Protein 3P42 (pdb70)

Sequence (902 aa):
QGVTIYLPGEQQTLSVGPVENVAQLVTQPQLRDRLWWPGALLTDSAAKAKALKDYQHVAQLASWEAEADDDVAATIKSVRQQLLNLNITGRLPVKLDPDFVRVDENSNPPLVGDYTLYTVQRPVTITLLGAVSGAGQLPWLAGRSVTDYLQDHPRLAGADKNNVVITPEGETVVAPVALWNKRHVEPPPGSQLWLGFSAHVLPEKYADLNDQIVSVLTQRVPELEHHHHHHAQGVTIYLPGEQQTLSVGPVENVAQLVTQPQLRDRLWWPGALLTDSAAKAKALKDYQHVAQLASWEAEADDDVAATIKSVRRQQLLNLNITGRLPVKLDPDFVRVDENSNPPLVGDYTLYTVQRPVTITLLGAVSGAGQLPWLAGRSVTDYLQDHPRLAGADKNNVVITPEGETVVAPVALWNKRHVEPPPGSQLWLGFSAHVLPEKYADLNDQIVSVLTQRVQGVTIYLPGEQQTLSVGPVENVAQLVTQPQLRDRLWWPGALLTDSAAKAKALKDYQHVAQQLASWEAEADDDVAATIKSVRRQQLLNLNITGRLPVKLDPDFVRVDENSNPPLVGDYTLYTVQRPVTITLLGAVSGAGQLPWLAGRSVTDYLQDHPRLAGADKNNVVITPEGETVVAPVALWNKRHVEPPPGSQLWLGFSAHVLPEKYADLNDQIVSSVLTQRVPEQGVTIYLPGEQQTLSVGPVENVAQLVTQPQLRDRLWWPGALLTDSAAKAKALKDYQHVAQLASWEAEADDDVAATIKSVRQQLLNLNITGRLPVKLDPDFVRVDENSNPPLVGDYTLYTVQRPVTITLLGAVSGAGQLPWLAGRSVTDYLQDHPRLAGADKNNVVITPEEGETVVAPVALWNKRHVEPPPGSQLWLGFSAHVLPEKYADLNDQIVSVLTQRVPELEH

InterPro domains:
  IPR010425 Capsule biosynthesis GfcC-like, C-terminal [PF06251] (159-247)
  IPR046459 Capsule biosynthesis GfcC-like, N-terminal [PF20616] (22-146)

Secondary structure (DSSP, 8-state):
---EEEPTTSS-EEE----SBHHHHHT-TTTTTTS-GGG-EEE-HHHHHHHHHHHHH--HHHHHHHHS-HHHHHHHHHHHHHHTT------------TTS-EESGGGS-B--S--EEE-----SEEEEEESBTT-EEEE--TT--HHHHHTTSPBPTTB-SSB--B-TTS-B---B-SSTT---EEPPTT-EEEE-B-TTTS-GGGTTHHHHHHHHHHT--GGG---SS--/-B--EEEPTT-SPPEE----SBHHHHHT-TTTTTTS-GGG-EEE-HHHHHHHHHHHHH--HHHHHHHHS-HHHHHHHHHHHHHHTT--B----S----TTS-EESTTSS-B-BS--EEE-----SEEEEEESBTT-EEEE--TT--HHHHHTTSPBPTTB-SSB--B-TTS-B---B-STTT---EEPPTT-EEEE-B-TTTS-GGGTTHHHHHHHHHTTB-/---EEEPTTSS-EEE----SBHHHHHT-TTTTTT--GGG-EEE-HHHHHHHHHHHHH--HHHHHHHHS-HHHHHHHHHHHHHHTT-------S----TTS-EEESSSSPB--S--EEE--PPPSEEEEEESBTT-EEEE--TT--HHHHTTT-PBPTTB-SSB--B-TTS-B---B-STTT---EEPPTT-EEEE-B-TTTS-GGGTTHHHHHHHHHTT----/---EEEPTT-S--EE----SBHHHHHH-TTTTTTS-GGG-EEE-HHHHHHHHHHHHH--HHHHHHHHS-HHHHHHHHHHHHHTTT-------S----TT--EESTTSS-B--S--EEE--PPPSEEEEEESBTT-EEEE--TT--HHHHHTT-PBPTTB-SSB--B-TTS-B---B-S-SS--EEEPPTT-EEEE-B-TTTS-GGGTTHHHHHHHHHHTS-SS---

Structure (mmCIF, N/CA/C/O backbone):
data_3P42
#
_entry.id   3P42
#
_cell.length_a   68.831
_cell.length_b   99.980
_cell.length_c   69.020
_cell.angle_alpha   90.00
_cell.angle_beta   91.74
_cell.angle_gamma   90.00
#
_symmetry.space_group_name_H-M   'P 1 21 1'
#
loop_
_entity.id
_entity.type
_entity.pdbx_description
1 polymer 'Predicted protein'
2 non-polymer 'SULFATE ION'
3 water water
#
loop_
_atom_site.group_PDB
_atom_site.id
_atom_site.type_symbol
_atom_site.label_atom_id
_atom_site.label_alt_id
_atom_site.label_comp_id
_atom_site.label_asym_id
_atom_site.label_entity_id
_atom_site.label_seq_id
_atom_site.pdbx_PDB_ins_code
_atom_site.Cartn_x
_atom_site.Cartn_y
_atom_site.Cartn_z
_atom_site.occupancy
_atom_site.B_iso_or_equiv
_atom_site.auth_seq_id
_atom_site.auth_comp_id
_atom_site.auth_asym_id
_atom_site.auth_atom_id
_atom_site.pdbx_PDB_model_num
ATOM 1 N N . GLN A 1 3 ? -5.736 11.379 -16.765 1.00 40.10 23 GLN A N 1
ATOM 2 C CA . GLN A 1 3 ? -4.326 11.053 -16.579 1.00 48.84 23 GLN A CA 1
ATOM 3 C C . GLN A 1 3 ? -3.816 11.494 -15.205 1.00 38.59 23 GLN A C 1
ATOM 4 O O . GLN A 1 3 ? -4.528 12.151 -14.458 1.00 48.25 23 GLN A O 1
ATOM 17 N N . GLY A 1 4 ? -2.581 11.124 -14.880 1.00 31.46 24 GLY A N 1
ATOM 18 C CA . GLY A 1 4 ? -2.044 11.342 -13.549 1.00 37.34 24 GLY A CA 1
ATOM 19 C C . GLY A 1 4 ? -1.398 12.703 -13.356 1.00 37.94 24 GLY A C 1
ATOM 20 O O . GLY A 1 4 ? -0.729 13.211 -14.254 1.00 31.81 24 GLY A O 1
ATOM 41 N N . VAL A 1 6 ? 1.125 14.349 -10.450 1.00 27.71 26 VAL A N 1
ATOM 42 C CA . VAL A 1 6 ? 1.947 13.925 -9.320 1.00 22.23 26 VAL A CA 1
ATOM 43 C C . VAL A 1 6 ? 2.585 15.152 -8.672 1.00 26.32 26 VAL A C 1
ATOM 44 O O . VAL A 1 6 ? 3.259 15.923 -9.347 1.00 29.18 26 VAL A O 1
ATOM 57 N N . THR A 1 7 ? 2.348 15.338 -7.374 1.00 23.86 27 THR A N 1
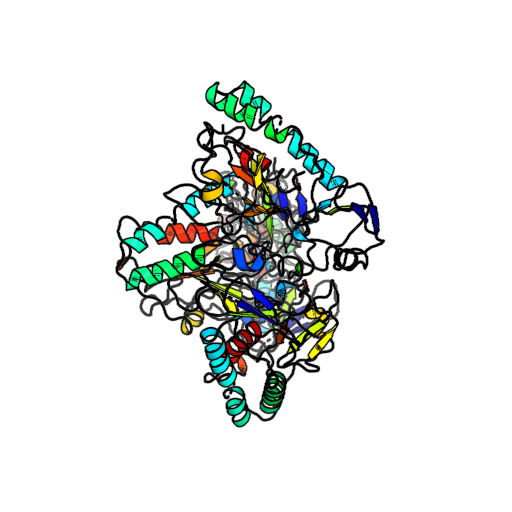ATOM 58 C CA . THR A 1 7 ? 3.103 16.304 -6.594 1.00 25.42 27 THR A CA 1
ATOM 59 C C . THR A 1 7 ? 4.318 15.604 -6.020 1.00 27.06 27 THR A C 1
ATOM 60 O O . THR A 1 7 ? 4.178 14.633 -5.291 1.00 27.97 27 THR A O 1
ATOM 71 N N . ILE A 1 8 ? 5.508 16.096 -6.350 1.00 29.23 28 ILE A N 1
ATOM 72 C CA . ILE A 1 8 ? 6.746 15.526 -5.836 1.00 24.13 28 ILE A CA 1
ATOM 73 C C . ILE A 1 8 ? 7.328 16.359 -4.708 1.00 24.13 28 ILE A C 1
ATOM 74 O O . ILE A 1 8 ? 7.612 17.535 -4.891 1.00 30.14 28 ILE A O 1
ATOM 90 N N . TYR A 1 9 ? 7.484 15.761 -3.534 1.00 25.22 29 TYR A N 1
ATOM 91 C CA . TYR A 1 9 ? 8.221 16.403 -2.456 1.00 25.51 29 TYR A CA 1
ATOM 92 C C . TYR A 1 9 ? 9.677 15.966 -2.565 1.00 24.54 29 TYR A C 1
ATOM 93 O O . TYR A 1 9 ? 9.974 14.777 -2.558 1.00 28.87 29 TYR A O 1
ATOM 111 N N . LEU A 1 10 ? 10.572 16.934 -2.702 1.00 25.29 30 LEU A N 1
ATOM 112 C CA . LEU A 1 10 ? 12.004 16.665 -2.727 1.00 22.67 30 LEU A CA 1
ATOM 113 C C . LEU A 1 10 ? 12.487 16.278 -1.334 1.00 29.71 30 LEU A C 1
ATOM 114 O O . LEU A 1 10 ? 11.757 16.433 -0.357 1.00 25.70 30 LEU A O 1
ATOM 130 N N . PRO A 1 11 ? 13.718 15.748 -1.237 1.00 36.19 31 PRO A N 1
ATOM 131 C CA . PRO A 1 11 ? 14.183 15.299 0.082 1.00 34.43 31 PRO A CA 1
ATOM 132 C C . PRO A 1 11 ? 14.165 16.440 1.100 1.00 36.52 31 PRO A C 1
ATOM 133 O O . PRO A 1 11 ? 14.614 17.556 0.801 1.00 30.07 31 PRO A O 1
ATOM 144 N N . GLY A 1 12 ? 13.632 16.156 2.285 1.00 37.76 32 GLY A N 1
ATOM 145 C CA . GLY A 1 12 ? 13.436 17.165 3.311 1.00 36.59 32 GLY A CA 1
ATOM 146 C C . GLY A 1 12 ? 11.992 17.640 3.376 1.00 33.58 32 GLY A C 1
ATOM 147 O O . GLY A 1 12 ? 11.567 18.215 4.381 1.00 32.09 32 GLY A O 1
ATOM 151 N N . GLU A 1 13 ? 11.248 17.410 2.290 1.00 33.38 33 GLU A N 1
ATOM 152 C CA . GLU A 1 13 ? 9.831 17.805 2.173 1.00 30.92 33 GLU A CA 1
ATOM 153 C C . GLU A 1 13 ? 9.562 19.319 2.245 1.00 33.43 33 GLU A C 1
ATOM 154 O O . GLU A 1 13 ? 8.480 19.744 2.651 1.00 42.52 33 GLU A O 1
ATOM 166 N N . GLN A 1 14 ? 10.521 20.134 1.838 1.00 25.78 34 GLN A N 1
ATOM 167 C CA . GLN A 1 14 ? 10.339 21.584 1.952 1.00 38.51 34 GLN A CA 1
ATOM 168 C C . GLN A 1 14 ? 10.293 22.301 0.600 1.00 33.26 34 GLN A C 1
ATOM 169 O O . GLN A 1 14 ? 10.078 23.520 0.539 1.00 35.39 34 GLN A O 1
ATOM 183 N N . GLN A 1 15 ? 10.466 21.534 -0.471 1.00 29.41 35 GLN A N 1
ATOM 184 C CA . GLN A 1 15 ? 10.241 22.019 -1.826 1.00 38.89 35 GLN A CA 1
ATOM 185 C C . GLN A 1 15 ? 9.526 20.932 -2.612 1.00 36.26 35 GLN A C 1
ATOM 186 O O . GLN A 1 15 ? 9.788 19.742 -2.412 1.00 27.57 35 GLN A O 1
ATOM 200 N N . THR A 1 16 ? 8.641 21.347 -3.513 1.00 36.75 36 THR A N 1
ATOM 201 C CA . THR A 1 16 ? 7.915 20.424 -4.379 1.00 34.81 36 THR A CA 1
ATOM 202 C C . THR A 1 16 ? 8.148 20.705 -5.870 1.00 40.48 36 THR A C 1
ATOM 203 O O . THR A 1 16 ? 8.469 21.829 -6.257 1.00 38.47 36 THR A O 1
ATOM 214 N N . LEU A 1 17 ? 8.015 19.659 -6.689 1.00 40.22 37 LEU A N 1
ATOM 215 C CA . LEU A 1 17 ? 7.897 19.784 -8.140 1.00 41.61 37 LEU A CA 1
ATOM 216 C C . LEU A 1 17 ? 6.522 19.285 -8.553 1.00 45.51 37 LEU A C 1
ATOM 217 O O . LEU A 1 17 ? 5.893 18.526 -7.822 1.00 36.19 37 LEU A O 1
ATOM 233 N N . SER A 1 18 ? 6.063 19.685 -9.733 1.00 41.85 38 SER A N 1
ATOM 234 C CA . SER A 1 18 ? 4.794 19.187 -10.258 1.00 43.29 38 SER A CA 1
ATOM 235 C C . SER A 1 18 ? 5.015 18.509 -11.614 1.00 46.72 38 SER A C 1
ATOM 236 O O . SER A 1 18 ? 5.608 19.095 -12.517 1.00 44.32 38 SER A O 1
ATOM 244 N N . VAL A 1 19 ? 4.563 17.263 -11.746 1.00 33.53 39 VAL A N 1
ATOM 245 C CA . VAL A 1 19 ? 4.690 16.536 -13.008 1.00 35.13 39 VAL A CA 1
ATOM 246 C C . VAL A 1 19 ? 3.326 16.041 -13.469 1.00 39.29 39 VAL A C 1
ATOM 247 O O . VAL A 1 19 ? 2.535 15.528 -12.673 1.00 36.66 39 VAL A O 1
ATOM 260 N N . GLY A 1 20 ? 3.046 16.208 -14.758 1.00 33.67 40 GLY A N 1
ATOM 261 C CA . GLY A 1 20 ? 1.788 15.758 -15.315 1.00 36.42 40 GLY A CA 1
ATOM 262 C C . GLY A 1 20 ? 1.163 16.755 -16.265 1.00 45.01 40 GLY A C 1
ATOM 263 O O . GLY A 1 20 ? 1.491 17.941 -16.235 1.00 47.21 40 GLY A O 1
ATOM 267 N N . PRO A 1 21 ? 0.211 16.286 -17.079 1.00 60.08 41 PRO A N 1
ATOM 268 C CA . PRO A 1 21 ? -0.334 14.922 -17.000 1.00 56.00 41 PRO A CA 1
ATOM 269 C C . PRO A 1 21 ? 0.628 13.835 -17.492 1.00 43.43 41 PRO A C 1
ATOM 270 O O . PRO A 1 21 ? 1.269 14.004 -18.533 1.00 38.45 41 PRO A O 1
ATOM 281 N N . VAL A 1 22 ? 0.725 12.733 -16.751 1.00 33.06 42 VAL A N 1
ATOM 282 C CA . VAL A 1 22 ? 1.489 11.577 -17.203 1.00 26.67 42 VAL A CA 1
ATOM 283 C C . VAL A 1 22 ? 0.569 10.381 -17.279 1.00 32.29 42 VAL A C 1
ATOM 284 O O . VAL A 1 22 ? -0.324 10.222 -16.454 1.00 33.77 42 VAL A O 1
ATOM 297 N N . GLU A 1 23 ? 0.798 9.526 -18.267 1.00 23.76 43 GLU A N 1
ATOM 298 C CA . GLU A 1 23 ? -0.099 8.410 -18.506 1.00 27.03 43 GLU A CA 1
ATOM 299 C C . GLU A 1 23 ? 0.219 7.200 -17.629 1.00 26.19 43 GLU A C 1
ATOM 300 O O . GLU A 1 23 ? -0.676 6.436 -17.280 1.00 27.09 43 GLU A O 1
ATOM 312 N N . ASN A 1 24 ? 1.491 7.025 -17.277 1.00 26.93 44 ASN A N 1
ATOM 313 C CA . ASN A 1 24 ? 1.919 5.818 -16.594 1.00 26.32 44 ASN A CA 1
ATOM 314 C C . ASN A 1 24 ? 3.260 5.996 -15.884 1.00 26.87 44 ASN A C 1
ATOM 315 O O . ASN A 1 24 ? 3.947 6.996 -16.079 1.00 27.64 44 ASN A O 1
ATOM 326 N N . VAL A 1 25 ? 3.617 5.023 -15.058 1.00 18.93 45 VAL A N 1
ATOM 327 C CA . VAL A 1 25 ? 4.802 5.113 -14.208 1.00 18.87 45 VAL A CA 1
ATOM 328 C C . VAL A 1 25 ? 6.098 5.311 -15.030 1.00 23.98 45 VAL A C 1
ATOM 329 O O . VAL A 1 25 ? 6.952 6.131 -14.686 1.00 23.54 45 VAL A O 1
ATOM 342 N N . ALA A 1 26 ? 6.239 4.575 -16.122 1.00 21.39 46 ALA A N 1
ATOM 343 C CA . ALA A 1 26 ? 7.446 4.690 -16.939 1.00 30.37 46 ALA A CA 1
ATOM 344 C C . ALA A 1 26 ? 7.631 6.136 -17.388 1.00 28.78 46 ALA A C 1
ATOM 345 O O . ALA A 1 26 ? 8.752 6.637 -17.442 1.00 24.85 46 ALA A O 1
ATOM 352 N N . GLN A 1 27 ? 6.532 6.818 -17.691 1.00 22.04 47 GLN A N 1
ATOM 353 C CA . GLN A 1 27 ? 6.622 8.213 -18.130 1.00 24.88 47 GLN A CA 1
ATOM 354 C C . GLN A 1 27 ? 7.030 9.105 -16.974 1.00 31.37 47 GLN A C 1
ATOM 355 O O . GLN A 1 27 ? 7.802 10.041 -17.136 1.00 31.74 47 GLN A O 1
ATOM 369 N N . LEU A 1 28 ? 6.516 8.805 -15.790 1.00 29.32 48 LEU A N 1
ATOM 370 C CA . LEU A 1 28 ? 6.844 9.601 -14.615 1.00 26.71 48 LEU A CA 1
ATOM 371 C C . LEU A 1 28 ? 8.345 9.554 -14.267 1.00 19.19 48 LEU A C 1
ATOM 372 O O . LEU A 1 28 ? 8.972 10.593 -14.105 1.00 30.36 48 LEU A O 1
ATOM 388 N N . VAL A 1 29 ? 8.906 8.359 -14.147 1.00 17.47 49 VAL A N 1
ATOM 389 C CA . VAL A 1 29 ? 10.261 8.207 -13.619 1.00 31.07 49 VAL A CA 1
ATOM 390 C C . VAL A 1 29 ? 11.321 8.631 -14.648 1.00 31.12 49 VAL A C 1
ATOM 391 O O . VAL A 1 29 ? 12.477 8.862 -14.312 1.00 31.27 49 VAL A O 1
ATOM 404 N N . THR A 1 30 ? 10.905 8.768 -15.899 1.00 24.29 50 THR A N 1
ATOM 405 C CA . THR A 1 30 ? 11.818 9.179 -16.957 1.00 25.53 50 THR A CA 1
ATOM 406 C C . THR A 1 30 ? 11.747 10.690 -17.254 1.00 28.40 50 THR A C 1
ATOM 407 O O . THR A 1 30 ? 12.521 11.198 -18.069 1.00 28.23 50 THR A O 1
ATOM 418 N N . GLN A 1 31 ? 10.835 11.417 -16.603 1.00 28.36 51 GLN A N 1
ATOM 419 C CA . GLN A 1 31 ? 10.824 12.878 -16.733 1.00 29.11 51 GLN A CA 1
ATOM 420 C C . GLN A 1 31 ? 12.227 13.432 -16.476 1.00 34.36 51 GLN A C 1
ATOM 421 O O . GLN A 1 31 ? 12.890 13.033 -15.517 1.00 32.95 51 GLN A O 1
ATOM 435 N N . PRO A 1 32 ? 12.696 14.342 -17.340 1.00 38.64 52 PRO A N 1
ATOM 436 C CA . PRO A 1 32 ? 14.065 14.867 -17.229 1.00 42.70 52 PRO A CA 1
ATOM 437 C C . PRO A 1 32 ? 14.392 15.496 -15.869 1.00 38.09 52 PRO A C 1
ATOM 438 O O . PRO A 1 32 ? 15.528 15.397 -15.409 1.00 44.12 52 PRO A O 1
ATOM 449 N N . GLN A 1 33 ? 13.422 16.126 -15.223 1.00 38.65 53 GLN A N 1
ATOM 450 C CA . GLN A 1 33 ? 13.680 16.710 -13.912 1.00 40.75 53 GLN A CA 1
ATOM 451 C C . GLN A 1 33 ? 13.771 15.664 -12.780 1.00 45.32 53 GLN A C 1
ATOM 452 O O . GLN A 1 33 ? 14.169 16.001 -11.667 1.00 41.57 53 GLN A O 1
ATOM 466 N N . LEU A 1 34 ? 13.430 14.403 -13.052 1.00 35.06 54 LEU A N 1
ATOM 467 C CA . LEU A 1 34 ? 13.460 13.369 -12.009 1.00 30.32 54 LEU A CA 1
ATOM 468 C C . LEU A 1 34 ? 14.432 12.222 -12.258 1.00 32.77 54 LEU A C 1
ATOM 469 O O . LEU A 1 34 ? 15.045 11.724 -11.316 1.00 31.18 54 LEU A O 1
ATOM 485 N N . ARG A 1 35 ? 14.545 11.785 -13.511 1.00 29.39 55 ARG A N 1
ATOM 486 C CA . ARG A 1 35 ? 15.123 10.472 -13.827 1.00 29.03 55 ARG A CA 1
ATOM 487 C C . ARG A 1 35 ? 16.492 10.241 -13.195 1.00 29.80 55 ARG A C 1
ATOM 488 O O . ARG A 1 35 ? 16.727 9.221 -12.551 1.00 26.18 55 ARG A O 1
ATOM 509 N N . ASP A 1 36 ? 17.393 11.193 -13.379 1.00 27.30 56 ASP A N 1
ATOM 510 C CA . ASP A 1 36 ? 18.776 10.999 -12.973 1.00 36.87 56 ASP A CA 1
ATOM 511 C C . ASP A 1 36 ? 19.036 11.719 -11.666 1.00 36.60 56 ASP A C 1
ATOM 512 O O . ASP A 1 36 ? 20.173 11.812 -11.220 1.00 43.84 56 ASP A O 1
ATOM 521 N N . ARG A 1 37 ? 17.968 12.207 -11.042 1.00 35.60 57 ARG A N 1
ATOM 522 C CA . ARG A 1 37 ? 18.090 13.006 -9.831 1.00 38.42 57 ARG A CA 1
ATOM 523 C C . ARG A 1 37 ? 17.697 12.261 -8.545 1.00 37.85 57 ARG A C 1
ATOM 524 O O . ARG A 1 37 ? 18.352 12.402 -7.513 1.00 39.17 57 ARG A O 1
ATOM 545 N N . LEU A 1 38 ? 16.624 11.481 -8.600 1.00 27.54 58 LEU A N 1
ATOM 546 C CA . LEU A 1 38 ? 16.067 10.875 -7.390 1.00 21.61 58 LEU A CA 1
ATOM 547 C C . LEU A 1 38 ? 16.762 9.574 -7.036 1.00 24.80 58 LEU A C 1
ATOM 548 O O . LEU A 1 38 ? 17.204 8.851 -7.920 1.00 25.92 58 LEU A O 1
ATOM 564 N N . TRP A 1 39 ? 16.877 9.279 -5.743 1.00 17.94 59 TRP A N 1
ATOM 565 C CA . TRP A 1 39 ? 17.225 7.927 -5.322 1.00 18.00 59 TRP A CA 1
ATOM 566 C C . TRP A 1 39 ? 15.942 7.086 -5.357 1.00 21.68 59 TRP A C 1
ATOM 567 O O . TRP A 1 39 ? 15.176 7.031 -4.385 1.00 21.56 59 TRP A O 1
ATOM 588 N N . TRP A 1 40 ? 15.708 6.448 -6.500 1.00 21.06 60 TRP A N 1
ATOM 589 C CA . TRP A 1 40 ? 14.450 5.745 -6.779 1.00 27.42 60 TRP A CA 1
ATOM 590 C C . TRP A 1 40 ? 14.034 4.654 -5.792 1.00 29.91 60 TRP A C 1
ATOM 591 O O . TRP A 1 40 ? 12.843 4.538 -5.480 1.00 26.10 60 TRP A O 1
ATOM 612 N N . PRO A 1 41 ? 14.989 3.863 -5.271 1.00 24.56 61 PRO A N 1
ATOM 613 C CA . PRO A 1 41 ? 14.522 2.838 -4.324 1.00 27.55 61 PRO A CA 1
ATOM 614 C C . PRO A 1 41 ? 13.798 3.387 -3.097 1.00 26.63 61 PRO A C 1
ATOM 615 O O . PRO A 1 41 ? 12.929 2.715 -2.562 1.00 25.67 61 PRO A O 1
ATOM 626 N N . GLY A 1 42 ? 14.148 4.581 -2.647 1.00 21.18 62 GLY A N 1
ATOM 627 C CA . GLY A 1 42 ? 13.520 5.127 -1.465 1.00 26.10 62 GLY A CA 1
ATOM 628 C C . GLY A 1 42 ? 12.315 6.000 -1.787 1.00 31.64 62 GLY A C 1
ATOM 629 O O . GLY A 1 42 ? 11.664 6.493 -0.872 1.00 31.44 62 GLY A O 1
ATOM 633 N N . ALA A 1 43 ? 12.031 6.212 -3.078 1.00 17.99 63 ALA A N 1
ATOM 634 C CA . ALA A 1 43 ? 10.906 7.053 -3.494 1.00 18.22 63 ALA A CA 1
ATOM 635 C C . ALA A 1 43 ? 9.578 6.350 -3.181 1.00 20.94 63 ALA A C 1
ATOM 636 O O . ALA A 1 43 ? 9.444 5.119 -3.327 1.00 20.69 63 ALA A O 1
ATOM 643 N N . LEU A 1 44 ? 8.594 7.124 -2.754 1.00 18.80 64 LEU A N 1
ATOM 644 C CA . LEU A 1 44 ? 7.355 6.531 -2.263 1.00 18.33 64 LEU A CA 1
ATOM 645 C C . LEU A 1 44 ? 6.197 7.210 -2.951 1.00 18.13 64 LEU A C 1
ATOM 646 O O . LEU A 1 44 ? 5.947 8.399 -2.740 1.00 20.43 64 LEU A O 1
ATOM 662 N N . LEU A 1 45 ? 5.513 6.453 -3.793 1.00 14.28 65 LEU A N 1
ATOM 663 C CA . LEU A 1 45 ? 4.373 6.971 -4.524 1.00 17.22 65 LEU A CA 1
ATOM 664 C C . LEU A 1 45 ? 3.120 6.534 -3.786 1.00 14.92 65 LEU A C 1
ATOM 665 O O . LEU A 1 45 ? 3.005 5.381 -3.419 1.00 18.23 65 LEU A O 1
ATOM 681 N N . THR A 1 46 ? 2.180 7.446 -3.587 1.00 16.72 66 THR A N 1
ATOM 682 C CA . THR A 1 46 ? 0.954 7.100 -2.895 1.00 18.04 66 THR A CA 1
ATOM 683 C C . THR A 1 46 ? -0.209 7.957 -3.406 1.00 22.24 66 THR A C 1
ATOM 684 O O . THR A 1 46 ? -0.020 8.860 -4.206 1.00 20.65 66 THR A O 1
ATOM 695 N N . ASP A 1 47 ? -1.425 7.634 -2.980 1.00 19.16 67 ASP A N 1
ATOM 696 C CA . ASP A 1 47 ? -2.571 8.496 -3.269 1.00 24.19 67 ASP A CA 1
ATOM 697 C C . ASP A 1 47 ? -3.592 8.373 -2.157 1.00 24.33 67 ASP A C 1
ATOM 698 O O . ASP A 1 47 ? -3.383 7.631 -1.206 1.00 16.16 67 ASP A O 1
ATOM 707 N N . SER A 1 48 ? -4.681 9.127 -2.262 1.00 22.94 68 SER A N 1
ATOM 708 C CA . SER A 1 48 ? -5.658 9.187 -1.180 1.00 24.14 68 SER A CA 1
ATOM 709 C C . SER A 1 48 ? -6.169 7.811 -0.796 1.00 17.52 68 SER A C 1
ATOM 710 O O . SER A 1 48 ? -6.252 7.489 0.390 1.00 19.82 68 SER A O 1
ATOM 718 N N . ALA A 1 49 ? -6.507 6.994 -1.790 1.00 20.59 69 ALA A N 1
ATOM 719 C CA . ALA A 1 49 ? -7.042 5.653 -1.535 1.00 35.96 69 ALA A CA 1
ATOM 720 C C . ALA A 1 49 ? -6.036 4.714 -0.856 1.00 25.30 69 ALA A C 1
ATOM 721 O O . ALA A 1 49 ? -6.382 3.982 0.075 1.00 20.29 69 ALA A O 1
ATOM 728 N N . ALA A 1 50 ? -4.792 4.732 -1.313 1.00 23.12 70 ALA A N 1
ATOM 729 C CA . ALA A 1 50 ? -3.763 3.892 -0.711 1.00 20.26 70 ALA A CA 1
ATOM 730 C C . ALA A 1 50 ? -3.512 4.331 0.729 1.00 14.93 70 ALA A C 1
ATOM 731 O O . ALA A 1 50 ? -3.317 3.497 1.617 1.00 17.74 70 ALA A O 1
ATOM 738 N N . LYS A 1 51 ? -3.546 5.636 0.977 1.00 14.47 71 LYS A N 1
ATOM 739 C CA . LYS A 1 51 ? -3.364 6.125 2.334 1.00 15.56 71 LYS A CA 1
ATOM 740 C C . LYS A 1 51 ? -4.521 5.684 3.236 1.00 17.88 71 LYS A C 1
ATOM 741 O O . LYS A 1 51 ? -4.306 5.258 4.365 1.00 14.37 71 LYS A O 1
ATOM 760 N N . ALA A 1 52 ? -5.742 5.786 2.746 1.00 21.73 72 ALA A N 1
ATOM 761 C CA . ALA A 1 52 ? -6.893 5.457 3.586 1.00 28.34 72 ALA A CA 1
ATOM 762 C C . ALA A 1 52 ? -6.834 3.990 3.982 1.00 24.78 72 ALA A C 1
ATOM 763 O O . ALA A 1 52 ? -7.109 3.632 5.129 1.00 18.96 72 ALA A O 1
ATOM 770 N N . LYS A 1 53 ? -6.485 3.139 3.024 1.00 18.49 73 LYS A N 1
ATOM 771 C CA . LYS A 1 53 ? -6.422 1.716 3.306 1.00 21.42 73 LYS A CA 1
ATOM 772 C C . LYS A 1 53 ? -5.309 1.432 4.305 1.00 17.21 73 LYS A C 1
ATOM 773 O O . LYS A 1 53 ? -5.487 0.629 5.214 1.00 16.64 73 LYS A O 1
ATOM 792 N N . ALA A 1 54 ? -4.154 2.072 4.128 1.00 20.64 74 ALA A N 1
ATOM 793 C CA . ALA A 1 54 ? -3.021 1.834 5.022 1.00 16.28 74 ALA A CA 1
ATOM 794 C C . ALA A 1 54 ? -3.346 2.285 6.438 1.00 13.68 74 ALA A C 1
ATOM 795 O O . ALA A 1 54 ? -2.947 1.641 7.398 1.00 15.55 74 ALA A O 1
ATOM 802 N N . LEU A 1 55 ? -4.052 3.404 6.577 1.00 16.06 75 LEU A N 1
ATOM 803 C CA . LEU A 1 55 ? -4.459 3.873 7.903 1.00 16.41 75 LEU A CA 1
ATOM 804 C C . LEU A 1 55 ? -5.379 2.840 8.569 1.00 20.20 75 LEU A C 1
ATOM 805 O O . LEU A 1 55 ? -5.193 2.486 9.742 1.00 14.67 75 LEU A O 1
ATOM 821 N N . LYS A 1 56 ? -6.381 2.359 7.841 1.00 21.52 76 LYS A N 1
ATOM 822 C CA . LYS A 1 56 ? -7.275 1.345 8.403 1.00 25.67 76 LYS A CA 1
ATOM 823 C C . LYS A 1 56 ? -6.478 0.129 8.852 1.00 15.85 76 LYS A C 1
ATOM 824 O O . LYS A 1 56 ? -6.674 -0.360 9.963 1.00 14.05 76 LYS A O 1
ATOM 843 N N . ASP A 1 57 ? -5.577 -0.350 7.994 1.00 17.24 77 ASP A N 1
ATOM 844 C CA . ASP A 1 57 ? -4.750 -1.533 8.312 1.00 13.85 77 ASP A CA 1
ATOM 845 C C . ASP A 1 57 ? -3.882 -1.286 9.547 1.00 15.63 77 ASP A C 1
ATOM 846 O O . ASP A 1 57 ? -3.750 -2.141 10.422 1.00 14.64 77 ASP A O 1
ATOM 855 N N . TYR A 1 58 ? -3.276 -0.103 9.617 1.00 19.05 78 TYR A N 1
ATOM 856 C CA . TYR A 1 58 ? -2.424 0.243 10.749 1.00 15.76 78 TYR A CA 1
ATOM 857 C C . TYR A 1 58 ? -3.214 0.297 12.070 1.00 13.70 78 TYR A C 1
ATOM 858 O O . TYR A 1 58 ? -2.786 -0.245 13.090 1.00 15.24 78 TYR A O 1
ATOM 876 N N . GLN A 1 59 ? -4.357 0.955 12.064 1.00 13.50 79 GLN A N 1
ATOM 877 C CA . GLN A 1 59 ? -5.158 1.045 13.291 1.00 14.37 79 GLN A CA 1
ATOM 878 C C . GLN A 1 59 ? -5.593 -0.334 13.736 1.00 15.71 79 GLN A C 1
ATOM 879 O O . GLN A 1 59 ? -5.672 -0.604 14.931 1.00 14.04 79 GLN A O 1
ATOM 893 N N . HIS A 1 60 ? -5.822 -1.222 12.777 1.00 18.48 80 HIS A N 1
ATOM 894 C CA . HIS A 1 60 ? -6.172 -2.607 13.101 1.00 18.03 80 HIS A CA 1
ATOM 895 C C . HIS A 1 60 ? -5.021 -3.320 13.809 1.00 15.63 80 HIS A C 1
ATOM 896 O O . HIS A 1 60 ? -5.223 -4.023 14.797 1.00 16.69 80 HIS A O 1
ATOM 911 N N . VAL A 1 61 ? -3.807 -3.147 13.293 1.00 14.80 81 VAL A N 1
ATOM 912 C CA . VAL A 1 61 ? -2.611 -3.701 13.931 1.00 21.65 81 VAL A CA 1
ATOM 913 C C . VAL A 1 61 ? -2.466 -3.185 15.363 1.00 21.19 81 VAL A C 1
ATOM 914 O O . VAL A 1 61 ? -2.209 -3.950 16.275 1.00 15.52 81 VAL A O 1
ATOM 944 N N . ALA A 1 63 ? -4.707 -1.980 17.351 1.00 15.83 83 ALA A N 1
ATOM 945 C CA . ALA A 1 63 ? -5.789 -2.433 18.213 1.00 17.69 83 ALA A CA 1
ATOM 946 C C . ALA A 1 63 ? -5.552 -3.893 18.600 1.00 22.59 83 ALA A C 1
ATOM 947 O O . ALA A 1 63 ? -5.820 -4.293 19.744 1.00 21.26 83 ALA A O 1
ATOM 954 N N . GLN A 1 64 ? -5.094 -4.702 17.645 1.00 17.19 84 GLN A N 1
ATOM 955 C CA . GLN A 1 64 ? -4.778 -6.102 17.959 1.00 18.55 84 GLN A CA 1
ATOM 956 C C . GLN A 1 64 ? -3.666 -6.158 18.997 1.00 16.78 84 GLN A C 1
ATOM 957 O O . GLN A 1 64 ? -3.756 -6.935 19.945 1.00 20.38 84 GLN A O 1
ATOM 971 N N . LEU A 1 65 ? -2.605 -5.362 18.814 1.00 20.61 85 LEU A N 1
ATOM 972 C CA . LEU A 1 65 ? -1.499 -5.358 19.777 1.00 16.36 85 LEU A CA 1
ATOM 973 C C . LEU A 1 65 ? -2.013 -4.998 21.174 1.00 21.24 85 LEU A C 1
ATOM 974 O O . LEU A 1 65 ? -1.644 -5.624 22.145 1.00 20.57 85 LEU A O 1
ATOM 990 N N . ALA A 1 66 ? -2.855 -3.973 21.273 1.00 16.98 86 ALA A N 1
ATOM 991 C CA . ALA A 1 66 ? -3.421 -3.607 22.568 1.00 19.88 86 ALA A CA 1
ATOM 992 C C . ALA A 1 66 ? -4.269 -4.738 23.164 1.00 26.22 86 ALA A C 1
ATOM 993 O O . ALA A 1 66 ? -4.152 -5.040 24.350 1.00 23.24 86 ALA A O 1
ATOM 1000 N N . SER A 1 67 ? -5.135 -5.359 22.363 1.00 21.72 87 SER A N 1
ATOM 1001 C CA . SER A 1 67 ? -6.026 -6.398 22.910 1.00 29.57 87 SER A CA 1
ATOM 1002 C C . SER A 1 67 ? -5.208 -7.594 23.403 1.00 26.47 87 SER A C 1
ATOM 1003 O O . SER A 1 67 ? -5.459 -8.148 24.478 1.00 19.93 87 SER A O 1
ATOM 1011 N N . TRP A 1 68 ? -4.209 -7.973 22.609 1.00 20.07 88 TRP A N 1
ATOM 1012 C CA . TRP A 1 68 ? -3.376 -9.119 22.924 1.00 17.47 88 TRP A CA 1
ATOM 1013 C C . TRP A 1 68 ? -2.566 -8.837 24.170 1.00 22.94 88 TRP A C 1
ATOM 1014 O O . TRP A 1 68 ? -2.384 -9.708 25.027 1.00 26.82 88 TRP A O 1
ATOM 1035 N N . GLU A 1 69 ? -2.082 -7.607 24.276 1.00 18.32 89 GLU A N 1
ATOM 1036 C CA . GLU A 1 69 ? -1.294 -7.209 25.424 1.00 17.43 89 GLU A CA 1
ATOM 1037 C C . GLU A 1 69 ? -2.078 -7.434 26.714 1.00 36.02 89 GLU A C 1
ATOM 1038 O O . GLU A 1 69 ? -1.528 -7.885 27.726 1.00 25.90 89 GLU A O 1
ATOM 1050 N N . ALA A 1 70 ? -3.368 -7.114 26.679 1.00 25.40 90 ALA A N 1
ATOM 1051 C CA . ALA A 1 70 ? -4.198 -7.245 27.883 1.00 33.63 90 ALA A CA 1
ATOM 1052 C C . ALA A 1 70 ? -4.382 -8.719 28.267 1.00 29.26 90 ALA A C 1
ATOM 1053 O O . ALA A 1 70 ? -4.595 -9.051 29.434 1.00 29.49 90 ALA A O 1
ATOM 1060 N N . GLU A 1 71 ? -4.278 -9.606 27.285 1.00 24.81 91 GLU A N 1
ATOM 1061 C CA . GLU A 1 71 ? -4.578 -11.022 27.498 1.00 32.71 91 GLU A CA 1
ATOM 1062 C C . GLU A 1 71 ? -3.352 -11.917 27.686 1.00 32.43 91 GLU A C 1
ATOM 1063 O O . GLU A 1 71 ? -3.488 -13.074 28.081 1.00 27.83 91 GLU A O 1
ATOM 1075 N N . ALA A 1 72 ? -2.164 -11.392 27.403 1.00 26.60 92 ALA A N 1
ATOM 1076 C CA . ALA A 1 72 ? -0.945 -12.199 27.362 1.00 23.23 92 ALA A CA 1
ATOM 1077 C C . ALA A 1 72 ? -0.318 -12.408 28.752 1.00 25.80 92 ALA A C 1
ATOM 1078 O O . ALA A 1 72 ? -0.669 -11.715 29.707 1.00 30.03 92 ALA A O 1
ATOM 1085 N N . ASP A 1 73 ? 0.586 -13.382 28.871 1.00 27.74 93 ASP A N 1
ATOM 1086 C CA . ASP A 1 73 ? 1.402 -13.525 30.085 1.00 24.48 93 ASP A CA 1
ATOM 1087 C C . ASP A 1 73 ? 2.138 -12.209 30.302 1.00 27.05 93 ASP A C 1
ATOM 1088 O O . ASP A 1 73 ? 2.342 -11.460 29.356 1.00 25.38 93 ASP A O 1
ATOM 1097 N N . ASP A 1 74 ? 2.554 -11.933 31.531 1.00 26.38 94 ASP A N 1
ATOM 1098 C CA . ASP A 1 74 ? 3.216 -10.663 31.832 1.00 25.12 94 ASP A CA 1
ATOM 1099 C C . ASP A 1 74 ? 4.530 -10.473 31.078 1.00 24.08 94 ASP A C 1
ATOM 1100 O O . ASP A 1 74 ? 4.858 -9.353 30.690 1.00 18.67 94 ASP A O 1
ATOM 1109 N N . ASP A 1 75 ? 5.305 -11.530 30.888 1.00 25.07 95 ASP A N 1
ATOM 1110 C CA . ASP A 1 75 ? 6.567 -11.332 30.167 1.00 26.75 95 ASP A CA 1
ATOM 1111 C C . ASP A 1 75 ? 6.263 -10.985 28.702 1.00 28.58 95 ASP A C 1
ATOM 1112 O O . ASP A 1 75 ? 6.819 -10.024 28.152 1.00 23.07 95 ASP A O 1
ATOM 1121 N N . VAL A 1 76 ? 5.341 -11.723 28.093 1.00 22.03 96 VAL A N 1
ATOM 1122 C CA . VAL A 1 76 ? 4.972 -11.460 26.708 1.00 19.72 96 VAL A CA 1
ATOM 1123 C C . VAL A 1 76 ? 4.327 -10.071 26.598 1.00 26.89 96 VAL A C 1
ATOM 1124 O O . VAL A 1 76 ? 4.589 -9.324 25.645 1.00 20.45 96 VAL A O 1
ATOM 1137 N N . ALA A 1 77 ? 3.507 -9.706 27.580 1.00 20.56 97 ALA A N 1
ATOM 1138 C CA . ALA A 1 77 ? 2.847 -8.404 27.544 1.00 19.24 97 ALA A CA 1
ATOM 1139 C C . ALA A 1 77 ? 3.875 -7.268 27.502 1.00 23.52 97 ALA A C 1
ATOM 1140 O O . ALA A 1 77 ? 3.667 -6.270 26.827 1.00 18.69 97 ALA A O 1
ATOM 1147 N N . ALA A 1 78 ? 4.980 -7.406 28.232 1.00 20.33 98 ALA A N 1
ATOM 1148 C CA . ALA A 1 78 ? 6.019 -6.367 28.217 1.00 16.66 98 ALA A CA 1
ATOM 1149 C C . ALA A 1 78 ? 6.704 -6.238 26.833 1.00 22.66 98 ALA A C 1
ATOM 1150 O O . ALA A 1 78 ? 7.045 -5.141 26.385 1.00 17.95 98 ALA A O 1
ATOM 1157 N N . THR A 1 79 ? 6.924 -7.359 26.167 1.00 15.76 99 THR A N 1
ATOM 1158 C CA . THR A 1 79 ? 7.420 -7.316 24.785 1.00 18.33 99 THR A CA 1
ATOM 1159 C C . THR A 1 79 ? 6.424 -6.626 23.856 1.00 19.47 99 THR A C 1
ATOM 1160 O O . THR A 1 79 ? 6.801 -5.786 23.042 1.00 18.26 99 THR A O 1
ATOM 1171 N N . ILE A 1 80 ? 5.145 -6.984 23.973 1.00 18.08 100 ILE A N 1
ATOM 1172 C CA . ILE A 1 80 ? 4.115 -6.359 23.147 1.00 15.43 100 ILE A CA 1
ATOM 1173 C C . ILE A 1 80 ? 4.069 -4.852 23.378 1.00 13.84 100 ILE A C 1
ATOM 1174 O O . ILE A 1 80 ? 3.920 -4.067 22.433 1.00 17.39 100 ILE A O 1
ATOM 1190 N N . LYS A 1 81 ? 4.183 -4.441 24.636 1.00 17.50 101 LYS A N 1
ATOM 1191 C CA . LYS A 1 81 ? 4.181 -3.017 24.961 1.00 18.87 101 LYS A CA 1
ATOM 1192 C C . LYS A 1 81 ? 5.327 -2.288 24.259 1.00 21.57 101 LYS A C 1
ATOM 1193 O O . LYS A 1 81 ? 5.173 -1.167 23.759 1.00 19.30 101 LYS A O 1
ATOM 1212 N N . SER A 1 82 ? 6.488 -2.916 24.226 1.00 19.89 102 SER A N 1
ATOM 1213 C CA . SER A 1 82 ? 7.630 -2.317 23.543 1.00 17.76 102 SER A CA 1
ATOM 1214 C C . SER A 1 82 ? 7.371 -2.204 22.036 1.00 16.24 102 SER A C 1
ATOM 1215 O O . SER A 1 82 ? 7.674 -1.187 21.430 1.00 18.23 102 SER A O 1
ATOM 1223 N N . VAL A 1 83 ? 6.835 -3.255 21.436 1.00 15.29 103 VAL A N 1
ATOM 1224 C CA . VAL A 1 83 ? 6.562 -3.241 19.997 1.00 22.26 103 VAL A CA 1
ATOM 1225 C C . VAL A 1 83 ? 5.529 -2.159 19.695 1.00 22.96 103 VAL A C 1
ATOM 1226 O O . VAL A 1 83 ? 5.686 -1.366 18.766 1.00 17.99 103 VAL A O 1
ATOM 1239 N N . ARG A 1 84 ? 4.499 -2.094 20.527 1.00 18.93 104 ARG A N 1
ATOM 1240 C CA . ARG A 1 84 ? 3.460 -1.109 20.369 1.00 20.67 104 ARG A CA 1
ATOM 1241 C C . ARG A 1 84 ? 4.106 0.277 20.405 1.00 18.40 104 ARG A C 1
ATOM 1242 O O . ARG A 1 84 ? 3.825 1.101 19.558 1.00 19.11 104 ARG A O 1
ATOM 1263 N N . GLN A 1 85 ? 5.007 0.525 21.353 1.00 14.47 105 GLN A N 1
ATOM 1264 C CA . GLN A 1 85 ? 5.629 1.846 21.463 1.00 22.96 105 GLN A CA 1
ATOM 1265 C C . GLN A 1 85 ? 6.503 2.164 20.249 1.00 25.61 105 GLN A C 1
ATOM 1266 O O . GLN A 1 85 ? 6.610 3.325 19.826 1.00 20.80 105 GLN A O 1
ATOM 1280 N N . GLN A 1 86 ? 7.138 1.144 19.682 1.00 18.16 106 GLN A N 1
ATOM 1281 C CA . GLN A 1 86 ? 7.964 1.380 18.492 1.00 19.66 106 GLN A CA 1
ATOM 1282 C C . GLN A 1 86 ? 7.081 1.794 17.313 1.00 27.90 106 GLN A C 1
ATOM 1283 O O . GLN A 1 86 ? 7.524 2.524 16.439 1.00 21.95 106 GLN A O 1
ATOM 1297 N N . LEU A 1 87 ? 5.834 1.323 17.296 1.00 21.14 107 LEU A N 1
ATOM 1298 C CA . LEU A 1 87 ? 4.944 1.561 16.156 1.00 19.36 107 LEU A CA 1
ATOM 1299 C C . LEU A 1 87 ? 4.010 2.769 16.355 1.00 17.09 107 LEU A C 1
ATOM 1300 O O . LEU A 1 87 ? 3.364 3.213 15.413 1.00 18.61 107 LEU A O 1
ATOM 1316 N N . LEU A 1 88 ? 3.973 3.308 17.565 1.00 17.93 108 LEU A N 1
ATOM 1317 C CA . LEU A 1 88 ? 3.001 4.346 17.939 1.00 26.76 108 LEU A CA 1
ATOM 1318 C C . LEU A 1 88 ? 3.046 5.614 17.084 1.00 31.20 108 LEU A C 1
ATOM 1319 O O . LEU A 1 88 ? 2.025 6.285 16.902 1.00 30.36 108 LEU A O 1
ATOM 1335 N N . ASN A 1 89 ? 4.212 5.953 16.562 1.00 27.26 109 ASN A N 1
ATOM 1336 C CA . ASN A 1 89 ? 4.353 7.245 15.890 1.00 39.55 109 ASN A CA 1
ATOM 1337 C C . ASN A 1 89 ? 4.673 7.180 14.402 1.00 40.09 109 ASN A C 1
ATOM 1338 O O . ASN A 1 89 ? 5.120 8.170 13.819 1.00 32.47 109 ASN A O 1
ATOM 1349 N N . LEU A 1 90 ? 4.428 6.023 13.794 1.00 32.42 110 LEU A N 1
ATOM 1350 C CA . LEU A 1 90 ? 4.473 5.901 12.345 1.00 31.23 110 LEU A CA 1
ATOM 1351 C C . LEU A 1 90 ? 3.585 6.978 11.737 1.00 36.32 110 LEU A C 1
ATOM 1352 O O . LEU A 1 90 ? 2.495 7.247 12.235 1.00 36.50 110 LEU A O 1
ATOM 1368 N N . ASN A 1 91 ? 4.049 7.605 10.664 1.00 32.57 111 ASN A N 1
ATOM 1369 C CA . ASN A 1 91 ? 3.209 8.554 9.948 1.00 34.39 111 ASN A CA 1
ATOM 1370 C C . ASN A 1 91 ? 2.742 7.835 8.700 1.00 33.48 111 ASN A C 1
ATOM 1371 O O . ASN A 1 91 ? 3.531 7.576 7.804 1.00 28.01 111 ASN A O 1
ATOM 1382 N N . ILE A 1 92 ? 1.465 7.478 8.660 1.00 25.10 112 ILE A N 1
ATOM 1383 C CA . ILE A 1 92 ? 0.980 6.545 7.648 1.00 20.40 112 ILE A CA 1
ATOM 1384 C C . ILE A 1 92 ? 0.695 7.311 6.371 1.00 23.81 112 ILE A C 1
ATOM 1385 O O . ILE A 1 92 ? -0.097 8.259 6.374 1.00 20.34 112 ILE A O 1
ATOM 1401 N N . THR A 1 93 ? 1.360 6.916 5.287 1.00 16.55 113 THR A N 1
ATOM 1402 C CA . THR A 1 93 ? 1.178 7.559 3.989 1.00 17.76 113 THR A CA 1
ATOM 1403 C C . THR A 1 93 ? 0.486 6.631 3.013 1.00 17.67 113 THR A C 1
ATOM 1404 O O . THR A 1 93 ? -0.059 7.084 2.032 1.00 19.28 113 THR A O 1
ATOM 1415 N N . GLY A 1 94 ? 0.522 5.328 3.287 1.00 17.46 114 GLY A N 1
ATOM 1416 C CA . GLY A 1 94 ? 0.189 4.339 2.280 1.00 19.09 114 GLY A CA 1
ATOM 1417 C C . GLY A 1 94 ? 1.300 4.324 1.238 1.00 21.07 114 GLY A C 1
ATOM 1418 O O . GLY A 1 94 ? 2.145 5.219 1.215 1.00 19.49 114 GLY A O 1
ATOM 1422 N N . ARG A 1 95 ? 1.280 3.329 0.364 1.00 18.12 115 ARG A N 1
ATOM 1423 C CA . ARG A 1 95 ? 2.263 3.233 -0.704 1.00 18.38 115 ARG A CA 1
ATOM 1424 C C . ARG A 1 95 ? 1.704 2.346 -1.792 1.00 19.17 115 ARG A C 1
ATOM 1425 O O . ARG A 1 95 ? 1.178 1.290 -1.508 1.00 19.79 115 ARG A O 1
ATOM 1446 N N . LEU A 1 96 ? 1.801 2.785 -3.039 1.00 16.43 116 LEU A N 1
ATOM 1447 C CA . LEU A 1 96 ? 1.393 1.949 -4.156 1.00 15.93 116 LEU A CA 1
ATOM 1448 C C . LEU A 1 96 ? 2.534 0.969 -4.454 1.00 23.57 116 LEU A C 1
ATOM 1449 O O . LEU A 1 96 ? 3.700 1.314 -4.328 1.00 22.06 116 LEU A O 1
ATOM 1465 N N . PRO A 1 97 ? 2.194 -0.260 -4.844 1.00 23.09 117 PRO A N 1
ATOM 1466 C CA . PRO A 1 97 ? 3.210 -1.300 -5.010 1.00 27.58 117 PRO A CA 1
ATOM 1467 C C . PRO A 1 97 ? 4.042 -1.181 -6.307 1.00 29.05 117 PRO A C 1
ATOM 1468 O O . PRO A 1 97 ? 4.678 -2.155 -6.707 1.00 25.59 117 PRO A O 1
ATOM 1479 N N . VAL A 1 98 ? 4.059 -0.013 -6.939 1.00 25.65 118 VAL A N 1
ATOM 1480 C CA . VAL A 1 98 ? 4.760 0.139 -8.217 1.00 22.07 118 VAL A CA 1
ATOM 1481 C C . VAL A 1 98 ? 6.276 0.160 -8.018 1.00 25.78 118 VAL A C 1
ATOM 1482 O O . VAL A 1 98 ? 6.772 0.666 -7.017 1.00 25.05 118 VAL A O 1
ATOM 1495 N N . LYS A 1 99 ? 7.007 -0.386 -8.985 1.00 25.43 119 LYS A N 1
ATOM 1496 C CA . LYS A 1 99 ? 8.460 -0.333 -8.978 1.00 24.62 119 LYS A CA 1
ATOM 1497 C C . LYS A 1 99 ? 8.901 0.901 -9.760 1.00 21.90 119 LYS A C 1
ATOM 1498 O O . LYS A 1 99 ? 8.580 1.058 -10.942 1.00 21.23 119 LYS A O 1
ATOM 1517 N N . LEU A 1 100 ? 9.629 1.797 -9.112 1.00 20.58 120 LEU A N 1
ATOM 1518 C CA . LEU A 1 100 ? 9.916 3.091 -9.746 1.00 24.34 120 LEU A CA 1
ATOM 1519 C C . LEU A 1 100 ? 11.237 3.135 -10.547 1.00 31.71 120 LEU A C 1
ATOM 1520 O O . LEU A 1 100 ? 11.390 3.949 -11.450 1.00 37.89 120 LEU A O 1
ATOM 1536 N N . ASP A 1 101 ? 12.175 2.258 -10.230 1.00 26.15 121 ASP A N 1
ATOM 1537 C CA . ASP A 1 101 ? 13.517 2.349 -10.810 1.00 27.48 121 ASP A CA 1
ATOM 1538 C C . ASP A 1 101 ? 13.495 2.399 -12.346 1.00 23.05 121 ASP A C 1
ATOM 1539 O O . ASP A 1 101 ? 12.932 1.521 -12.978 1.00 27.17 121 ASP A O 1
ATOM 1548 N N . PRO A 1 102 ? 14.124 3.424 -12.950 1.00 29.65 122 PRO A N 1
ATOM 1549 C CA . PRO A 1 102 ? 14.186 3.489 -14.423 1.00 28.55 122 PRO A CA 1
ATOM 1550 C C . PRO A 1 102 ? 14.974 2.343 -15.072 1.00 28.76 122 PRO A C 1
ATOM 1551 O O . PRO A 1 102 ? 14.843 2.132 -16.270 1.00 33.29 122 PRO A O 1
ATOM 1562 N N . ASP A 1 103 ? 15.795 1.638 -14.300 1.00 22.98 123 ASP A N 1
ATOM 1563 C CA . ASP A 1 103 ? 16.683 0.613 -14.841 1.00 24.49 123 ASP A CA 1
ATOM 1564 C C . ASP A 1 103 ? 16.121 -0.807 -14.729 1.00 30.94 123 ASP A C 1
ATOM 1565 O O . ASP A 1 103 ? 16.792 -1.764 -15.085 1.00 29.11 123 ASP A O 1
ATOM 1574 N N . PHE A 1 104 ? 14.883 -0.930 -14.242 1.00 30.77 124 PHE A N 1
ATOM 1575 C CA . PHE A 1 104 ? 14.213 -2.220 -14.066 1.00 31.72 124 PHE A CA 1
ATOM 1576 C C . PHE A 1 104 ? 13.703 -2.732 -15.418 1.00 28.11 124 PHE A C 1
ATOM 1577 O O . PHE A 1 104 ? 13.242 -1.939 -16.224 1.00 24.13 124 PHE A O 1
ATOM 1594 N N . VAL A 1 105 ? 13.802 -4.034 -15.685 1.00 22.51 125 VAL A N 1
ATOM 1595 C CA . VAL A 1 105 ? 13.243 -4.599 -16.909 1.00 23.55 125 VAL A CA 1
ATOM 1596 C C . VAL A 1 105 ? 11.770 -4.948 -16.649 1.00 31.24 125 VAL A C 1
ATOM 1597 O O . VAL A 1 105 ? 11.492 -5.840 -15.851 1.00 28.34 125 VAL A O 1
ATOM 1610 N N . ARG A 1 106 ? 10.832 -4.264 -17.303 1.00 22.22 126 ARG A N 1
ATOM 1611 C CA . ARG A 1 106 ? 9.407 -4.495 -17.009 1.00 29.41 126 ARG A CA 1
ATOM 1612 C C . ARG A 1 106 ? 8.854 -5.603 -17.895 1.00 33.97 126 ARG A C 1
ATOM 1613 O O . ARG A 1 106 ? 8.890 -5.509 -19.112 1.00 30.46 126 ARG A O 1
ATOM 1634 N N . VAL A 1 107 ? 8.357 -6.660 -17.275 1.00 23.56 127 VAL A N 1
ATOM 1635 C CA . VAL A 1 107 ? 7.808 -7.786 -18.018 1.00 20.00 127 VAL A CA 1
ATOM 1636 C C . VAL A 1 107 ? 6.300 -7.848 -17.748 1.00 23.08 127 VAL A C 1
ATOM 1637 O O . VAL A 1 107 ? 5.877 -7.780 -16.599 1.00 24.96 127 VAL A O 1
ATOM 1650 N N . ASP A 1 108 ? 5.516 -7.993 -18.810 1.00 24.37 128 ASP A N 1
ATOM 1651 C CA . ASP A 1 108 ? 4.048 -7.913 -18.766 1.00 30.03 128 ASP A CA 1
ATOM 1652 C C . ASP A 1 108 ? 3.574 -6.465 -18.788 1.00 32.25 128 ASP A C 1
ATOM 1653 O O . ASP A 1 108 ? 4.124 -5.601 -18.109 1.00 25.27 128 ASP A O 1
ATOM 1662 N N . GLU A 1 109 ? 2.529 -6.228 -19.568 1.00 28.24 129 GLU A N 1
ATOM 1663 C CA . GLU A 1 109 ? 1.941 -4.904 -19.750 1.00 36.77 129 GLU A CA 1
ATOM 1664 C C . GLU A 1 109 ? 1.573 -4.252 -18.416 1.00 35.01 129 GLU A C 1
ATOM 1665 O O . GLU A 1 109 ? 1.660 -3.027 -18.262 1.00 26.92 129 GLU A O 1
ATOM 1677 N N . ASN A 1 110 ? 1.170 -5.078 -17.451 1.00 25.31 130 ASN A N 1
ATOM 1678 C CA . ASN A 1 110 ? 0.660 -4.565 -16.185 1.00 30.06 130 ASN A CA 1
ATOM 1679 C C . ASN A 1 110 ? 1.775 -4.098 -15.264 1.00 29.34 130 ASN A C 1
ATOM 1680 O O . ASN A 1 110 ? 1.515 -3.485 -14.233 1.00 29.20 130 ASN A O 1
ATOM 1691 N N . SER A 1 111 ? 3.018 -4.377 -15.651 1.00 24.16 131 SER A N 1
ATOM 1692 C CA . SER A 1 111 ? 4.181 -3.931 -14.887 1.00 24.45 131 SER A CA 1
ATOM 1693 C C . SER A 1 111 ? 4.547 -2.470 -15.142 1.00 29.81 131 SER A C 1
ATOM 1694 O O . SER A 1 111 ? 5.523 -1.997 -14.583 1.00 27.23 131 SER A O 1
ATOM 1702 N N . ASN A 1 112 ? 3.777 -1.780 -15.989 1.00 25.31 132 ASN A N 1
ATOM 1703 C CA . ASN A 1 112 ? 3.898 -0.328 -16.173 1.00 19.71 132 ASN A CA 1
ATOM 1704 C C . ASN A 1 112 ? 2.546 0.285 -15.882 1.00 23.49 132 ASN A C 1
ATOM 1705 O O . ASN A 1 112 ? 1.760 0.550 -16.791 1.00 24.24 132 ASN A O 1
ATOM 1716 N N . PRO A 1 113 ? 2.250 0.477 -14.598 1.00 25.50 133 PRO A N 1
ATOM 1717 C CA . PRO A 1 113 ? 0.874 0.803 -14.211 1.00 27.81 133 PRO A CA 1
ATOM 1718 C C . PRO A 1 113 ? 0.413 2.136 -14.770 1.00 28.76 133 PRO A C 1
ATOM 1719 O O . PRO A 1 113 ? 1.179 3.090 -14.749 1.00 24.45 133 PRO A O 1
ATOM 1730 N N . PRO A 1 114 ? -0.836 2.211 -15.245 1.00 35.75 134 PRO A N 1
ATOM 1731 C CA . PRO A 1 114 ? -1.424 3.507 -15.599 1.00 29.00 134 PRO A CA 1
ATOM 1732 C C . PRO A 1 114 ? -1.557 4.425 -14.386 1.00 23.18 134 PRO A C 1
ATOM 1733 O O . PRO A 1 114 ? -1.770 3.947 -13.269 1.00 25.11 134 PRO A O 1
ATOM 1744 N N . LEU A 1 115 ? -1.394 5.725 -14.600 1.00 20.93 135 LEU A N 1
ATOM 1745 C CA . LEU A 1 115 ? -1.596 6.705 -13.545 1.00 27.34 135 LEU A CA 1
ATOM 1746 C C . LEU A 1 115 ? -2.850 7.504 -13.858 1.00 32.32 135 LEU A C 1
ATOM 1747 O O . LEU A 1 115 ? -2.937 8.135 -14.908 1.00 29.19 135 LEU A O 1
ATOM 1763 N N . VAL A 1 116 ? -3.823 7.459 -12.955 1.00 31.88 136 VAL A N 1
ATOM 1764 C CA . VAL A 1 116 ? -5.065 8.210 -13.120 1.00 34.05 136 VAL A CA 1
ATOM 1765 C C . VAL A 1 116 ? -5.349 9.001 -11.852 1.00 32.72 136 VAL A C 1
ATOM 1766 O O . VAL A 1 116 ? -5.378 8.435 -10.764 1.00 26.23 136 VAL A O 1
ATOM 1779 N N . GLY A 1 117 ? -5.551 10.307 -11.981 1.00 28.46 137 GLY A N 1
ATOM 1780 C CA . GLY A 1 117 ? -5.847 11.125 -10.819 1.00 29.14 137 GLY A CA 1
ATOM 1781 C C . GLY A 1 117 ? -4.605 11.699 -10.168 1.00 37.19 137 GLY A C 1
ATOM 1782 O O . GLY A 1 117 ? -3.538 11.788 -10.786 1.00 26.87 137 GLY A O 1
ATOM 1786 N N . ASP A 1 118 ? -4.750 12.093 -8.908 1.00 24.13 138 ASP A N 1
ATOM 1787 C CA . ASP A 1 118 ? -3.690 12.788 -8.189 1.00 23.87 138 ASP A CA 1
ATOM 1788 C C . ASP A 1 118 ? -2.856 11.815 -7.355 1.00 24.91 138 ASP A C 1
ATOM 1789 O O . ASP A 1 118 ? -3.388 10.846 -6.800 1.00 22.12 138 ASP A O 1
ATOM 1798 N N . TYR A 1 119 ? -1.555 12.092 -7.265 1.00 33.99 139 TYR A N 1
ATOM 1799 C CA . TYR A 1 119 ? -0.606 11.262 -6.516 1.00 22.73 139 TYR A CA 1
ATOM 1800 C C . TYR A 1 119 ? 0.386 12.133 -5.799 1.00 26.39 139 TYR A C 1
ATOM 1801 O O . TYR A 1 119 ? 0.622 13.274 -6.194 1.00 27.88 139 TYR A O 1
ATOM 1819 N N . THR A 1 120 ? 1.008 11.578 -4.771 1.00 23.03 140 THR A N 1
ATOM 1820 C CA . THR A 1 120 ? 2.096 12.249 -4.106 1.00 23.46 140 THR A CA 1
ATOM 1821 C C . THR A 1 120 ? 3.321 11.349 -4.161 1.00 18.72 140 THR A C 1
ATOM 1822 O O . THR A 1 120 ? 3.217 10.137 -3.929 1.00 17.17 140 THR A O 1
ATOM 1833 N N . LEU A 1 121 ? 4.466 11.935 -4.497 1.00 21.18 141 LEU A N 1
ATOM 1834 C CA . LEU A 1 121 ? 5.735 11.222 -4.459 1.00 18.77 141 LEU A CA 1
ATOM 1835 C C . LEU A 1 121 ? 6.630 11.840 -3.389 1.00 19.12 141 LEU A C 1
ATOM 1836 O O . LEU A 1 121 ? 7.030 12.990 -3.512 1.00 23.06 141 LEU A O 1
ATOM 1852 N N . TYR A 1 122 ? 6.940 11.072 -2.350 1.00 18.87 142 TYR A N 1
ATOM 1853 C CA . TYR A 1 122 ? 7.932 11.467 -1.350 1.00 19.34 142 TYR A CA 1
ATOM 1854 C C . TYR A 1 122 ? 9.276 10.859 -1.705 1.00 27.36 142 TYR A C 1
ATOM 1855 O O . TYR A 1 122 ? 9.327 9.741 -2.205 1.00 25.70 142 TYR A O 1
ATOM 1873 N N . THR A 1 123 ? 10.359 11.578 -1.425 1.00 24.01 143 THR A N 1
ATOM 1874 C CA . THR A 1 123 ? 11.685 11.107 -1.781 1.00 26.64 143 THR A CA 1
ATOM 1875 C C . THR A 1 123 ? 12.665 11.295 -0.625 1.00 30.50 143 THR A C 1
ATOM 1876 O O . THR A 1 123 ? 12.493 12.170 0.225 1.00 25.21 143 THR A O 1
ATOM 1887 N N . VAL A 1 124 ? 13.690 10.454 -0.596 1.00 29.31 144 VAL A N 1
ATOM 1888 C CA . VAL A 1 124 ? 14.765 10.574 0.377 1.00 25.98 144 VAL A CA 1
ATOM 1889 C C . VAL A 1 124 ? 16.097 10.332 -0.338 1.00 22.56 144 VAL A C 1
ATOM 1890 O O . VAL A 1 124 ? 16.122 9.781 -1.429 1.00 21.36 144 VAL A O 1
ATOM 1903 N N . GLN A 1 125 ? 17.197 10.751 0.272 1.00 20.93 145 GLN A N 1
ATOM 1904 C CA . GLN A 1 125 ? 18.511 10.374 -0.221 1.00 20.94 145 GLN A CA 1
ATOM 1905 C C . GLN A 1 125 ? 18.883 9.024 0.397 1.00 19.34 145 GLN A C 1
ATOM 1906 O O . GLN A 1 125 ? 18.370 8.671 1.446 1.00 23.07 145 GLN A O 1
ATOM 1920 N N . ARG A 1 126 ? 19.765 8.268 -0.250 1.00 20.48 146 ARG A N 1
ATOM 1921 C CA . ARG A 1 126 ? 20.161 6.955 0.264 1.00 22.37 146 ARG A CA 1
ATOM 1922 C C . ARG A 1 126 ? 20.762 7.095 1.667 1.00 22.33 146 ARG A C 1
ATOM 1923 O O . ARG A 1 126 ? 21.704 7.861 1.861 1.00 17.78 146 ARG A O 1
ATOM 1944 N N . PRO A 1 127 ? 20.214 6.366 2.654 1.00 20.64 147 PRO A N 1
ATOM 1945 C CA . PRO A 1 127 ? 20.635 6.528 4.055 1.00 26.91 147 PRO A CA 1
ATOM 1946 C C . PRO A 1 127 ? 21.967 5.872 4.357 1.00 20.10 147 PRO A C 1
ATOM 1947 O O . PRO A 1 127 ? 22.519 5.212 3.483 1.00 21.30 147 PRO A O 1
ATOM 1958 N N . VAL A 1 128 ? 22.480 6.066 5.570 1.00 21.97 148 VAL A N 1
ATOM 1959 C CA . VAL A 1 128 ? 23.710 5.416 6.011 1.00 22.03 148 VAL A CA 1
ATOM 1960 C C . VAL A 1 128 ? 23.405 4.562 7.245 1.00 22.34 148 VAL A C 1
ATOM 1961 O O . VAL A 1 128 ? 24.300 4.171 8.005 1.00 23.01 148 VAL A O 1
ATOM 1974 N N . THR A 1 129 ? 22.130 4.274 7.435 1.00 18.98 149 THR A N 1
ATOM 1975 C CA . THR A 1 129 ? 21.682 3.495 8.575 1.00 20.14 149 THR A CA 1
ATOM 1976 C C . THR A 1 129 ? 20.682 2.441 8.125 1.00 20.74 149 THR A C 1
ATOM 1977 O O . THR A 1 129 ? 20.228 2.444 6.975 1.00 17.64 149 THR A O 1
ATOM 1988 N N . ILE A 1 130 ? 20.367 1.518 9.024 1.00 16.11 150 ILE A N 1
ATOM 1989 C CA . ILE A 1 130 ? 19.210 0.656 8.850 1.00 17.78 150 ILE A CA 1
ATOM 1990 C C . ILE A 1 130 ? 18.345 0.833 10.102 1.00 20.95 150 ILE A C 1
ATOM 1991 O O . ILE A 1 130 ? 18.756 1.466 11.067 1.00 21.17 150 ILE A O 1
ATOM 2007 N N . THR A 1 131 ? 17.139 0.299 10.077 1.00 14.70 151 THR A N 1
ATOM 2008 C CA . THR A 1 131 ? 16.251 0.428 11.219 1.00 13.55 151 THR A CA 1
ATOM 2009 C C . THR A 1 131 ? 15.922 -0.962 11.718 1.00 22.71 151 THR A C 1
ATOM 2010 O O . THR A 1 131 ? 15.447 -1.784 10.958 1.00 27.16 151 THR A O 1
ATOM 2021 N N . LEU A 1 132 ? 16.156 -1.216 12.997 1.00 16.90 152 LEU A N 1
ATOM 2022 C CA . LEU A 1 132 ? 15.827 -2.504 13.601 1.00 12.59 152 LEU A CA 1
ATOM 2023 C C . LEU A 1 132 ? 14.540 -2.329 14.444 1.00 21.34 152 LEU A C 1
ATOM 2024 O O . LEU A 1 132 ? 14.467 -1.420 15.271 1.00 20.21 152 LEU A O 1
ATOM 2040 N N . LEU A 1 133 ? 13.536 -3.168 14.211 1.00 20.31 153 LEU A N 1
ATOM 2041 C CA . LEU A 1 133 ? 12.241 -3.076 14.917 1.00 26.31 153 LEU A CA 1
ATOM 2042 C C . LEU A 1 133 ? 11.757 -4.425 15.391 1.00 23.80 153 LEU A C 1
ATOM 2043 O O . LEU A 1 133 ? 12.074 -5.439 14.787 1.00 18.94 153 LEU A O 1
ATOM 2059 N N . GLY A 1 134 ? 10.892 -4.434 16.407 1.00 17.18 154 GLY A N 1
ATOM 2060 C CA . GLY A 1 134 ? 10.227 -5.659 16.792 1.00 18.24 154 GLY A CA 1
ATOM 2061 C C . GLY A 1 134 ? 10.573 -6.146 18.184 1.00 14.02 154 GLY A C 1
ATOM 2062 O O . GLY A 1 134 ? 10.826 -5.354 19.095 1.00 16.93 154 GLY A O 1
ATOM 2066 N N . ALA A 1 135 ? 10.580 -7.461 18.338 1.00 16.23 155 ALA A N 1
ATOM 2067 C CA . ALA A 1 135 ? 10.710 -8.085 19.653 1.00 18.02 155 ALA A CA 1
ATOM 2068 C C . ALA A 1 135 ? 12.202 -8.235 19.934 1.00 18.69 155 ALA A C 1
ATOM 2069 O O . ALA A 1 135 ? 12.732 -9.340 20.071 1.00 18.08 155 ALA A O 1
ATOM 2076 N N . VAL A 1 136 ? 12.871 -7.099 19.991 1.00 11.88 156 VAL A N 1
ATOM 2077 C CA . VAL A 1 136 ? 14.330 -7.069 20.104 1.00 16.44 156 VAL A CA 1
ATOM 2078 C C . VAL A 1 136 ? 14.745 -5.864 20.954 1.00 24.88 156 VAL A C 1
ATOM 2079 O O . VAL A 1 136 ? 14.151 -4.789 20.866 1.00 21.05 156 VAL A O 1
ATOM 2092 N N . SER A 1 137 ? 15.738 -6.055 21.814 1.00 22.23 157 SER A N 1
ATOM 2093 C CA . SER A 1 137 ? 16.263 -4.961 22.630 1.00 23.16 157 SER A CA 1
ATOM 2094 C C . SER A 1 137 ? 17.108 -3.991 21.796 1.00 21.16 157 SER A C 1
ATOM 2095 O O . SER A 1 137 ? 17.709 -4.378 20.800 1.00 18.49 157 SER A O 1
ATOM 2103 N N . GLY A 1 138 ? 17.131 -2.730 22.210 1.00 22.55 158 GLY A N 1
ATOM 2104 C CA . GLY A 1 138 ? 17.887 -1.696 21.529 1.00 23.79 158 GLY A CA 1
ATOM 2105 C C . GLY A 1 138 ? 17.365 -1.408 20.136 1.00 25.07 158 GLY A C 1
ATOM 2106 O O . GLY A 1 138 ? 18.132 -1.146 19.214 1.00 20.42 158 GLY A O 1
ATOM 2110 N N . ALA A 1 139 ? 16.051 -1.457 19.962 1.00 22.39 159 ALA A N 1
ATOM 2111 C CA . ALA A 1 139 ? 15.468 -1.148 18.659 1.00 25.93 159 ALA A CA 1
ATOM 2112 C C . ALA A 1 139 ? 15.778 0.295 18.260 1.00 27.96 159 ALA A C 1
ATOM 2113 O O . ALA A 1 139 ? 15.932 1.167 19.120 1.00 25.39 159 ALA A O 1
ATOM 2120 N N . GLY A 1 140 ? 15.848 0.551 16.955 1.00 22.79 160 GLY A N 1
ATOM 2121 C CA . GLY A 1 140 ? 16.011 1.906 16.463 1.00 29.84 160 GLY A CA 1
ATOM 2122 C C . GLY A 1 140 ? 16.983 1.932 15.308 1.00 28.67 160 GLY A C 1
ATOM 2123 O O . GLY A 1 140 ? 17.239 0.898 14.691 1.00 16.08 160 GLY A O 1
ATOM 2127 N N . GLN A 1 141 ? 17.550 3.103 15.023 1.00 26.28 161 GLN A N 1
ATOM 2128 C CA . GLN A 1 141 ? 18.544 3.211 13.953 1.00 31.60 161 GLN A CA 1
ATOM 2129 C C . GLN A 1 141 ? 19.912 2.652 14.343 1.00 28.64 161 GLN A C 1
ATOM 2130 O O . GLN A 1 141 ? 20.426 2.935 15.417 1.00 29.97 161 GLN A O 1
ATOM 2144 N N . LEU A 1 142 ? 20.489 1.860 13.441 1.00 19.27 162 LEU A N 1
ATOM 2145 C CA . LEU A 1 142 ? 21.847 1.348 13.565 1.00 20.34 162 LEU A CA 1
ATOM 2146 C C . LEU A 1 142 ? 22.677 1.829 12.368 1.00 20.33 162 LEU A C 1
ATOM 2147 O O . LEU A 1 142 ? 22.165 1.933 11.252 1.00 22.02 162 LEU A O 1
ATOM 2163 N N . PRO A 1 143 ? 23.969 2.095 12.587 1.00 25.47 163 PRO A N 1
ATOM 2164 C CA . PRO A 1 143 ? 24.845 2.413 11.454 1.00 25.01 163 PRO A CA 1
ATOM 2165 C C . PRO A 1 143 ? 24.910 1.258 10.466 1.00 28.00 163 PRO A C 1
ATOM 2166 O O . PRO A 1 143 ? 25.075 0.107 10.875 1.00 28.55 163 PRO A O 1
ATOM 2177 N N . TRP A 1 144 ? 24.763 1.544 9.180 1.00 22.58 164 TRP A N 1
ATOM 2178 C CA . TRP A 1 144 ? 24.949 0.516 8.178 1.00 24.20 164 TRP A CA 1
ATOM 2179 C C . TRP A 1 144 ? 26.437 0.277 7.960 1.00 26.78 164 TRP A C 1
ATOM 2180 O O . TRP A 1 144 ? 27.200 1.232 7.864 1.00 25.94 164 TRP A O 1
ATOM 2201 N N . LEU A 1 145 ? 26.848 -0.987 7.884 1.00 20.94 165 LEU A N 1
ATOM 2202 C CA . LEU A 1 145 ? 28.265 -1.323 7.698 1.00 30.46 165 LEU A CA 1
ATOM 2203 C C . LEU A 1 145 ? 28.451 -2.303 6.537 1.00 33.65 165 LEU A C 1
ATOM 2204 O O . LEU A 1 145 ? 27.809 -3.354 6.481 1.00 25.14 165 LEU A O 1
ATOM 2220 N N . ALA A 1 146 ? 29.321 -1.948 5.599 1.00 30.63 166 ALA A N 1
ATOM 2221 C CA . ALA A 1 146 ? 29.554 -2.775 4.422 1.00 33.11 166 ALA A CA 1
ATOM 2222 C C . ALA A 1 146 ? 29.932 -4.195 4.826 1.00 22.83 166 ALA A C 1
ATOM 2223 O O . ALA A 1 146 ? 30.831 -4.402 5.634 1.00 27.08 166 ALA A O 1
ATOM 2230 N N . GLY A 1 147 ? 29.233 -5.171 4.259 1.00 29.19 167 GLY A N 1
ATOM 2231 C CA . GLY A 1 147 ? 29.564 -6.571 4.457 1.00 32.00 167 GLY A CA 1
ATOM 2232 C C . GLY A 1 147 ? 28.849 -7.250 5.614 1.00 32.26 167 GLY A C 1
ATOM 2233 O O . GLY A 1 147 ? 28.926 -8.463 5.746 1.00 26.31 167 GLY A O 1
ATOM 2237 N N . ARG A 1 148 ? 28.150 -6.476 6.444 1.00 22.09 168 ARG A N 1
ATOM 2238 C CA . ARG A 1 148 ? 27.549 -7.004 7.666 1.00 21.98 168 ARG A CA 1
ATOM 2239 C C . ARG A 1 148 ? 26.238 -7.712 7.366 1.00 25.93 168 ARG A C 1
ATOM 2240 O O . ARG A 1 148 ? 25.370 -7.185 6.651 1.00 20.93 168 ARG A O 1
ATOM 2261 N N . SER A 1 149 ? 26.113 -8.917 7.905 1.00 23.69 169 SER A N 1
ATOM 2262 C CA . SER A 1 149 ? 24.927 -9.720 7.725 1.00 19.09 169 SER A CA 1
ATOM 2263 C C . SER A 1 149 ? 23.898 -9.366 8.799 1.00 22.62 169 SER A C 1
ATOM 2264 O O . SER A 1 149 ? 24.219 -8.714 9.797 1.00 17.66 169 SER A O 1
ATOM 2272 N N . VAL A 1 150 ? 22.672 -9.855 8.615 1.00 16.86 170 VAL A N 1
ATOM 2273 C CA . VAL A 1 150 ? 21.609 -9.672 9.611 1.00 21.03 170 VAL A CA 1
ATOM 2274 C C . VAL A 1 150 ? 22.025 -10.255 10.959 1.00 19.19 170 VAL A C 1
ATOM 2275 O O . VAL A 1 150 ? 21.852 -9.614 11.990 1.00 18.19 170 VAL A O 1
ATOM 2288 N N . THR A 1 151 ? 22.599 -11.458 10.962 1.00 18.41 171 THR A N 1
ATOM 2289 C CA . THR A 1 151 ? 23.048 -12.065 12.205 1.00 25.95 171 THR A CA 1
ATOM 2290 C C . THR A 1 151 ? 24.180 -11.242 12.852 1.00 25.76 171 THR A C 1
ATOM 2291 O O . THR A 1 151 ? 24.236 -11.124 14.081 1.00 22.17 171 THR A O 1
ATOM 2302 N N . ASP A 1 152 ? 25.040 -10.624 12.045 1.00 19.61 172 ASP A N 1
ATOM 2303 C CA . ASP A 1 152 ? 26.066 -9.724 12.604 1.00 21.65 172 ASP A CA 1
ATOM 2304 C C . ASP A 1 152 ? 25.424 -8.580 13.386 1.00 25.34 172 ASP A C 1
ATOM 2305 O O . ASP A 1 152 ? 25.805 -8.277 14.528 1.00 20.13 172 ASP A O 1
ATOM 2314 N N . TYR A 1 153 ? 24.463 -7.918 12.756 1.00 18.99 173 TYR A N 1
ATOM 2315 C CA . TYR A 1 153 ? 23.783 -6.804 13.405 1.00 22.39 173 TYR A CA 1
ATOM 2316 C C . TYR A 1 153 ? 23.143 -7.265 14.716 1.00 22.86 173 TYR A C 1
ATOM 2317 O O . TYR A 1 153 ? 23.201 -6.562 15.720 1.00 26.73 173 TYR A O 1
ATOM 2335 N N . LEU A 1 154 ? 22.556 -8.456 14.725 1.00 23.76 174 LEU A N 1
ATOM 2336 C CA . LEU A 1 154 ? 21.807 -8.897 15.897 1.00 23.47 174 LEU A CA 1
ATOM 2337 C C . LEU A 1 154 ? 22.677 -9.313 17.079 1.00 34.50 174 LEU A C 1
ATOM 2338 O O . LEU A 1 154 ? 22.164 -9.549 18.173 1.00 21.29 174 LEU A O 1
ATOM 2354 N N . GLN A 1 155 ? 23.981 -9.441 16.869 1.00 29.72 175 GLN A N 1
ATOM 2355 C CA . GLN A 1 155 ? 24.842 -9.879 17.958 1.00 27.16 175 GLN A CA 1
ATOM 2356 C C . GLN A 1 155 ? 24.739 -8.939 19.160 1.00 22.69 175 GLN A C 1
ATOM 2357 O O . GLN A 1 155 ? 24.848 -9.370 20.312 1.00 30.63 175 GLN A O 1
ATOM 2371 N N . ASP A 1 156 ? 24.507 -7.662 18.887 1.00 18.42 176 ASP A N 1
ATOM 2372 C CA . ASP A 1 156 ? 24.400 -6.651 19.933 1.00 25.54 176 ASP A CA 1
ATOM 2373 C C . ASP A 1 156 ? 22.961 -6.318 20.380 1.00 26.16 176 ASP A C 1
ATOM 2374 O O . ASP A 1 156 ? 22.750 -5.337 21.112 1.00 22.66 176 ASP A O 1
ATOM 2383 N N . HIS A 1 157 ? 21.988 -7.123 19.959 1.00 25.18 177 HIS A N 1
ATOM 2384 C CA . HIS A 1 157 ? 20.585 -6.832 20.239 1.00 20.20 177 HIS A CA 1
ATOM 2385 C C . HIS A 1 157 ? 19.867 -8.077 20.717 1.00 19.57 177 HIS A C 1
ATOM 2386 O O . HIS A 1 157 ? 19.331 -8.844 19.928 1.00 22.50 177 HIS A O 1
ATOM 2401 N N . PRO A 1 158 ? 19.891 -8.295 22.038 1.00 17.16 178 PRO A N 1
ATOM 2402 C CA . PRO A 1 158 ? 19.233 -9.462 22.618 1.00 26.14 178 PRO A CA 1
ATOM 2403 C C . PRO A 1 158 ? 17.766 -9.502 22.215 1.00 17.04 178 PRO A C 1
ATOM 2404 O O . PRO A 1 158 ? 17.117 -8.444 22.076 1.00 16.71 178 PRO A O 1
ATOM 2415 N N . ARG A 1 159 ? 17.250 -10.706 22.028 1.00 15.28 179 ARG A N 1
ATOM 2416 C CA . ARG A 1 159 ? 15.861 -10.875 21.619 1.00 18.36 179 ARG A CA 1
ATOM 2417 C C . ARG A 1 159 ? 15.000 -10.798 22.876 1.00 19.94 179 ARG A C 1
ATOM 2418 O O . ARG A 1 159 ? 15.467 -11.144 23.973 1.00 17.09 179 ARG A O 1
ATOM 2439 N N . LEU A 1 160 ? 13.743 -10.386 22.709 1.00 17.03 180 LEU A N 1
ATOM 2440 C CA . LEU A 1 160 ? 12.825 -10.245 23.833 1.00 19.73 180 LEU A CA 1
ATOM 2441 C C . LEU A 1 160 ? 11.920 -11.453 23.963 1.00 19.65 180 LEU A C 1
ATOM 2442 O O . LEU A 1 160 ? 11.758 -12.218 23.017 1.00 19.06 180 LEU A O 1
ATOM 2458 N N . ALA A 1 161 ? 11.303 -11.617 25.134 1.00 18.49 181 ALA A N 1
ATOM 2459 C CA . ALA A 1 161 ? 10.414 -12.752 25.348 1.00 18.71 181 ALA A CA 1
ATOM 2460 C C . ALA A 1 161 ? 9.363 -12.793 24.246 1.00 18.72 181 ALA A C 1
ATOM 2461 O O . ALA A 1 161 ? 8.771 -11.761 23.893 1.00 18.16 181 ALA A O 1
ATOM 2468 N N . GLY A 1 162 ? 9.134 -13.989 23.710 1.00 20.80 182 GLY A N 1
ATOM 2469 C CA . GLY A 1 162 ? 8.135 -14.203 22.686 1.00 17.98 182 GLY A CA 1
ATOM 2470 C C . GLY A 1 162 ? 8.603 -13.910 21.264 1.00 21.49 182 GLY A C 1
ATOM 2471 O O . GLY A 1 162 ? 7.799 -13.943 20.333 1.00 19.17 182 GLY A O 1
ATOM 2475 N N . ALA A 1 163 ? 9.883 -13.584 21.090 1.00 20.16 183 ALA A N 1
ATOM 2476 C CA . ALA A 1 163 ? 10.416 -13.324 19.754 1.00 21.68 183 ALA A CA 1
ATOM 2477 C C . ALA A 1 163 ? 10.435 -14.591 18.893 1.00 17.57 183 ALA A C 1
ATOM 2478 O O . ALA A 1 163 ? 10.678 -15.687 19.396 1.00 19.64 183 ALA A O 1
ATOM 2485 N N . ASP A 1 164 ? 10.193 -14.414 17.595 1.00 16.08 184 ASP A N 1
ATOM 2486 C CA . ASP A 1 164 ? 10.420 -15.438 16.571 1.00 17.46 184 ASP A CA 1
ATOM 2487 C C . ASP A 1 164 ? 11.855 -15.914 16.766 1.00 26.71 184 ASP A C 1
ATOM 2488 O O . ASP A 1 164 ? 12.768 -15.091 16.818 1.00 19.74 184 ASP A O 1
ATOM 2497 N N . LYS A 1 165 ? 12.057 -17.225 16.887 1.00 21.72 185 LYS A N 1
ATOM 2498 C CA . LYS A 1 165 ? 13.394 -17.764 17.133 1.00 22.69 185 LYS A CA 1
ATOM 2499 C C . LYS A 1 165 ? 14.155 -18.059 15.836 1.00 25.51 185 LYS A C 1
ATOM 2500 O O . LYS A 1 165 ? 15.360 -18.319 15.865 1.00 25.63 185 LYS A O 1
ATOM 2519 N N . ASN A 1 166 ? 13.456 -18.003 14.705 1.00 18.57 186 ASN A N 1
ATOM 2520 C CA . ASN A 1 166 ? 14.005 -18.499 13.431 1.00 19.18 186 ASN A CA 1
ATOM 2521 C C . ASN A 1 166 ? 14.357 -17.454 12.375 1.00 22.94 186 ASN A C 1
ATOM 2522 O O . ASN A 1 166 ? 15.322 -17.624 11.650 1.00 16.78 186 ASN A O 1
ATOM 2533 N N . ASN A 1 167 ? 13.579 -16.384 12.279 1.00 14.68 187 ASN A N 1
ATOM 2534 C CA . ASN A 1 167 ? 13.693 -15.487 11.142 1.00 16.69 187 ASN A CA 1
ATOM 2535 C C . ASN A 1 167 ? 13.520 -14.032 11.494 1.00 16.09 187 ASN A C 1
ATOM 2536 O O . ASN A 1 167 ? 12.740 -13.682 12.397 1.00 17.91 187 ASN A O 1
ATOM 2547 N N . VAL A 1 168 ? 14.244 -13.205 10.739 1.00 17.56 188 VAL A N 1
ATOM 2548 C CA . VAL A 1 168 ? 14.022 -11.766 10.645 1.00 14.38 188 VAL A CA 1
ATOM 2549 C C . VAL A 1 168 ? 13.451 -11.452 9.260 1.00 20.24 188 VAL A C 1
ATOM 2550 O O . VAL A 1 168 ? 13.812 -12.103 8.278 1.00 20.53 188 VAL A O 1
ATOM 2580 N N . VAL A 1 170 ? 13.668 -8.826 6.360 1.00 16.82 190 VAL A N 1
ATOM 2581 C CA . VAL A 1 170 ? 14.308 -7.644 5.806 1.00 15.97 190 VAL A CA 1
ATOM 2582 C C . VAL A 1 170 ? 13.331 -6.962 4.858 1.00 17.36 190 VAL A C 1
ATOM 2583 O O . VAL A 1 170 ? 12.839 -7.583 3.919 1.00 20.33 190 VAL A O 1
ATOM 2596 N N . ILE A 1 171 ? 13.063 -5.685 5.098 1.00 16.01 191 ILE A N 1
ATOM 2597 C CA . ILE A 1 171 ? 12.217 -4.898 4.206 1.00 18.59 191 ILE A CA 1
ATOM 2598 C C . ILE A 1 171 ? 13.081 -3.820 3.560 1.00 15.61 191 ILE A C 1
ATOM 2599 O O . ILE A 1 171 ? 13.523 -2.886 4.220 1.00 16.18 191 ILE A O 1
ATOM 2615 N N . THR A 1 172 ? 13.361 -3.967 2.275 1.00 19.71 192 THR A N 1
ATOM 2616 C CA . THR A 1 172 ? 14.222 -2.995 1.600 1.00 16.71 192 THR A CA 1
ATOM 2617 C C . THR A 1 172 ? 13.529 -1.624 1.474 1.00 21.13 192 THR A C 1
ATOM 2618 O O . THR A 1 172 ? 12.313 -1.496 1.684 1.00 22.12 192 THR A O 1
ATOM 2629 N N . PRO A 1 173 ? 14.293 -0.589 1.114 1.00 17.64 193 PRO A N 1
ATOM 2630 C CA . PRO A 1 173 ? 13.665 0.725 0.927 1.00 17.54 193 PRO A CA 1
ATOM 2631 C C . PRO A 1 173 ? 12.508 0.713 -0.100 1.00 17.76 193 PRO A C 1
ATOM 2632 O O . PRO A 1 173 ? 11.586 1.499 0.069 1.00 23.26 193 PRO A O 1
ATOM 2643 N N . GLU A 1 174 ? 12.567 -0.135 -1.128 1.00 16.00 194 GLU A N 1
ATOM 2644 C CA . GLU A 1 174 ? 11.479 -0.252 -2.127 1.00 20.84 194 GLU A CA 1
ATOM 2645 C C . GLU A 1 174 ? 10.209 -0.904 -1.602 1.00 26.24 194 GLU A C 1
ATOM 2646 O O . GLU A 1 174 ? 9.175 -0.864 -2.260 1.00 24.76 194 GLU A O 1
ATOM 2658 N N . GLY A 1 175 ? 10.291 -1.539 -0.445 1.00 21.35 195 GLY A N 1
ATOM 2659 C CA . GLY A 1 175 ? 9.146 -2.244 0.088 1.00 19.75 195 GLY A CA 1
ATOM 2660 C C . GLY A 1 175 ? 9.149 -3.732 -0.198 1.00 25.13 195 GLY A C 1
ATOM 2661 O O . GLY A 1 175 ? 8.169 -4.397 0.099 1.00 24.04 195 GLY A O 1
ATOM 2665 N N . GLU A 1 176 ? 10.239 -4.256 -0.768 1.00 17.00 196 GLU A N 1
ATOM 2666 C CA . GLU A 1 176 ? 10.354 -5.688 -1.003 1.00 20.36 196 GLU A CA 1
ATOM 2667 C C . GLU A 1 176 ? 10.810 -6.399 0.268 1.00 20.34 196 GLU A C 1
ATOM 2668 O O . GLU A 1 176 ? 11.487 -5.816 1.090 1.00 22.08 196 GLU A O 1
ATOM 2680 N N . THR A 1 177 ? 10.418 -7.651 0.448 1.00 17.21 197 THR A N 1
ATOM 2681 C CA . THR A 1 177 ? 10.774 -8.327 1.683 1.00 15.60 197 THR A CA 1
ATOM 2682 C C . THR A 1 177 ? 11.624 -9.561 1.405 1.00 20.67 197 THR A C 1
ATOM 2683 O O . THR A 1 177 ? 11.383 -10.307 0.453 1.00 22.18 197 THR A O 1
ATOM 2694 N N . VAL A 1 178 ? 12.638 -9.753 2.236 1.00 19.27 198 VAL A N 1
ATOM 2695 C CA . VAL A 1 178 ? 13.456 -10.943 2.183 1.00 17.60 198 VAL A CA 1
ATOM 2696 C C . VAL A 1 178 ? 13.458 -11.610 3.547 1.00 21.79 198 VAL A C 1
ATOM 2697 O O . VAL A 1 178 ? 13.653 -10.956 4.565 1.00 15.21 198 VAL A O 1
ATOM 2710 N N . VAL A 1 179 ? 13.209 -12.911 3.572 1.00 16.83 199 VAL A N 1
ATOM 2711 C CA . VAL A 1 179 ? 13.297 -13.649 4.813 1.00 16.83 199 VAL A CA 1
ATOM 2712 C C . VAL A 1 179 ? 14.785 -13.837 5.132 1.00 20.94 199 VAL A C 1
ATOM 2713 O O . VAL A 1 179 ? 15.568 -14.236 4.269 1.00 20.51 199 VAL A O 1
ATOM 2726 N N . ALA A 1 180 ? 15.174 -13.519 6.366 1.00 15.19 200 ALA A N 1
ATOM 2727 C CA . ALA A 1 180 ? 16.568 -13.622 6.796 1.00 15.17 200 ALA A CA 1
ATOM 2728 C C . ALA A 1 180 ? 16.653 -14.560 7.999 1.00 17.24 200 ALA A C 1
ATOM 2729 O O . ALA A 1 180 ? 16.297 -14.191 9.110 1.00 17.03 200 ALA A O 1
ATOM 2736 N N . PRO A 1 181 ? 17.105 -15.796 7.776 1.00 19.21 201 PRO A N 1
ATOM 2737 C CA . PRO A 1 181 ? 17.201 -16.740 8.888 1.00 19.45 201 PRO A CA 1
ATOM 2738 C C . PRO A 1 181 ? 18.170 -16.242 9.935 1.00 20.12 201 PRO A C 1
ATOM 2739 O O . PRO A 1 181 ? 19.154 -15.578 9.598 1.00 21.87 201 PRO A O 1
ATOM 2750 N N . VAL A 1 182 ? 17.892 -16.544 11.200 1.00 17.92 202 VAL A N 1
ATOM 2751 C CA . VAL A 1 182 ? 18.766 -16.114 12.265 1.00 22.17 202 VAL A CA 1
ATOM 2752 C C . VAL A 1 182 ? 19.011 -17.222 13.274 1.00 29.87 202 VAL A C 1
ATOM 2753 O O . VAL A 1 182 ? 19.525 -16.966 14.351 1.00 27.83 202 VAL A O 1
ATOM 2766 N N . ALA A 1 183 ? 18.651 -18.453 12.942 1.00 22.68 203 ALA A N 1
ATOM 2767 C CA . ALA A 1 183 ? 19.018 -19.575 13.811 1.00 18.63 203 ALA A CA 1
ATOM 2768 C C . ALA A 1 183 ? 20.142 -20.393 13.185 1.00 24.41 203 ALA A C 1
ATOM 2769 O O . ALA A 1 183 ? 20.454 -20.263 12.003 1.00 22.72 203 ALA A O 1
ATOM 2776 N N . LEU A 1 184 ? 20.752 -21.242 13.990 1.00 31.17 204 LEU A N 1
ATOM 2777 C CA . LEU A 1 184 ? 21.794 -22.116 13.494 1.00 29.16 204 LEU A CA 1
ATOM 2778 C C . LEU A 1 184 ? 21.237 -23.079 12.437 1.00 22.40 204 LEU A C 1
ATOM 2779 O O . LEU A 1 184 ? 21.838 -23.284 11.382 1.00 23.08 204 LEU A O 1
ATOM 2795 N N . TRP A 1 185 ? 20.078 -23.659 12.712 1.00 23.23 205 TRP A N 1
ATOM 2796 C CA . TRP A 1 185 ? 19.611 -24.781 11.909 1.00 25.33 205 TRP A CA 1
ATOM 2797 C C . TRP A 1 185 ? 19.197 -24.326 10.500 1.00 19.62 205 TRP A C 1
ATOM 2798 O O . TRP A 1 185 ? 19.218 -25.115 9.569 1.00 22.87 205 TRP A O 1
ATOM 2819 N N . ASN A 1 186 ? 18.817 -23.060 10.339 1.00 20.31 206 ASN A N 1
ATOM 2820 C CA . ASN A 1 186 ? 18.332 -22.595 9.029 1.00 24.95 206 ASN A CA 1
ATOM 2821 C C . ASN A 1 186 ? 19.241 -21.514 8.433 1.00 25.42 206 ASN A C 1
ATOM 2822 O O . ASN A 1 186 ? 18.840 -20.774 7.529 1.00 17.77 206 ASN A O 1
ATOM 2833 N N . LYS A 1 187 ? 20.467 -21.447 8.949 1.00 17.72 207 LYS A N 1
ATOM 2834 C CA . LYS A 1 187 ? 21.412 -20.382 8.629 1.00 18.98 207 LYS A CA 1
ATOM 2835 C C . LYS A 1 187 ? 21.453 -20.049 7.146 1.00 17.38 207 LYS A C 1
ATOM 2836 O O . LYS A 1 187 ? 21.555 -20.937 6.303 1.00 20.25 207 LYS A O 1
ATOM 2855 N N . ARG A 1 188 ? 21.336 -18.758 6.837 1.00 20.05 208 ARG A N 1
ATOM 2856 C CA . ARG A 1 188 ? 21.504 -18.266 5.476 1.00 23.78 208 ARG A CA 1
ATOM 2857 C C . ARG A 1 188 ? 22.011 -16.829 5.548 1.00 22.55 208 ARG A C 1
ATOM 2858 O O . ARG A 1 188 ? 21.378 -15.958 6.115 1.00 19.82 208 ARG A O 1
ATOM 2879 N N . HIS A 1 189 ? 23.158 -16.596 4.944 1.00 20.58 209 HIS A N 1
ATOM 2880 C CA . HIS A 1 189 ? 23.802 -15.288 4.956 1.00 23.52 209 HIS A CA 1
ATOM 2881 C C . HIS A 1 189 ? 23.045 -14.236 4.124 1.00 22.35 209 HIS A C 1
ATOM 2882 O O . HIS A 1 189 ? 22.846 -14.414 2.927 1.00 23.67 209 HIS A O 1
ATOM 2897 N N . VAL A 1 190 ? 22.632 -13.141 4.768 1.00 18.75 210 VAL A N 1
ATOM 2898 C CA . VAL A 1 190 ? 21.874 -12.076 4.105 1.00 20.63 210 VAL A CA 1
ATOM 2899 C C . VAL A 1 190 ? 22.393 -10.717 4.584 1.00 19.00 210 VAL A C 1
ATOM 2900 O O . VAL A 1 190 ? 22.488 -10.473 5.790 1.00 21.12 210 VAL A O 1
ATOM 2913 N N . GLU A 1 191 ? 22.751 -9.843 3.644 1.00 18.87 211 GLU A N 1
ATOM 2914 C CA . GLU A 1 191 ? 23.300 -8.535 3.999 1.00 18.75 211 GLU A CA 1
ATOM 2915 C C . GLU A 1 191 ? 22.314 -7.486 3.562 1.00 23.63 211 GLU A C 1
ATOM 2916 O O . GLU A 1 191 ? 22.094 -7.326 2.371 1.00 26.16 211 GLU A O 1
ATOM 2928 N N . PRO A 1 192 ? 21.697 -6.788 4.529 1.00 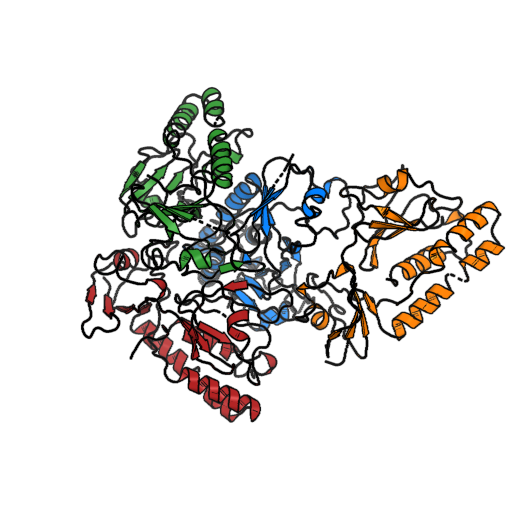22.25 212 PRO A N 1
ATOM 2929 C CA . PRO A 1 192 ? 20.638 -5.821 4.202 1.00 22.39 212 PRO A CA 1
ATOM 2930 C C . PRO A 1 192 ? 21.207 -4.533 3.638 1.00 23.70 212 PRO A C 1
ATOM 2931 O O . PRO A 1 192 ? 22.218 -4.052 4.140 1.00 23.60 212 PRO A O 1
ATOM 2942 N N . PRO A 1 193 ? 20.586 -3.994 2.583 1.00 22.62 213 PRO A N 1
ATOM 2943 C CA . PRO A 1 193 ? 21.133 -2.761 2.009 1.00 27.45 213 PRO A CA 1
ATOM 2944 C C . PRO A 1 193 ? 20.782 -1.525 2.832 1.00 22.38 213 PRO A C 1
ATOM 2945 O O . PRO A 1 193 ? 19.901 -1.585 3.697 1.00 18.98 213 PRO A O 1
ATOM 2956 N N . PRO A 1 194 ? 21.480 -0.411 2.574 1.00 25.94 214 PRO A N 1
ATOM 2957 C CA . PRO A 1 194 ? 21.261 0.843 3.303 1.00 22.14 214 PRO A CA 1
ATOM 2958 C C . PRO A 1 194 ? 19.787 1.242 3.302 1.00 21.47 214 PRO A C 1
ATOM 2959 O O . PRO A 1 194 ? 19.166 1.294 2.245 1.00 19.21 214 PRO A O 1
ATOM 2970 N N . GLY A 1 195 ? 19.229 1.490 4.481 1.00 22.49 215 GLY A N 1
ATOM 2971 C CA . GLY A 1 195 ? 17.891 2.029 4.585 1.00 19.49 215 GLY A CA 1
ATOM 2972 C C . GLY A 1 195 ? 16.824 0.983 4.808 1.00 23.77 215 GLY A C 1
ATOM 2973 O O . GLY A 1 195 ? 15.649 1.324 4.962 1.00 19.80 215 GLY A O 1
ATOM 2977 N N . SER A 1 196 ? 17.233 -0.283 4.825 1.00 16.15 216 SER A N 1
ATOM 2978 C CA . SER A 1 196 ? 16.320 -1.388 5.091 1.00 17.67 216 SER A CA 1
ATOM 2979 C C . SER A 1 196 ? 15.772 -1.293 6.514 1.00 21.46 216 SER A C 1
ATOM 2980 O O . SER A 1 196 ? 16.381 -0.679 7.392 1.00 18.60 216 SER A O 1
ATOM 2988 N N . GLN A 1 197 ? 14.627 -1.926 6.719 1.00 18.90 217 GLN A N 1
ATOM 2989 C CA . GLN A 1 197 ? 14.114 -2.217 8.044 1.00 17.48 217 GLN A CA 1
ATOM 2990 C C . GLN A 1 197 ? 14.365 -3.701 8.343 1.00 21.66 217 GLN A C 1
ATOM 2991 O O . GLN A 1 197 ? 14.201 -4.550 7.469 1.00 20.10 217 GLN A O 1
ATOM 3005 N N . LEU A 1 198 ? 14.765 -4.015 9.571 1.00 13.99 218 LEU A N 1
ATOM 3006 C CA . LEU A 1 198 ? 14.860 -5.411 10.022 1.00 15.59 218 LEU A CA 1
ATOM 3007 C C . LEU A 1 198 ? 13.765 -5.599 11.053 1.00 22.38 218 LEU A C 1
ATOM 3008 O O . LEU A 1 198 ? 13.836 -5.014 12.130 1.00 21.81 218 LEU A O 1
ATOM 3024 N N . TRP A 1 199 ? 12.761 -6.402 10.716 1.00 14.78 219 TRP A N 1
ATOM 3025 C CA . TRP A 1 199 ? 11.650 -6.682 11.609 1.00 17.53 219 TRP A CA 1
ATOM 3026 C C . TRP A 1 199 ? 11.820 -8.063 12.242 1.00 18.62 219 TRP A C 1
ATOM 3027 O O . TRP A 1 199 ? 11.997 -9.064 11.539 1.00 22.11 219 TRP A O 1
ATOM 3048 N N . LEU A 1 200 ? 11.832 -8.104 13.571 1.00 12.47 220 LEU A N 1
ATOM 3049 C CA . LEU A 1 200 ? 11.868 -9.370 14.293 1.00 14.86 220 LEU A CA 1
ATOM 3050 C C . LEU A 1 200 ? 10.504 -9.540 14.945 1.00 14.75 220 LEU A C 1
ATOM 3051 O O . LEU A 1 200 ? 10.209 -8.853 15.913 1.00 16.40 220 LEU A O 1
ATOM 3067 N N . GLY A 1 201 ? 9.686 -10.449 14.417 1.00 15.21 221 GLY A N 1
ATOM 3068 C CA . GLY A 1 201 ? 8.302 -10.596 14.845 1.00 20.92 221 GLY A CA 1
ATOM 3069 C C . GLY A 1 201 ? 8.099 -11.537 16.014 1.00 21.24 221 GLY A C 1
ATOM 3070 O O . GLY A 1 201 ? 9.052 -11.897 16.713 1.00 18.07 221 GLY A O 1
ATOM 3074 N N . PHE A 1 202 ? 6.845 -11.935 16.234 1.00 16.64 222 PHE A N 1
ATOM 3075 C CA . PHE A 1 202 ? 6.489 -12.803 17.351 1.00 16.70 222 PHE A CA 1
ATOM 3076 C C . PHE A 1 202 ? 6.555 -14.283 16.938 1.00 24.49 222 PHE A C 1
ATOM 3077 O O . PHE A 1 202 ? 6.223 -14.623 15.811 1.00 22.13 222 PHE A O 1
ATOM 3094 N N . SER A 1 203 ? 6.950 -15.159 17.853 1.00 22.85 223 SER A N 1
ATOM 3095 C CA . SER A 1 203 ? 6.984 -16.587 17.570 1.00 16.91 223 SER A CA 1
ATOM 3096 C C . SER A 1 203 ? 5.572 -17.114 17.268 1.00 26.85 223 SER A C 1
ATOM 3097 O O . SER A 1 203 ? 4.578 -16.630 17.822 1.00 21.94 223 SER A O 1
ATOM 3105 N N . ALA A 1 204 ? 5.471 -18.098 16.378 1.00 23.37 224 ALA A N 1
ATOM 3106 C CA . ALA A 1 204 ? 4.184 -18.758 16.155 1.00 33.91 224 ALA A CA 1
ATOM 3107 C C . ALA A 1 204 ? 3.666 -19.361 17.465 1.00 30.96 224 ALA A C 1
ATOM 3108 O O . ALA A 1 204 ? 2.460 -19.438 17.698 1.00 36.14 224 ALA A O 1
ATOM 3115 N N . HIS A 1 205 ? 4.582 -19.781 18.326 1.00 21.80 225 HIS A N 1
ATOM 3116 C CA . HIS A 1 205 ? 4.185 -20.466 19.544 1.00 29.49 225 HIS A CA 1
ATOM 3117 C C . HIS A 1 205 ? 3.426 -19.531 20.475 1.00 32.25 225 HIS A C 1
ATOM 3118 O O . HIS A 1 205 ? 2.471 -19.952 21.122 1.00 36.77 225 HIS A O 1
ATOM 3133 N N . VAL A 1 206 ? 3.840 -18.265 20.534 1.00 21.02 226 VAL A N 1
ATOM 3134 C CA . VAL A 1 206 ? 3.270 -17.320 21.494 1.00 23.97 226 VAL A CA 1
ATOM 3135 C C . VAL A 1 206 ? 2.016 -16.614 20.960 1.00 27.54 226 VAL A C 1
ATOM 3136 O O . VAL A 1 206 ? 1.217 -16.107 21.732 1.00 28.92 226 VAL A O 1
ATOM 3149 N N . LEU A 1 207 ? 1.850 -16.566 19.645 1.00 25.08 227 LEU A N 1
ATOM 3150 C CA . LEU A 1 207 ? 0.721 -15.844 19.051 1.00 25.89 227 LEU A CA 1
ATOM 3151 C C . LEU A 1 207 ? -0.566 -16.656 19.132 1.00 29.13 227 LEU A C 1
ATOM 3152 O O . LEU A 1 207 ? -0.659 -17.734 18.551 1.00 28.40 227 LEU A O 1
ATOM 3168 N N . PRO A 1 208 ? -1.579 -16.142 19.834 1.00 32.05 228 PRO A N 1
ATOM 3169 C CA . PRO A 1 208 ? -2.844 -16.884 19.820 1.00 27.30 228 PRO A CA 1
ATOM 3170 C C . PRO A 1 208 ? -3.482 -16.890 18.439 1.00 28.72 228 PRO A C 1
ATOM 3171 O O . PRO A 1 208 ? -3.235 -16.003 17.614 1.00 25.07 228 PRO A O 1
ATOM 3182 N N . GLU A 1 209 ? -4.317 -17.889 18.190 1.00 26.19 229 GLU A N 1
ATOM 3183 C CA . GLU A 1 209 ? -4.916 -18.053 16.875 1.00 34.66 229 GLU A CA 1
ATOM 3184 C C . GLU A 1 209 ? -5.668 -16.807 16.411 1.00 25.61 229 GLU A C 1
ATOM 3185 O O . GLU A 1 209 ? -5.653 -16.492 15.232 1.00 26.72 229 GLU A O 1
ATOM 3197 N N . LYS A 1 210 ? -6.327 -16.095 17.320 1.00 22.00 230 LYS A N 1
ATOM 3198 C CA . LYS A 1 210 ? -7.084 -14.917 16.909 1.00 32.07 230 LYS A CA 1
ATOM 3199 C C . LYS A 1 210 ? -6.171 -13.780 16.413 1.00 28.39 230 LYS A C 1
ATOM 3200 O O . LYS A 1 210 ? -6.635 -12.859 15.755 1.00 32.65 230 LYS A O 1
ATOM 3219 N N . TYR A 1 211 ? -4.883 -13.839 16.732 1.00 22.36 231 TYR A N 1
ATOM 3220 C CA . TYR A 1 211 ? -3.945 -12.823 16.250 1.00 27.11 231 TYR A CA 1
ATOM 3221 C C . TYR A 1 211 ? -2.936 -13.445 15.279 1.00 34.30 231 TYR A C 1
ATOM 3222 O O . TYR A 1 211 ? -1.835 -12.925 15.105 1.00 24.14 231 TYR A O 1
ATOM 3240 N N . ALA A 1 212 ? -3.315 -14.548 14.635 1.00 31.15 232 ALA A N 1
ATOM 3241 C CA . ALA A 1 212 ? -2.354 -15.337 13.864 1.00 36.56 232 ALA A CA 1
ATOM 3242 C C . ALA A 1 212 ? -1.688 -14.538 12.735 1.00 31.87 232 ALA A C 1
ATOM 3243 O O . ALA A 1 212 ? -0.513 -14.755 12.430 1.00 30.84 232 ALA A O 1
ATOM 3250 N N . ASP A 1 213 ? -2.441 -13.635 12.121 1.00 26.86 233 ASP A N 1
ATOM 3251 C CA . ASP A 1 213 ? -1.967 -12.876 10.962 1.00 25.26 233 ASP A CA 1
ATOM 3252 C C . ASP A 1 213 ? -1.105 -11.675 11.337 1.00 21.00 233 ASP A C 1
ATOM 3253 O O . ASP A 1 213 ? -0.691 -10.920 10.466 1.00 22.38 233 ASP A O 1
ATOM 3262 N N . LEU A 1 214 ? -0.835 -11.500 12.626 1.00 20.29 234 LEU A N 1
ATOM 3263 C CA . LEU A 1 214 ? -0.377 -10.213 13.119 1.00 16.76 234 LEU A CA 1
ATOM 3264 C C . LEU A 1 214 ? 1.031 -9.887 12.582 1.00 21.20 234 LEU A C 1
ATOM 3265 O O . LEU A 1 214 ? 1.314 -8.738 12.237 1.00 15.64 234 LEU A O 1
ATOM 3281 N N . ASN A 1 215 ? 1.912 -10.884 12.502 1.00 15.93 235 ASN A N 1
ATOM 3282 C CA . ASN A 1 215 ? 3.228 -10.624 11.936 1.00 25.65 235 ASN A CA 1
ATOM 3283 C C . ASN A 1 215 ? 3.128 -10.107 10.508 1.00 21.99 235 ASN A C 1
ATOM 3284 O O . ASN A 1 215 ? 3.812 -9.155 10.146 1.00 18.34 235 ASN A O 1
ATOM 3295 N N . ASP A 1 216 ? 2.310 -10.776 9.699 1.00 15.87 236 ASP A N 1
ATOM 3296 C CA . ASP A 1 216 ? 2.153 -10.395 8.309 1.00 21.40 236 ASP A CA 1
ATOM 3297 C C . ASP A 1 216 ? 1.519 -9.020 8.176 1.00 19.91 236 ASP A C 1
ATOM 3298 O O . ASP A 1 216 ? 1.809 -8.288 7.233 1.00 16.57 236 ASP A O 1
ATOM 3307 N N . GLN A 1 217 ? 0.615 -8.695 9.099 1.00 12.46 237 GLN A N 1
ATOM 3308 C CA . GLN A 1 217 ? -0.088 -7.414 9.070 1.00 15.49 237 GLN A CA 1
ATOM 3309 C C . GLN A 1 217 ? 0.883 -6.294 9.393 1.00 14.06 237 GLN A C 1
ATOM 3310 O O . GLN A 1 217 ? 0.839 -5.219 8.789 1.00 16.25 237 GLN A O 1
ATOM 3324 N N . ILE A 1 218 ? 1.794 -6.557 10.327 1.00 18.27 238 ILE A N 1
ATOM 3325 C CA . ILE A 1 218 ? 2.796 -5.551 10.691 1.00 13.98 238 ILE A CA 1
ATOM 3326 C C . ILE A 1 218 ? 3.767 -5.363 9.522 1.00 14.09 238 ILE A C 1
ATOM 3327 O O . ILE A 1 218 ? 4.080 -4.251 9.131 1.00 16.01 238 ILE A O 1
ATOM 3343 N N . VAL A 1 219 ? 4.208 -6.457 8.928 1.00 15.17 239 VAL A N 1
ATOM 3344 C CA . VAL A 1 219 ? 5.120 -6.352 7.785 1.00 14.19 239 VAL A CA 1
ATOM 3345 C C . VAL A 1 219 ? 4.499 -5.525 6.673 1.00 19.32 239 VAL A C 1
ATOM 3346 O O . VAL A 1 219 ? 5.151 -4.660 6.084 1.00 18.53 239 VAL A O 1
ATOM 3359 N N . SER A 1 220 ? 3.226 -5.792 6.387 1.00 14.50 240 SER A N 1
ATOM 3360 C CA . SER A 1 220 ? 2.510 -5.051 5.359 1.00 19.83 240 SER A CA 1
ATOM 3361 C C . SER A 1 220 ? 2.490 -3.544 5.696 1.00 25.02 240 SER A C 1
ATOM 3362 O O . SER A 1 220 ? 2.663 -2.698 4.821 1.00 17.63 240 SER A O 1
ATOM 3370 N N . VAL A 1 221 ? 2.319 -3.200 6.967 1.00 15.89 241 VAL A N 1
ATOM 3371 C CA . VAL A 1 221 ? 2.412 -1.791 7.374 1.00 18.19 241 VAL A CA 1
ATOM 3372 C C . VAL A 1 221 ? 3.812 -1.220 7.071 1.00 18.48 241 VAL A C 1
ATOM 3373 O O . VAL A 1 221 ? 3.959 -0.129 6.508 1.00 21.41 241 VAL A O 1
ATOM 3386 N N . LEU A 1 222 ? 4.843 -1.964 7.439 1.00 18.89 242 LEU A N 1
ATOM 3387 C CA . LEU A 1 222 ? 6.219 -1.491 7.281 1.00 17.61 242 LEU A CA 1
ATOM 3388 C C . LEU A 1 222 ? 6.667 -1.375 5.827 1.00 21.98 242 LEU A C 1
ATOM 3389 O O . LEU A 1 222 ? 7.491 -0.512 5.525 1.00 22.33 242 LEU A O 1
ATOM 3405 N N . THR A 1 223 ? 6.151 -2.235 4.940 1.00 15.74 243 THR A N 1
ATOM 3406 C CA . THR A 1 223 ? 6.542 -2.174 3.520 1.00 15.55 243 THR A CA 1
ATOM 3407 C C . THR A 1 223 ? 6.006 -0.911 2.882 1.00 22.19 243 THR A C 1
ATOM 3408 O O . THR A 1 223 ? 6.447 -0.537 1.798 1.00 23.05 243 THR A O 1
ATOM 3419 N N . GLN A 1 224 ? 5.053 -0.250 3.540 1.00 18.52 244 GLN A N 1
ATOM 3420 C CA . GLN A 1 224 ? 4.487 0.971 2.978 1.00 18.93 244 GLN A CA 1
ATOM 3421 C C . GLN A 1 224 ? 5.052 2.232 3.591 1.00 27.74 244 GLN A C 1
ATOM 3422 O O . GLN A 1 224 ? 4.482 3.311 3.446 1.00 22.61 244 GLN A O 1
ATOM 3436 N N . ARG A 1 225 ? 6.167 2.121 4.287 1.00 25.95 245 ARG A N 1
ATOM 3437 C CA . ARG A 1 225 ? 6.735 3.324 4.851 1.00 37.74 245 ARG A CA 1
ATOM 3438 C C . ARG A 1 225 ? 8.221 3.419 4.596 1.00 34.54 245 ARG A C 1
ATOM 3439 O O . ARG A 1 225 ? 8.902 2.416 4.374 1.00 27.56 245 ARG A O 1
ATOM 3460 N N . VAL A 1 226 ? 8.703 4.652 4.597 1.00 29.35 246 VAL A N 1
ATOM 3461 C CA . VAL A 1 226 ? 10.113 4.920 4.446 1.00 25.94 246 VAL A CA 1
ATOM 3462 C C . VAL A 1 226 ? 10.550 5.634 5.717 1.00 27.59 246 VAL A C 1
ATOM 3463 O O . VAL A 1 226 ? 10.193 6.785 5.931 1.00 34.34 246 VAL A O 1
ATOM 3476 N N . PRO A 1 227 ? 11.303 4.938 6.582 1.00 28.50 247 PRO A N 1
ATOM 3477 C CA . PRO A 1 227 ? 11.619 5.466 7.915 1.00 29.46 247 PRO A CA 1
ATOM 3478 C C . PRO A 1 227 ? 12.163 6.908 7.944 1.00 35.72 247 PRO A C 1
ATOM 3479 O O . PRO A 1 227 ? 11.819 7.675 8.847 1.00 33.19 247 PRO A O 1
ATOM 3490 N N . GLU A 1 228 ? 12.994 7.281 6.976 1.00 37.03 248 GLU A N 1
ATOM 3491 C CA . GLU A 1 228 ? 13.636 8.593 7.032 1.00 46.08 248 GLU A CA 1
ATOM 3492 C C . GLU A 1 228 ? 12.633 9.744 6.983 1.00 53.86 248 GLU A C 1
ATOM 3493 O O . GLU A 1 228 ? 12.868 10.797 7.582 1.00 56.56 248 GLU A O 1
ATOM 3505 N N . LEU A 1 229 ? 11.520 9.549 6.279 1.00 54.50 249 LEU A N 1
ATOM 3506 C CA . LEU A 1 229 ? 10.527 10.613 6.118 1.00 55.51 249 LEU A CA 1
ATOM 3507 C C . LEU A 1 229 ? 10.150 11.278 7.433 1.00 64.95 249 LEU A C 1
ATOM 3508 O O . LEU A 1 229 ? 9.810 12.460 7.449 1.00 73.82 249 LEU A O 1
ATOM 3524 N N . GLU A 1 230 ? 10.184 10.530 8.530 1.00 55.03 250 GLU A N 1
ATOM 3525 C CA . GLU A 1 230 ? 9.768 11.091 9.809 1.00 66.45 250 GLU A CA 1
ATOM 3526 C C . GLU A 1 230 ? 10.660 12.292 10.174 1.00 76.21 250 GLU A C 1
ATOM 3527 O O . GLU A 1 230 ? 11.726 12.147 10.776 1.00 66.57 250 GLU A O 1
ATOM 3539 N N . HIS A 1 231 ? 10.183 13.472 9.764 1.00 93.12 251 HIS A N 1
ATOM 3540 C CA . HIS A 1 231 ? 10.923 14.739 9.790 1.00 90.67 251 HIS A CA 1
ATOM 3541 C C . HIS A 1 231 ? 10.299 15.724 10.769 1.00 86.07 251 HIS A C 1
ATOM 3542 O O . HIS A 1 231 ? 10.801 16.833 10.943 1.00 91.03 251 HIS A O 1
ATOM 3557 N N . HIS A 1 232 ? 9.196 15.322 11.390 1.00 79.06 252 HIS A N 1
ATOM 3558 C CA . HIS A 1 232 ? 8.225 16.270 11.947 1.00 78.08 252 HIS A CA 1
ATOM 3559 C C . HIS A 1 232 ? 8.770 17.160 13.071 1.00 70.79 252 HIS A C 1
ATOM 3560 O O . HIS A 1 232 ? 9.684 16.782 13.805 1.00 76.20 252 HIS A O 1
ATOM 3575 N N . HIS A 1 233 ? 8.190 18.350 13.196 1.00 54.55 253 HIS A N 1
ATOM 3576 C CA . HIS A 1 233 ? 8.658 19.340 14.158 1.00 57.11 253 HIS A CA 1
ATOM 3577 C C . HIS A 1 233 ? 7.916 19.255 15.490 1.00 63.80 253 HIS A C 1
ATOM 3578 O O . HIS A 1 233 ? 8.535 19.115 16.549 1.00 61.81 253 HIS A O 1
ATOM 3593 N N . HIS A 1 234 ? 6.590 19.343 15.439 1.00 52.65 254 HIS A N 1
ATOM 3594 C CA . HIS A 1 234 ? 5.802 19.461 16.662 1.00 47.74 254 HIS A CA 1
ATOM 3595 C C . HIS A 1 234 ? 5.006 18.190 16.991 1.00 48.97 254 HIS A C 1
ATOM 3596 O O . HIS A 1 234 ? 4.053 18.230 17.756 1.00 36.98 254 HIS A O 1
ATOM 3611 N N . HIS A 1 235 ? 5.404 17.059 16.422 1.00 43.59 255 HIS A N 1
ATOM 3612 C CA . HIS A 1 235 ? 4.877 15.776 16.871 1.00 52.60 255 HIS A CA 1
ATOM 3613 C C . HIS A 1 235 ? 5.925 14.678 16.692 1.00 54.16 255 HIS A C 1
ATOM 3614 O O . HIS A 1 235 ? 6.858 14.820 15.896 1.00 47.34 255 HIS A O 1
ATOM 3629 N N . HIS A 1 236 ? 5.779 13.599 17.455 1.00 60.58 256 HIS A N 1
ATOM 3630 C CA . HIS A 1 236 ? 6.773 12.528 17.482 1.00 67.11 256 HIS A CA 1
ATOM 3631 C C . HIS A 1 236 ? 6.586 11.548 16.324 1.00 82.85 256 HIS A C 1
ATOM 3632 O O . HIS A 1 236 ? 5.652 11.673 15.530 1.00 89.75 256 HIS A O 1
ATOM 3638 N N . ALA B 1 2 ? 42.591 -4.638 3.555 1.00 67.87 22 ALA B N 1
ATOM 3639 C CA . ALA B 1 2 ? 42.391 -4.059 2.233 1.00 76.54 22 ALA B CA 1
ATOM 3640 C C . ALA B 1 2 ? 43.599 -4.326 1.342 1.00 85.42 22 ALA B C 1
ATOM 3641 O O . ALA B 1 2 ? 44.740 -4.077 1.736 1.00 95.82 22 ALA B O 1
ATOM 3647 N N . GLN B 1 3 ? 43.343 -4.834 0.140 1.00 78.86 23 GLN B N 1
ATOM 3648 C CA . GLN B 1 3 ? 44.419 -5.185 -0.779 1.00 77.91 23 GLN B CA 1
ATOM 3649 C C . GLN B 1 3 ? 44.029 -5.044 -2.255 1.00 69.95 23 GLN B C 1
ATOM 3650 O O . GLN B 1 3 ? 44.734 -5.540 -3.133 1.00 65.22 23 GLN B O 1
ATOM 3664 N N . GLY B 1 4 ? 42.911 -4.373 -2.524 1.00 61.95 24 GLY B N 1
ATOM 3665 C CA . GLY B 1 4 ? 42.501 -4.077 -3.886 1.00 39.55 24 GLY B CA 1
ATOM 3666 C C . GLY B 1 4 ? 42.617 -2.586 -4.154 1.00 40.25 24 GLY B C 1
ATOM 3667 O O . GLY B 1 4 ? 42.113 -1.775 -3.375 1.00 38.92 24 GLY B O 1
ATOM 3688 N N . VAL B 1 6 ? 41.823 0.391 -7.014 1.00 26.47 26 VAL B N 1
ATOM 3689 C CA . VAL B 1 6 ? 40.905 0.515 -8.141 1.00 24.56 26 VAL B CA 1
ATOM 3690 C C . VAL B 1 6 ? 41.083 1.832 -8.841 1.00 28.63 26 VAL B C 1
ATOM 3691 O O . VAL B 1 6 ? 40.925 2.895 -8.234 1.00 31.78 26 VAL B O 1
ATOM 3704 N N . THR B 1 7 ? 41.396 1.752 -10.129 1.00 27.52 27 THR B N 1
ATOM 3705 C CA . THR B 1 7 ? 41.473 2.928 -10.982 1.00 44.57 27 THR B CA 1
ATOM 3706 C C . THR B 1 7 ? 40.106 3.184 -11.615 1.00 38.29 27 THR B C 1
ATOM 3707 O O . THR B 1 7 ? 39.549 2.305 -12.261 1.00 30.50 27 THR B O 1
ATOM 3718 N N . ILE B 1 8 ? 39.589 4.396 -11.457 1.00 29.71 28 ILE B N 1
ATOM 3719 C CA . ILE B 1 8 ? 38.237 4.716 -11.903 1.00 38.47 28 ILE B CA 1
ATOM 3720 C C . ILE B 1 8 ? 38.241 5.735 -13.038 1.00 36.24 28 ILE B C 1
ATOM 3721 O O . ILE B 1 8 ? 38.760 6.844 -12.887 1.00 32.21 28 ILE B O 1
ATOM 3737 N N . TYR B 1 9 ? 37.659 5.350 -14.170 1.00 28.90 29 TYR B N 1
ATOM 3738 C CA . TYR B 1 9 ? 37.523 6.250 -15.310 1.00 39.00 29 TYR B CA 1
ATOM 3739 C C . TYR B 1 9 ? 36.138 6.873 -15.296 1.00 42.97 29 TYR B C 1
ATOM 3740 O O . TYR B 1 9 ? 35.134 6.162 -15.357 1.00 36.68 29 TYR B O 1
ATOM 3758 N N . LEU B 1 10 ? 36.087 8.195 -15.179 1.00 43.48 30 LEU B N 1
ATOM 3759 C CA . LEU B 1 10 ? 34.833 8.926 -15.289 1.00 55.33 30 LEU B CA 1
ATOM 3760 C C . LEU B 1 10 ? 34.674 9.414 -16.721 1.00 67.94 30 LEU B C 1
ATOM 3761 O O . LEU B 1 10 ? 35.662 9.581 -17.437 1.00 76.61 30 LEU B O 1
ATOM 3777 N N . PRO B 1 11 ? 33.426 9.644 -17.147 1.00 64.64 31 PRO B N 1
ATOM 3778 C CA . PRO B 1 11 ? 33.154 10.131 -18.502 1.00 66.51 31 PRO B CA 1
ATOM 3779 C C . PRO B 1 11 ? 33.408 11.631 -18.630 1.00 75.25 31 PRO B C 1
ATOM 3780 O O . PRO B 1 11 ? 33.112 12.385 -17.703 1.00 72.50 31 PRO B O 1
ATOM 3791 N N . GLY B 1 12 ? 33.964 12.049 -19.763 1.00 85.52 32 GLY B N 1
ATOM 3792 C CA . GLY B 1 12 ? 34.190 13.458 -20.034 1.00 100.75 32 GLY B CA 1
ATOM 3793 C C . GLY B 1 12 ? 35.300 14.078 -19.203 1.00 111.90 32 GLY B C 1
ATOM 3794 O O . GLY B 1 12 ? 35.428 15.301 -19.146 1.00 114.45 32 GLY B O 1
ATOM 3798 N N . GLU B 1 13 ? 36.103 13.238 -18.560 1.00 117.57 33 GLU B N 1
ATOM 3799 C CA . GLU B 1 13 ? 37.228 13.712 -17.762 1.00 121.20 33 GLU B CA 1
ATOM 3800 C C . GLU B 1 13 ? 38.504 12.989 -18.161 1.00 132.45 33 GLU B C 1
ATOM 3801 O O . GLU B 1 13 ? 38.491 11.785 -18.416 1.00 127.61 33 GLU B O 1
ATOM 3813 N N . GLN B 1 14 ? 39.608 13.725 -18.206 1.00 148.75 34 GLN B N 1
ATOM 3814 C CA . GLN B 1 14 ? 40.891 13.145 -18.575 1.00 159.66 34 GLN B CA 1
ATOM 3815 C C . GLN B 1 14 ? 41.491 12.370 -17.408 1.00 155.77 34 GLN B C 1
ATOM 3816 O O . GLN B 1 14 ? 42.107 11.322 -17.599 1.00 154.45 34 GLN B O 1
ATOM 3830 N N . GLN B 1 15 ? 41.297 12.886 -16.198 1.00 146.28 35 GLN B N 1
ATOM 3831 C CA . GLN B 1 15 ? 41.936 12.318 -15.016 1.00 140.92 35 GLN B CA 1
ATOM 3832 C C . GLN B 1 15 ? 41.075 11.275 -14.311 1.00 114.04 35 GLN B C 1
ATOM 3833 O O . GLN B 1 15 ? 39.896 11.496 -14.035 1.00 113.05 35 GLN B O 1
ATOM 3847 N N . THR B 1 16 ? 41.698 10.139 -14.020 1.00 87.26 36 THR B N 1
ATOM 3848 C CA . THR B 1 16 ? 41.055 9.045 -13.314 1.00 62.99 36 THR B CA 1
ATOM 3849 C C . THR B 1 16 ? 41.192 9.230 -11.808 1.00 53.08 36 THR B C 1
ATOM 3850 O O . THR B 1 16 ? 42.029 10.007 -11.346 1.00 49.60 36 THR B O 1
ATOM 3861 N N . LEU B 1 17 ? 40.369 8.513 -11.050 1.00 53.31 37 LEU B N 1
ATOM 3862 C CA . LEU B 1 17 ? 40.460 8.490 -9.586 1.00 60.48 37 LEU B CA 1
ATOM 3863 C C . LEU B 1 17 ? 41.157 7.218 -9.099 1.00 57.13 37 LEU B C 1
ATOM 3864 O O . LEU B 1 17 ? 41.117 6.182 -9.765 1.00 46.19 37 LEU B O 1
ATOM 3880 N N . SER B 1 18 ? 41.787 7.293 -7.932 1.00 57.47 38 SER B N 1
ATOM 3881 C CA . SER B 1 18 ? 42.408 6.117 -7.335 1.00 60.52 38 SER B CA 1
ATOM 3882 C C . SER B 1 18 ? 41.763 5.814 -5.988 1.00 57.40 38 SER B C 1
ATOM 3883 O O . SER B 1 18 ? 42.022 6.485 -4.995 1.00 67.22 38 SER B O 1
ATOM 3891 N N . VAL B 1 19 ? 40.911 4.799 -5.972 1.00 43.93 39 VAL B N 1
ATOM 3892 C CA . VAL B 1 19 ? 40.210 4.391 -4.766 1.00 46.22 39 VAL B CA 1
ATOM 3893 C C . VAL B 1 19 ? 40.824 3.124 -4.178 1.00 45.10 39 VAL B C 1
ATOM 3894 O O . VAL B 1 19 ? 41.055 2.151 -4.885 1.00 45.35 39 VAL B O 1
ATOM 3907 N N . GLY B 1 20 ? 41.073 3.134 -2.877 1.00 49.41 40 GLY B N 1
ATOM 3908 C CA . GLY B 1 20 ? 41.611 1.964 -2.218 1.00 49.22 40 GLY B CA 1
ATOM 3909 C C . GLY B 1 20 ? 42.626 2.314 -1.154 1.00 55.59 40 GLY B C 1
ATOM 3910 O O . GLY B 1 20 ? 42.979 3.482 -0.987 1.00 34.59 40 GLY B O 1
ATOM 3914 N N . PRO B 1 21 ? 43.111 1.291 -0.437 1.00 59.94 41 PRO B N 1
ATOM 3915 C CA . PRO B 1 21 ? 42.736 -0.099 -0.727 1.00 46.34 41 PRO B CA 1
ATOM 3916 C C . PRO B 1 21 ? 41.354 -0.492 -0.193 1.00 39.47 41 PRO B C 1
ATOM 3917 O O . PRO B 1 21 ? 40.938 -0.003 0.858 1.00 37.83 41 PRO B O 1
ATOM 3928 N N . VAL B 1 22 ? 40.652 -1.355 -0.927 1.00 36.58 42 VAL B N 1
ATOM 3929 C CA . VAL B 1 22 ? 39.428 -1.976 -0.426 1.00 44.37 42 VAL B CA 1
ATOM 3930 C C . VAL B 1 22 ? 39.578 -3.505 -0.388 1.00 41.69 42 VAL B C 1
ATOM 3931 O O . VAL B 1 22 ? 40.305 -4.091 -1.192 1.00 43.04 42 VAL B O 1
ATOM 3944 N N . GLU B 1 23 ? 38.899 -4.139 0.565 1.00 35.01 43 GLU B N 1
ATOM 3945 C CA . GLU B 1 23 ? 39.030 -5.575 0.793 1.00 42.69 43 GLU B CA 1
ATOM 3946 C C . GLU B 1 23 ? 38.047 -6.384 -0.044 1.00 34.21 43 GLU B C 1
ATOM 3947 O O . GLU B 1 23 ? 38.302 -7.546 -0.355 1.00 33.55 43 GLU B O 1
ATOM 3959 N N . ASN B 1 24 ? 36.922 -5.776 -0.406 1.00 33.07 44 ASN B N 1
ATOM 3960 C CA . ASN B 1 24 ? 35.865 -6.517 -1.069 1.00 28.27 44 ASN B CA 1
ATOM 3961 C C . ASN B 1 24 ? 34.908 -5.608 -1.850 1.00 27.38 44 ASN B C 1
ATOM 3962 O O . ASN B 1 24 ? 35.009 -4.379 -1.805 1.00 28.60 44 ASN B O 1
ATOM 3973 N N . VAL B 1 25 ? 33.982 -6.220 -2.575 1.00 24.77 45 VAL B N 1
ATOM 3974 C CA . VAL B 1 25 ? 33.094 -5.464 -3.441 1.00 25.26 45 VAL B CA 1
ATOM 3975 C C . VAL B 1 25 ? 32.247 -4.479 -2.637 1.00 31.78 45 VAL B C 1
ATOM 3976 O O . VAL B 1 25 ? 32.082 -3.332 -3.037 1.00 30.82 45 VAL B O 1
ATOM 3989 N N . ALA B 1 26 ? 31.720 -4.924 -1.499 1.00 28.16 46 ALA B N 1
ATOM 3990 C CA . ALA B 1 26 ? 30.823 -4.094 -0.704 1.00 29.99 46 ALA B CA 1
ATOM 3991 C C . ALA B 1 26 ? 31.522 -2.805 -0.285 1.00 34.39 46 ALA B C 1
ATOM 3992 O O . ALA B 1 26 ? 30.911 -1.740 -0.258 1.00 29.95 46 ALA B O 1
ATOM 3999 N N . GLN B 1 27 ? 32.808 -2.898 0.031 1.00 28.97 47 GLN B N 1
ATOM 4000 C CA . GLN B 1 27 ? 33.572 -1.723 0.421 1.00 28.50 47 GLN B CA 1
ATOM 4001 C C . GLN B 1 27 ? 33.824 -0.766 -0.733 1.00 33.62 47 GLN B C 1
ATOM 4002 O O . GLN B 1 27 ? 33.813 0.458 -0.546 1.00 31.69 47 GLN B O 1
ATOM 4016 N N . LEU B 1 28 ? 34.079 -1.315 -1.918 1.00 24.45 48 LEU B N 1
ATOM 4017 C CA . LEU B 1 28 ? 34.277 -0.476 -3.097 1.00 24.37 48 LEU B CA 1
ATOM 4018 C C . LEU B 1 28 ? 33.013 0.331 -3.384 1.00 31.08 48 LEU B C 1
ATOM 4019 O O . LEU B 1 28 ? 33.067 1.536 -3.586 1.00 26.51 48 LEU B O 1
ATOM 4035 N N . VAL B 1 29 ? 31.876 -0.350 -3.400 1.00 22.52 49 VAL B N 1
ATOM 4036 C CA . VAL B 1 29 ? 30.620 0.246 -3.843 1.00 23.87 49 VAL B CA 1
ATOM 4037 C C . VAL B 1 29 ? 30.154 1.340 -2.886 1.00 22.74 49 VAL B C 1
ATOM 4038 O O . VAL B 1 29 ? 29.418 2.242 -3.270 1.00 33.04 49 VAL B O 1
ATOM 4051 N N . THR B 1 30 ? 30.577 1.244 -1.638 1.00 26.45 50 THR B N 1
ATOM 4052 C CA . THR B 1 30 ? 30.141 2.194 -0.620 1.00 34.40 50 THR B CA 1
ATOM 4053 C C . THR B 1 30 ? 31.212 3.263 -0.327 1.00 34.69 50 THR B C 1
ATOM 4054 O O . THR B 1 30 ? 31.053 4.078 0.584 1.00 36.14 50 THR B O 1
ATOM 4065 N N . GLN B 1 31 ? 32.306 3.261 -1.085 1.00 31.81 51 GLN B N 1
ATOM 4066 C CA . GLN B 1 31 ? 33.324 4.309 -0.919 1.00 36.43 51 GLN B CA 1
ATOM 4067 C C . GLN B 1 31 ? 32.664 5.688 -1.038 1.00 23.72 51 GLN B C 1
ATOM 4068 O O . GLN B 1 31 ? 31.837 5.908 -1.923 1.00 24.94 51 GLN B O 1
ATOM 4082 N N . PRO B 1 32 ? 33.036 6.625 -0.157 1.00 32.34 52 PRO B N 1
ATOM 4083 C CA . PRO B 1 32 ? 32.404 7.949 -0.086 1.00 44.63 52 PRO B CA 1
ATOM 4084 C C . PRO B 1 32 ? 32.367 8.703 -1.413 1.00 37.22 52 PRO B C 1
ATOM 4085 O O . PRO B 1 32 ? 31.414 9.437 -1.673 1.00 27.90 52 PRO B O 1
ATOM 4096 N N . GLN B 1 33 ? 33.393 8.554 -2.238 1.00 28.54 53 GLN B N 1
ATOM 4097 C CA . GLN B 1 33 ? 33.441 9.324 -3.480 1.00 47.81 53 GLN B CA 1
ATOM 4098 C C . GLN B 1 33 ? 32.647 8.675 -4.610 1.00 40.26 53 GLN B C 1
ATOM 4099 O O . GLN B 1 33 ? 32.436 9.286 -5.662 1.00 33.11 53 GLN B O 1
ATOM 4113 N N . LEU B 1 34 ? 32.203 7.443 -4.392 1.00 28.53 54 LEU B N 1
ATOM 4114 C CA . LEU B 1 34 ? 31.551 6.683 -5.446 1.00 25.30 54 LEU B CA 1
ATOM 4115 C C . LEU B 1 34 ? 30.078 6.358 -5.170 1.00 25.34 54 LEU B C 1
ATOM 4116 O O . LEU B 1 34 ? 29.261 6.381 -6.093 1.00 20.57 54 LEU B O 1
ATOM 4132 N N . ARG B 1 35 ? 29.752 6.026 -3.920 1.00 23.01 55 ARG B N 1
ATOM 4133 C CA . ARG B 1 35 ? 28.466 5.386 -3.623 1.00 28.62 55 ARG B CA 1
ATOM 4134 C C . ARG B 1 35 ? 27.286 6.128 -4.247 1.00 24.33 55 ARG B C 1
ATOM 4135 O O . ARG B 1 35 ? 26.483 5.545 -4.960 1.00 26.61 55 ARG B O 1
ATOM 4156 N N . ASP B 1 36 ? 27.177 7.413 -3.942 1.00 19.69 56 ASP B N 1
ATOM 4157 C CA . ASP B 1 36 ? 26.034 8.217 -4.352 1.00 25.05 56 ASP B CA 1
ATOM 4158 C C . ASP B 1 36 ? 26.303 8.979 -5.639 1.00 35.42 56 ASP B C 1
ATOM 4159 O O . ASP B 1 36 ? 25.472 9.772 -6.071 1.00 33.55 56 ASP B O 1
ATOM 4168 N N . ARG B 1 37 ? 27.463 8.750 -6.243 1.00 30.45 57 ARG B N 1
ATOM 4169 C CA . ARG B 1 37 ? 27.859 9.496 -7.443 1.00 28.93 57 ARG B CA 1
ATOM 4170 C C . ARG B 1 37 ? 27.601 8.743 -8.762 1.00 30.19 57 ARG B C 1
ATOM 4171 O O . ARG B 1 37 ? 27.116 9.318 -9.737 1.00 34.14 57 ARG B O 1
ATOM 4192 N N . LEU B 1 38 ? 27.930 7.461 -8.800 1.00 19.89 58 LEU B N 1
ATOM 4193 C CA . LEU B 1 38 ? 27.912 6.726 -10.066 1.00 21.31 58 LEU B CA 1
ATOM 4194 C C . LEU B 1 38 ? 26.512 6.269 -10.446 1.00 27.86 58 LEU B C 1
ATOM 4195 O O . LEU B 1 38 ? 25.684 6.052 -9.581 1.00 23.83 58 LEU B O 1
ATOM 4211 N N . TRP B 1 39 ? 26.260 6.144 -11.747 1.00 21.53 59 TRP B N 1
ATOM 4212 C CA . TRP B 1 39 ? 25.181 5.293 -12.239 1.00 25.89 59 TRP B CA 1
ATOM 4213 C C . TRP B 1 39 ? 25.674 3.848 -12.227 1.00 26.16 59 TRP B C 1
ATOM 4214 O O . TRP B 1 39 ? 26.295 3.396 -13.183 1.00 21.59 59 TRP B O 1
ATOM 4235 N N . TRP B 1 40 ? 25.387 3.120 -11.146 1.00 23.08 60 TRP B N 1
ATOM 4236 C CA . TRP B 1 40 ? 26.028 1.823 -10.923 1.00 28.21 60 TRP B CA 1
ATOM 4237 C C . TRP B 1 40 ? 25.695 0.751 -11.974 1.00 25.56 60 TRP B C 1
ATOM 4238 O O . TRP B 1 40 ? 26.547 -0.061 -12.306 1.00 25.33 60 TRP B O 1
ATOM 4259 N N . PRO B 1 41 ? 24.461 0.736 -12.492 1.00 26.35 61 PRO B N 1
ATOM 4260 C CA . PRO B 1 41 ? 24.183 -0.267 -13.538 1.00 30.70 61 PRO B CA 1
ATOM 4261 C C . PRO B 1 41 ? 25.148 -0.218 -14.727 1.00 32.02 61 PRO B C 1
ATOM 4262 O O . PRO B 1 41 ? 25.392 -1.238 -15.381 1.00 39.59 61 PRO B O 1
ATOM 4273 N N . GLY B 1 42 ? 25.684 0.954 -15.015 1.00 21.86 62 GLY B N 1
ATOM 4274 C CA . GLY B 1 42 ? 26.612 1.094 -16.122 1.00 27.26 62 GLY B CA 1
ATOM 4275 C C . GLY B 1 42 ? 28.060 0.952 -15.692 1.00 36.33 62 GLY B C 1
ATOM 4276 O O . GLY B 1 42 ? 28.964 0.975 -16.521 1.00 36.31 62 GLY B O 1
ATOM 4280 N N . ALA B 1 43 ? 28.295 0.811 -14.393 1.00 28.25 63 ALA B N 1
ATOM 4281 C CA . ALA B 1 43 ? 29.666 0.674 -13.912 1.00 24.47 63 ALA B CA 1
ATOM 4282 C C . ALA B 1 43 ? 30.201 -0.708 -14.283 1.00 21.84 63 ALA B C 1
ATOM 4283 O O . ALA B 1 43 ? 29.510 -1.707 -14.100 1.00 29.73 63 ALA B O 1
ATOM 4290 N N . LEU B 1 44 ? 31.420 -0.763 -14.816 1.00 28.63 64 LEU B N 1
ATOM 4291 C CA . LEU B 1 44 ? 32.033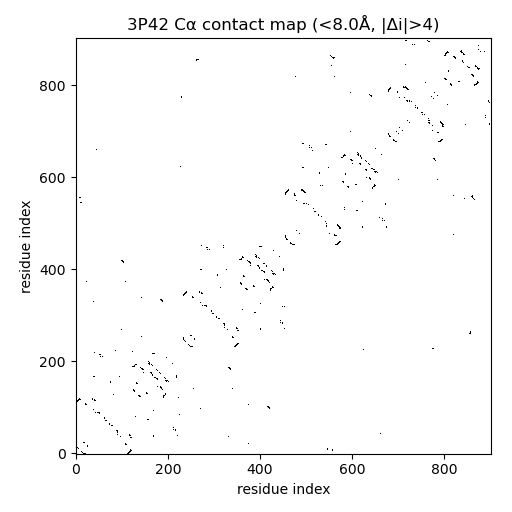 -2.045 -15.173 1.00 36.85 64 LEU B CA 1
ATOM 4292 C C . LEU B 1 44 ? 33.391 -2.244 -14.484 1.00 30.57 64 LEU B C 1
ATOM 4293 O O . LEU B 1 44 ? 34.285 -1.419 -14.622 1.00 30.95 64 LEU B O 1
ATOM 4309 N N . LEU B 1 45 ? 33.531 -3.354 -13.763 1.00 24.87 65 LEU B N 1
ATOM 4310 C CA . LEU B 1 45 ? 34.751 -3.650 -13.020 1.00 27.81 65 LEU B CA 1
ATOM 4311 C C . LEU B 1 45 ? 35.499 -4.803 -13.685 1.00 23.97 65 LEU B C 1
ATOM 4312 O O . LEU B 1 45 ? 34.929 -5.859 -13.952 1.00 25.03 65 LEU B O 1
ATOM 4328 N N . THR B 1 46 ? 36.785 -4.612 -13.941 1.00 31.69 66 THR B N 1
ATOM 4329 C CA . THR B 1 46 ? 37.568 -5.654 -14.593 1.00 24.68 66 THR B CA 1
ATOM 4330 C C . THR B 1 46 ? 39.033 -5.620 -14.121 1.00 26.75 66 THR B C 1
ATOM 4331 O O . THR B 1 46 ? 39.420 -4.758 -13.349 1.00 21.86 66 THR B O 1
ATOM 4342 N N . ASP B 1 47 ? 39.827 -6.590 -14.556 1.00 23.11 67 ASP B N 1
ATOM 4343 C CA . ASP B 1 47 ? 41.259 -6.585 -14.270 1.00 29.75 67 ASP B CA 1
ATOM 4344 C C . ASP B 1 47 ? 41.986 -7.268 -15.420 1.00 28.59 67 ASP B C 1
ATOM 4345 O O . ASP B 1 47 ? 41.367 -7.670 -16.401 1.00 27.97 67 ASP B O 1
ATOM 4354 N N . SER B 1 48 ? 43.300 -7.379 -15.321 1.00 27.05 68 SER B N 1
ATOM 4355 C CA . SER B 1 48 ? 44.080 -7.886 -16.436 1.00 28.37 68 SER B CA 1
ATOM 4356 C C . SER B 1 48 ? 43.603 -9.256 -16.906 1.00 24.97 68 SER B C 1
ATOM 4357 O O . SER B 1 48 ? 43.459 -9.489 -18.098 1.00 27.45 68 SER B O 1
ATOM 4365 N N . ALA B 1 49 ? 43.382 -10.173 -15.973 1.00 25.00 69 ALA B N 1
ATOM 4366 C CA . ALA B 1 49 ? 43.013 -11.532 -16.355 1.00 35.85 69 ALA B CA 1
ATOM 4367 C C . ALA B 1 49 ? 41.615 -11.579 -17.002 1.00 27.39 69 ALA B C 1
ATOM 4368 O O . ALA B 1 49 ? 41.381 -12.313 -17.964 1.00 26.17 69 ALA B O 1
ATOM 4375 N N . ALA B 1 50 ? 40.678 -10.809 -16.468 1.00 25.02 70 ALA B N 1
ATOM 4376 C CA . ALA B 1 50 ? 39.322 -10.841 -17.004 1.00 27.90 70 ALA B CA 1
ATOM 4377 C C . ALA B 1 50 ? 39.315 -10.274 -18.428 1.00 24.81 70 ALA B C 1
ATOM 4378 O O . ALA B 1 50 ? 38.582 -10.752 -19.303 1.00 25.77 70 ALA B O 1
ATOM 4385 N N . LYS B 1 51 ? 40.135 -9.258 -18.673 1.00 22.66 71 LYS B N 1
ATOM 4386 C CA . LYS B 1 51 ? 40.247 -8.701 -20.022 1.00 22.04 71 LYS B CA 1
ATOM 4387 C C . LYS B 1 51 ? 40.892 -9.698 -20.992 1.00 33.10 71 LYS B C 1
ATOM 4388 O O . LYS B 1 51 ? 40.421 -9.866 -22.124 1.00 26.30 71 LYS B O 1
ATOM 4407 N N . ALA B 1 52 ? 41.971 -10.352 -20.556 1.00 26.55 72 ALA B N 1
ATOM 4408 C CA . ALA B 1 52 ? 42.656 -11.326 -21.403 1.00 29.76 72 ALA B CA 1
ATOM 4409 C C . ALA B 1 52 ? 41.702 -12.453 -21.792 1.00 27.79 72 ALA B C 1
ATOM 4410 O O . ALA B 1 52 ? 41.683 -12.894 -22.937 1.00 26.06 72 ALA B O 1
ATOM 4417 N N . LYS B 1 53 ? 40.900 -12.911 -20.840 1.00 24.89 73 LYS B N 1
ATOM 4418 C CA . LYS B 1 53 ? 39.948 -13.988 -21.123 1.00 29.71 73 LYS B CA 1
ATOM 4419 C C . LYS B 1 53 ? 38.873 -13.533 -22.111 1.00 23.88 73 LYS B C 1
ATOM 4420 O O . LYS B 1 53 ? 38.510 -14.265 -23.034 1.00 26.31 73 LYS B O 1
ATOM 4439 N N . ALA B 1 54 ? 38.359 -12.324 -21.910 1.00 24.29 74 ALA B N 1
ATOM 4440 C CA . ALA B 1 54 ? 37.290 -11.805 -22.763 1.00 23.17 74 ALA B CA 1
ATOM 4441 C C . ALA B 1 54 ? 37.835 -11.588 -24.165 1.00 27.63 74 ALA B C 1
ATOM 4442 O O . ALA B 1 54 ? 37.134 -11.796 -25.145 1.00 26.69 74 ALA B O 1
ATOM 4449 N N . LEU B 1 55 ? 39.106 -11.218 -24.262 1.00 26.72 75 LEU B N 1
ATOM 4450 C CA . LEU B 1 55 ? 39.700 -10.997 -25.575 1.00 30.00 75 LEU B CA 1
ATOM 4451 C C . LEU B 1 55 ? 39.795 -12.306 -26.351 1.00 29.68 75 LEU B C 1
ATOM 4452 O O . LEU B 1 55 ? 39.528 -12.333 -27.548 1.00 25.18 75 LEU B O 1
ATOM 4468 N N . LYS B 1 56 ? 40.159 -13.395 -25.680 1.00 30.80 76 LYS B N 1
ATOM 4469 C CA . LYS B 1 56 ? 40.237 -14.679 -26.371 1.00 38.94 76 LYS B CA 1
ATOM 4470 C C . LYS B 1 56 ? 38.840 -15.192 -26.751 1.00 32.39 76 LYS B C 1
ATOM 4471 O O . LYS B 1 56 ? 38.647 -15.757 -27.825 1.00 31.91 76 LYS B O 1
ATOM 4490 N N . ASP B 1 57 ? 37.857 -14.977 -25.891 1.00 27.29 77 ASP B N 1
ATOM 4491 C CA . ASP B 1 57 ? 36.499 -15.374 -26.227 1.00 25.25 77 ASP B CA 1
ATOM 4492 C C . ASP B 1 57 ? 36.041 -14.621 -27.478 1.00 30.41 77 ASP B C 1
ATOM 4493 O O . ASP B 1 57 ? 35.423 -15.193 -28.361 1.00 30.08 77 ASP B O 1
ATOM 4502 N N . TYR B 1 58 ? 36.362 -13.332 -27.534 1.00 26.81 78 TYR B N 1
ATOM 4503 C CA . TYR B 1 58 ? 35.948 -12.470 -28.625 1.00 25.86 78 TYR B CA 1
ATOM 4504 C C . TYR B 1 58 ? 36.630 -12.895 -29.916 1.00 24.46 78 TYR B C 1
ATOM 4505 O O . TYR B 1 58 ? 36.017 -12.977 -30.969 1.00 27.71 78 TYR B O 1
ATOM 4523 N N . GLN B 1 59 ? 37.917 -13.166 -29.825 1.00 23.97 79 GLN B N 1
ATOM 4524 C CA . GLN B 1 59 ? 38.666 -13.633 -30.983 1.00 25.95 79 GLN B CA 1
ATOM 4525 C C . GLN B 1 59 ? 38.108 -14.966 -31.476 1.00 26.79 79 GLN B C 1
ATOM 4526 O O . GLN B 1 59 ? 37.987 -15.188 -32.680 1.00 29.15 79 GLN B O 1
ATOM 4540 N N . HIS B 1 60 ? 37.744 -15.847 -30.550 1.00 29.80 80 HIS B N 1
ATOM 4541 C CA . HIS B 1 60 ? 37.142 -17.130 -30.921 1.00 32.66 80 HIS B CA 1
ATOM 4542 C C . HIS B 1 60 ? 35.789 -16.918 -31.649 1.00 26.41 80 HIS B C 1
ATOM 4543 O O . HIS B 1 60 ? 35.484 -17.607 -32.627 1.00 32.08 80 HIS B O 1
ATOM 4558 N N . VAL B 1 61 ? 34.984 -15.965 -31.181 1.00 32.09 81 VAL B N 1
ATOM 4559 C CA . VAL B 1 61 ? 33.711 -15.663 -31.852 1.00 23.60 81 VAL B CA 1
ATOM 4560 C C . VAL B 1 61 ? 33.953 -15.135 -33.268 1.00 27.05 81 VAL B C 1
ATOM 4561 O O . VAL B 1 61 ? 33.320 -15.586 -34.212 1.00 28.24 81 VAL B O 1
ATOM 4591 N N . ALA B 1 63 ? 36.485 -15.626 -35.194 1.00 32.65 83 ALA B N 1
ATOM 4592 C CA . ALA B 1 63 ? 37.046 -16.690 -36.026 1.00 37.75 83 ALA B CA 1
ATOM 4593 C C . ALA B 1 63 ? 35.935 -17.625 -36.493 1.00 33.07 83 ALA B C 1
ATOM 4594 O O . ALA B 1 63 ? 35.888 -18.031 -37.658 1.00 32.41 83 ALA B O 1
ATOM 4601 N N . GLN B 1 64 ? 35.047 -17.964 -35.569 1.00 31.36 84 GLN B N 1
ATOM 4602 C CA . GLN B 1 64 ? 33.897 -18.807 -35.866 1.00 34.36 84 GLN B CA 1
ATOM 4603 C C . GLN B 1 64 ? 33.038 -18.185 -36.961 1.00 35.50 84 GLN B C 1
ATOM 4604 O O . GLN B 1 64 ? 32.674 -18.846 -37.929 1.00 34.01 84 GLN B O 1
ATOM 4618 N N . LEU B 1 65 ? 32.705 -16.910 -36.792 1.00 34.29 85 LEU B N 1
ATOM 4619 C CA . LEU B 1 65 ? 31.850 -16.226 -37.745 1.00 26.08 85 LEU B CA 1
ATOM 4620 C C . LEU B 1 65 ? 32.487 -16.265 -39.127 1.00 36.61 85 LEU B C 1
ATOM 4621 O O . LEU B 1 65 ? 31.819 -16.542 -40.121 1.00 30.49 85 LEU B O 1
ATOM 4637 N N . ALA B 1 66 ? 33.780 -15.978 -39.181 1.00 33.83 86 ALA B N 1
ATOM 4638 C CA . ALA B 1 66 ? 34.502 -15.938 -40.448 1.00 36.18 86 ALA B CA 1
ATOM 4639 C C . ALA B 1 66 ? 34.541 -17.311 -41.110 1.00 34.56 86 ALA B C 1
ATOM 4640 O O . ALA B 1 66 ? 34.466 -17.414 -42.336 1.00 35.78 86 ALA B O 1
ATOM 4647 N N . SER B 1 67 ? 34.668 -18.362 -40.306 1.00 37.66 87 SER B N 1
ATOM 4648 C CA . SER B 1 67 ? 34.743 -19.722 -40.836 1.00 44.52 87 SER B CA 1
ATOM 4649 C C . SER B 1 67 ? 33.386 -20.142 -41.350 1.00 39.30 87 SER B C 1
ATOM 4650 O O . SER B 1 67 ? 33.264 -20.711 -42.428 1.00 33.27 87 SER B O 1
ATOM 4658 N N . TRP B 1 68 ? 32.356 -19.839 -40.574 1.00 36.36 88 TRP B N 1
ATOM 4659 C CA . TRP B 1 68 ? 31.002 -20.185 -40.951 1.00 33.29 88 TRP B CA 1
ATOM 4660 C C . TRP B 1 68 ? 30.596 -19.422 -42.213 1.00 38.62 88 TRP B C 1
ATOM 4661 O O . TRP B 1 68 ? 29.912 -19.976 -43.069 1.00 40.74 88 TRP B O 1
ATOM 4682 N N . GLU B 1 69 ? 31.030 -18.166 -42.340 1.00 36.54 89 GLU B N 1
ATOM 4683 C CA . GLU B 1 69 ? 30.707 -17.357 -43.519 1.00 32.29 89 GLU B CA 1
ATOM 4684 C C . GLU B 1 69 ? 31.258 -17.973 -44.807 1.00 45.33 89 GLU B C 1
ATOM 4685 O O . GLU B 1 69 ? 30.592 -17.974 -45.844 1.00 36.27 89 GLU B O 1
ATOM 4697 N N . ALA B 1 70 ? 32.490 -18.464 -44.748 1.00 42.63 90 ALA B N 1
ATOM 4698 C CA . ALA B 1 70 ? 33.109 -19.091 -45.913 1.00 46.11 90 ALA B CA 1
ATOM 4699 C C . ALA B 1 70 ? 32.340 -20.344 -46.324 1.00 48.56 90 ALA B C 1
ATOM 4700 O O . ALA B 1 70 ? 32.240 -20.660 -47.510 1.00 54.10 90 ALA B O 1
ATOM 4707 N N . GLU B 1 71 ? 31.783 -21.045 -45.338 1.00 33.59 91 GLU B N 1
ATOM 4708 C CA . GLU B 1 71 ? 31.095 -22.317 -45.577 1.00 51.90 91 GLU B CA 1
ATOM 4709 C C . GLU B 1 71 ? 29.596 -22.207 -45.907 1.00 53.69 91 GLU B C 1
ATOM 4710 O O . GLU B 1 71 ? 29.029 -23.112 -46.516 1.00 48.76 91 GLU B O 1
ATOM 4722 N N . ALA B 1 72 ? 28.953 -21.111 -45.514 1.00 36.34 92 ALA B N 1
ATOM 4723 C CA . ALA B 1 72 ? 27.499 -21.027 -45.607 1.00 38.83 92 ALA B CA 1
ATOM 4724 C C . ALA B 1 72 ? 27.002 -20.811 -47.041 1.00 42.51 92 ALA B C 1
ATOM 4725 O O . ALA B 1 72 ? 27.732 -20.314 -47.904 1.00 41.88 92 ALA B O 1
ATOM 4732 N N . ASP B 1 73 ? 25.752 -21.195 -47.278 1.00 46.13 93 ASP B N 1
ATOM 4733 C CA . ASP B 1 73 ? 25.013 -20.758 -48.463 1.00 57.93 93 ASP B CA 1
ATOM 4734 C C . ASP B 1 73 ? 25.062 -19.239 -48.601 1.00 50.60 93 ASP B C 1
ATOM 4735 O O . ASP B 1 73 ? 25.214 -18.521 -47.609 1.00 44.75 93 ASP B O 1
ATOM 4744 N N . ASP B 1 74 ? 24.895 -18.760 -49.829 1.00 39.59 94 ASP B N 1
ATOM 4745 C CA . ASP B 1 74 ? 25.035 -17.342 -50.150 1.00 37.07 94 ASP B CA 1
AT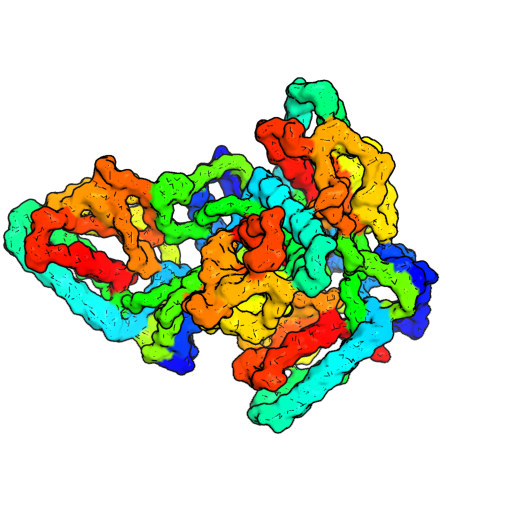OM 4746 C C . ASP B 1 74 ? 24.172 -16.424 -49.283 1.00 38.49 94 ASP B C 1
ATOM 4747 O O . ASP B 1 74 ? 24.626 -15.363 -48.848 1.00 32.14 94 ASP B O 1
ATOM 4756 N N . ASP B 1 75 ? 22.922 -16.801 -49.058 1.00 35.85 95 ASP B N 1
ATOM 4757 C CA . ASP B 1 75 ? 22.028 -15.903 -48.329 1.00 34.41 95 ASP B CA 1
ATOM 4758 C C . ASP B 1 75 ? 22.416 -15.865 -46.861 1.00 28.60 95 ASP B C 1
ATOM 4759 O O . ASP B 1 75 ? 22.549 -14.789 -46.272 1.00 27.68 95 ASP B O 1
ATOM 4768 N N . VAL B 1 76 ? 22.624 -17.029 -46.264 1.00 28.10 96 VAL B N 1
ATOM 4769 C CA . VAL B 1 76 ? 23.007 -17.053 -44.869 1.00 36.66 96 VAL B CA 1
ATOM 4770 C C . VAL B 1 76 ? 24.349 -16.346 -44.685 1.00 35.16 96 VAL B C 1
ATOM 4771 O O . VAL B 1 76 ? 24.547 -15.667 -43.688 1.00 26.74 96 VAL B O 1
ATOM 4784 N N . ALA B 1 77 ? 25.252 -16.504 -45.653 1.00 28.03 97 ALA B N 1
ATOM 4785 C CA . ALA B 1 77 ? 26.582 -15.895 -45.603 1.00 33.25 97 ALA B CA 1
ATOM 4786 C C . ALA B 1 77 ? 26.502 -14.370 -45.536 1.00 33.41 97 ALA B C 1
ATOM 4787 O O . ALA B 1 77 ? 27.300 -13.726 -44.851 1.00 27.97 97 ALA B O 1
ATOM 4794 N N . ALA B 1 78 ? 25.536 -13.789 -46.246 1.00 27.71 98 ALA B N 1
ATOM 4795 C CA . ALA B 1 78 ? 25.358 -12.343 -46.220 1.00 31.68 98 ALA B CA 1
ATOM 4796 C C . ALA B 1 78 ? 24.908 -11.865 -44.830 1.00 31.44 98 ALA B C 1
ATOM 4797 O O . ALA B 1 78 ? 25.291 -10.777 -44.391 1.00 24.30 98 ALA B O 1
ATOM 4804 N N . THR B 1 79 ? 24.110 -12.670 -44.133 1.00 17.87 99 THR B N 1
ATOM 4805 C CA . THR B 1 79 ? 23.693 -12.291 -42.779 1.00 19.30 99 THR B CA 1
ATOM 4806 C C . THR B 1 79 ? 24.892 -12.401 -41.857 1.00 21.14 99 THR B C 1
ATOM 4807 O O . THR B 1 79 ? 25.129 -11.538 -40.999 1.00 23.43 99 THR B O 1
ATOM 4818 N N . ILE B 1 80 ? 25.653 -13.468 -42.024 1.00 17.90 100 ILE B N 1
ATOM 4819 C CA . ILE B 1 80 ? 26.822 -13.654 -41.166 1.00 21.55 100 ILE B CA 1
ATOM 4820 C C . ILE B 1 80 ? 27.779 -12.470 -41.324 1.00 24.19 100 ILE B C 1
ATOM 4821 O O . ILE B 1 80 ? 28.338 -11.956 -40.336 1.00 23.08 100 ILE B O 1
ATOM 4837 N N . LYS B 1 81 ? 27.962 -12.034 -42.563 1.00 21.58 101 LYS B N 1
ATOM 4838 C CA . LYS B 1 81 ? 28.868 -10.928 -42.867 1.00 33.21 101 LYS B CA 1
ATOM 4839 C C . LYS B 1 81 ? 28.413 -9.664 -42.149 1.00 30.39 101 LYS B C 1
ATOM 4840 O O . LYS B 1 81 ? 29.220 -8.934 -41.572 1.00 25.91 101 LYS B O 1
ATOM 4859 N N . SER B 1 82 ? 27.109 -9.411 -42.161 1.00 21.04 102 SER B N 1
ATOM 4860 C CA . SER B 1 82 ? 26.597 -8.235 -41.492 1.00 24.51 102 SER B CA 1
ATOM 4861 C C . SER B 1 82 ? 26.878 -8.334 -39.987 1.00 22.81 102 SER B C 1
ATOM 4862 O O . SER B 1 82 ? 27.288 -7.359 -39.352 1.00 20.49 102 SER B O 1
ATOM 4870 N N . VAL B 1 83 ? 26.695 -9.519 -39.417 1.00 20.28 103 VAL B N 1
ATOM 4871 C CA . VAL B 1 83 ? 26.847 -9.667 -37.973 1.00 21.76 103 VAL B CA 1
ATOM 4872 C C . VAL B 1 83 ? 28.311 -9.474 -37.609 1.00 23.65 103 VAL B C 1
ATOM 4873 O O . VAL B 1 83 ? 28.627 -8.841 -36.608 1.00 21.58 103 VAL B O 1
ATOM 4886 N N . ARG B 1 84 ? 29.216 -9.968 -38.444 1.00 22.52 104 ARG B N 1
ATOM 4887 C CA A ARG B 1 84 ? 30.643 -9.812 -38.174 0.25 24.91 104 ARG B CA 1
ATOM 4888 C CA B ARG B 1 84 ? 30.646 -9.811 -38.169 0.75 25.32 104 ARG B CA 1
ATOM 4889 C C . ARG B 1 84 ? 31.040 -8.335 -38.210 1.00 24.99 104 ARG B C 1
ATOM 4890 O O . ARG B 1 84 ? 31.866 -7.878 -37.413 1.00 24.29 104 ARG B O 1
ATOM 4931 N N . GLN B 1 85 ? 30.452 -7.583 -39.136 1.00 21.32 105 GLN B N 1
ATOM 4932 C CA . GLN B 1 85 ? 30.758 -6.163 -39.241 1.00 25.96 105 GLN B CA 1
ATOM 4933 C C . GLN B 1 85 ? 30.243 -5.401 -38.021 1.00 27.89 105 GLN B C 1
ATOM 4934 O O . GLN B 1 85 ? 30.856 -4.428 -37.584 1.00 23.69 105 GLN B O 1
ATOM 4948 N N . GLN B 1 86 ? 29.108 -5.837 -37.474 1.00 26.12 106 GLN B N 1
ATOM 4949 C CA . GLN B 1 86 ? 28.567 -5.214 -36.271 1.00 22.84 106 GLN B CA 1
ATOM 4950 C C . GLN B 1 86 ? 29.473 -5.429 -35.086 1.00 17.83 106 GLN B C 1
ATOM 4951 O O . GLN B 1 86 ? 29.513 -4.600 -34.187 1.00 24.90 106 GLN B O 1
ATOM 4965 N N . LEU B 1 87 ? 30.162 -6.564 -35.053 1.00 20.66 107 LEU B N 1
ATOM 4966 C CA . LEU B 1 87 ? 30.948 -6.930 -33.881 1.00 21.11 107 LEU B CA 1
ATOM 4967 C C . LEU B 1 87 ? 32.409 -6.515 -34.052 1.00 27.07 107 LEU B C 1
ATOM 4968 O O . LEU B 1 87 ? 33.208 -6.583 -33.112 1.00 28.23 107 LEU B O 1
ATOM 4984 N N . LEU B 1 88 ? 32.740 -6.041 -35.243 1.00 23.59 108 LEU B N 1
ATOM 4985 C CA . LEU B 1 88 ? 34.131 -5.883 -35.641 1.00 26.61 108 LEU B CA 1
ATOM 4986 C C . LEU B 1 88 ? 34.909 -4.912 -34.753 1.00 39.41 108 LEU B C 1
ATOM 4987 O O . LEU B 1 88 ? 36.121 -5.058 -34.563 1.00 40.59 108 LEU B O 1
ATOM 5003 N N . ASN B 1 89 ? 34.218 -3.927 -34.197 1.00 31.44 109 ASN B N 1
ATOM 5004 C CA . ASN B 1 89 ? 34.897 -2.849 -33.490 1.00 42.66 109 ASN B CA 1
ATOM 5005 C C . ASN B 1 89 ? 34.542 -2.718 -32.008 1.00 39.99 109 ASN B C 1
ATOM 5006 O O . ASN B 1 89 ? 34.699 -1.643 -31.424 1.00 35.60 109 ASN B O 1
ATOM 5017 N N . LEU B 1 90 ? 34.067 -3.802 -31.396 1.00 37.48 110 LEU B N 1
ATOM 5018 C CA . LEU B 1 90 ? 33.787 -3.776 -29.966 1.00 32.93 110 LEU B CA 1
ATOM 5019 C C . LEU B 1 90 ? 35.056 -3.413 -29.197 1.00 40.44 110 LEU B C 1
ATOM 5020 O O . LEU B 1 90 ? 36.171 -3.772 -29.597 1.00 33.60 110 LEU B O 1
ATOM 5036 N N . ASN B 1 91 ? 34.871 -2.712 -28.085 1.00 35.92 111 ASN B N 1
ATOM 5037 C CA . ASN B 1 91 ? 35.947 -2.419 -27.151 1.00 38.20 111 ASN B CA 1
ATOM 5038 C C . ASN B 1 91 ? 35.870 -3.415 -25.984 1.00 37.89 111 ASN B C 1
ATOM 5039 O O . ASN B 1 91 ? 35.122 -3.215 -25.030 1.00 35.90 111 ASN B O 1
ATOM 5050 N N . ILE B 1 92 ? 36.637 -4.495 -26.086 1.00 39.62 112 ILE B N 1
ATOM 5051 C CA . ILE B 1 92 ? 36.610 -5.575 -25.105 1.00 30.15 112 ILE B CA 1
ATOM 5052 C C . ILE B 1 92 ? 37.425 -5.188 -23.868 1.00 28.73 112 ILE B C 1
ATOM 5053 O O . ILE B 1 92 ? 38.616 -4.916 -23.963 1.00 29.88 112 ILE B O 1
ATOM 5069 N N . THR B 1 93 ? 36.793 -5.192 -22.704 1.00 25.30 113 THR B N 1
ATOM 5070 C CA . THR B 1 93 ? 37.468 -4.801 -21.473 1.00 26.72 113 THR B CA 1
ATOM 5071 C C . THR B 1 93 ? 37.455 -5.953 -20.489 1.00 33.30 113 THR B C 1
ATOM 5072 O O . THR B 1 93 ? 38.214 -5.977 -19.519 1.00 27.28 113 THR B O 1
ATOM 5083 N N . GLY B 1 94 ? 36.595 -6.923 -20.765 1.00 24.96 114 GLY B N 1
ATOM 5084 C CA . GLY B 1 94 ? 36.255 -7.944 -19.794 1.00 22.51 114 GLY B CA 1
ATOM 5085 C C . GLY B 1 94 ? 35.343 -7.324 -18.748 1.00 32.33 114 GLY B C 1
ATOM 5086 O O . GLY B 1 94 ? 35.168 -6.095 -18.704 1.00 23.02 114 GLY B O 1
ATOM 5090 N N . ARG B 1 95 ? 34.758 -8.173 -17.910 1.00 26.90 115 ARG B N 1
ATOM 5091 C CA . ARG B 1 95 ? 33.975 -7.721 -16.771 1.00 26.98 115 ARG B CA 1
ATOM 5092 C C . ARG B 1 95 ? 33.928 -8.844 -15.752 1.00 31.31 115 ARG B C 1
ATOM 5093 O O . ARG B 1 95 ? 33.615 -9.982 -16.088 1.00 34.89 115 ARG B O 1
ATOM 5114 N N . LEU B 1 96 ? 34.233 -8.534 -14.503 1.00 29.40 116 LEU B N 1
ATOM 5115 C CA . LEU B 1 96 ? 34.144 -9.535 -13.451 1.00 24.52 116 LEU B CA 1
ATOM 5116 C C . LEU B 1 96 ? 32.677 -9.707 -13.067 1.00 25.66 116 LEU B C 1
ATOM 5117 O O . LEU B 1 96 ? 31.930 -8.729 -13.030 1.00 33.52 116 LEU B O 1
ATOM 5133 N N . PRO B 1 97 ? 32.259 -10.950 -12.796 1.00 35.30 117 PRO B N 1
ATOM 5134 C CA . PRO B 1 97 ? 30.858 -11.247 -12.472 1.00 41.67 117 PRO B CA 1
ATOM 5135 C C . PRO B 1 97 ? 30.525 -10.916 -11.022 1.00 44.01 117 PRO B C 1
ATOM 5136 O O . PRO B 1 97 ? 30.168 -11.799 -10.247 1.00 52.06 117 PRO B O 1
ATOM 5147 N N . VAL B 1 98 ? 30.674 -9.651 -10.654 1.00 39.43 118 VAL B N 1
ATOM 5148 C CA . VAL B 1 98 ? 30.266 -9.194 -9.339 1.00 38.66 118 VAL B CA 1
ATOM 5149 C C . VAL B 1 98 ? 29.127 -8.180 -9.510 1.00 32.86 118 VAL B C 1
ATOM 5150 O O . VAL B 1 98 ? 29.036 -7.499 -10.526 1.00 33.87 118 VAL B O 1
ATOM 5163 N N . LYS B 1 99 ? 28.250 -8.102 -8.522 1.00 34.01 119 LYS B N 1
ATOM 5164 C CA . LYS B 1 99 ? 27.131 -7.175 -8.578 1.00 39.27 119 LYS B CA 1
ATOM 5165 C C . LYS B 1 99 ? 27.581 -5.846 -7.981 1.00 29.24 119 LYS B C 1
ATOM 5166 O O . LYS B 1 99 ? 27.938 -5.785 -6.810 1.00 33.39 119 LYS B O 1
ATOM 5185 N N . LEU B 1 100 ? 27.601 -4.793 -8.795 1.00 26.01 120 LEU B N 1
ATOM 5186 C CA . LEU B 1 100 ? 27.963 -3.454 -8.321 1.00 24.77 120 LEU B CA 1
ATOM 5187 C C . LEU B 1 100 ? 26.708 -2.611 -8.140 1.00 38.64 120 LEU B C 1
ATOM 5188 O O . LEU B 1 100 ? 26.234 -1.938 -9.056 1.00 31.09 120 LEU B O 1
ATOM 5204 N N . ASP B 1 101 ? 26.163 -2.643 -6.944 1.00 27.43 121 ASP B N 1
ATOM 5205 C CA . ASP B 1 101 ? 24.910 -1.970 -6.712 1.00 23.13 121 ASP B CA 1
ATOM 5206 C C . ASP B 1 101 ? 24.783 -1.876 -5.216 1.00 22.85 121 ASP B C 1
ATOM 5207 O O . ASP B 1 101 ? 24.598 -2.892 -4.553 1.00 24.16 121 ASP B O 1
ATOM 5216 N N . PRO B 1 102 ? 24.906 -0.660 -4.682 1.00 17.36 122 PRO B N 1
ATOM 5217 C CA . PRO B 1 102 ? 24.863 -0.514 -3.228 1.00 20.32 122 PRO B CA 1
ATOM 5218 C C . PRO B 1 102 ? 23.499 -0.881 -2.667 1.00 19.28 122 PRO B C 1
ATOM 5219 O O . PRO B 1 102 ? 23.412 -1.081 -1.472 1.00 20.59 122 PRO B O 1
ATOM 5230 N N . ASP B 1 103 ? 22.467 -0.983 -3.501 1.00 21.80 123 ASP B N 1
ATOM 5231 C CA . ASP B 1 103 ? 21.090 -1.188 -3.002 1.00 21.32 123 ASP B CA 1
ATOM 5232 C C . ASP B 1 103 ? 20.636 -2.642 -3.079 1.00 26.90 123 ASP B C 1
ATOM 5233 O O . ASP B 1 103 ? 19.490 -2.977 -2.748 1.00 18.68 123 ASP B O 1
ATOM 5242 N N . PHE B 1 104 ? 21.548 -3.504 -3.499 1.00 20.31 124 PHE B N 1
ATOM 5243 C CA . PHE B 1 104 ? 21.248 -4.927 -3.696 1.00 21.72 124 PHE B CA 1
ATOM 5244 C C . PHE B 1 104 ? 21.291 -5.675 -2.381 1.00 21.44 124 PHE B C 1
ATOM 5245 O O . PHE B 1 104 ? 22.141 -5.387 -1.557 1.00 22.58 124 PHE B O 1
ATOM 5262 N N . VAL B 1 105 ? 20.381 -6.633 -2.173 1.00 20.74 125 VAL B N 1
ATOM 5263 C CA . VAL B 1 105 ? 20.434 -7.513 -1.005 1.00 24.34 125 VAL B CA 1
ATOM 5264 C C . VAL B 1 105 ? 21.422 -8.655 -1.290 1.00 26.84 125 VAL B C 1
ATOM 5265 O O . VAL B 1 105 ? 21.155 -9.498 -2.149 1.00 25.36 125 VAL B O 1
ATOM 5278 N N . ARG B 1 106 ? 22.560 -8.685 -0.604 1.00 19.61 126 ARG B N 1
ATOM 5279 C CA . ARG B 1 106 ? 23.588 -9.691 -0.934 1.00 26.83 126 ARG B CA 1
ATOM 5280 C C . ARG B 1 106 ? 23.279 -10.967 -0.159 1.00 23.17 126 ARG B C 1
ATOM 5281 O O . ARG B 1 106 ? 23.021 -10.904 1.033 1.00 24.53 126 ARG B O 1
ATOM 5302 N N . VAL B 1 107 ? 23.284 -12.125 -0.827 1.00 19.11 127 VAL B N 1
ATOM 5303 C CA . VAL B 1 107 ? 22.914 -13.364 -0.141 1.00 20.25 127 VAL B CA 1
ATOM 5304 C C . VAL B 1 107 ? 23.879 -14.512 -0.399 1.00 24.17 127 VAL B C 1
ATOM 5305 O O . VAL B 1 107 ? 24.564 -14.539 -1.420 1.00 25.67 127 VAL B O 1
ATOM 5318 N N . ASP B 1 108 ? 23.939 -15.442 0.549 1.00 25.03 128 ASP B N 1
ATOM 5319 C CA . ASP B 1 108 ? 24.608 -16.722 0.340 1.00 32.52 128 ASP B CA 1
ATOM 5320 C C . ASP B 1 108 ? 26.134 -16.612 0.339 1.00 42.40 128 ASP B C 1
ATOM 5321 O O . ASP B 1 108 ? 26.688 -15.586 0.707 1.00 34.39 128 ASP B O 1
ATOM 5330 N N . GLU B 1 109 ? 26.797 -17.684 -0.072 1.00 35.70 129 GLU B N 1
ATOM 5331 C CA . GLU B 1 109 ? 28.218 -17.887 0.196 1.00 37.16 129 GLU B CA 1
ATOM 5332 C C . GLU B 1 109 ? 29.124 -16.900 -0.559 1.00 36.81 129 GLU B C 1
ATOM 5333 O O . GLU B 1 109 ? 30.142 -16.446 -0.031 1.00 46.13 129 GLU B O 1
ATOM 5345 N N . ASN B 1 110 ? 28.764 -16.557 -1.787 1.00 34.46 130 ASN B N 1
ATOM 5346 C CA . ASN B 1 110 ? 29.600 -15.628 -2.552 1.00 48.50 130 ASN B CA 1
ATOM 5347 C C . ASN B 1 110 ? 29.053 -14.196 -2.574 1.00 34.77 130 ASN B C 1
ATOM 5348 O O . ASN B 1 110 ? 29.163 -13.492 -3.574 1.00 44.92 130 ASN B O 1
ATOM 5359 N N . SER B 1 111 ? 28.495 -13.756 -1.455 1.00 33.54 131 SER B N 1
ATOM 5360 C CA . SER B 1 111 ? 27.743 -12.499 -1.433 1.00 42.21 131 SER B CA 1
ATOM 5361 C C . SER B 1 111 ? 28.618 -11.251 -1.592 1.00 43.09 131 SER B C 1
ATOM 5362 O O . SER B 1 111 ? 28.168 -10.256 -2.159 1.00 38.85 131 SER B O 1
ATOM 5370 N N . ASN B 1 112 ? 29.850 -11.308 -1.081 1.00 30.17 132 ASN B N 1
ATOM 5371 C CA . ASN B 1 112 ? 30.740 -10.143 -1.032 1.00 32.54 132 ASN B CA 1
ATOM 5372 C C . ASN B 1 112 ? 32.174 -10.506 -1.430 1.00 30.68 132 ASN B C 1
ATOM 5373 O O . ASN B 1 112 ? 33.059 -10.579 -0.581 1.00 27.96 132 ASN B O 1
ATOM 5384 N N . PRO B 1 113 ? 32.403 -10.739 -2.731 1.00 32.02 133 PRO B N 1
ATOM 5385 C CA . PRO B 1 113 ? 33.696 -11.209 -3.243 1.00 32.33 133 PRO B CA 1
ATOM 5386 C C . PRO B 1 113 ? 34.885 -10.361 -2.781 1.00 30.36 133 PRO B C 1
ATOM 5387 O O . PRO B 1 113 ? 34.800 -9.138 -2.771 1.00 33.04 133 PRO B O 1
ATOM 5398 N N . PRO B 1 114 ? 35.998 -11.006 -2.427 1.00 40.29 134 PRO B N 1
ATOM 5399 C CA . PRO B 1 114 ? 37.179 -10.220 -2.065 1.00 35.83 134 PRO B CA 1
ATOM 5400 C C . PRO B 1 114 ? 37.817 -9.576 -3.292 1.00 36.41 134 PRO B C 1
ATOM 5401 O O . PRO B 1 114 ? 37.656 -10.076 -4.412 1.00 33.17 134 PRO B O 1
ATOM 5412 N N . LEU B 1 115 ? 38.526 -8.472 -3.072 1.00 33.82 135 LEU B N 1
ATOM 5413 C CA . LEU B 1 115 ? 39.240 -7.772 -4.136 1.00 32.67 135 LEU B CA 1
ATOM 5414 C C . LEU B 1 115 ? 40.722 -7.786 -3.827 1.00 42.05 135 LEU B C 1
ATOM 5415 O O . LEU B 1 115 ? 41.145 -7.288 -2.786 1.00 39.06 135 LEU B O 1
ATOM 5431 N N . VAL B 1 116 ? 41.501 -8.368 -4.732 1.00 39.52 136 VAL B N 1
ATOM 5432 C CA . VAL B 1 116 ? 42.945 -8.471 -4.564 1.00 43.48 136 VAL B CA 1
ATOM 5433 C C . VAL B 1 116 ? 43.640 -8.002 -5.834 1.00 41.48 136 VAL B C 1
ATOM 5434 O O . VAL B 1 116 ? 43.313 -8.448 -6.936 1.00 46.07 136 VAL B O 1
ATOM 5447 N N . GLY B 1 117 ? 44.594 -7.094 -5.683 1.00 43.91 137 GLY B N 1
ATOM 5448 C CA . GLY B 1 117 ? 45.346 -6.599 -6.819 1.00 39.68 137 GLY B CA 1
ATOM 5449 C C . GLY B 1 117 ? 44.723 -5.347 -7.407 1.00 43.22 137 GLY B C 1
ATOM 5450 O O . GLY B 1 117 ? 43.913 -4.670 -6.769 1.00 40.88 137 GLY B O 1
ATOM 5454 N N . ASP B 1 118 ? 45.102 -5.049 -8.643 1.00 31.79 138 ASP B N 1
ATOM 5455 C CA . ASP B 1 118 ? 44.663 -3.844 -9.319 1.00 33.99 138 ASP B CA 1
ATOM 5456 C C . ASP B 1 118 ? 43.425 -4.147 -10.122 1.00 25.77 138 ASP B C 1
ATOM 5457 O O . ASP B 1 118 ? 43.301 -5.228 -10.693 1.00 31.75 138 ASP B O 1
ATOM 5466 N N . TYR B 1 119 ? 42.537 -3.170 -10.195 1.00 32.54 139 TYR B N 1
ATOM 5467 C CA . TYR B 1 119 ? 41.313 -3.290 -10.975 1.00 29.93 139 TYR B CA 1
ATOM 5468 C C . TYR B 1 119 ? 41.071 -1.974 -11.694 1.00 30.48 139 TYR B C 1
ATOM 5469 O O . TYR B 1 119 ? 41.647 -0.949 -11.325 1.00 27.03 139 TYR B O 1
ATOM 5487 N N . THR B 1 120 ? 40.225 -2.006 -12.722 1.00 28.95 140 THR B N 1
ATOM 5488 C CA . THR B 1 120 ? 39.788 -0.796 -13.400 1.00 28.53 140 THR B CA 1
ATOM 5489 C C . THR B 1 120 ? 38.256 -0.752 -13.393 1.00 24.03 140 THR B C 1
ATOM 5490 O O . THR B 1 120 ? 37.602 -1.769 -13.611 1.00 23.58 140 THR B O 1
ATOM 5501 N N . LEU B 1 121 ? 37.690 0.420 -13.144 1.00 25.34 141 LEU B N 1
ATOM 5502 C CA . LEU B 1 121 ? 36.235 0.564 -13.118 1.00 27.29 141 LEU B CA 1
ATOM 5503 C C . LEU B 1 121 ? 35.862 1.624 -14.134 1.00 32.54 141 LEU B C 1
ATOM 5504 O O . LEU B 1 121 ? 36.178 2.804 -13.956 1.00 28.36 141 LEU B O 1
ATOM 5520 N N . TYR B 1 122 ? 35.217 1.204 -15.217 1.00 23.64 142 TYR B N 1
ATOM 5521 C CA . TYR B 1 122 ? 34.779 2.147 -16.228 1.00 25.01 142 TYR B CA 1
ATOM 5522 C C . TYR B 1 122 ? 33.372 2.580 -15.860 1.00 28.98 142 TYR B C 1
ATOM 5523 O O . TYR B 1 122 ? 32.554 1.753 -15.467 1.00 29.02 142 TYR B O 1
ATOM 5541 N N . THR B 1 123 ? 33.096 3.871 -15.969 1.00 24.20 143 THR B N 1
ATOM 5542 C CA . THR B 1 123 ? 31.768 4.381 -15.632 1.00 29.69 143 THR B CA 1
ATOM 5543 C C . THR B 1 123 ? 31.186 5.241 -16.766 1.00 38.86 143 THR B C 1
ATOM 5544 O O . THR B 1 123 ? 31.924 5.834 -17.562 1.00 28.47 143 THR B O 1
ATOM 5555 N N . VAL B 1 124 ? 29.857 5.271 -16.846 1.00 23.32 144 VAL B N 1
ATOM 5556 C CA . VAL B 1 124 ? 29.136 6.078 -17.825 1.00 30.75 144 VAL B CA 1
ATOM 5557 C C . VAL B 1 124 ? 27.840 6.570 -17.193 1.00 33.30 144 VAL B C 1
ATOM 5558 O O . VAL B 1 124 ? 27.389 6.005 -16.199 1.00 28.03 144 VAL B O 1
ATOM 5571 N N . GLN B 1 125 ? 27.237 7.611 -17.763 1.00 26.97 145 GLN B N 1
ATOM 5572 C CA . GLN B 1 125 ? 25.931 8.076 -17.299 1.00 41.20 145 GLN B CA 1
ATOM 5573 C C . GLN B 1 125 ? 24.828 7.237 -17.951 1.00 25.13 145 GLN B C 1
ATOM 5574 O O . GLN B 1 125 ? 25.036 6.668 -19.019 1.00 24.56 145 GLN B O 1
ATOM 5588 N N . ARG B 1 126 ? 23.662 7.146 -17.318 1.00 22.41 146 ARG B N 1
ATOM 5589 C CA . ARG B 1 126 ? 22.526 6.428 -17.937 1.00 18.03 146 ARG B CA 1
ATOM 5590 C C . ARG B 1 126 ? 22.256 7.021 -19.323 1.00 23.97 146 ARG B C 1
ATOM 5591 O O . ARG B 1 126 ? 22.093 8.231 -19.464 1.00 22.27 146 ARG B O 1
ATOM 5612 N N . PRO B 1 127 ? 22.263 6.187 -20.368 1.00 22.46 147 PRO B N 1
ATOM 5613 C CA . PRO B 1 127 ? 22.049 6.802 -21.686 1.00 25.95 147 PRO B CA 1
ATOM 5614 C C . PRO B 1 127 ? 20.563 6.962 -22.054 1.00 26.91 147 PRO B C 1
ATOM 5615 O O . PRO B 1 127 ? 19.700 6.650 -21.237 1.00 22.49 147 PRO B O 1
ATOM 5626 N N . VAL B 1 128 ? 20.282 7.460 -23.257 1.00 24.23 148 VAL B N 1
ATOM 5627 C CA . VAL B 1 128 ? 18.906 7.635 -23.716 1.00 29.07 148 VAL B CA 1
ATOM 5628 C C . VAL B 1 128 ? 18.676 6.792 -24.963 1.00 23.35 148 VAL B C 1
ATOM 5629 O O . VAL B 1 128 ? 17.817 7.094 -25.776 1.00 21.87 148 VAL B O 1
ATOM 5642 N N . THR B 1 129 ? 19.476 5.746 -25.123 1.00 20.89 149 THR B N 1
ATOM 5643 C CA . THR B 1 129 ? 19.365 4.874 -26.279 1.00 23.61 149 THR B CA 1
ATOM 5644 C C . THR B 1 129 ? 19.420 3.431 -25.817 1.00 26.22 149 THR B C 1
ATOM 5645 O O . THR B 1 129 ? 19.744 3.154 -24.657 1.00 25.29 149 THR B O 1
ATOM 5656 N N . ILE B 1 130 ? 19.072 2.513 -26.711 1.00 21.02 150 ILE B N 1
ATOM 5657 C CA . ILE B 1 130 ? 19.439 1.109 -26.550 1.00 20.11 150 ILE B CA 1
ATOM 5658 C C . ILE B 1 130 ? 20.194 0.739 -27.819 1.00 21.50 150 ILE B C 1
ATOM 5659 O O . ILE B 1 130 ? 20.270 1.545 -28.730 1.00 22.07 150 ILE B O 1
ATOM 5675 N N . THR B 1 131 ? 20.746 -0.466 -27.885 1.00 17.21 151 THR B N 1
ATOM 5676 C CA . THR B 1 131 ? 21.479 -0.884 -29.073 1.00 18.01 151 THR B CA 1
ATOM 5677 C C . THR B 1 131 ? 20.900 -2.204 -29.540 1.00 19.05 151 THR B C 1
ATOM 5678 O O . THR B 1 131 ? 20.748 -3.121 -28.759 1.00 22.71 151 THR B O 1
ATOM 5689 N N . LEU B 1 132 ? 20.591 -2.289 -30.824 1.00 15.48 152 LEU B N 1
ATOM 5690 C CA . LEU B 1 132 ? 20.042 -3.490 -31.412 1.00 12.46 152 LEU B CA 1
ATOM 5691 C C . LEU B 1 132 ? 21.150 -4.161 -32.256 1.00 24.03 152 LEU B C 1
ATOM 5692 O O . LEU B 1 132 ? 21.793 -3.512 -33.071 1.00 25.05 152 LEU B O 1
ATOM 5708 N N . LEU B 1 133 ? 21.371 -5.451 -32.065 1.00 18.92 153 LEU B N 1
ATOM 5709 C CA . LEU B 1 133 ? 22.451 -6.146 -32.781 1.00 22.58 153 LEU B CA 1
ATOM 5710 C C . LEU B 1 133 ? 21.993 -7.508 -33.238 1.00 23.24 153 LEU B C 1
ATOM 5711 O O . LEU B 1 133 ? 21.116 -8.106 -32.624 1.00 22.69 153 LEU B O 1
ATOM 5727 N N . GLY B 1 134 ? 22.603 -8.019 -34.301 1.00 20.26 154 GLY B N 1
ATOM 5728 C CA . GLY B 1 134 ? 22.389 -9.402 -34.675 1.00 22.46 154 GLY B CA 1
ATOM 5729 C C . GLY B 1 134 ? 21.826 -9.569 -36.066 1.00 22.68 154 GLY B C 1
ATOM 5730 O O . GLY B 1 134 ? 22.105 -8.769 -36.947 1.00 18.08 154 GLY B O 1
ATOM 5734 N N . ALA B 1 135 ? 21.028 -10.619 -36.255 1.00 16.54 155 ALA B N 1
ATOM 5735 C CA . ALA B 1 135 ? 20.512 -10.982 -37.574 1.00 25.86 155 ALA B CA 1
ATOM 5736 C C . ALA B 1 135 ? 19.295 -10.124 -37.888 1.00 22.26 155 ALA B C 1
ATOM 5737 O O . ALA B 1 135 ? 18.196 -10.625 -38.100 1.00 21.50 155 ALA B O 1
ATOM 5744 N N . VAL B 1 136 ? 19.499 -8.819 -37.894 1.00 17.11 156 VAL B N 1
ATOM 5745 C CA . VAL B 1 136 ? 18.392 -7.896 -38.032 1.00 23.30 156 VAL B CA 1
ATOM 5746 C C . VAL B 1 136 ? 18.872 -6.680 -38.829 1.00 28.24 156 VAL B C 1
ATOM 5747 O O . VAL B 1 136 ? 20.028 -6.275 -38.747 1.00 21.42 156 VAL B O 1
ATOM 5760 N N . SER B 1 137 ? 17.979 -6.147 -39.644 1.00 21.37 157 SER B N 1
ATOM 5761 C CA . SER B 1 137 ? 18.252 -5.003 -40.481 1.00 20.87 157 SER B CA 1
ATOM 5762 C C . SER B 1 137 ? 18.225 -3.717 -39.653 1.00 29.30 157 SER B C 1
ATOM 5763 O O . SER B 1 137 ? 17.441 -3.603 -38.709 1.00 25.31 157 SER B O 1
ATOM 5771 N N . GLY B 1 138 ? 19.067 -2.747 -40.011 1.00 23.60 158 GLY B N 1
ATOM 5772 C CA . GLY B 1 138 ? 19.096 -1.473 -39.314 1.00 25.36 158 GLY B CA 1
ATOM 5773 C C . GLY B 1 138 ? 19.660 -1.602 -37.908 1.00 26.85 158 GLY B C 1
ATOM 5774 O O . GLY B 1 138 ? 19.190 -0.945 -36.986 1.00 25.14 158 GLY B O 1
ATOM 5778 N N . ALA B 1 139 ? 20.668 -2.455 -37.747 1.00 21.92 159 ALA B N 1
ATOM 5779 C CA . ALA B 1 139 ? 21.319 -2.666 -36.454 1.00 26.33 159 ALA B CA 1
ATOM 5780 C C . ALA B 1 139 ? 22.011 -1.393 -36.002 1.00 26.76 159 ALA B C 1
ATOM 5781 O O . ALA B 1 139 ? 22.439 -0.596 -36.838 1.00 26.29 159 ALA B O 1
ATOM 5788 N N . GLY B 1 140 ? 22.108 -1.181 -34.686 1.00 19.87 160 GLY B N 1
ATOM 5789 C CA . GLY B 1 140 ? 22.784 -0.004 -34.156 1.00 22.89 160 GLY B CA 1
ATOM 5790 C C . GLY B 1 140 ? 22.002 0.623 -33.009 1.00 24.38 160 GLY B C 1
ATOM 5791 O O . GLY B 1 140 ? 21.112 -0.017 -32.441 1.00 20.52 160 GLY B O 1
ATOM 5795 N N . GLN B 1 141 ? 22.312 1.875 -32.672 1.00 20.02 161 GLN B N 1
ATOM 5796 C CA . GLN B 1 141 ? 21.638 2.548 -31.549 1.00 22.24 161 GLN B CA 1
ATOM 5797 C C . GLN B 1 141 ? 20.268 3.064 -31.952 1.00 27.37 161 GLN B C 1
ATOM 5798 O O . GLN B 1 141 ? 20.107 3.599 -33.043 1.00 27.85 161 GLN B O 1
ATOM 5812 N N . LEU B 1 142 ? 19.296 2.898 -31.057 1.00 22.07 162 LEU B N 1
ATOM 5813 C CA . LEU B 1 142 ? 17.928 3.367 -31.253 1.00 18.71 162 LEU B CA 1
ATOM 5814 C C . LEU B 1 142 ? 17.522 4.303 -30.093 1.00 19.48 162 LEU B C 1
ATOM 5815 O O . LEU B 1 142 ? 17.963 4.110 -28.962 1.00 25.50 162 LEU B O 1
ATOM 5831 N N . PRO B 1 143 ? 16.664 5.297 -30.362 1.00 21.70 163 PRO B N 1
ATOM 5832 C CA . PRO B 1 143 ? 16.177 6.110 -29.237 1.00 24.75 163 PRO B CA 1
ATOM 5833 C C . PRO B 1 143 ? 15.414 5.235 -28.250 1.00 25.68 163 PRO B C 1
ATOM 5834 O O . PRO B 1 143 ? 14.589 4.429 -28.686 1.00 23.93 163 PRO B O 1
ATOM 5845 N N . TRP B 1 144 ? 15.679 5.384 -26.955 1.00 22.61 164 TRP B N 1
ATOM 5846 C CA . TRP B 1 144 ? 14.919 4.657 -25.943 1.00 26.04 164 TRP B CA 1
ATOM 5847 C C . TRP B 1 144 ? 13.634 5.427 -25.718 1.00 29.29 164 TRP B C 1
ATOM 5848 O O . TRP B 1 144 ? 13.664 6.648 -25.645 1.00 29.73 164 TRP B O 1
ATOM 5869 N N . LEU B 1 145 ? 12.509 4.729 -25.625 1.00 23.47 165 LEU B N 1
ATOM 5870 C CA . LEU B 1 145 ? 11.221 5.387 -25.392 1.00 22.13 165 LEU B CA 1
ATOM 5871 C C . LEU B 1 145 ? 10.493 4.724 -24.229 1.00 26.37 165 LEU B C 1
ATOM 5872 O O . LEU B 1 145 ? 10.361 3.504 -24.183 1.00 20.94 165 LEU B O 1
ATOM 5888 N N . ALA B 1 146 ? 10.017 5.530 -23.287 1.00 30.14 166 ALA B N 1
ATOM 5889 C CA . ALA B 1 146 ? 9.344 4.994 -22.111 1.00 30.15 166 ALA B CA 1
ATOM 5890 C C . ALA B 1 146 ? 8.112 4.183 -22.519 1.00 25.39 166 ALA B C 1
ATOM 5891 O O . ALA B 1 146 ? 7.305 4.636 -23.318 1.00 30.29 166 ALA B O 1
ATOM 5898 N N . GLY B 1 147 ? 7.973 2.978 -21.973 1.00 24.44 167 GLY B N 1
ATOM 5899 C CA . GLY B 1 147 ? 6.793 2.157 -22.224 1.00 23.24 167 GLY B CA 1
ATOM 5900 C C . GLY B 1 147 ? 6.928 1.225 -23.423 1.00 29.09 167 GLY B C 1
ATOM 5901 O O . GLY B 1 147 ? 6.167 0.284 -23.566 1.00 27.50 167 GLY B O 1
ATOM 5905 N N . ARG B 1 148 ? 7.928 1.470 -24.265 1.00 23.35 168 ARG B N 1
ATOM 5906 C CA . ARG B 1 148 ? 8.071 0.743 -25.520 1.00 22.99 168 ARG B CA 1
ATOM 5907 C C . ARG B 1 148 ? 8.670 -0.640 -25.289 1.00 22.43 168 ARG B C 1
ATOM 5908 O O . ARG B 1 148 ? 9.657 -0.788 -24.557 1.00 21.82 168 ARG B O 1
ATOM 5929 N N . SER B 1 149 ? 8.064 -1.656 -25.896 1.00 19.09 169 SER B N 1
ATOM 5930 C CA . SER B 1 149 ? 8.505 -3.031 -25.695 1.00 23.91 169 SER B CA 1
ATOM 5931 C C . SER B 1 149 ? 9.468 -3.430 -26.795 1.00 28.05 169 SER B C 1
ATOM 5932 O O . SER B 1 149 ? 9.592 -2.734 -27.799 1.00 21.63 169 SER B O 1
ATOM 5940 N N . VAL B 1 150 ? 10.118 -4.571 -26.592 1.00 22.82 170 VAL B N 1
ATOM 5941 C CA . VAL B 1 150 ? 11.033 -5.141 -27.557 1.00 21.80 170 VAL B CA 1
ATOM 5942 C C . VAL B 1 150 ? 10.327 -5.313 -28.882 1.00 23.10 170 VAL B C 1
ATOM 5943 O O . VAL B 1 150 ? 10.888 -5.000 -29.917 1.00 20.28 170 VAL B O 1
ATOM 5956 N N . THR B 1 151 ? 9.087 -5.805 -28.853 1.00 18.22 171 THR B N 1
ATOM 5957 C CA . THR B 1 151 ? 8.379 -6.057 -30.108 1.00 22.68 171 THR B CA 1
ATOM 5958 C C . THR B 1 151 ? 7.983 -4.745 -30.799 1.00 25.32 171 THR B C 1
ATOM 5959 O O . THR B 1 151 ? 7.959 -4.692 -32.031 1.00 27.61 171 THR B O 1
ATOM 5970 N N . ASP B 1 152 ? 7.720 -3.684 -30.026 1.00 18.59 172 ASP B N 1
ATOM 5971 C CA . ASP B 1 152 ? 7.542 -2.346 -30.600 1.00 23.30 172 ASP B CA 1
ATOM 5972 C C . ASP B 1 152 ? 8.793 -1.916 -31.375 1.00 30.51 172 ASP B C 1
ATOM 5973 O O . ASP B 1 152 ? 8.685 -1.477 -32.513 1.00 21.50 172 ASP B O 1
ATOM 5982 N N . TYR B 1 153 ? 9.967 -2.011 -30.748 1.00 22.27 173 TYR B N 1
ATOM 5983 C CA . TYR B 1 153 ? 11.212 -1.601 -31.407 1.00 21.65 173 TYR B CA 1
ATOM 5984 C C . TYR B 1 153 ? 11.435 -2.386 -32.701 1.00 25.95 173 TYR B C 1
ATOM 5985 O O . TYR B 1 153 ? 11.961 -1.837 -33.669 1.00 30.30 173 TYR B O 1
ATOM 6003 N N . LEU B 1 154 ? 11.049 -3.666 -32.715 1.00 17.82 174 LEU B N 1
ATOM 6004 C CA . LEU B 1 154 ? 11.339 -4.522 -33.863 1.00 24.18 174 LEU B CA 1
ATOM 6005 C C . LEU B 1 154 ? 10.474 -4.204 -35.080 1.00 37.84 174 LEU B C 1
ATOM 6006 O O . LEU B 1 154 ? 10.805 -4.623 -36.191 1.00 21.08 174 LEU B O 1
ATOM 6022 N N . GLN B 1 155 ? 9.359 -3.500 -34.885 1.00 23.80 175 GLN B N 1
ATOM 6023 C CA . GLN B 1 155 ? 8.418 -3.319 -35.985 1.00 25.29 175 GLN B CA 1
ATOM 6024 C C . GLN B 1 155 ? 9.073 -2.677 -37.221 1.00 25.62 175 GLN B C 1
ATOM 6025 O O . GLN B 1 155 ? 8.676 -2.944 -38.365 1.00 23.93 175 GLN B O 1
ATOM 6039 N N . ASP B 1 156 ? 10.083 -1.854 -36.986 1.00 23.40 176 ASP B N 1
ATOM 6040 C CA . ASP B 1 156 ? 10.755 -1.141 -38.062 1.00 25.26 176 ASP B CA 1
ATOM 6041 C C . ASP B 1 156 ? 12.117 -1.747 -38.395 1.00 24.53 176 ASP B C 1
ATOM 6042 O O . ASP B 1 156 ? 12.935 -1.113 -39.076 1.00 19.96 176 ASP B O 1
ATOM 6051 N N . HIS B 1 157 ? 12.350 -2.966 -37.923 1.00 19.71 177 HIS B N 1
ATOM 6052 C CA . HIS B 1 157 ? 13.636 -3.646 -38.104 1.00 20.33 177 HIS B CA 1
ATOM 6053 C C . HIS B 1 157 ? 13.451 -5.071 -38.603 1.00 18.47 177 HIS B C 1
ATOM 6054 O O . HIS B 1 157 ? 13.424 -6.030 -37.823 1.00 21.08 177 HIS B O 1
ATOM 6069 N N . PRO B 1 158 ? 13.291 -5.208 -39.922 1.00 15.98 178 PRO B N 1
ATOM 6070 C CA . PRO B 1 158 ? 13.043 -6.552 -40.441 1.00 19.71 178 PRO B CA 1
ATOM 6071 C C . PRO B 1 158 ? 14.220 -7.475 -40.133 1.00 18.85 178 PRO B C 1
ATOM 6072 O O . PRO B 1 158 ? 15.347 -7.018 -40.019 1.00 18.19 178 PRO B O 1
ATOM 6083 N N . ARG B 1 159 ? 13.946 -8.762 -39.979 1.00 16.20 179 ARG B N 1
ATOM 6084 C CA . ARG B 1 159 ? 14.963 -9.704 -39.602 1.00 18.71 179 ARG B CA 1
ATOM 6085 C C . ARG B 1 159 ? 15.619 -10.252 -40.856 1.00 18.27 179 ARG B C 1
ATOM 6086 O O . ARG B 1 159 ? 15.046 -10.217 -41.943 1.00 20.59 179 ARG B O 1
ATOM 6107 N N . LEU B 1 160 ? 16.812 -10.790 -40.682 1.00 14.52 180 LEU B N 1
ATOM 6108 C CA . LEU B 1 160 ? 17.584 -11.307 -41.810 1.00 18.98 180 LEU B CA 1
ATOM 6109 C C . LEU B 1 160 ? 17.472 -12.837 -41.952 1.00 23.70 180 LEU B C 1
ATOM 6110 O O . LEU B 1 160 ? 17.096 -13.528 -40.998 1.00 24.88 180 LEU B O 1
ATOM 6126 N N . ALA B 1 161 ? 17.804 -13.369 -43.135 1.00 24.22 181 ALA B N 1
ATOM 6127 C CA . ALA B 1 161 ? 17.888 -14.828 -43.324 1.00 20.30 181 ALA B CA 1
ATOM 6128 C C . ALA B 1 161 ? 18.752 -15.448 -42.231 1.00 24.84 181 ALA B C 1
ATOM 6129 O O . ALA B 1 161 ? 19.822 -14.924 -41.914 1.00 22.81 181 ALA B O 1
ATOM 6136 N N . GLY B 1 162 ? 18.288 -16.554 -41.650 1.00 22.78 182 GLY B N 1
ATOM 6137 C CA . GLY B 1 162 ? 19.035 -17.270 -40.625 1.00 24.52 182 GLY B CA 1
ATOM 6138 C C . GLY B 1 162 ? 18.718 -16.798 -39.210 1.00 24.70 182 GLY B C 1
ATOM 6139 O O . GLY B 1 162 ? 19.202 -17.369 -38.235 1.00 24.13 182 GLY B O 1
ATOM 6143 N N . ALA B 1 163 ? 17.899 -15.761 -39.095 1.00 19.79 183 ALA B N 1
ATOM 6144 C CA . ALA B 1 163 ? 17.547 -15.194 -37.790 1.00 27.41 183 ALA B CA 1
ATOM 6145 C C . ALA B 1 163 ? 16.726 -16.137 -36.904 1.00 22.78 183 ALA B C 1
ATOM 6146 O O . ALA B 1 163 ? 15.880 -16.892 -37.376 1.00 20.14 183 ALA B O 1
ATOM 6153 N N . ASP B 1 164 ? 16.984 -16.065 -35.603 1.00 22.42 184 ASP B N 1
ATOM 6154 C CA . ASP B 1 164 ? 16.130 -16.667 -34.590 1.00 22.88 184 ASP B CA 1
ATOM 6155 C C . ASP B 1 164 ? 14.716 -16.124 -34.780 1.00 21.76 184 ASP B C 1
ATOM 6156 O O . ASP B 1 164 ? 14.527 -14.921 -34.915 1.00 20.81 184 ASP B O 1
ATOM 6165 N N . LYS B 1 165 ? 13.723 -16.997 -34.793 1.00 17.17 185 LYS B N 1
ATOM 6166 C CA . LYS B 1 165 ? 12.371 -16.566 -35.087 1.00 24.36 185 LYS B CA 1
ATOM 6167 C C . LYS B 1 165 ? 11.532 -16.313 -33.838 1.00 25.66 185 LYS B C 1
ATOM 6168 O O . LYS B 1 165 ? 10.449 -15.774 -33.933 1.00 26.42 185 LYS B O 1
ATOM 6187 N N . ASN B 1 166 ? 12.027 -16.705 -32.672 1.00 23.28 186 ASN B N 1
ATOM 6188 C CA . ASN B 1 166 ? 11.181 -16.779 -31.486 1.00 21.80 186 ASN B CA 1
ATOM 6189 C C . ASN B 1 166 ? 11.543 -15.836 -30.352 1.00 24.47 186 ASN B C 1
ATOM 6190 O O . ASN B 1 166 ? 10.675 -15.442 -29.559 1.00 21.16 186 ASN B O 1
ATOM 6201 N N . ASN B 1 167 ? 12.824 -15.488 -30.253 1.00 17.51 187 ASN B N 1
ATOM 6202 C CA . ASN B 1 167 ? 13.310 -14.762 -29.085 1.00 20.39 187 ASN B CA 1
ATOM 6203 C C . ASN B 1 167 ? 14.343 -13.665 -29.357 1.00 26.92 187 ASN B C 1
ATOM 6204 O O . ASN B 1 167 ? 15.097 -13.724 -30.329 1.00 21.38 187 ASN B O 1
ATOM 6215 N N . VAL B 1 168 ? 14.381 -12.680 -28.467 1.00 17.37 188 VAL B N 1
ATOM 6216 C CA . VAL B 1 168 ? 15.465 -11.710 -28.437 1.00 20.47 188 VAL B CA 1
ATOM 6217 C C . VAL B 1 168 ? 16.091 -11.758 -27.067 1.00 21.01 188 VAL B C 1
ATOM 6218 O O . VAL B 1 168 ? 15.386 -11.918 -26.076 1.00 22.15 188 VAL B O 1
ATOM 6248 N N . VAL B 1 170 ? 17.608 -9.743 -24.198 1.00 18.94 190 VAL B N 1
ATOM 6249 C CA . VAL B 1 170 ? 17.783 -8.405 -23.640 1.00 15.36 190 VAL B CA 1
ATOM 6250 C C . VAL B 1 170 ? 18.978 -8.448 -22.688 1.00 25.84 190 VAL B C 1
ATOM 6251 O O . VAL B 1 170 ? 19.007 -9.246 -21.760 1.00 24.27 190 VAL B O 1
ATOM 6264 N N . ILE B 1 171 ? 19.976 -7.620 -22.945 1.00 19.16 191 ILE B N 1
ATOM 6265 C CA . ILE B 1 171 ? 21.154 -7.574 -22.099 1.00 20.10 191 ILE B CA 1
ATOM 6266 C C . ILE B 1 171 ? 21.175 -6.222 -21.418 1.00 23.37 191 ILE B C 1
ATOM 6267 O O . ILE B 1 171 ? 21.384 -5.190 -22.053 1.00 23.99 191 ILE B O 1
ATOM 6283 N N . THR B 1 172 ? 20.937 -6.216 -20.117 1.00 18.31 192 THR B N 1
ATOM 6284 C CA . THR B 1 172 ? 20.871 -4.964 -19.393 1.00 18.95 192 THR B CA 1
ATOM 6285 C C . THR B 1 172 ? 22.268 -4.369 -19.231 1.00 26.81 192 THR B C 1
ATOM 6286 O O . THR B 1 172 ? 23.277 -5.058 -19.425 1.00 19.74 192 THR B O 1
ATOM 6297 N N . PRO B 1 173 ? 22.337 -3.074 -18.898 1.00 21.74 193 PRO B N 1
ATOM 6298 C CA . PRO B 1 173 ? 23.654 -2.452 -18.712 1.00 30.23 193 PRO B CA 1
ATOM 6299 C C . PRO B 1 173 ? 24.560 -3.204 -17.715 1.00 33.73 193 PRO B C 1
ATOM 6300 O O . PRO B 1 173 ? 25.768 -3.171 -17.902 1.00 25.22 193 PRO B O 1
ATOM 6311 N N . GLU B 1 174 ? 24.001 -3.882 -16.714 1.00 23.10 194 GLU B N 1
ATOM 6312 C CA . GLU B 1 174 ? 24.818 -4.606 -15.734 1.00 25.81 194 GLU B CA 1
ATOM 6313 C C . GLU B 1 174 ? 25.324 -5.949 -16.270 1.00 36.47 194 GLU B C 1
ATOM 6314 O O . GLU B 1 174 ? 26.122 -6.624 -15.627 1.00 29.62 194 GLU B O 1
ATOM 6326 N N . GLY B 1 175 ? 24.806 -6.372 -17.415 1.00 33.12 195 GLY B N 1
ATOM 6327 C CA . GLY B 1 175 ? 25.207 -7.634 -17.999 1.00 31.54 195 GLY B CA 1
ATOM 6328 C C . GLY B 1 175 ? 24.248 -8.771 -17.700 1.00 30.16 195 GLY B C 1
ATOM 6329 O O . GLY B 1 175 ? 24.556 -9.921 -17.997 1.00 32.38 195 GLY B O 1
ATOM 6333 N N . GLU B 1 176 ? 23.098 -8.461 -17.106 1.00 22.13 196 GLU B N 1
ATOM 6334 C CA . GLU B 1 176 ? 22.086 -9.480 -16.840 1.00 27.11 196 GLU B CA 1
ATOM 6335 C C . GLU B 1 176 ? 21.321 -9.736 -18.127 1.00 27.82 196 GLU B C 1
ATOM 6336 O O . GLU B 1 176 ? 21.230 -8.853 -18.972 1.00 28.02 196 GLU B O 1
ATOM 6348 N N . THR B 1 177 ? 20.774 -10.936 -18.280 1.00 24.62 197 THR B N 1
ATOM 6349 C CA . THR B 1 177 ? 20.182 -11.327 -19.560 1.00 30.90 197 THR B CA 1
ATOM 6350 C C . THR B 1 177 ? 18.771 -11.860 -19.374 1.00 32.04 197 THR B C 1
ATOM 6351 O O . THR B 1 177 ? 18.526 -12.742 -18.555 1.00 37.87 197 THR B O 1
ATOM 6362 N N . VAL B 1 178 ? 17.841 -11.317 -20.142 1.00 26.12 198 VAL B N 1
ATOM 6363 C CA . VAL B 1 178 ? 16.448 -11.714 -20.048 1.00 23.06 198 VAL B CA 1
ATOM 6364 C C . VAL B 1 178 ? 16.025 -12.205 -21.420 1.00 25.91 198 VAL B C 1
ATOM 6365 O O . VAL B 1 178 ? 16.270 -11.527 -22.393 1.00 22.63 198 VAL B O 1
ATOM 6378 N N . VAL B 1 179 ? 15.419 -13.383 -21.505 1.00 18.57 199 VAL B N 1
ATOM 6379 C CA . VAL B 1 179 ? 14.918 -13.878 -22.790 1.00 20.35 199 VAL B CA 1
ATOM 6380 C C . VAL B 1 179 ? 13.565 -13.243 -23.127 1.00 33.51 199 VAL B C 1
ATOM 6381 O O . VAL B 1 179 ? 12.570 -13.468 -22.428 1.00 27.54 199 VAL B O 1
ATOM 6394 N N . ALA B 1 180 ? 13.521 -12.474 -24.208 1.00 21.37 200 ALA B N 1
ATOM 6395 C CA . ALA B 1 180 ? 12.294 -11.778 -24.609 1.00 22.81 200 ALA B CA 1
ATOM 6396 C C . ALA B 1 180 ? 11.633 -12.477 -25.799 1.00 29.37 200 ALA B C 1
ATOM 6397 O O . ALA B 1 180 ? 12.171 -12.455 -26.902 1.00 23.68 200 ALA B O 1
ATOM 6404 N N . PRO B 1 181 ? 10.465 -13.100 -25.581 1.00 30.44 201 PRO B N 1
ATOM 6405 C CA . PRO B 1 181 ? 9.779 -13.785 -26.690 1.00 24.56 201 PRO B CA 1
ATOM 6406 C C . PRO B 1 181 ? 9.165 -12.776 -27.659 1.00 19.74 201 PRO B C 1
ATOM 6407 O O . PRO B 1 181 ? 8.540 -11.811 -27.201 1.00 23.80 201 PRO B O 1
ATOM 6418 N N . VAL B 1 182 ? 9.360 -12.968 -28.966 1.00 19.29 202 VAL B N 1
ATOM 6419 C CA . VAL B 1 182 ? 9.020 -11.917 -29.935 1.00 20.90 202 VAL B CA 1
ATOM 6420 C C . VAL B 1 182 ? 8.223 -12.386 -31.164 1.00 24.50 202 VAL B C 1
ATOM 6421 O O . VAL B 1 182 ? 7.938 -11.590 -32.057 1.00 20.82 202 VAL B O 1
ATOM 6434 N N . ALA B 1 183 ? 7.843 -13.655 -31.214 1.00 19.51 203 ALA B N 1
ATOM 6435 C CA . ALA B 1 183 ? 7.067 -14.139 -32.344 1.00 22.81 203 ALA B CA 1
ATOM 6436 C C . ALA B 1 183 ? 5.579 -13.929 -32.068 1.00 25.58 203 ALA B C 1
ATOM 6437 O O . ALA B 1 183 ? 5.167 -13.741 -30.931 1.00 21.33 203 ALA B O 1
ATOM 6444 N N . LEU B 1 184 ? 4.769 -13.941 -33.116 1.00 23.96 204 LEU B N 1
ATOM 6445 C CA . LEU B 1 184 ? 3.345 -13.721 -32.937 1.00 27.88 204 LEU B CA 1
ATOM 6446 C C . LEU B 1 184 ? 2.782 -14.739 -31.938 1.00 30.41 204 LEU B C 1
ATOM 6447 O O . LEU B 1 184 ? 1.915 -14.409 -31.129 1.00 34.12 204 LEU B O 1
ATOM 6463 N N . TRP B 1 185 ? 3.291 -15.967 -31.953 1.00 21.43 205 TRP B N 1
ATOM 6464 C CA . TRP B 1 185 ? 2.634 -17.012 -31.177 1.00 23.41 205 TRP B CA 1
ATOM 6465 C C . TRP B 1 185 ? 2.979 -16.944 -29.690 1.00 31.79 205 TRP B C 1
ATOM 6466 O O . TRP B 1 185 ? 2.168 -17.351 -28.859 1.00 27.79 205 TRP B O 1
ATOM 6487 N N . ASN B 1 186 ? 4.158 -16.411 -29.357 1.00 26.58 206 ASN B N 1
ATOM 6488 C CA . ASN B 1 186 ? 4.653 -16.411 -27.973 1.00 23.84 206 ASN B CA 1
ATOM 6489 C C . ASN B 1 186 ? 4.911 -15.018 -27.393 1.00 20.37 206 ASN B C 1
ATOM 6490 O O . ASN B 1 186 ? 5.335 -14.895 -26.245 1.00 23.28 206 ASN B O 1
ATOM 6501 N N . LYS B 1 187 ? 4.666 -13.964 -28.167 1.00 23.13 207 LYS B N 1
ATOM 6502 C CA . LYS B 1 187 ? 5.111 -12.638 -27.753 1.00 28.67 207 LYS B CA 1
ATOM 6503 C C . LYS B 1 187 ? 4.585 -12.304 -26.347 1.00 36.03 207 LYS B C 1
ATOM 6504 O O . LYS B 1 187 ? 3.458 -12.613 -25.995 1.00 25.31 207 LYS B O 1
ATOM 6523 N N . ARG B 1 188 ? 5.428 -11.674 -25.552 1.00 24.42 208 ARG B N 1
ATOM 6524 C CA . ARG B 1 188 ? 5.044 -11.218 -24.227 1.00 25.61 208 ARG B CA 1
ATOM 6525 C C . ARG B 1 188 ? 5.735 -9.881 -24.053 1.00 25.12 208 ARG B C 1
ATOM 6526 O O . ARG B 1 188 ? 6.881 -9.697 -24.473 1.00 28.75 208 ARG B O 1
ATOM 6547 N N . HIS B 1 189 ? 5.022 -8.944 -23.456 1.00 20.41 209 HIS B N 1
ATOM 6548 C CA . HIS B 1 189 ? 5.484 -7.574 -23.343 1.00 23.80 209 HIS B CA 1
ATOM 6549 C C . HIS B 1 189 ? 6.729 -7.507 -22.455 1.00 26.33 209 HIS B C 1
ATOM 6550 O O . HIS B 1 189 ? 6.697 -7.933 -21.302 1.00 24.52 209 HIS B O 1
ATOM 6565 N N . VAL B 1 190 ? 7.830 -6.999 -23.011 1.00 19.63 210 VAL B N 1
ATOM 6566 C CA . VAL B 1 190 ? 9.069 -6.796 -22.261 1.00 18.23 210 VAL B CA 1
ATOM 6567 C C . VAL B 1 190 ? 9.626 -5.417 -22.605 1.00 21.94 210 VAL B C 1
ATOM 6568 O O . VAL B 1 190 ? 9.862 -5.119 -23.773 1.00 19.87 210 VAL B O 1
ATOM 6581 N N . GLU B 1 191 ? 9.862 -4.590 -21.594 1.00 14.90 211 GLU B N 1
ATOM 6582 C CA . GLU B 1 191 ? 10.369 -3.244 -21.814 1.00 23.60 211 GLU B CA 1
ATOM 6583 C C . GLU B 1 191 ? 11.828 -3.223 -21.399 1.00 24.91 211 GLU B C 1
ATOM 6584 O O . GLU B 1 191 ? 12.130 -3.364 -20.216 1.00 29.09 211 GLU B O 1
ATOM 6596 N N . PRO B 1 192 ? 12.737 -3.061 -22.367 1.00 20.70 212 PRO B N 1
ATOM 6597 C CA . PRO B 1 192 ? 14.156 -2.983 -22.009 1.00 23.38 212 PRO B CA 1
ATOM 6598 C C . PRO B 1 192 ? 14.519 -1.613 -21.445 1.00 24.36 212 PRO B C 1
ATOM 6599 O O . PRO B 1 192 ? 14.088 -0.584 -21.973 1.00 24.01 212 PRO B O 1
ATOM 6610 N N . PRO B 1 193 ? 15.314 -1.597 -20.376 1.00 25.64 213 PRO B N 1
ATOM 6611 C CA . PRO B 1 193 ? 15.730 -0.336 -19.758 1.00 24.05 213 PRO B CA 1
ATOM 6612 C C . PRO B 1 193 ? 16.789 0.399 -20.602 1.00 25.16 213 PRO B C 1
ATOM 6613 O O . PRO B 1 193 ? 17.399 -0.209 -21.478 1.00 23.69 213 PRO B O 1
ATOM 6624 N N . PRO B 1 194 ? 16.988 1.701 -20.345 1.00 22.34 214 PRO B N 1
ATOM 6625 C CA . PRO B 1 194 ? 17.952 2.523 -21.081 1.00 25.06 214 PRO B CA 1
ATOM 6626 C C . PRO B 1 194 ? 19.346 1.922 -21.030 1.00 23.15 214 PRO B C 1
ATOM 6627 O O . PRO B 1 194 ? 19.763 1.487 -19.979 1.00 18.48 214 PRO B O 1
ATOM 6638 N N . GLY B 1 195 ? 20.048 1.886 -22.150 1.00 20.90 215 GLY B N 1
ATOM 6639 C CA . GLY B 1 195 ? 21.385 1.332 -22.165 1.00 25.62 215 GLY B CA 1
ATOM 6640 C C . GLY B 1 195 ? 21.411 -0.158 -22.479 1.00 27.24 215 GLY B C 1
ATOM 6641 O O . GLY B 1 195 ? 22.487 -0.722 -22.635 1.00 21.45 215 GLY B O 1
ATOM 6645 N N . SER B 1 196 ? 20.246 -0.795 -22.607 1.00 16.80 216 SER B N 1
ATOM 6646 C CA . SER B 1 196 ? 20.218 -2.232 -22.914 1.00 19.20 216 SER B CA 1
ATOM 6647 C C . SER B 1 196 ? 20.727 -2.512 -24.321 1.00 21.40 216 SER B C 1
ATOM 6648 O O . SER B 1 196 ? 20.641 -1.660 -25.189 1.00 19.86 216 SER B O 1
ATOM 6656 N N . GLN B 1 197 ? 21.268 -3.710 -24.532 1.00 18.38 217 GLN B N 1
ATOM 6657 C CA . GLN B 1 197 ? 21.516 -4.216 -25.871 1.00 19.86 217 GLN B CA 1
ATOM 6658 C C . GLN B 1 197 ? 20.451 -5.271 -26.152 1.00 25.30 217 GLN B C 1
ATOM 6659 O O . GLN B 1 197 ? 20.094 -6.047 -25.278 1.00 23.33 217 GLN B O 1
ATOM 6673 N N . LEU B 1 198 ? 19.948 -5.294 -27.374 1.00 15.62 218 LEU B N 1
ATOM 6674 C CA . LEU B 1 198 ? 19.042 -6.348 -27.807 1.00 17.03 218 LEU B CA 1
ATOM 6675 C C . LEU B 1 198 ? 19.820 -7.194 -28.810 1.00 21.56 218 LEU B C 1
ATOM 6676 O O . LEU B 1 198 ? 20.271 -6.684 -29.840 1.00 24.53 218 LEU B O 1
ATOM 6692 N N . TRP B 1 199 ? 19.999 -8.473 -28.500 1.00 22.51 219 TRP B N 1
ATOM 6693 C CA . TRP B 1 199 ? 20.694 -9.378 -29.395 1.00 22.11 219 TRP B CA 1
ATOM 6694 C C . TRP B 1 199 ? 19.687 -10.302 -30.046 1.00 20.73 219 TRP B C 1
ATOM 6695 O O . TRP B 1 199 ? 18.978 -11.052 -29.373 1.00 22.06 219 TRP B O 1
ATOM 6716 N N . LEU B 1 200 ? 19.646 -10.268 -31.363 1.00 17.68 220 LEU B N 1
ATOM 6717 C CA . LEU B 1 200 ? 18.774 -11.153 -32.110 1.00 18.34 220 LEU B CA 1
ATOM 6718 C C . LEU B 1 200 ? 19.683 -12.104 -32.859 1.00 22.03 220 LEU B C 1
ATOM 6719 O O . LEU B 1 200 ? 20.335 -11.719 -33.822 1.00 20.55 220 LEU B O 1
ATOM 6735 N N . GLY B 1 201 ? 19.763 -13.344 -32.381 1.00 19.75 221 GLY B N 1
ATOM 6736 C CA . GLY B 1 201 ? 20.792 -14.261 -32.842 1.00 21.94 221 GLY B CA 1
ATOM 6737 C C . GLY B 1 201 ? 20.366 -15.113 -34.023 1.00 25.16 221 GLY B C 1
ATOM 6738 O O . GLY B 1 201 ? 19.392 -14.796 -34.709 1.00 24.89 221 GLY B O 1
ATOM 6742 N N . PHE B 1 202 ? 21.110 -16.191 -34.253 1.00 24.18 222 PHE B N 1
ATOM 6743 C CA . PHE B 1 202 ? 20.839 -17.116 -35.345 1.00 26.80 222 PHE B CA 1
ATOM 6744 C C . PHE B 1 202 ? 19.879 -18.212 -34.881 1.00 24.90 222 PHE B C 1
ATOM 6745 O O . PHE B 1 202 ? 19.876 -18.585 -33.709 1.00 25.10 222 PHE B O 1
ATOM 6762 N N . SER B 1 203 ? 19.092 -18.753 -35.799 1.00 21.45 223 SER B N 1
ATOM 6763 C CA . SER B 1 203 ? 18.190 -19.843 -35.466 1.00 32.86 223 SER B CA 1
ATOM 6764 C C . SER B 1 203 ? 18.972 -21.127 -35.180 1.00 35.68 223 SER B C 1
ATOM 6765 O O . SER B 1 203 ? 20.036 -21.366 -35.755 1.00 26.15 223 SER B O 1
ATOM 6773 N N . ALA B 1 204 ? 18.448 -21.946 -34.275 1.00 27.14 224 ALA B N 1
ATOM 6774 C CA . ALA B 1 204 ? 19.044 -23.253 -34.025 1.00 43.86 224 ALA B CA 1
ATOM 6775 C C . ALA B 1 204 ? 19.111 -24.016 -35.339 1.00 46.53 224 ALA B C 1
ATOM 6776 O O . ALA B 1 204 ? 20.091 -24.702 -35.626 1.00 52.43 224 ALA B O 1
ATOM 6783 N N . HIS B 1 205 ? 18.071 -23.868 -36.153 1.00 32.91 225 HIS B N 1
ATOM 6784 C CA . HIS B 1 205 ? 17.983 -24.593 -37.413 1.00 34.31 225 HIS B CA 1
ATOM 6785 C C . HIS B 1 205 ? 19.117 -24.257 -38.385 1.00 40.29 225 HIS B C 1
ATOM 6786 O O . HIS B 1 205 ? 19.618 -25.137 -39.083 1.00 37.06 225 HIS B O 1
ATOM 6801 N N . VAL B 1 206 ? 19.513 -22.992 -38.459 1.00 31.69 226 VAL B N 1
ATOM 6802 C CA . VAL B 1 206 ? 20.551 -22.603 -39.418 1.00 32.90 226 VAL B CA 1
ATOM 6803 C C . VAL B 1 206 ? 21.964 -22.897 -38.902 1.00 31.51 226 VAL B C 1
ATOM 6804 O O . VAL B 1 206 ? 22.895 -23.066 -39.688 1.00 31.55 226 VAL B O 1
ATOM 6817 N N . LEU B 1 207 ? 22.119 -22.955 -37.586 1.00 28.33 227 LEU B N 1
ATOM 6818 C CA . LEU B 1 207 ? 23.440 -23.142 -36.976 1.00 28.44 227 LEU B CA 1
ATOM 6819 C C . LEU B 1 207 ? 23.955 -24.558 -37.156 1.00 40.56 227 LEU B C 1
ATOM 6820 O O . LEU B 1 207 ? 23.330 -25.507 -36.691 1.00 41.75 227 LEU B O 1
ATOM 6836 N N . PRO B 1 208 ? 25.106 -24.708 -37.825 1.00 43.88 228 PRO B N 1
ATOM 6837 C CA . PRO B 1 208 ? 25.730 -26.034 -37.864 1.00 51.32 228 PRO B CA 1
ATOM 6838 C C . PRO B 1 208 ? 26.039 -26.560 -36.457 1.00 44.89 228 PRO B C 1
ATOM 6839 O O . PRO B 1 208 ? 26.273 -25.775 -35.532 1.00 32.09 228 PRO B O 1
ATOM 6850 N N . GLU B 1 209 ? 26.022 -27.880 -36.301 1.00 43.61 229 GLU B N 1
ATOM 6851 C CA . GLU B 1 209 ? 26.297 -28.521 -35.017 1.00 51.76 229 GLU B CA 1
ATOM 6852 C C . GLU B 1 209 ? 27.584 -27.959 -34.411 1.00 42.42 229 GLU B C 1
ATOM 6853 O O . GLU B 1 209 ? 27.668 -27.688 -33.209 1.00 37.73 229 GLU B O 1
ATOM 6865 N N . LYS B 1 210 ? 28.580 -27.793 -35.273 1.00 42.93 230 LYS B N 1
ATOM 6866 C CA . LYS B 1 210 ? 29.885 -27.270 -34.902 1.00 45.17 230 LYS B CA 1
ATOM 6867 C C . LYS B 1 210 ? 29.793 -25.925 -34.174 1.00 48.78 230 LYS B C 1
ATOM 6868 O O . LYS B 1 210 ? 30.562 -25.652 -33.246 1.00 43.94 230 LYS B O 1
ATOM 6887 N N . TYR B 1 211 ? 28.856 -25.082 -34.602 1.00 39.51 231 TYR B N 1
ATOM 6888 C CA . TYR B 1 211 ? 28.697 -23.756 -34.022 1.00 36.20 231 TYR B CA 1
ATOM 6889 C C . TYR B 1 211 ? 27.447 -23.664 -33.149 1.00 42.62 231 TYR B C 1
ATOM 6890 O O . TYR B 1 211 ? 26.832 -22.606 -33.054 1.00 37.04 231 TYR B O 1
ATOM 6908 N N . ALA B 1 212 ? 27.075 -24.759 -32.500 1.00 49.27 232 ALA B N 1
ATOM 6909 C CA . ALA B 1 212 ? 25.801 -24.812 -31.785 1.00 48.65 232 ALA B CA 1
ATOM 6910 C C . ALA B 1 212 ? 25.734 -23.777 -30.659 1.00 36.99 232 ALA B C 1
ATOM 6911 O O . ALA B 1 212 ? 24.660 -23.314 -30.300 1.00 36.29 232 ALA B O 1
ATOM 6918 N N . ASP B 1 213 ? 26.892 -23.415 -30.122 1.00 32.67 233 ASP B N 1
ATOM 6919 C CA . ASP B 1 213 ? 26.975 -22.523 -28.968 1.00 42.13 233 ASP B CA 1
ATOM 6920 C C . ASP B 1 213 ? 27.313 -21.072 -29.336 1.00 33.24 233 ASP B C 1
ATOM 6921 O O . ASP B 1 213 ? 27.610 -20.270 -28.461 1.00 30.11 233 ASP B O 1
ATOM 6930 N N . LEU B 1 214 ? 27.275 -20.739 -30.621 1.00 39.90 234 LEU B N 1
ATOM 6931 C CA . LEU B 1 214 ? 27.758 -19.442 -31.084 1.00 35.24 234 LEU B CA 1
ATOM 6932 C C . LEU B 1 214 ? 26.902 -18.272 -30.557 1.00 28.12 234 LEU B C 1
ATOM 6933 O O . LEU B 1 214 ? 27.429 -17.211 -30.236 1.00 28.90 234 LEU B O 1
ATOM 6949 N N . ASN B 1 215 ? 25.587 -18.467 -30.472 1.00 32.28 235 ASN B N 1
ATOM 6950 C CA . ASN B 1 215 ? 24.712 -17.479 -29.848 1.00 27.84 235 ASN B CA 1
ATOM 6951 C C . ASN B 1 215 ? 25.091 -17.204 -28.396 1.00 27.02 235 ASN B C 1
ATOM 6952 O O . ASN B 1 215 ? 25.228 -16.059 -27.997 1.00 22.78 235 ASN B O 1
ATOM 6963 N N . ASP B 1 216 ? 25.212 -18.263 -27.606 1.00 28.45 236 ASP B N 1
ATOM 6964 C CA . ASP B 1 216 ? 25.606 -18.141 -26.212 1.00 31.27 236 ASP B CA 1
ATOM 6965 C C . ASP B 1 216 ? 26.964 -17.452 -26.092 1.00 30.68 236 ASP B C 1
ATOM 6966 O O . ASP B 1 216 ? 27.136 -16.586 -25.244 1.00 25.58 236 ASP B O 1
ATOM 6975 N N . GLN B 1 217 ? 27.916 -17.825 -26.950 1.00 25.76 237 GLN B N 1
ATOM 6976 C CA . GLN B 1 217 ? 29.251 -17.221 -26.913 1.00 27.30 237 GLN B CA 1
ATOM 6977 C C . GLN B 1 217 ? 29.212 -15.734 -27.245 1.00 27.28 237 GLN B C 1
ATOM 6978 O O . GLN B 1 217 ? 29.962 -14.932 -26.671 1.00 22.67 237 GLN B O 1
ATOM 6992 N N . ILE B 1 218 ? 28.334 -15.352 -28.167 1.00 23.39 238 ILE B N 1
ATOM 6993 C CA . ILE B 1 218 ? 28.245 -13.943 -28.540 1.00 21.74 238 ILE B CA 1
ATOM 6994 C C . ILE B 1 218 ? 27.623 -13.150 -27.394 1.00 23.57 238 ILE B C 1
ATOM 6995 O O . ILE B 1 218 ? 28.072 -12.050 -27.066 1.00 23.23 238 ILE B O 1
ATOM 7011 N N . VAL B 1 219 ? 26.580 -13.698 -26.778 1.00 21.41 239 VAL B N 1
ATOM 7012 C CA . VAL B 1 219 ? 25.927 -12.982 -25.687 1.00 17.70 239 VAL B CA 1
ATOM 7013 C C . VAL B 1 219 ? 26.961 -12.770 -24.578 1.00 21.02 239 VAL B C 1
ATOM 7014 O O . VAL B 1 219 ? 27.032 -11.712 -23.982 1.00 25.90 239 VAL B O 1
ATOM 7027 N N . SER B 1 220 ? 27.769 -13.785 -24.316 1.00 24.59 240 SER B N 1
ATOM 7028 C CA . SER B 1 220 ? 28.778 -13.665 -23.271 1.00 33.77 240 SER B CA 1
ATOM 7029 C C . SER B 1 220 ? 29.714 -12.482 -23.567 1.00 33.92 240 SER B C 1
ATOM 7030 O O . SER B 1 220 ? 30.019 -11.689 -22.684 1.00 32.21 240 SER B O 1
ATOM 7038 N N . VAL B 1 221 ? 30.158 -12.362 -24.814 1.00 26.99 241 VAL B N 1
ATOM 7039 C CA . VAL B 1 221 ? 31.007 -11.243 -25.222 1.00 27.57 241 VAL B CA 1
ATOM 7040 C C . VAL B 1 221 ? 30.310 -9.886 -25.022 1.00 27.57 241 VAL B C 1
ATOM 7041 O O . VAL B 1 221 ? 30.919 -8.921 -24.570 1.00 27.61 241 VAL B O 1
ATOM 7054 N N . LEU B 1 222 ? 29.027 -9.812 -25.348 1.00 24.65 242 LEU B N 1
ATOM 7055 C CA . LEU B 1 222 ? 28.306 -8.547 -25.279 1.00 24.90 242 LEU B CA 1
ATOM 7056 C C . LEU B 1 222 ? 28.161 -8.079 -23.833 1.00 30.82 242 LEU B C 1
ATOM 7057 O O . LEU B 1 222 ? 28.102 -6.888 -23.581 1.00 28.14 242 LEU B O 1
ATOM 7073 N N . THR B 1 223 ? 28.138 -9.013 -22.883 1.00 32.93 243 THR B N 1
ATOM 7074 C CA . THR B 1 223 ? 28.091 -8.634 -21.473 1.00 41.37 243 THR B CA 1
ATOM 7075 C C . THR B 1 223 ? 29.441 -8.136 -20.944 1.00 47.86 243 THR B C 1
ATOM 7076 O O . THR B 1 223 ? 29.507 -7.654 -19.825 1.00 61.97 243 THR B O 1
ATOM 7087 N N . GLN B 1 224 ? 30.510 -8.235 -21.733 1.00 36.01 244 GLN B N 1
ATOM 7088 C CA . GLN B 1 224 ? 31.847 -7.876 -21.231 1.00 35.41 244 GLN B CA 1
ATOM 7089 C C . GLN B 1 224 ? 32.518 -6.744 -22.008 1.00 50.78 244 GLN B C 1
ATOM 7090 O O . GLN B 1 224 ? 33.751 -6.752 -22.244 1.00 42.25 244 GLN B O 1
ATOM 7104 N N . ARG B 1 225 ? 31.709 -5.773 -22.416 1.00 57.47 245 ARG B N 1
ATOM 7105 C CA . ARG B 1 225 ? 32.231 -4.638 -23.163 1.00 61.78 245 ARG B CA 1
ATOM 7106 C C . ARG B 1 225 ? 31.536 -3.349 -22.750 1.00 61.35 245 ARG B C 1
ATOM 7107 O O . ARG B 1 225 ? 30.401 -3.367 -22.252 1.00 51.30 245 ARG B O 1
ATOM 7128 N N . VAL B 1 226 ? 32.247 -2.241 -22.949 1.00 55.36 246 VAL B N 1
ATOM 7129 C CA . VAL B 1 226 ? 31.788 -0.916 -22.550 1.00 60.76 246 VAL B CA 1
ATOM 7130 C C . VAL B 1 226 ? 31.184 -0.154 -23.732 1.00 49.48 246 VAL B C 1
ATOM 7131 O O . VAL B 1 226 ? 31.784 -0.082 -24.811 1.00 50.16 246 VAL B O 1
ATOM 7144 N N . GLN C 1 3 ? 16.975 36.680 -5.217 1.00 70.16 23 GLN C N 1
ATOM 7145 C CA . GLN C 1 3 ? 16.019 37.608 -5.809 1.00 70.60 23 GLN C CA 1
ATOM 7146 C C . GLN C 1 3 ? 14.728 37.700 -5.006 1.00 51.02 23 GLN C C 1
ATOM 7147 O O . GLN C 1 3 ? 13.778 38.345 -5.447 1.00 52.84 23 GLN C O 1
ATOM 7160 N N . GLY C 1 4 ? 14.683 37.049 -3.847 1.00 39.65 24 GLY C N 1
ATOM 7161 C CA . GLY C 1 4 ? 13.483 37.063 -3.020 1.00 36.25 24 GLY C CA 1
ATOM 7162 C C . GLY C 1 4 ? 13.157 38.433 -2.438 1.00 34.16 24 GLY C C 1
ATOM 7163 O O . GLY C 1 4 ? 14.007 39.087 -1.842 1.00 36.76 24 GLY C O 1
ATOM 7184 N N . VAL C 1 6 ? 10.124 39.976 0.088 1.00 27.85 26 VAL C N 1
ATOM 7185 C CA . VAL C 1 6 ? 9.049 39.459 0.937 1.00 31.69 26 VAL C CA 1
ATOM 7186 C C . VAL C 1 6 ? 8.322 40.605 1.615 1.00 28.06 26 VAL C C 1
ATOM 7187 O O . VAL C 1 6 ? 8.942 41.454 2.260 1.00 22.78 26 VAL C O 1
ATOM 7200 N N . THR C 1 7 ? 7.007 40.648 1.442 1.00 21.87 27 THR C N 1
ATOM 7201 C CA . THR C 1 7 ? 6.183 41.568 2.204 1.00 24.22 27 THR C CA 1
ATOM 7202 C C . THR C 1 7 ? 5.659 40.833 3.432 1.00 20.53 27 THR C C 1
ATOM 7203 O O . THR C 1 7 ? 5.014 39.802 3.308 1.00 18.99 27 THR C O 1
ATOM 7214 N N . ILE C 1 8 ? 5.928 41.371 4.610 1.00 19.86 28 ILE C N 1
ATOM 7215 C CA . ILE C 1 8 ? 5.504 40.729 5.845 1.00 16.67 28 ILE C CA 1
ATOM 7216 C C . ILE C 1 8 ? 4.337 41.504 6.461 1.00 21.13 28 ILE C C 1
ATOM 7217 O O . ILE C 1 8 ? 4.425 42.714 6.641 1.00 21.77 28 ILE C O 1
ATOM 7233 N N . TYR C 1 9 ? 3.252 40.807 6.769 1.00 23.53 29 TYR C N 1
ATOM 7234 C CA . TYR C 1 9 ? 2.119 41.395 7.498 1.00 23.74 29 TYR C CA 1
ATOM 7235 C C . TYR C 1 9 ? 2.244 41.028 8.966 1.00 22.85 29 TYR C C 1
ATOM 7236 O O . TYR C 1 9 ? 2.403 39.850 9.293 1.00 21.05 29 TYR C O 1
ATOM 7254 N N . LEU C 1 10 ? 2.216 42.029 9.840 1.00 18.34 30 LEU C N 1
ATOM 7255 C CA . LEU C 1 10 ? 2.181 41.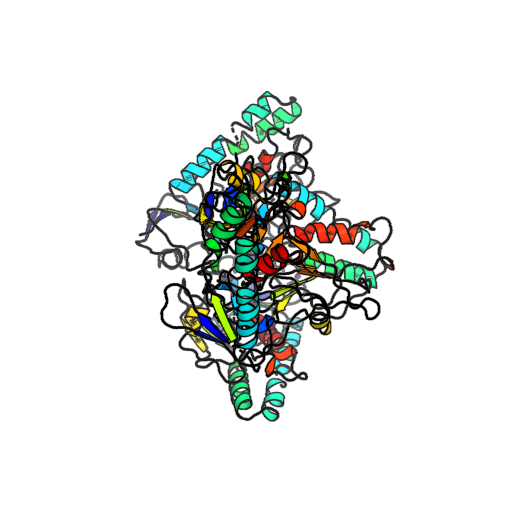784 11.277 1.00 19.67 30 LEU C CA 1
ATOM 7256 C C . LEU C 1 10 ? 0.810 41.227 11.642 1.00 22.16 30 LEU C C 1
ATOM 7257 O O . LEU C 1 10 ? -0.103 41.240 10.819 1.00 21.97 30 LEU C O 1
ATOM 7273 N N . PRO C 1 11 ? 0.665 40.717 12.873 1.00 22.05 31 PRO C N 1
ATOM 7274 C CA . PRO C 1 11 ? -0.632 40.161 13.293 1.00 29.11 31 PRO C CA 1
ATOM 7275 C C . PRO C 1 11 ? -1.712 41.221 13.162 1.00 18.42 31 PRO C C 1
ATOM 7276 O O . PRO C 1 11 ? -1.472 42.362 13.566 1.00 24.82 31 PRO C O 1
ATOM 7287 N N . GLY C 1 12 ? -2.846 40.876 12.568 1.00 27.56 32 GLY C N 1
ATOM 7288 C CA . GLY C 1 12 ? -3.922 41.830 12.366 1.00 31.72 32 GLY C CA 1
ATOM 7289 C C . GLY C 1 12 ? -3.929 42.362 10.942 1.00 32.04 32 GLY C C 1
ATOM 7290 O O . GLY C 1 12 ? -4.935 42.886 10.467 1.00 30.87 32 GLY C O 1
ATOM 7294 N N . GLU C 1 13 ? -2.795 42.213 10.266 1.00 25.34 33 GLU C N 1
ATOM 7295 C CA . GLU C 1 13 ? -2.666 42.540 8.850 1.00 19.89 33 GLU C CA 1
ATOM 7296 C C . GLU C 1 13 ? -2.890 44.025 8.539 1.00 25.21 33 GLU C C 1
ATOM 7297 O O . GLU C 1 13 ? -3.180 44.387 7.400 1.00 25.85 33 GLU C O 1
ATOM 7309 N N . GLN C 1 14 ? -2.686 44.878 9.536 1.00 22.26 34 GLN C N 1
ATOM 7310 C CA . GLN C 1 14 ? -2.779 46.318 9.329 1.00 24.09 34 GLN C CA 1
ATOM 7311 C C . GLN C 1 14 ? -1.433 47.028 9.216 1.00 34.93 34 GLN C C 1
ATOM 7312 O O . GLN C 1 14 ? -1.394 48.236 9.026 1.00 28.36 34 GLN C O 1
ATOM 7326 N N . GLN C 1 15 ? -0.337 46.294 9.353 1.00 23.89 35 GLN C N 1
ATOM 7327 C CA . GLN C 1 15 ? 0.988 46.880 9.197 1.00 27.07 35 GLN C CA 1
ATOM 7328 C C . GLN C 1 15 ? 1.837 45.917 8.403 1.00 26.18 35 GLN C C 1
ATOM 7329 O O . GLN C 1 15 ? 1.644 44.697 8.493 1.00 23.03 35 GLN C O 1
ATOM 7343 N N . THR C 1 16 ? 2.784 46.453 7.644 1.00 26.21 36 THR C N 1
ATOM 7344 C CA . THR C 1 16 ? 3.667 45.597 6.863 1.00 32.67 36 THR C CA 1
ATOM 7345 C C . THR C 1 16 ? 5.109 46.041 6.960 1.00 35.98 36 THR C C 1
ATOM 7346 O O . THR C 1 16 ? 5.398 47.181 7.298 1.00 33.65 36 THR C O 1
ATOM 7357 N N . LEU C 1 17 ? 6.010 45.117 6.656 1.00 37.65 37 LEU C N 1
ATOM 7358 C CA . LEU C 1 17 ? 7.428 45.416 6.550 1.00 41.39 37 LEU C CA 1
ATOM 7359 C C . LEU C 1 17 ? 7.884 44.879 5.210 1.00 46.03 37 LEU C C 1
ATOM 7360 O O . LEU C 1 17 ? 7.284 43.942 4.682 1.00 29.94 37 LEU C O 1
ATOM 7376 N N . SER C 1 18 ? 8.939 45.466 4.657 1.00 33.91 38 SER C N 1
ATOM 7377 C CA . SER C 1 18 ? 9.559 44.923 3.459 1.00 48.56 38 SER C CA 1
ATOM 7378 C C . SER C 1 18 ? 10.938 44.374 3.784 1.00 54.31 38 SER C C 1
ATOM 7379 O O . SER C 1 18 ? 11.767 45.061 4.375 1.00 57.49 38 SER C O 1
ATOM 7387 N N . VAL C 1 19 ? 11.170 43.127 3.399 1.00 48.31 39 VAL C N 1
ATOM 7388 C CA . VAL C 1 19 ? 12.471 42.495 3.572 1.00 50.93 39 VAL C CA 1
ATOM 7389 C C . VAL C 1 19 ? 13.024 42.129 2.199 1.00 46.04 39 VAL C C 1
ATOM 7390 O O . VAL C 1 19 ? 12.262 41.905 1.256 1.00 35.00 39 VAL C O 1
ATOM 7403 N N . GLY C 1 20 ? 14.347 42.095 2.084 1.00 40.85 40 GLY C N 1
ATOM 7404 C CA . GLY C 1 20 ? 14.987 41.671 0.854 1.00 47.73 40 GLY C CA 1
ATOM 7405 C C . GLY C 1 20 ? 15.731 42.773 0.118 1.00 49.71 40 GLY C C 1
ATOM 7406 O O . GLY C 1 20 ? 15.690 43.944 0.509 1.00 42.56 40 GLY C O 1
ATOM 7410 N N . PRO C 1 21 ? 16.410 42.401 -0.974 1.00 47.95 41 PRO C N 1
ATOM 7411 C CA . PRO C 1 21 ? 16.453 41.033 -1.497 1.00 45.20 41 PRO C CA 1
ATOM 7412 C C . PRO C 1 21 ? 17.055 40.027 -0.520 1.00 38.92 41 PRO C C 1
ATOM 7413 O O . PRO C 1 21 ? 18.034 40.327 0.158 1.00 43.92 41 PRO C O 1
ATOM 7424 N N . VAL C 1 22 ? 16.459 38.844 -0.460 1.00 40.83 42 VAL C N 1
ATOM 7425 C CA . VAL C 1 22 ? 17.002 37.727 0.297 1.00 42.61 42 VAL C CA 1
ATOM 7426 C C . VAL C 1 22 ? 17.157 36.561 -0.662 1.00 43.71 42 VAL C C 1
ATOM 7427 O O . VAL C 1 22 ? 16.315 36.350 -1.529 1.00 45.22 42 VAL C O 1
ATOM 7440 N N . GLU C 1 23 ? 18.244 35.815 -0.513 1.00 43.01 43 GLU C N 1
ATOM 7441 C CA . GLU C 1 23 ? 18.584 34.774 -1.468 1.00 52.30 43 GLU C CA 1
ATOM 7442 C C . GLU C 1 23 ? 17.859 33.493 -1.132 1.00 38.04 43 GLU C C 1
ATOM 7443 O O . GLU C 1 23 ? 17.552 32.690 -2.010 1.00 41.36 43 GLU C O 1
ATOM 7455 N N . ASN C 1 24 ? 17.583 33.300 0.149 1.00 31.58 44 ASN C N 1
ATOM 7456 C CA . ASN C 1 24 ? 17.002 32.051 0.594 1.00 22.17 44 ASN C CA 1
ATOM 7457 C C . ASN C 1 24 ? 16.276 32.202 1.930 1.00 23.11 44 ASN C C 1
ATOM 7458 O O . ASN C 1 24 ? 16.215 33.286 2.517 1.00 32.73 44 ASN C O 1
ATOM 7469 N N . VAL C 1 25 ? 15.733 31.105 2.413 1.00 19.21 45 VAL C N 1
ATOM 7470 C CA . VAL C 1 25 ? 14.922 31.162 3.616 1.00 33.51 45 VAL C CA 1
ATOM 7471 C C . VAL C 1 25 ? 15.775 31.577 4.818 1.00 45.00 45 VAL C C 1
ATOM 7472 O O . VAL C 1 25 ? 15.281 32.208 5.753 1.00 35.37 45 VAL C O 1
ATOM 7485 N N . ALA C 1 26 ? 17.063 31.246 4.781 1.00 37.47 46 ALA C N 1
ATOM 7486 C CA . ALA C 1 26 ? 17.946 31.556 5.899 1.00 36.87 46 ALA C CA 1
ATOM 7487 C C . ALA C 1 26 ? 18.064 33.063 6.066 1.00 33.93 46 ALA C C 1
ATOM 7488 O O . ALA C 1 26 ? 17.937 33.580 7.173 1.00 42.34 46 ALA C O 1
ATOM 7495 N N . GLN C 1 27 ? 18.292 33.774 4.967 1.00 21.53 47 GLN C N 1
ATOM 7496 C CA . GLN C 1 27 ? 18.435 35.224 5.046 1.00 33.76 47 GLN C CA 1
ATOM 7497 C C . GLN C 1 27 ? 17.126 35.888 5.482 1.00 40.12 47 GLN C C 1
ATOM 7498 O O . GLN C 1 27 ? 17.152 36.958 6.089 1.00 40.88 47 GLN C O 1
ATOM 7512 N N . LEU C 1 28 ? 15.991 35.253 5.180 1.00 34.81 48 LEU C N 1
ATOM 7513 C CA . LEU C 1 28 ? 14.686 35.795 5.572 1.00 25.85 48 LEU C CA 1
ATOM 7514 C C . LEU C 1 28 ? 14.449 35.645 7.078 1.00 29.07 48 LEU C C 1
ATOM 7515 O O . LEU C 1 28 ? 14.096 36.601 7.762 1.00 32.49 48 LEU C O 1
ATOM 7531 N N . VAL C 1 29 ? 14.652 34.434 7.581 1.00 23.84 49 VAL C N 1
ATOM 7532 C CA . VAL C 1 29 ? 14.342 34.100 8.957 1.00 29.17 49 VAL C CA 1
ATOM 7533 C C . VAL C 1 29 ? 15.299 34.769 9.934 1.00 26.41 49 VAL C C 1
ATOM 7534 O O . VAL C 1 29 ? 14.966 34.899 11.101 1.00 29.24 49 VAL C O 1
ATOM 7547 N N . THR C 1 30 ? 16.452 35.242 9.462 1.00 29.62 50 THR C N 1
ATOM 7548 C CA . THR C 1 30 ? 17.408 35.899 10.356 1.00 34.43 50 THR C CA 1
ATOM 7549 C C . THR C 1 30 ? 17.381 37.419 10.241 1.00 43.64 50 THR C C 1
ATOM 7550 O O . THR C 1 30 ? 18.167 38.121 10.889 1.00 33.10 50 THR C O 1
ATOM 7561 N N . GLN C 1 31 ? 16.467 37.932 9.426 1.00 33.94 51 GLN C N 1
ATOM 7562 C CA . GLN C 1 31 ? 16.267 39.368 9.355 1.00 39.46 51 GLN C CA 1
ATOM 7563 C C . GLN C 1 31 ? 16.094 39.918 10.771 1.00 38.29 51 GLN C C 1
ATOM 7564 O O . GLN C 1 31 ? 15.472 39.278 11.613 1.00 38.61 51 GLN C O 1
ATOM 7578 N N . PRO C 1 32 ? 16.673 41.094 11.044 1.00 43.82 52 PRO C N 1
ATOM 7579 C CA . PRO C 1 32 ? 16.592 41.705 12.374 1.00 47.48 52 PRO C CA 1
ATOM 7580 C C . PRO C 1 32 ? 15.153 41.973 12.807 1.00 43.39 52 PRO C C 1
ATOM 7581 O O . PRO C 1 32 ? 14.839 41.886 13.995 1.00 33.09 52 PRO C O 1
ATOM 7592 N N . GLN C 1 33 ? 14.285 42.283 11.850 1.00 38.11 53 GLN C N 1
ATOM 7593 C CA . GLN C 1 33 ? 12.902 42.631 12.163 1.00 54.97 53 GLN C CA 1
ATOM 7594 C C . GLN C 1 33 ? 12.042 41.409 12.494 1.00 46.07 53 GLN C C 1
ATOM 7595 O O . GLN C 1 33 ? 10.966 41.548 13.084 1.00 40.55 53 GLN C O 1
ATOM 7609 N N . LEU C 1 34 ? 12.511 40.222 12.118 1.00 35.74 54 LEU C N 1
ATOM 7610 C CA . LEU C 1 34 ? 11.771 38.984 12.376 1.00 36.29 54 LEU C CA 1
ATOM 7611 C C . LEU C 1 34 ? 12.433 38.120 13.446 1.00 41.46 54 LEU C C 1
ATOM 7612 O O . LEU C 1 34 ? 11.769 37.355 14.152 1.00 45.36 54 LEU C O 1
ATOM 7628 N N . ARG C 1 35 ? 13.747 38.269 13.552 1.00 48.23 55 ARG C N 1
ATOM 7629 C CA . ARG C 1 35 ? 14.613 37.364 14.301 1.00 69.76 55 ARG C CA 1
ATOM 7630 C C . ARG C 1 35 ? 13.941 36.732 15.521 1.00 67.68 55 ARG C C 1
ATOM 7631 O O . ARG C 1 35 ? 13.630 35.539 15.515 1.00 74.99 55 ARG C O 1
ATOM 7652 N N . ASP C 1 36 ? 13.715 37.524 16.563 1.00 60.85 56 ASP C N 1
ATOM 7653 C CA . ASP C 1 36 ? 13.135 36.995 17.795 1.00 65.68 56 ASP C CA 1
ATOM 7654 C C . ASP C 1 36 ? 11.735 37.527 18.052 1.00 64.80 56 ASP C C 1
ATOM 7655 O O . ASP C 1 36 ? 11.203 37.368 19.149 1.00 62.15 56 ASP C O 1
ATOM 7664 N N . ARG C 1 37 ? 11.141 38.161 17.047 1.00 58.64 57 ARG C N 1
ATOM 7665 C CA . ARG C 1 37 ? 9.829 38.760 17.216 1.00 60.62 57 ARG C CA 1
ATOM 7666 C C . ARG C 1 37 ? 8.682 37.813 16.857 1.00 52.84 57 ARG C C 1
ATOM 7667 O O . ARG C 1 37 ? 7.571 37.978 17.366 1.00 35.44 57 ARG C O 1
ATOM 7688 N N . LEU C 1 38 ? 8.934 36.835 15.987 1.00 39.37 58 LEU C N 1
ATOM 7689 C CA . LEU C 1 38 ? 7.835 36.036 15.439 1.00 37.89 58 LEU C CA 1
ATOM 7690 C C . LEU C 1 38 ? 7.572 34.747 16.206 1.00 26.86 58 LEU C C 1
ATOM 7691 O O . LEU C 1 38 ? 8.485 34.103 16.735 1.00 27.43 58 LEU C O 1
ATOM 7707 N N . TRP C 1 39 ? 6.302 34.389 16.286 1.00 22.43 59 TRP C N 1
ATOM 7708 C CA . TRP C 1 39 ? 5.916 33.052 16.696 1.00 27.21 59 TRP C CA 1
ATOM 7709 C C . TRP C 1 39 ? 5.922 32.194 15.428 1.00 25.68 59 TRP C C 1
ATOM 7710 O O . TRP C 1 39 ? 4.944 32.161 14.693 1.00 20.94 59 TRP C O 1
ATOM 7731 N N . TRP C 1 40 ? 7.041 31.521 15.177 1.00 19.27 60 TRP C N 1
ATOM 7732 C CA . TRP C 1 40 ? 7.286 30.868 13.887 1.00 25.92 60 TRP C CA 1
ATOM 7733 C C . TRP C 1 40 ? 6.272 29.795 13.481 1.00 23.31 60 TRP C C 1
ATOM 7734 O O . TRP C 1 40 ? 5.962 29.664 12.304 1.00 21.38 60 TRP C O 1
ATOM 7755 N N . PRO C 1 41 ? 5.714 29.051 14.446 1.00 24.83 61 PRO C N 1
ATOM 7756 C CA . PRO C 1 41 ? 4.799 28.001 13.979 1.00 24.58 61 PRO C CA 1
ATOM 7757 C C . PRO C 1 41 ? 3.560 28.547 13.269 1.00 30.31 61 PRO C C 1
ATOM 7758 O O . PRO C 1 41 ? 3.007 27.870 12.405 1.00 32.22 61 PRO C O 1
ATOM 7769 N N . GLY C 1 42 ? 3.145 29.762 13.608 1.00 19.13 62 GLY C N 1
ATOM 7770 C CA . GLY C 1 42 ? 1.996 30.355 12.956 1.00 20.72 62 GLY C CA 1
ATOM 7771 C C . GLY C 1 42 ? 2.311 31.126 11.678 1.00 26.73 62 GLY C C 1
ATOM 7772 O O . GLY C 1 42 ? 1.393 31.508 10.955 1.00 32.21 62 GLY C O 1
ATOM 7776 N N . ALA C 1 43 ? 3.594 31.349 11.387 1.00 21.88 63 ALA C N 1
ATOM 7777 C CA . ALA C 1 43 ? 3.985 32.139 10.219 1.00 24.07 63 ALA C CA 1
ATOM 7778 C C . ALA C 1 43 ? 3.602 31.381 8.949 1.00 23.37 63 ALA C C 1
ATOM 7779 O O . ALA C 1 43 ? 3.774 30.170 8.869 1.00 24.87 63 ALA C O 1
ATOM 7786 N N . LEU C 1 44 ? 3.075 32.094 7.961 1.00 23.21 64 LEU C N 1
ATOM 7787 C CA . LEU C 1 44 ? 2.620 31.451 6.734 1.00 17.94 64 LEU C CA 1
ATOM 7788 C C . LEU C 1 44 ? 3.273 32.156 5.543 1.00 19.84 64 LEU C C 1
ATOM 7789 O O . LEU C 1 44 ? 3.033 33.337 5.307 1.00 14.90 64 LEU C O 1
ATOM 7805 N N . LEU C 1 45 ? 4.092 31.425 4.801 1.00 19.36 65 LEU C N 1
ATOM 7806 C CA . LEU C 1 45 ? 4.753 31.975 3.619 1.00 18.84 65 LEU C CA 1
ATOM 7807 C C . LEU C 1 45 ? 4.021 31.541 2.371 1.00 16.59 65 LEU C C 1
ATOM 7808 O O . LEU C 1 45 ? 3.767 30.353 2.176 1.00 19.98 65 LEU C O 1
ATOM 7824 N N . THR C 1 46 ? 3.673 32.494 1.516 1.00 18.98 66 THR C N 1
ATOM 7825 C CA . THR C 1 46 ? 3.040 32.149 0.261 1.00 18.92 66 THR C CA 1
ATOM 7826 C C . THR C 1 46 ? 3.497 33.037 -0.906 1.00 21.82 66 THR C C 1
ATOM 7827 O O . THR C 1 46 ? 4.304 33.951 -0.729 1.00 18.70 66 THR C O 1
ATOM 7838 N N . ASP C 1 47 ? 3.018 32.733 -2.109 1.00 19.82 67 ASP C N 1
ATOM 7839 C CA . ASP C 1 47 ? 3.260 33.600 -3.264 1.00 21.12 67 ASP C CA 1
ATOM 7840 C C . ASP C 1 47 ? 2.107 33.440 -4.261 1.00 27.90 67 ASP C C 1
ATOM 7841 O O . ASP C 1 47 ? 1.165 32.706 -3.987 1.00 19.69 67 ASP C O 1
ATOM 7850 N N . SER C 1 48 ? 2.159 34.142 -5.391 1.00 22.33 68 SER C N 1
ATOM 7851 C CA . SER C 1 48 ? 1.026 34.158 -6.323 1.00 23.25 68 SER C CA 1
ATOM 7852 C C . SER C 1 48 ? 0.691 32.768 -6.840 1.00 15.05 68 SER C C 1
ATOM 7853 O O . SER C 1 48 ? -0.475 32.422 -6.958 1.00 21.66 68 SER C O 1
ATOM 7861 N N . ALA C 1 49 ? 1.709 31.974 -7.155 1.00 21.49 69 ALA C N 1
ATOM 7862 C CA . ALA C 1 49 ? 1.483 30.653 -7.733 1.00 27.94 69 ALA C CA 1
ATOM 7863 C C . ALA C 1 49 ? 0.832 29.710 -6.711 1.00 24.02 69 ALA C C 1
ATOM 7864 O O . ALA C 1 49 ? -0.082 28.953 -7.038 1.00 20.64 69 ALA C O 1
ATOM 7871 N N . ALA C 1 50 ? 1.314 29.759 -5.476 1.00 21.86 70 ALA C N 1
ATOM 7872 C CA . ALA C 1 50 ? 0.768 28.896 -4.431 1.00 21.60 70 ALA C CA 1
ATOM 7873 C C . ALA C 1 50 ? -0.676 29.285 -4.126 1.00 18.38 70 ALA C C 1
ATOM 7874 O O . ALA C 1 50 ? -1.533 28.422 -3.870 1.00 17.09 70 ALA C O 1
ATOM 7881 N N . LYS C 1 51 ? -0.953 30.581 -4.138 1.00 17.67 71 LYS C N 1
ATOM 7882 C CA . LYS C 1 51 ? -2.318 31.037 -3.883 1.00 19.00 71 LYS C CA 1
ATOM 7883 C C . LYS C 1 51 ? -3.242 30.600 -5.022 1.00 21.60 71 LYS C C 1
ATOM 7884 O O . LYS C 1 51 ? -4.372 30.179 -4.787 1.00 16.28 71 LYS C O 1
ATOM 7903 N N . ALA C 1 52 ? -2.763 30.709 -6.258 1.00 18.41 72 ALA C N 1
ATOM 7904 C CA . ALA C 1 52 ? -3.600 30.382 -7.412 1.00 26.97 72 ALA C CA 1
ATOM 7905 C C . ALA C 1 52 ? -3.974 28.906 -7.373 1.00 27.02 72 ALA C C 1
ATOM 7906 O O . ALA C 1 52 ? -5.113 28.521 -7.667 1.00 21.15 72 ALA C O 1
ATOM 7913 N N . LYS C 1 53 ? -3.001 28.084 -7.021 1.00 19.24 73 LYS C N 1
ATOM 7914 C CA . LYS C 1 53 ? -3.231 26.647 -6.903 1.00 18.92 73 LYS C CA 1
ATOM 7915 C C . LYS C 1 53 ? -4.228 26.346 -5.783 1.00 20.21 73 LYS C C 1
ATOM 7916 O O . LYS C 1 53 ? -5.169 25.558 -5.964 1.00 19.21 73 LYS C O 1
ATOM 7935 N N . ALA C 1 54 ? -3.992 26.931 -4.613 1.00 16.17 74 ALA C N 1
ATOM 7936 C CA . ALA C 1 54 ? -4.885 26.702 -3.473 1.00 18.46 74 ALA C CA 1
ATOM 7937 C C . ALA C 1 54 ? -6.331 27.144 -3.787 1.00 13.67 74 ALA C C 1
ATOM 7938 O O . ALA C 1 54 ? -7.281 26.529 -3.320 1.00 15.77 74 ALA C O 1
ATOM 7945 N N . LEU C 1 55 ? -6.498 28.238 -4.534 1.00 16.89 75 LEU C N 1
ATOM 7946 C CA . LEU C 1 55 ? -7.838 28.752 -4.845 1.00 18.73 75 LEU C CA 1
ATOM 7947 C C . LEU C 1 55 ? -8.555 27.774 -5.783 1.00 20.89 75 LEU C C 1
ATOM 7948 O O . LEU C 1 55 ? -9.740 27.496 -5.626 1.00 17.66 75 LEU C O 1
ATOM 7964 N N . LYS C 1 56 ? -7.839 27.271 -6.784 1.00 19.02 76 LYS C N 1
ATOM 7965 C CA . LYS C 1 56 ? -8.404 26.257 -7.661 1.00 20.58 76 LYS C CA 1
ATOM 7966 C C . LYS C 1 56 ? -8.765 24.988 -6.875 1.00 22.71 76 LYS C C 1
ATOM 7967 O O . LYS C 1 56 ? -9.820 24.416 -7.083 1.00 16.57 76 LYS C O 1
ATOM 7986 N N . ASP C 1 57 ? -7.874 24.539 -6.001 1.00 19.52 77 ASP C N 1
ATOM 7987 C CA . ASP C 1 57 ? -8.150 23.363 -5.163 1.00 22.80 77 ASP C CA 1
ATOM 7988 C C . ASP C 1 57 ? -9.389 23.603 -4.284 1.00 23.19 77 ASP C C 1
ATOM 7989 O O . ASP C 1 57 ? -10.239 22.718 -4.100 1.00 14.35 77 ASP C O 1
ATOM 7998 N N . TYR C 1 58 ? -9.470 24.802 -3.720 1.00 17.69 78 TYR C N 1
ATOM 7999 C CA . TYR C 1 58 ? -10.568 25.158 -2.819 1.00 17.4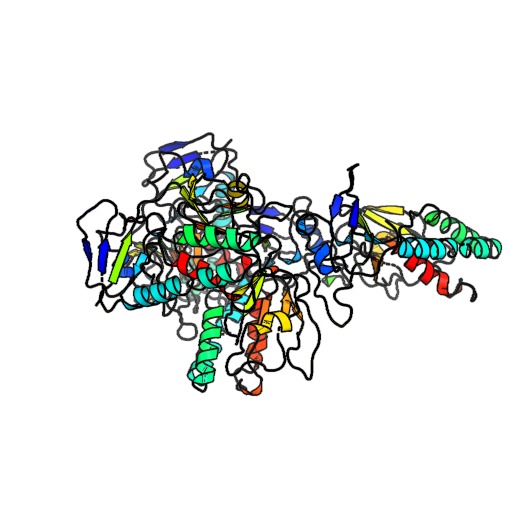3 78 TYR C CA 1
ATOM 8000 C C . TYR C 1 58 ? -11.902 25.195 -3.565 1.00 20.71 78 TYR C C 1
ATOM 8001 O O . TYR C 1 58 ? -12.902 24.681 -3.086 1.00 16.90 78 TYR C O 1
ATOM 8019 N N . GLN C 1 59 ? -11.926 25.817 -4.736 1.00 13.34 79 GLN C N 1
ATOM 8020 C CA . GLN C 1 59 ? -13.162 25.859 -5.511 1.00 12.85 79 GLN C CA 1
ATOM 8021 C C . GLN C 1 59 ? -13.606 24.472 -5.988 1.00 16.55 79 GLN C C 1
ATOM 8022 O O . GLN C 1 59 ? -14.800 24.193 -6.082 1.00 16.21 79 GLN C O 1
ATOM 8036 N N . HIS C 1 60 ? -12.652 23.599 -6.276 1.00 18.96 80 HIS C N 1
ATOM 8037 C CA . HIS C 1 60 ? -12.978 22.222 -6.628 1.00 19.36 80 HIS C CA 1
ATOM 8038 C C . HIS C 1 60 ? -13.648 21.507 -5.446 1.00 24.04 80 HIS C C 1
ATOM 8039 O O . HIS C 1 60 ? -14.608 20.764 -5.632 1.00 18.83 80 HIS C O 1
ATOM 8054 N N . VAL C 1 61 ? -13.142 21.730 -4.237 1.00 16.94 81 VAL C N 1
ATOM 8055 C CA . VAL C 1 61 ? -13.751 21.140 -3.049 1.00 19.05 81 VAL C CA 1
ATOM 8056 C C . VAL C 1 61 ? -15.181 21.673 -2.870 1.00 18.48 81 VAL C C 1
ATOM 8057 O O . VAL C 1 61 ? -16.131 20.907 -2.609 1.00 17.25 81 VAL C O 1
ATOM 8087 N N . ALA C 1 63 ? -17.153 22.836 -5.127 1.00 14.99 83 ALA C N 1
ATOM 8088 C CA . ALA C 1 63 ? -18.031 22.347 -6.188 1.00 13.01 83 ALA C CA 1
ATOM 8089 C C . ALA C 1 63 ? -18.457 20.888 -5.929 1.00 18.85 83 ALA C C 1
ATOM 8090 O O . ALA C 1 63 ? -19.604 20.515 -6.200 1.00 16.14 83 ALA C O 1
ATOM 8097 N N A GLN C 1 64 ? -17.524 20.080 -5.425 0.50 16.29 84 GLN C N 1
ATOM 8098 N N B GLN C 1 64 ? -17.547 20.072 -5.410 0.50 16.50 84 GLN C N 1
ATOM 8099 C CA A GLN C 1 64 ? -17.802 18.677 -5.099 0.50 18.39 84 GLN C CA 1
ATOM 8100 C CA B GLN C 1 64 ? -17.872 18.671 -5.135 0.50 17.43 84 GLN C CA 1
ATOM 8101 C C A GLN C 1 64 ? -18.852 18.607 -4.005 0.50 17.08 84 GLN C C 1
ATOM 8102 C C B GLN C 1 64 ? -18.844 18.560 -3.971 0.50 17.25 84 GLN C C 1
ATOM 8103 O O A GLN C 1 64 ? -19.833 17.872 -4.109 0.50 21.48 84 GLN C O 1
ATOM 8104 O O B GLN C 1 64 ? -19.766 17.745 -3.995 0.50 20.95 84 GLN C O 1
ATOM 8131 N N . LEU C 1 65 ? -18.640 19.381 -2.948 1.00 18.70 85 LEU C N 1
ATOM 8132 C CA . LEU C 1 65 ? -19.567 19.426 -1.831 1.00 18.31 85 LEU C CA 1
ATOM 8133 C C . LEU C 1 65 ? -20.969 19.839 -2.306 1.00 23.47 85 LEU C C 1
ATOM 8134 O O . LEU C 1 65 ? -21.962 19.310 -1.831 1.00 20.12 85 LEU C O 1
ATOM 8151 N N . ALA C 1 66 ? -21.051 20.783 -3.233 1.00 20.19 86 ALA C N 1
ATOM 8152 C CA . ALA C 1 66 ? -22.362 21.223 -3.721 1.00 18.53 86 ALA C CA 1
ATOM 8153 C C . ALA C 1 66 ? -23.013 20.177 -4.631 1.00 23.84 86 ALA C C 1
ATOM 8154 O O . ALA C 1 66 ? -24.220 19.969 -4.561 1.00 23.95 86 ALA C O 1
ATOM 8161 N N . SER C 1 67 ? -22.224 19.503 -5.467 1.00 23.38 87 SER C N 1
ATOM 8162 C CA . SER C 1 67 ? -22.766 18.426 -6.309 1.00 30.45 87 SER C CA 1
ATOM 8163 C C . SER C 1 67 ? -23.272 17.277 -5.435 1.00 33.13 87 SER C C 1
ATOM 8164 O O . SER C 1 67 ? -24.393 16.778 -5.600 1.00 28.09 87 SER C O 1
ATOM 8172 N N . TRP C 1 68 ? -22.428 16.843 -4.510 1.00 22.65 88 TRP C N 1
ATOM 8173 C CA . TRP C 1 68 ? -22.793 15.765 -3.600 1.00 27.44 88 TRP C CA 1
ATOM 8174 C C . TRP C 1 68 ? -24.059 16.135 -2.801 1.00 24.45 88 TRP C C 1
ATOM 8175 O O . TRP C 1 68 ? -24.971 15.307 -2.654 1.00 23.45 88 TRP C O 1
ATOM 8196 N N . GLU C 1 69 ? -24.136 17.368 -2.298 1.00 19.25 89 GLU C N 1
ATOM 8197 C CA . GLU C 1 69 ? -25.302 17.745 -1.493 1.00 23.99 89 GLU C CA 1
ATOM 8198 C C . GLU C 1 69 ? -26.587 17.585 -2.317 1.00 32.93 89 GLU C C 1
ATOM 8199 O O . GLU C 1 69 ? -27.611 17.111 -1.816 1.00 26.51 89 GLU C O 1
ATOM 8211 N N . ALA C 1 70 ? -26.525 17.971 -3.586 1.00 24.24 90 ALA C N 1
ATOM 8212 C CA . ALA C 1 70 ? -27.694 17.883 -4.468 1.00 33.65 90 ALA C CA 1
ATOM 8213 C C . ALA C 1 70 ? -28.118 16.427 -4.730 1.00 39.73 90 ALA C C 1
ATOM 8214 O O . ALA C 1 70 ? -29.303 16.138 -4.915 1.00 33.22 90 ALA C O 1
ATOM 8221 N N . GLU C 1 71 ? -27.142 15.521 -4.727 1.00 23.78 91 GLU C N 1
ATOM 8222 C CA . GLU C 1 71 ? -27.351 14.100 -5.017 1.00 27.97 91 GLU C CA 1
ATOM 8223 C C . GLU C 1 71 ? -27.732 13.260 -3.790 1.00 32.22 91 GLU C C 1
ATOM 8224 O O . GLU C 1 71 ? -28.307 12.186 -3.928 1.00 34.53 91 GLU C O 1
ATOM 8236 N N . ALA C 1 72 ? -27.379 13.725 -2.598 1.00 28.67 92 ALA C N 1
ATOM 8237 C CA . ALA C 1 72 ? -27.454 12.886 -1.401 1.00 33.93 92 ALA C CA 1
ATOM 8238 C C . ALA C 1 72 ? -28.875 12.761 -0.825 1.00 36.88 92 ALA C C 1
ATOM 8239 O O . ALA C 1 72 ? -29.725 13.618 -1.060 1.00 32.32 92 ALA C O 1
ATOM 8246 N N . ASP C 1 73 ? -29.110 11.680 -0.077 1.00 32.29 93 ASP C N 1
ATOM 8247 C CA . ASP C 1 73 ? -30.288 11.554 0.791 1.00 38.44 93 ASP C CA 1
ATOM 8248 C C . ASP C 1 73 ? -30.332 12.722 1.758 1.00 39.02 93 ASP C C 1
ATOM 8249 O O . ASP C 1 73 ? -29.288 13.203 2.180 1.00 32.61 93 ASP C O 1
ATOM 8258 N N . ASP C 1 74 ? -31.532 13.149 2.140 1.00 37.56 94 ASP C N 1
ATOM 8259 C CA . ASP C 1 74 ? -31.691 14.380 2.913 1.00 40.15 94 ASP C CA 1
ATOM 8260 C C . ASP C 1 74 ? -30.892 14.418 4.220 1.00 29.62 94 ASP C C 1
ATOM 8261 O O . ASP C 1 74 ? -30.446 15.490 4.626 1.00 28.53 94 ASP C O 1
ATOM 8270 N N . ASP C 1 75 ? -30.714 13.286 4.891 1.00 24.95 95 ASP C N 1
ATOM 8271 C CA . ASP C 1 75 ? -29.980 13.330 6.154 1.00 36.17 95 ASP C CA 1
ATOM 8272 C C . ASP C 1 75 ? -28.503 13.631 5.878 1.00 37.01 95 ASP C C 1
ATOM 8273 O O . ASP C 1 75 ? -27.907 14.513 6.507 1.00 27.80 95 ASP C O 1
ATOM 8282 N N . VAL C 1 76 ? -27.919 12.938 4.907 1.00 32.64 96 VAL C N 1
ATOM 8283 C CA . VAL C 1 76 ? -26.522 13.195 4.557 1.00 24.47 96 VAL C CA 1
ATOM 8284 C C . VAL C 1 76 ? -26.389 14.597 3.972 1.00 21.76 96 VAL C C 1
ATOM 8285 O O . VAL C 1 76 ? -25.483 15.337 4.322 1.00 25.08 96 VAL C O 1
ATOM 8298 N N . ALA C 1 77 ? -27.300 14.967 3.083 1.00 19.53 97 ALA C N 1
ATOM 8299 C CA . ALA C 1 77 ? -27.297 16.307 2.491 1.00 20.61 97 ALA C CA 1
ATOM 8300 C C . ALA C 1 77 ? -27.227 17.427 3.532 1.00 18.98 97 ALA C C 1
ATOM 8301 O O . ALA C 1 77 ? -26.564 18.426 3.324 1.00 20.51 97 ALA C O 1
ATOM 8308 N N . ALA C 1 78 ? -27.942 17.279 4.647 1.00 22.51 98 ALA C N 1
ATOM 8309 C CA . ALA C 1 78 ? -27.957 18.326 5.661 1.00 20.07 98 ALA C CA 1
ATOM 8310 C C . ALA C 1 78 ? -26.586 18.426 6.350 1.00 18.69 98 ALA C C 1
ATOM 8311 O O . ALA C 1 78 ? -26.144 19.506 6.736 1.00 21.78 98 ALA C O 1
ATOM 8318 N N . THR C 1 79 ? -25.923 17.296 6.527 1.00 20.90 99 THR C N 1
ATOM 8319 C CA . THR C 1 79 ? -24.563 17.332 7.062 1.00 16.26 99 THR C CA 1
ATOM 8320 C C . THR C 1 79 ? -23.621 18.011 6.056 1.00 19.04 99 THR C C 1
ATOM 8321 O O . THR C 1 79 ? -22.792 18.832 6.443 1.00 18.19 99 THR C O 1
ATOM 8332 N N . ILE C 1 80 ? -23.766 17.671 4.773 1.00 16.68 100 ILE C N 1
ATOM 8333 C CA . ILE C 1 80 ? -22.921 18.249 3.727 1.00 15.54 100 ILE C CA 1
ATOM 8334 C C . ILE C 1 80 ? -23.143 19.749 3.683 1.00 21.49 100 ILE C C 1
ATOM 8335 O O . ILE C 1 80 ? -22.202 20.518 3.561 1.00 19.33 100 ILE C O 1
ATOM 8351 N N . LYS C 1 81 ? -24.396 20.175 3.810 1.00 22.06 101 LYS C N 1
ATOM 8352 C CA . LYS C 1 81 ? -24.702 21.597 3.780 1.00 23.64 101 LYS C CA 1
ATOM 8353 C C . LYS C 1 81 ? -24.003 22.303 4.938 1.00 19.09 101 LYS C C 1
ATOM 8354 O O . LYS C 1 81 ? -23.454 23.380 4.775 1.00 18.28 101 LYS C O 1
ATOM 8373 N N . SER C 1 82 ? -24.047 21.701 6.122 1.00 15.22 102 SER C N 1
ATOM 8374 C CA . SER C 1 82 ? -23.382 22.294 7.279 1.00 18.82 102 SER C CA 1
ATOM 8375 C C . SER C 1 82 ? -21.873 22.440 7.034 1.00 18.57 102 SER C C 1
ATOM 8376 O O . SER C 1 82 ? -21.296 23.515 7.271 1.00 17.17 102 SER C O 1
ATOM 8384 N N . VAL C 1 83 ? -21.232 21.379 6.551 1.00 17.76 103 VAL C N 1
ATOM 8385 C CA . VAL C 1 83 ? -19.787 21.451 6.291 1.00 16.95 103 VAL C CA 1
ATOM 8386 C C . VAL C 1 83 ? -19.486 22.514 5.237 1.00 18.70 103 VAL C C 1
ATOM 8387 O O . VAL C 1 83 ? -18.588 23.327 5.411 1.00 19.03 103 VAL C O 1
ATOM 8400 N N . ARG C 1 84 ? -20.245 22.521 4.145 1.00 16.76 104 ARG C N 1
ATOM 8401 C CA A ARG C 1 84 ? -20.059 23.524 3.108 0.50 24.15 104 ARG C CA 1
ATOM 8402 C CA B ARG C 1 84 ? -20.048 23.523 3.111 0.50 24.12 104 ARG C CA 1
ATOM 8403 C C . ARG C 1 84 ? -20.163 24.939 3.698 1.00 25.81 104 ARG C C 1
ATOM 8404 O O . ARG C 1 84 ? -19.322 25.802 3.434 1.00 17.25 104 ARG C O 1
ATOM 8445 N N . GLN C 1 85 ? -21.189 25.185 4.509 1.00 19.27 105 GLN C N 1
ATOM 8446 C CA . GLN C 1 85 ? -21.349 26.511 5.129 1.00 17.67 105 GLN C CA 1
ATOM 8447 C C . GLN C 1 85 ? -20.162 26.902 6.015 1.00 22.81 105 GLN C C 1
ATOM 8448 O O . GLN C 1 85 ? -19.773 28.074 6.074 1.00 24.23 105 GLN C O 1
ATOM 8462 N N . GLN C 1 86 ? -19.582 25.924 6.695 1.00 19.57 106 GLN C N 1
ATOM 8463 C CA . GLN C 1 86 ? -18.434 26.192 7.563 1.00 18.88 106 GLN C CA 1
ATOM 8464 C C . GLN C 1 86 ? -17.241 26.654 6.739 1.00 19.87 106 GLN C C 1
ATOM 8465 O O . GLN C 1 86 ? -16.405 27.377 7.238 1.00 21.29 106 GLN C O 1
ATOM 8479 N N . LEU C 1 87 ? -17.166 26.220 5.484 1.00 16.19 107 LEU C N 1
ATOM 8480 C CA . LEU C 1 87 ? -16.013 26.533 4.636 1.00 20.43 107 LEU C CA 1
ATOM 8481 C C . LEU C 1 87 ? -16.241 27.672 3.638 1.00 19.77 107 LEU C C 1
ATOM 8482 O O . LEU C 1 87 ? -15.320 28.027 2.904 1.00 18.14 107 LEU C O 1
ATOM 8498 N N . LEU C 1 88 ? -17.447 28.231 3.593 1.00 19.56 108 LEU C N 1
ATOM 8499 C CA . LEU C 1 88 ? -17.785 29.229 2.574 1.00 24.48 108 LEU C CA 1
ATOM 8500 C C . LEU C 1 88 ? -16.907 30.485 2.661 1.00 22.13 108 LEU C C 1
ATOM 8501 O O . LEU C 1 88 ? -16.679 31.178 1.670 1.00 20.53 108 LEU C O 1
ATOM 8517 N N . ASN C 1 89 ? -16.451 30.817 3.849 1.00 15.54 109 ASN C N 1
ATOM 8518 C CA . ASN C 1 89 ? -15.787 32.103 3.999 1.00 26.32 109 ASN C CA 1
ATOM 8519 C C . ASN C 1 89 ? -14.282 32.060 4.242 1.00 23.39 109 ASN C C 1
ATOM 8520 O O . ASN C 1 89 ? -13.698 33.051 4.648 1.00 25.58 109 ASN C O 1
ATOM 8531 N N . LEU C 1 90 ? -13.654 30.929 3.947 1.00 23.34 110 LEU C N 1
ATOM 8532 C CA . LEU C 1 90 ? -12.217 30.792 4.130 1.00 29.80 110 LEU C CA 1
ATOM 8533 C C . LEU C 1 90 ? -11.505 31.848 3.308 1.00 23.12 110 LEU C C 1
ATOM 8534 O O . LEU C 1 90 ? -11.886 32.119 2.184 1.00 20.93 110 LEU C O 1
ATOM 8550 N N . ASN C 1 91 ? -10.449 32.419 3.853 1.00 24.79 111 ASN C N 1
ATOM 8551 C CA . ASN C 1 91 ? -9.598 33.280 3.050 1.00 28.34 111 ASN C CA 1
ATOM 8552 C C . ASN C 1 91 ? -8.430 32.441 2.538 1.00 22.06 111 ASN C C 1
ATOM 8553 O O . ASN C 1 91 ? -7.568 32.005 3.306 1.00 21.62 111 ASN C O 1
ATOM 8564 N N . ILE C 1 92 ? -8.438 32.166 1.239 1.00 22.37 112 ILE C N 1
ATOM 8565 C CA . ILE C 1 92 ? -7.445 31.261 0.678 1.00 19.61 112 ILE C CA 1
ATOM 8566 C C . ILE C 1 92 ? -6.179 32.046 0.313 1.00 19.27 112 ILE C C 1
ATOM 8567 O O . ILE C 1 92 ? -6.215 32.933 -0.539 1.00 19.24 112 ILE C O 1
ATOM 8583 N N . THR C 1 93 ? -5.081 31.739 0.998 1.00 17.31 113 THR C N 1
ATOM 8584 C CA . THR C 1 93 ? -3.804 32.394 0.747 1.00 24.19 113 THR C CA 1
ATOM 8585 C C . THR C 1 93 ? -2.838 31.498 0.000 1.00 23.23 113 THR C C 1
ATOM 8586 O O . THR C 1 93 ? -1.845 31.980 -0.563 1.00 21.57 113 THR C O 1
ATOM 8597 N N . GLY C 1 94 ? -3.115 30.194 0.013 1.00 15.44 114 GLY C N 1
ATOM 8598 C CA . GLY C 1 94 ? -2.100 29.201 -0.284 1.00 16.12 114 GLY C CA 1
ATOM 8599 C C . GLY C 1 94 ? -0.992 29.198 0.761 1.00 16.87 114 GLY C C 1
ATOM 8600 O O . GLY C 1 94 ? -0.911 30.091 1.619 1.00 17.85 114 GLY C O 1
ATOM 8604 N N . ARG C 1 95 ? -0.109 28.211 0.677 1.00 17.49 115 ARG C N 1
ATOM 8605 C CA . ARG C 1 95 ? 1.015 28.123 1.602 1.00 17.26 115 ARG C CA 1
ATOM 8606 C C . ARG C 1 95 ? 2.118 27.318 0.937 1.00 21.23 115 ARG C C 1
ATOM 8607 O O . ARG C 1 95 ? 1.864 26.247 0.403 1.00 20.28 115 ARG C O 1
ATOM 8628 N N . LEU C 1 96 ? 3.338 27.830 0.963 1.00 17.63 116 LEU C N 1
ATOM 8629 C CA . LEU C 1 96 ? 4.462 27.081 0.430 1.00 18.84 116 LEU C CA 1
ATOM 8630 C C . LEU C 1 96 ? 4.851 25.973 1.409 1.00 21.21 116 LEU C C 1
ATOM 8631 O O . LEU C 1 96 ? 4.541 26.040 2.587 1.00 18.87 116 LEU C O 1
ATOM 8647 N N . PRO C 1 97 ? 5.511 24.933 0.904 1.00 28.68 117 PRO C N 1
ATOM 8648 C CA . PRO C 1 97 ? 5.813 23.757 1.733 1.00 32.79 117 PRO C CA 1
ATOM 8649 C C . PRO C 1 97 ? 7.017 23.956 2.676 1.00 36.21 117 PRO C C 1
ATOM 8650 O O . PRO C 1 97 ? 7.228 23.156 3.588 1.00 27.38 117 PRO C O 1
ATOM 8661 N N . VAL C 1 98 ? 7.796 25.011 2.471 1.00 27.10 118 VAL C N 1
ATOM 8662 C CA . VAL C 1 98 ? 8.977 25.222 3.306 1.00 30.91 118 VAL C CA 1
ATOM 8663 C C . VAL C 1 98 ? 8.609 25.497 4.771 1.00 32.99 118 VAL C C 1
ATOM 8664 O O . VAL C 1 98 ? 7.621 26.156 5.060 1.00 33.51 118 VAL C O 1
ATOM 8677 N N . LYS C 1 99 ? 9.407 24.958 5.692 1.00 26.19 119 LYS C N 1
ATOM 8678 C CA . LYS C 1 99 ? 9.211 25.162 7.128 1.00 28.65 119 LYS C CA 1
ATOM 8679 C C . LYS C 1 99 ? 10.166 26.244 7.624 1.00 28.50 119 LYS C C 1
ATOM 8680 O O . LYS C 1 99 ? 11.368 26.077 7.548 1.00 26.47 119 LYS C O 1
ATOM 8699 N N . LEU C 1 100 ? 9.624 27.340 8.146 1.00 29.90 120 LEU C N 1
ATOM 8700 C CA . LEU C 1 100 ? 10.417 28.542 8.423 1.00 33.20 120 LEU C CA 1
ATOM 8701 C C . LEU C 1 100 ? 11.235 28.477 9.715 1.00 31.90 120 LEU C C 1
ATOM 8702 O O . LEU C 1 100 ? 12.381 28.932 9.769 1.00 31.55 120 LEU C O 1
ATOM 8718 N N . ASP C 1 101 ? 10.634 27.906 10.748 1.00 21.90 121 ASP C N 1
ATOM 8719 C CA . ASP C 1 101 ? 11.165 27.986 12.105 1.00 26.05 121 ASP C CA 1
ATOM 8720 C C . ASP C 1 101 ? 12.663 27.662 12.193 1.00 28.51 121 ASP C C 1
ATOM 8721 O O . ASP C 1 101 ? 13.076 26.542 11.902 1.00 24.32 121 ASP C O 1
ATOM 8730 N N . PRO C 1 102 ? 13.482 28.645 12.599 1.00 30.82 122 PRO C N 1
ATOM 8731 C CA . PRO C 1 102 ? 14.935 28.418 12.640 1.00 34.09 122 PRO C CA 1
ATOM 8732 C C . PRO C 1 102 ? 15.402 27.485 13.752 1.00 32.10 122 PRO C C 1
ATOM 8733 O O . PRO C 1 102 ? 16.588 27.190 13.798 1.00 33.01 122 PRO C O 1
ATOM 8744 N N . ASP C 1 103 ? 14.515 27.019 14.623 1.00 22.69 123 ASP C N 1
ATOM 8745 C CA . ASP C 1 103 ? 14.958 26.164 15.724 1.00 29.30 123 ASP C CA 1
ATOM 8746 C C . ASP C 1 103 ? 14.858 24.675 15.428 1.00 32.36 123 ASP C C 1
ATOM 8747 O O . ASP C 1 103 ? 14.969 23.847 16.329 1.00 33.69 123 ASP C O 1
ATOM 8756 N N . PHE C 1 104 ? 14.645 24.328 14.167 1.00 23.06 124 PHE C N 1
ATOM 8757 C CA . PHE C 1 104 ? 14.582 22.929 13.806 1.00 31.64 124 PHE C CA 1
ATOM 8758 C C . PHE C 1 104 ? 15.646 22.583 12.793 1.00 29.92 124 PHE C C 1
ATOM 8759 O O . PHE C 1 104 ? 15.981 23.394 11.924 1.00 28.44 124 PHE C O 1
ATOM 8776 N N . VAL C 1 105 ? 16.174 21.373 12.927 1.00 24.95 125 VAL C N 1
ATOM 8777 C CA . VAL C 1 105 ? 17.114 20.833 11.956 1.00 23.95 125 VAL C CA 1
ATOM 8778 C C . VAL C 1 105 ? 16.450 20.876 10.589 1.00 32.44 125 VAL C C 1
ATOM 8779 O O . VAL C 1 105 ? 15.253 20.604 10.442 1.00 35.72 125 VAL C O 1
ATOM 8792 N N . ARG C 1 106 ? 17.227 21.225 9.584 1.00 29.46 126 ARG C N 1
ATOM 8793 C CA . ARG C 1 106 ? 16.709 21.319 8.245 1.00 30.95 126 ARG C CA 1
ATOM 8794 C C . ARG C 1 106 ? 17.524 20.368 7.395 1.00 39.05 126 ARG C C 1
ATOM 8795 O O . ARG C 1 106 ? 18.734 20.258 7.557 1.00 43.34 126 ARG C O 1
ATOM 8816 N N . VAL C 1 107 ? 16.852 19.644 6.515 1.00 36.17 127 VAL C N 1
ATOM 8817 C CA . VAL C 1 107 ? 17.555 18.884 5.499 1.00 43.75 127 VAL C CA 1
ATOM 8818 C C . VAL C 1 107 ? 17.037 19.312 4.139 1.00 41.26 127 VAL C C 1
ATOM 8819 O O . VAL C 1 107 ? 15.828 19.454 3.939 1.00 38.93 127 VAL C O 1
ATOM 8832 N N . ASP C 1 108 ? 17.959 19.549 3.215 1.00 33.95 128 ASP C N 1
ATOM 8833 C CA . ASP C 1 108 ? 17.593 19.655 1.813 1.00 49.51 128 ASP C CA 1
ATOM 8834 C C . ASP C 1 108 ? 18.633 18.959 0.960 1.00 52.32 128 ASP C C 1
ATOM 8835 O O . ASP C 1 108 ? 19.678 18.543 1.462 1.00 50.15 128 ASP C O 1
ATOM 8844 N N . GLU C 1 109 ? 18.335 18.820 -0.326 1.00 56.73 129 GLU C N 1
ATOM 8845 C CA . GLU C 1 109 ? 19.182 18.049 -1.227 1.00 73.09 129 GLU C CA 1
ATOM 8846 C C . GLU C 1 109 ? 20.525 18.735 -1.484 1.00 73.45 129 GLU C C 1
ATOM 8847 O O . GLU C 1 109 ? 21.582 18.110 -1.369 1.00 84.86 129 GLU C O 1
ATOM 8859 N N . ASN C 1 110 ? 20.482 20.021 -1.822 1.00 62.68 130 ASN C N 1
ATOM 8860 C CA . ASN C 1 110 ? 21.688 20.752 -2.203 1.00 57.71 130 ASN C CA 1
ATOM 8861 C C . ASN C 1 110 ? 22.016 21.867 -1.222 1.00 47.00 130 ASN C C 1
ATOM 8862 O O . ASN C 1 110 ? 23.153 22.006 -0.789 1.00 42.11 130 ASN C O 1
ATOM 8873 N N . SER C 1 111 ? 21.017 22.672 -0.878 1.00 49.64 131 SER C N 1
ATOM 8874 C CA . SER C 1 111 ? 21.270 23.860 -0.075 1.00 58.36 131 SER C CA 1
ATOM 8875 C C . SER C 1 111 ? 20.012 24.389 0.591 1.00 50.41 131 SER C C 1
ATOM 8876 O O . SER C 1 111 ? 18.937 23.778 0.523 1.00 39.54 131 SER C O 1
ATOM 8884 N N . ASN C 1 112 ? 20.167 25.526 1.256 1.00 39.50 132 ASN C N 1
ATOM 8885 C CA . ASN C 1 112 ? 19.053 26.207 1.896 1.00 47.33 132 ASN C CA 1
ATOM 8886 C C . ASN C 1 112 ? 18.064 26.631 0.803 1.00 40.91 132 ASN C C 1
ATOM 8887 O O . ASN C 1 112 ? 18.496 27.165 -0.224 1.00 33.96 132 ASN C O 1
ATOM 8898 N N . PRO C 1 113 ? 16.750 26.359 0.996 1.00 29.27 133 PRO C N 1
ATOM 8899 C CA . PRO C 1 113 ? 15.760 26.650 -0.059 1.00 39.55 133 PRO C CA 1
ATOM 8900 C C . PRO C 1 113 ? 15.821 28.090 -0.541 1.00 41.62 133 PRO C C 1
ATOM 8901 O O . PRO C 1 113 ? 15.697 29.014 0.259 1.00 40.78 133 PRO C O 1
ATOM 8912 N N . PRO C 1 114 ? 16.008 28.285 -1.851 1.00 38.76 134 PRO C N 1
ATOM 8913 C CA . PRO C 1 114 ? 16.126 29.652 -2.347 1.00 31.82 134 PRO C CA 1
ATOM 8914 C C . PRO C 1 114 ? 14.762 30.358 -2.407 1.00 25.74 134 PRO C C 1
ATOM 8915 O O . PRO C 1 114 ? 13.714 29.720 -2.467 1.00 30.94 134 PRO C O 1
ATOM 8926 N N . LEU C 1 115 ? 14.808 31.677 -2.381 1.00 30.96 135 LEU C N 1
ATOM 8927 C CA . LEU C 1 115 ? 13.637 32.504 -2.562 1.00 31.20 135 LEU C CA 1
ATOM 8928 C C . LEU C 1 115 ? 13.823 33.297 -3.836 1.00 32.45 135 LEU C C 1
ATOM 8929 O O . LEU C 1 115 ? 14.763 34.072 -3.954 1.00 37.66 135 LEU C O 1
ATOM 8945 N N . VAL C 1 116 ? 12.945 33.081 -4.804 1.00 24.85 136 VAL C N 1
ATOM 8946 C CA . VAL C 1 116 ? 13.035 33.806 -6.065 1.00 23.82 136 VAL C CA 1
ATOM 8947 C C . VAL C 1 116 ? 11.712 34.515 -6.296 1.00 25.69 136 VAL C C 1
ATOM 8948 O O . VAL C 1 116 ? 10.649 33.903 -6.191 1.00 34.23 136 VAL C O 1
ATOM 8961 N N . GLY C 1 117 ? 11.773 35.804 -6.595 1.00 27.67 137 GLY C N 1
ATOM 8962 C CA . GLY C 1 117 ? 10.565 36.569 -6.857 1.00 29.74 137 GLY C CA 1
ATOM 8963 C C . GLY C 1 117 ? 9.906 37.056 -5.577 1.00 28.97 137 GLY C C 1
ATOM 8964 O O . GLY C 1 117 ? 10.541 37.159 -4.525 1.00 25.21 137 GLY C O 1
ATOM 8968 N N . ASP C 1 118 ? 8.622 37.370 -5.666 1.00 22.11 138 ASP C N 1
ATOM 8969 C CA . ASP C 1 118 ? 7.941 38.034 -4.560 1.00 22.41 138 ASP C CA 1
ATOM 8970 C C . ASP C 1 118 ? 7.175 37.045 -3.707 1.00 21.02 138 ASP C C 1
ATOM 8971 O O . ASP C 1 118 ? 6.598 36.076 -4.215 1.00 21.87 138 ASP C O 1
ATOM 8980 N N . TYR C 1 119 ? 7.145 37.317 -2.410 1.00 20.76 139 TYR C N 1
ATOM 8981 C CA . TYR C 1 119 ? 6.440 36.451 -1.468 1.00 17.49 139 TYR C CA 1
ATOM 8982 C C . TYR C 1 119 ? 5.678 37.307 -0.493 1.00 20.86 139 TYR C C 1
ATOM 8983 O O . TYR C 1 119 ? 5.970 38.486 -0.345 1.00 19.91 139 TYR C O 1
ATOM 9001 N N . THR C 1 120 ? 4.703 36.696 0.176 1.00 20.84 140 THR C N 1
ATOM 9002 C CA . THR C 1 120 ? 4.025 37.338 1.291 1.00 22.61 140 THR C CA 1
ATOM 9003 C C . THR C 1 120 ? 4.165 36.436 2.507 1.00 19.14 140 THR C C 1
ATOM 9004 O O . THR C 1 120 ? 3.983 35.226 2.399 1.00 18.81 140 THR C O 1
ATOM 9015 N N . LEU C 1 121 ? 4.526 37.020 3.642 1.00 17.76 141 LEU C N 1
ATOM 9016 C CA . LEU C 1 121 ? 4.591 36.288 4.916 1.00 14.84 141 LEU C CA 1
ATOM 9017 C C . LEU C 1 121 ? 3.540 36.850 5.876 1.00 18.53 141 LEU C C 1
ATOM 9018 O O . LEU C 1 121 ? 3.648 37.997 6.293 1.00 21.97 141 LEU C O 1
ATOM 9034 N N . TYR C 1 122 ? 2.526 36.051 6.201 1.00 18.09 142 TYR C N 1
ATOM 9035 C CA . TYR C 1 122 ? 1.549 36.416 7.238 1.00 21.63 142 TYR C CA 1
ATOM 9036 C C . TYR C 1 122 ? 1.982 35.882 8.588 1.00 24.15 142 TYR C C 1
ATOM 9037 O O . TYR C 1 122 ? 2.450 34.754 8.686 1.00 25.19 142 TYR C O 1
ATOM 9055 N N . THR C 1 123 ? 1.830 36.681 9.635 1.00 25.14 143 THR C N 1
ATOM 9056 C CA . THR C 1 123 ? 2.238 36.235 10.964 1.00 34.08 143 THR C CA 1
ATOM 9057 C C . THR C 1 123 ? 1.107 36.387 11.981 1.00 39.90 143 THR C C 1
ATOM 9058 O O . THR C 1 123 ? 0.237 37.241 11.824 1.00 28.69 143 THR C O 1
ATOM 9069 N N . VAL C 1 124 ? 1.112 35.538 13.008 1.00 28.04 144 VAL C N 1
ATOM 9070 C CA . VAL C 1 124 ? 0.164 35.672 14.111 1.00 25.11 144 VAL C CA 1
ATOM 9071 C C . VAL C 1 124 ? 0.859 35.368 15.423 1.00 20.17 144 VAL C C 1
ATOM 9072 O O . VAL C 1 124 ? 1.975 34.845 15.443 1.00 25.42 144 VAL C O 1
ATOM 9085 N N . GLN C 1 125 ? 0.209 35.736 16.521 1.00 25.11 145 GLN C N 1
ATOM 9086 C CA . GLN C 1 125 ? 0.691 35.363 17.836 1.00 23.70 145 GLN C CA 1
ATOM 9087 C C . GLN C 1 125 ? 0.112 33.995 18.150 1.00 24.16 145 GLN C C 1
ATOM 9088 O O . GLN C 1 125 ? -0.866 33.580 17.534 1.00 19.90 145 GLN C O 1
ATOM 9102 N N . ARG C 1 126 ? 0.733 33.285 19.083 1.00 26.11 146 ARG C N 1
ATOM 9103 C CA . ARG C 1 126 ? 0.235 31.981 19.493 1.00 24.89 146 ARG C CA 1
ATOM 9104 C C . ARG C 1 126 ? -1.212 32.143 19.956 1.00 19.97 146 ARG C C 1
ATOM 9105 O O . ARG C 1 126 ? -1.484 32.928 20.860 1.00 23.18 146 ARG C O 1
ATOM 9126 N N . PRO C 1 127 ? -2.149 31.434 19.318 1.00 22.18 147 PRO C N 1
ATOM 9127 C CA . PRO C 1 127 ? -3.563 31.539 19.706 1.00 23.31 147 PRO C CA 1
ATOM 9128 C C . PRO C 1 127 ? -3.861 30.981 21.104 1.00 20.56 147 PRO C C 1
ATOM 9129 O O . PRO C 1 127 ? -3.008 30.342 21.715 1.00 19.31 147 PRO C O 1
ATOM 9140 N N . VAL C 1 128 ? -5.090 31.174 21.572 1.00 19.44 148 VAL C N 1
ATOM 9141 C CA . VAL C 1 128 ? -5.526 30.589 22.844 1.00 22.81 148 VAL C CA 1
ATOM 9142 C C . VAL C 1 128 ? -6.820 29.803 22.604 1.00 16.47 148 VAL C C 1
ATOM 9143 O O . VAL C 1 128 ? -7.593 29.517 23.523 1.00 22.83 148 VAL C O 1
ATOM 9156 N N . THR C 1 129 ? -7.067 29.498 21.345 1.00 13.90 149 THR C N 1
ATOM 9157 C CA . THR C 1 129 ? -8.223 28.712 20.960 1.00 24.07 149 THR C CA 1
ATOM 9158 C C . THR C 1 129 ? -7.785 27.570 20.042 1.00 21.09 149 THR C C 1
ATOM 9159 O O . THR C 1 129 ? -6.654 27.546 19.542 1.00 19.50 149 THR C O 1
ATOM 9170 N N . ILE C 1 130 ? -8.689 26.638 19.799 1.00 18.12 150 ILE C N 1
ATOM 9171 C CA . ILE C 1 130 ? -8.542 25.736 18.661 1.00 22.56 150 ILE C CA 1
ATOM 9172 C C . ILE C 1 130 ? -9.808 25.850 17.805 1.00 24.23 150 ILE C C 1
ATOM 9173 O O . ILE C 1 130 ? -10.803 26.431 18.241 1.00 20.93 150 ILE C O 1
ATOM 9189 N N . THR C 1 131 ? -9.770 25.319 16.595 1.00 14.78 151 THR C N 1
ATOM 9190 C CA . THR C 1 131 ? -10.923 25.384 15.700 1.00 14.85 151 THR C CA 1
ATOM 9191 C C . THR C 1 131 ? -11.423 23.990 15.390 1.00 17.23 151 THR C C 1
ATOM 9192 O O . THR C 1 131 ? -10.683 23.166 14.880 1.00 21.27 151 THR C O 1
ATOM 9203 N N . LEU C 1 132 ? -12.691 23.738 15.698 1.00 18.63 152 LEU C N 1
ATOM 9204 C CA . LEU C 1 132 ? -13.332 22.462 15.400 1.00 15.21 152 LEU C CA 1
ATOM 9205 C C . LEU C 1 132 ? -14.217 22.632 14.158 1.00 19.66 152 LEU C C 1
ATOM 9206 O O . LEU C 1 132 ? -15.065 23.540 14.121 1.00 19.11 152 LEU C O 1
ATOM 9222 N N . LEU C 1 133 ? -14.022 21.766 13.166 1.00 18.20 153 LEU C N 1
ATOM 9223 C CA . LEU C 1 133 ? -14.664 21.874 11.847 1.00 22.75 153 LEU C CA 1
ATOM 9224 C C . LEU C 1 133 ? -15.108 20.511 11.356 1.00 17.51 153 LEU C 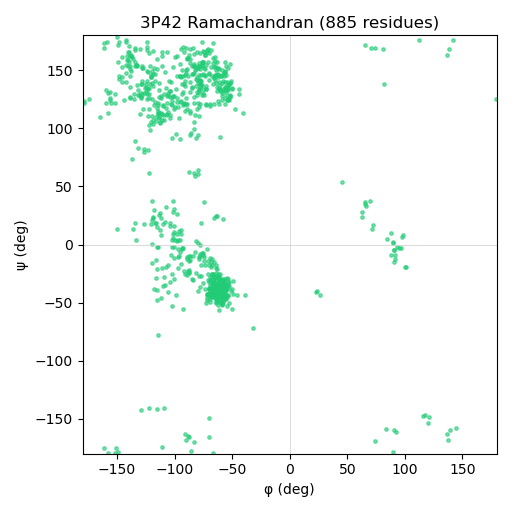C 1
ATOM 9225 O O . LEU C 1 133 ? -14.472 19.504 11.648 1.00 17.77 153 LEU C O 1
ATOM 9241 N N . GLY C 1 134 ? -16.164 20.470 10.553 1.00 19.65 154 GLY C N 1
ATOM 9242 C CA . GLY C 1 134 ? -16.490 19.252 9.826 1.00 16.06 154 GLY C CA 1
ATOM 9243 C C . GLY C 1 134 ? -17.846 18.701 10.242 1.00 15.23 154 GLY C C 1
ATOM 9244 O O . GLY C 1 134 ? -18.739 19.480 10.586 1.00 15.62 154 GLY C O 1
ATOM 9248 N N . ALA C 1 135 ? -17.984 17.374 10.227 1.00 14.12 155 ALA C N 1
ATOM 9249 C CA . ALA C 1 135 ? -19.294 16.731 10.416 1.00 21.68 155 ALA C CA 1
ATOM 9250 C C . ALA C 1 135 ? -19.617 16.614 11.891 1.00 16.53 155 ALA C C 1
ATOM 9251 O O . ALA C 1 135 ? -19.794 15.515 12.444 1.00 16.72 155 ALA C O 1
ATOM 9258 N N . VAL C 1 136 ? -19.704 17.764 12.531 1.00 13.26 156 VAL C N 1
ATOM 9259 C CA . VAL C 1 136 ? -19.812 17.798 13.983 1.00 14.25 156 VAL C CA 1
ATOM 9260 C C . VAL C 1 136 ? -20.644 18.995 14.396 1.00 19.68 156 VAL C C 1
ATOM 9261 O O . VAL C 1 136 ? -20.578 20.059 13.774 1.00 18.95 156 VAL C O 1
ATOM 9274 N N . SER C 1 137 ? -21.423 18.826 15.455 1.00 17.94 157 SER C N 1
ATOM 9275 C CA . SER C 1 137 ? -22.271 19.893 15.958 1.00 19.07 157 SER C CA 1
ATOM 9276 C C . SER C 1 137 ? -21.437 20.885 16.759 1.00 18.33 157 SER C C 1
ATOM 9277 O O . SER C 1 137 ? -20.392 20.520 17.301 1.00 20.94 157 SER C O 1
ATOM 9285 N N . GLY C 1 138 ? -21.895 22.133 16.830 1.00 19.12 158 GLY C N 1
ATOM 9286 C CA . GLY C 1 138 ? -21.178 23.165 17.567 1.00 20.44 158 GLY C CA 1
ATOM 9287 C C . GLY C 1 138 ? -19.830 23.527 16.961 1.00 21.76 158 GLY C C 1
ATOM 9288 O O . GLY C 1 138 ? -18.898 23.877 17.688 1.00 19.90 158 GLY C O 1
ATOM 9292 N N . ALA C 1 139 ? -19.706 23.472 15.637 1.00 14.83 159 ALA C N 1
ATOM 9293 C CA . ALA C 1 139 ? -18.411 23.764 15.015 1.00 19.58 159 ALA C CA 1
ATOM 9294 C C . ALA C 1 139 ? -18.021 25.221 15.258 1.00 23.16 159 ALA C C 1
ATOM 9295 O O . ALA C 1 139 ? -18.879 26.082 15.446 1.00 21.62 159 ALA C O 1
ATOM 9302 N N . GLY C 1 140 ? -16.721 25.501 15.261 1.00 21.10 160 GLY C N 1
ATOM 9303 C CA . GLY C 1 140 ? -16.249 26.854 15.469 1.00 23.26 160 GLY C CA 1
ATOM 9304 C C . GLY C 1 140 ? -15.047 26.875 16.398 1.00 23.19 160 GLY C C 1
ATOM 9305 O O . GLY C 1 140 ? -14.489 25.829 16.701 1.00 15.17 160 GLY C O 1
ATOM 9309 N N . GLN C 1 141 ? -14.662 28.064 16.860 1.00 25.46 161 GLN C N 1
ATOM 9310 C CA . GLN C 1 141 ? -13.505 28.191 17.747 1.00 21.62 161 GLN C CA 1
ATOM 9311 C C . GLN C 1 141 ? -13.893 27.789 19.154 1.00 28.67 161 GLN C C 1
ATOM 9312 O O . GLN C 1 141 ? -14.972 28.128 19.613 1.00 24.32 161 GLN C O 1
ATOM 9326 N N . LEU C 1 142 ? -13.013 27.041 19.815 1.00 15.89 162 LEU C N 1
ATOM 9327 C CA . LEU C 1 142 ? -13.195 26.637 21.194 1.00 20.87 162 LEU C CA 1
ATOM 9328 C C . LEU C 1 142 ? -11.972 27.109 21.981 1.00 18.81 162 LEU C C 1
ATOM 9329 O O . LEU C 1 142 ? -10.880 27.182 21.444 1.00 18.03 162 LEU C O 1
ATOM 9345 N N . PRO C 1 143 ? -12.161 27.416 23.256 1.00 21.00 163 PRO C N 1
ATOM 9346 C CA . PRO C 1 143 ? -11.020 27.751 24.111 1.00 28.85 163 PRO C CA 1
ATOM 9347 C C . PRO C 1 143 ? -10.035 26.583 24.196 1.00 21.40 163 PRO C C 1
ATOM 9348 O O . PRO C 1 143 ? -10.451 25.436 24.335 1.00 21.10 163 PRO C O 1
ATOM 9359 N N . TRP C 1 144 ? -8.745 26.870 24.113 1.00 21.10 164 TRP C N 1
ATOM 9360 C CA . TRP C 1 144 ? -7.735 25.844 24.322 1.00 24.71 164 TRP C CA 1
ATOM 9361 C C . TRP C 1 144 ? -7.468 25.732 25.829 1.00 21.78 164 TRP C C 1
ATOM 9362 O O . TRP C 1 144 ? -7.381 26.751 26.528 1.00 23.55 164 TRP C O 1
ATOM 9383 N N . LEU C 1 145 ? -7.411 24.504 26.333 1.00 18.99 165 LEU C N 1
ATOM 9384 C CA . LEU C 1 145 ? -7.125 24.255 27.754 1.00 22.16 165 LEU C CA 1
ATOM 9385 C C . LEU C 1 145 ? -5.951 23.289 27.889 1.00 24.06 165 LEU C C 1
ATOM 9386 O O . LEU C 1 145 ? -5.903 22.260 27.214 1.00 20.54 165 LEU C O 1
ATOM 9402 N N . ALA C 1 146 ? -5.014 23.608 28.776 1.00 23.42 166 ALA C N 1
ATOM 9403 C CA . ALA C 1 146 ? -3.834 22.766 28.980 1.00 21.06 166 ALA C CA 1
ATOM 9404 C C . ALA C 1 146 ? -4.199 21.331 29.385 1.00 18.88 166 ALA C C 1
ATOM 9405 O O . ALA C 1 146 ? -4.988 21.112 30.297 1.00 22.56 166 ALA C O 1
ATOM 9412 N N . GLY C 1 147 ? -3.619 20.351 28.707 1.00 20.79 167 GLY C N 1
ATOM 9413 C CA . GLY C 1 147 ? -3.831 18.958 29.055 1.00 24.66 167 GLY C CA 1
ATOM 9414 C C . GLY C 1 147 ? -5.036 18.308 28.389 1.00 29.94 167 GLY C C 1
ATOM 9415 O O . GLY C 1 147 ? -5.210 17.092 28.470 1.00 28.97 167 GLY C O 1
ATOM 9419 N N . ARG C 1 148 ? -5.865 19.097 27.716 1.00 20.67 168 ARG C N 1
ATOM 9420 C CA . ARG C 1 148 ? -7.127 18.566 27.188 1.00 23.96 168 ARG C CA 1
ATOM 9421 C C . ARG C 1 148 ? -6.871 17.773 25.903 1.00 26.69 168 ARG C C 1
ATOM 9422 O O . ARG C 1 148 ? -6.114 18.219 25.036 1.00 19.58 168 ARG C O 1
ATOM 9443 N N . SER C 1 149 ? -7.472 16.585 25.798 1.00 19.74 169 SER C N 1
ATOM 9444 C CA . SER C 1 149 ? -7.282 15.725 24.632 1.00 19.94 169 SER C CA 1
ATOM 9445 C C . SER C 1 149 ? -8.328 16.023 23.548 1.00 26.85 169 SER C C 1
ATOM 9446 O O . SER C 1 149 ? -9.312 16.722 23.809 1.00 19.90 169 SER C O 1
ATOM 9454 N N . VAL C 1 150 ? -8.132 15.473 22.344 1.00 16.72 170 VAL C N 1
ATOM 9455 C CA . VAL C 1 150 ? -9.133 15.606 21.277 1.00 18.49 170 VAL C CA 1
ATOM 9456 C C . VAL C 1 150 ? -10.482 15.061 21.748 1.00 23.84 170 VAL C C 1
ATOM 9457 O O . VAL C 1 150 ? -11.538 15.695 21.547 1.00 17.85 170 VAL C O 1
ATOM 9470 N N . THR C 1 151 ? -10.471 13.898 22.390 1.00 19.24 171 THR C N 1
ATOM 9471 C CA . THR C 1 151 ? -11.757 13.347 22.844 1.00 23.10 171 THR C CA 1
ATOM 9472 C C . THR C 1 151 ? -12.395 14.225 23.939 1.00 23.29 171 THR C C 1
ATOM 9473 O O . THR C 1 151 ? -13.617 14.321 24.007 1.00 19.11 171 THR C O 1
ATOM 9484 N N . ASP C 1 152 ? -11.584 14.859 24.790 1.00 21.64 172 ASP C N 1
ATOM 9485 C CA . ASP C 1 152 ? -12.106 15.862 25.738 1.00 25.01 172 ASP C CA 1
ATOM 9486 C C . ASP C 1 152 ? -12.816 17.022 25.023 1.00 29.65 172 ASP C C 1
ATOM 9487 O O . ASP C 1 152 ? -13.908 17.411 25.409 1.00 22.21 172 ASP C O 1
ATOM 9496 N N . TYR C 1 153 ? -12.194 17.589 23.995 1.00 27.38 173 TYR C N 1
ATOM 9497 C CA . TYR C 1 153 ? -12.795 18.721 23.284 1.00 24.15 173 TYR C CA 1
ATOM 9498 C C . TYR C 1 153 ? -14.116 18.346 22.618 1.00 30.66 173 TYR C C 1
ATOM 9499 O O . TYR C 1 153 ? -14.980 19.204 22.450 1.00 28.69 173 TYR C O 1
ATOM 9517 N N . LEU C 1 154 ? -14.262 17.074 22.244 1.00 18.19 174 LEU C N 1
ATOM 9518 C CA . LEU C 1 154 ? -15.455 16.600 21.541 1.00 16.88 174 LEU C CA 1
ATOM 9519 C C . LEU C 1 154 ? -16.639 16.275 22.462 1.00 30.35 174 LEU C C 1
ATOM 9520 O O . LEU C 1 154 ? -17.731 15.977 21.979 1.00 28.37 174 LEU C O 1
ATOM 9536 N N . GLN C 1 155 ? -16.443 16.317 23.774 1.00 32.12 175 GLN C N 1
ATOM 9537 C CA . GLN C 1 155 ? -17.448 15.752 24.683 1.00 47.90 175 GLN C CA 1
ATOM 9538 C C . GLN C 1 155 ? -18.858 16.323 24.512 1.00 46.54 175 GLN C C 1
ATOM 9539 O O . GLN C 1 155 ? -19.846 15.563 24.473 1.00 39.63 175 GLN C O 1
ATOM 9553 N N . ASP C 1 156 ? -18.960 17.645 24.415 1.00 36.98 176 ASP C N 1
ATOM 9554 C CA . ASP C 1 156 ? -20.266 18.291 24.216 1.00 34.24 176 ASP C CA 1
ATOM 9555 C C . ASP C 1 156 ? -20.472 18.706 22.757 1.00 24.13 176 ASP C C 1
ATOM 9556 O O . ASP C 1 156 ? -21.200 19.651 22.468 1.00 24.43 176 ASP C O 1
ATOM 9565 N N . HIS C 1 157 ? -19.834 17.979 21.845 1.00 19.86 177 HIS C N 1
ATOM 9566 C CA . HIS C 1 157 ? -19.993 18.210 20.406 1.00 19.45 177 HIS C CA 1
ATOM 9567 C C . HIS C 1 157 ? -20.382 16.901 19.724 1.00 21.92 177 HIS C C 1
ATOM 9568 O O . HIS C 1 157 ? -19.529 16.189 19.188 1.00 19.27 177 HIS C O 1
ATOM 9583 N N . PRO C 1 158 ? -21.679 16.567 19.760 1.00 18.41 178 PRO C N 1
ATOM 9584 C CA . PRO C 1 158 ? -22.056 15.310 19.122 1.00 18.61 178 PRO C CA 1
ATOM 9585 C C . PRO C 1 158 ? -21.821 15.378 17.616 1.00 18.83 178 PRO C C 1
ATOM 9586 O O . PRO C 1 158 ? -21.860 16.446 17.015 1.00 17.33 178 PRO C O 1
ATOM 9597 N N . ARG C 1 159 ? -21.575 14.219 17.024 1.00 17.23 179 ARG C N 1
ATOM 9598 C CA . ARG C 1 159 ? -21.221 14.124 15.620 1.00 18.43 179 ARG C CA 1
ATOM 9599 C C . ARG C 1 159 ? -22.477 14.226 14.770 1.00 20.97 179 ARG C C 1
ATOM 9600 O O . ARG C 1 159 ? -23.566 13.846 15.201 1.00 20.38 179 ARG C O 1
ATOM 9621 N N . LEU C 1 160 ? -22.329 14.692 13.538 1.00 20.36 180 LEU C N 1
ATOM 9622 C CA . LEU C 1 160 ? -23.466 14.710 12.615 1.00 19.72 180 LEU C CA 1
ATOM 9623 C C . LEU C 1 160 ? -23.572 13.398 11.827 1.00 23.55 180 LEU C C 1
ATOM 9624 O O . LEU C 1 160 ? -22.611 12.650 11.734 1.00 19.56 180 LEU C O 1
ATOM 9640 N N . ALA C 1 161 ? -24.752 13.131 11.270 1.00 19.65 181 ALA C N 1
ATOM 9641 C CA . ALA C 1 161 ? -24.983 11.967 10.430 1.00 20.46 181 ALA C CA 1
ATOM 9642 C C . ALA C 1 161 ? -23.983 11.960 9.281 1.00 21.96 181 ALA C C 1
ATOM 9643 O O . ALA C 1 161 ? -23.749 12.986 8.646 1.00 17.86 181 ALA C O 1
ATOM 9650 N N . GLY C 1 162 ? -23.362 10.810 9.044 1.00 21.63 182 GLY C N 1
ATOM 9651 C CA . GLY C 1 162 ? -22.425 10.683 7.945 1.00 21.00 182 GLY C CA 1
ATOM 9652 C C . GLY C 1 162 ? -20.986 10.909 8.354 1.00 18.33 182 GLY C C 1
ATOM 9653 O O . GLY C 1 162 ? -20.091 10.776 7.538 1.00 17.51 182 GLY C O 1
ATOM 9657 N N . ALA C 1 163 ? -20.767 11.256 9.618 1.00 17.55 183 ALA C N 1
ATOM 9658 C CA . ALA C 1 163 ? -19.424 11.577 10.112 1.00 22.12 183 ALA C CA 1
ATOM 9659 C C . ALA C 1 163 ? -18.506 10.355 10.187 1.00 20.93 183 ALA C C 1
ATOM 9660 O O . ALA C 1 163 ? -18.948 9.255 10.486 1.00 16.79 183 ALA C O 1
ATOM 9667 N N . ASP C 1 164 ? -17.215 10.574 9.951 1.00 18.90 184 ASP C N 1
ATOM 9668 C CA . ASP C 1 164 ? -16.174 9.575 10.205 1.00 14.49 184 ASP C CA 1
ATOM 9669 C C . ASP C 1 164 ? -16.345 9.118 11.653 1.00 18.44 184 ASP C C 1
ATOM 9670 O O . ASP C 1 164 ? -16.397 9.927 12.574 1.00 18.57 184 ASP C O 1
ATOM 9679 N N . LYS C 1 165 ? -16.496 7.820 11.861 1.00 19.67 185 LYS C N 1
ATOM 9680 C CA . LYS C 1 165 ? -16.723 7.314 13.206 1.00 19.86 185 LYS C CA 1
ATOM 9681 C C . LYS C 1 165 ? -15.409 7.054 13.950 1.00 26.38 185 LYS C C 1
ATOM 9682 O O . LYS C 1 165 ? -15.414 6.805 15.152 1.00 24.84 185 LYS C O 1
ATOM 9701 N N . ASN C 1 166 ? -14.290 7.110 13.238 1.00 19.65 186 ASN C N 1
ATOM 9702 C CA . ASN C 1 166 ? -13.036 6.614 13.803 1.00 19.10 186 ASN C CA 1
ATOM 9703 C C . ASN C 1 166 ? -11.976 7.656 14.205 1.00 17.72 186 ASN C C 1
ATOM 9704 O O . ASN C 1 166 ? -11.268 7.455 15.191 1.00 14.92 186 ASN C O 1
ATOM 9715 N N . ASN C 1 167 ? -11.870 8.748 13.455 1.00 15.40 187 ASN C N 1
ATOM 9716 C CA . ASN C 1 167 ? -10.736 9.659 13.582 1.00 18.83 187 ASN C CA 1
ATOM 9717 C C . ASN C 1 167 ? -11.088 11.114 13.351 1.00 18.52 187 ASN C C 1
ATOM 9718 O O . ASN C 1 167 ? -12.008 11.447 12.591 1.00 20.44 187 ASN C O 1
ATOM 9729 N N . VAL C 1 168 ? -10.293 11.961 13.993 1.00 16.56 188 VAL C N 1
ATOM 9730 C CA . VAL C 1 168 ? -10.259 13.384 13.752 1.00 14.32 188 VAL C CA 1
ATOM 9731 C C . VAL C 1 168 ? -8.876 13.690 13.191 1.00 18.39 188 VAL C C 1
ATOM 9732 O O . VAL C 1 168 ? -7.920 13.031 13.570 1.00 19.44 188 VAL C O 1
ATOM 9762 N N . VAL C 1 170 ? -5.932 16.306 13.252 1.00 17.66 190 VAL C N 1
ATOM 9763 C CA . VAL C 1 170 ? -5.410 17.497 13.902 1.00 14.51 190 VAL C CA 1
ATOM 9764 C C . VAL C 1 170 ? -4.495 18.169 12.891 1.00 19.54 190 VAL C C 1
ATOM 9765 O O . VAL C 1 170 ? -3.609 17.531 12.329 1.00 18.79 190 VAL C O 1
ATOM 9778 N N . ILE C 1 171 ? -4.739 19.446 12.630 1.00 18.74 191 ILE C N 1
ATOM 9779 C CA . ILE C 1 171 ? -3.893 20.208 11.738 1.00 18.12 191 ILE C CA 1
ATOM 9780 C C . ILE C 1 171 ? -3.225 21.287 12.578 1.00 18.37 191 ILE C C 1
ATOM 9781 O O . ILE C 1 171 ? -3.876 22.208 13.071 1.00 20.53 191 ILE C O 1
ATOM 9797 N N . THR C 1 172 ? -1.919 21.171 12.747 1.00 15.71 192 THR C N 1
ATOM 9798 C CA . THR C 1 172 ? -1.195 22.133 13.581 1.00 14.54 192 THR C CA 1
ATOM 9799 C C . THR C 1 172 ? -1.113 23.482 12.878 1.00 18.73 192 THR C C 1
ATOM 9800 O O . THR C 1 172 ? -1.354 23.579 11.669 1.00 19.66 192 THR C O 1
ATOM 9811 N N . PRO C 1 173 ? -0.748 24.533 13.626 1.00 16.90 193 PRO C N 1
ATOM 9812 C CA . PRO C 1 173 ? -0.613 25.844 12.982 1.00 19.09 193 PRO C CA 1
ATOM 9813 C C . PRO C 1 173 ? 0.432 25.837 11.860 1.00 23.07 193 PRO C C 1
ATOM 9814 O O . PRO C 1 173 ? 0.285 26.595 10.901 1.00 19.34 193 PRO C O 1
ATOM 9825 N N . GLU C 1 174 ? 1.453 24.991 11.970 1.00 18.88 194 GLU C N 1
ATOM 9826 C CA . GLU C 1 174 ? 2.492 24.897 10.934 1.00 22.28 194 GLU C CA 1
ATOM 9827 C C . GLU C 1 174 ? 1.972 24.143 9.700 1.00 27.49 194 GLU C C 1
ATOM 9828 O O . GLU C 1 174 ? 2.648 24.058 8.673 1.00 26.74 194 GLU C O 1
ATOM 9840 N N . GLY C 1 175 ? 0.773 23.578 9.813 1.00 20.67 195 GLY C N 1
ATOM 9841 C CA . GLY C 1 175 ? 0.180 22.811 8.726 1.00 23.59 195 GLY C CA 1
ATOM 9842 C C . GLY C 1 175 ? 0.532 21.324 8.701 1.00 24.15 195 GLY C C 1
ATOM 9843 O O . GLY C 1 175 ? 0.240 20.636 7.714 1.00 23.54 195 GLY C O 1
ATOM 9847 N N . GLU C 1 176 ? 1.169 20.820 9.759 1.00 19.18 196 GLU C N 1
ATOM 9848 C CA . GLU C 1 176 ? 1.379 19.371 9.902 1.00 21.72 196 GLU C CA 1
ATOM 9849 C C . GLU C 1 176 ? 0.062 18.682 10.304 1.00 21.49 196 GLU C C 1
ATOM 9850 O O . GLU C 1 176 ? -0.803 19.295 10.917 1.00 20.69 196 GLU C O 1
ATOM 9862 N N . THR C 1 177 ? -0.103 17.415 9.936 1.00 22.69 197 THR C N 1
ATOM 9863 C CA . THR C 1 177 ? -1.326 16.690 10.281 1.00 19.88 197 THR C CA 1
ATOM 9864 C C . THR C 1 177 ? -1.014 15.503 11.193 1.00 22.13 197 THR C C 1
ATOM 9865 O O . THR C 1 177 ? 0.015 14.837 11.037 1.00 21.51 197 THR C O 1
ATOM 9876 N N . VAL C 1 178 ? -1.880 15.271 12.179 1.00 16.52 198 VAL C N 1
ATOM 9877 C CA . VAL C 1 178 ? -1.736 14.129 13.069 1.00 17.03 198 VAL C CA 1
ATOM 9878 C C . VAL C 1 178 ? -3.104 13.463 13.148 1.00 20.45 198 VAL C C 1
ATOM 9879 O O . VAL C 1 178 ? -4.084 14.136 13.396 1.00 17.01 198 VAL C O 1
ATOM 9892 N N . VAL C 1 179 ? -3.170 12.155 12.923 1.00 16.15 199 VAL C N 1
ATOM 9893 C CA . VAL C 1 179 ? -4.428 11.430 13.055 1.00 22.26 199 VAL C CA 1
ATOM 9894 C C . VAL C 1 179 ? -4.739 11.231 14.536 1.00 20.09 199 VAL C C 1
ATOM 9895 O O . VAL C 1 179 ? -3.909 10.760 15.287 1.00 19.76 199 VAL C O 1
ATOM 9908 N N . ALA C 1 180 ? -5.939 11.593 14.959 1.00 15.77 200 ALA C N 1
ATOM 9909 C CA . ALA C 1 180 ? -6.307 11.470 16.358 1.00 13.00 200 ALA C CA 1
ATOM 9910 C C . ALA C 1 180 ? -7.514 10.548 16.462 1.00 20.29 200 ALA C C 1
ATOM 9911 O O . ALA C 1 180 ? -8.630 10.931 16.135 1.00 21.61 200 ALA C O 1
ATOM 9918 N N . PRO C 1 181 ? -7.293 9.320 16.922 1.00 20.06 201 PRO C N 1
ATOM 9919 C CA . PRO C 1 181 ? -8.425 8.395 17.033 1.00 26.58 201 PRO C CA 1
ATOM 9920 C C . PRO C 1 181 ? -9.475 8.910 18.011 1.00 25.55 201 PRO C C 1
ATOM 9921 O O . PRO C 1 181 ? -9.123 9.535 18.999 1.00 25.12 201 PRO C O 1
ATOM 9932 N N . VAL C 1 182 ? -10.751 8.676 17.729 1.00 19.06 202 VAL C N 1
ATOM 9933 C CA . VAL C 1 182 ? -11.801 9.117 18.640 1.00 20.11 202 VAL C CA 1
ATOM 9934 C C . VAL C 1 182 ? -12.861 8.044 18.911 1.00 22.70 202 VAL C C 1
ATOM 9935 O O . VAL C 1 182 ? -13.952 8.348 19.366 1.00 25.57 202 VAL C O 1
ATOM 9948 N N . ALA C 1 183 ? -12.547 6.785 18.643 1.00 22.97 203 ALA C N 1
ATOM 9949 C CA . ALA C 1 183 ? -13.470 5.714 19.011 1.00 23.53 203 ALA C CA 1
ATOM 9950 C C . ALA C 1 183 ? -12.898 4.860 20.135 1.00 23.25 203 ALA C C 1
ATOM 9951 O O . ALA C 1 183 ? -11.701 4.883 20.407 1.00 22.68 203 ALA C O 1
ATOM 9958 N N . LEU C 1 184 ? -13.754 4.098 20.802 1.00 17.88 204 LEU C N 1
ATOM 9959 C CA . LEU C 1 184 ? -13.261 3.233 21.856 1.00 19.99 204 LEU C CA 1
ATOM 9960 C C . LEU C 1 184 ? -12.224 2.238 21.329 1.00 25.26 204 LEU C C 1
ATOM 9961 O O . LEU C 1 184 ? -11.196 2.027 21.970 1.00 19.94 204 LEU C O 1
ATOM 9977 N N . TRP C 1 185 ? -12.492 1.620 20.182 1.00 21.05 205 TRP C N 1
ATOM 9978 C CA . TRP C 1 185 ? -11.661 0.487 19.731 1.00 22.60 205 TRP C CA 1
ATOM 9979 C C . TRP C 1 185 ? -10.239 0.942 19.333 1.00 25.83 205 TRP C C 1
ATOM 9980 O O . TRP C 1 185 ? -9.284 0.172 19.428 1.00 20.39 205 TRP C O 1
ATOM 10001 N N . ASN C 1 186 ? -10.091 2.189 18.889 1.00 18.15 206 ASN C N 1
ATOM 10002 C CA . ASN C 1 186 ? -8.765 2.670 18.462 1.00 21.82 206 ASN C CA 1
ATOM 10003 C C . ASN C 1 186 ? -8.185 3.795 19.325 1.00 23.63 206 ASN C C 1
ATOM 10004 O O . ASN C 1 186 ? -7.225 4.459 18.928 1.00 18.75 206 ASN C O 1
ATOM 10015 N N . LYS C 1 187 ? -8.770 3.981 20.504 1.00 21.55 207 LYS C N 1
ATOM 10016 C CA . LYS C 1 187 ? -8.467 5.101 21.397 1.00 31.22 207 LYS C CA 1
ATOM 10017 C C . LYS C 1 187 ? -6.980 5.391 21.543 1.00 23.35 207 LYS C C 1
ATOM 10018 O O . LYS C 1 187 ? -6.185 4.491 21.761 1.00 23.01 207 LYS C O 1
ATOM 10037 N N . ARG C 1 188 ? -6.608 6.662 21.451 1.00 18.14 208 ARG C N 1
ATOM 10038 C CA . ARG C 1 188 ? -5.229 7.067 21.685 1.00 27.23 208 ARG C CA 1
ATOM 10039 C C . ARG C 1 188 ? -5.247 8.519 22.118 1.00 27.32 208 ARG C C 1
ATOM 10040 O O . ARG C 1 188 ? -5.763 9.360 21.404 1.00 20.84 208 ARG C O 1
ATOM 10061 N N . HIS C 1 189 ? -4.709 8.799 23.298 1.00 22.66 209 HIS C N 1
ATOM 10062 C CA . HIS C 1 189 ? -4.662 10.152 23.848 1.00 25.12 209 HIS C CA 1
ATOM 10063 C C . HIS C 1 189 ? -3.841 11.080 22.948 1.00 24.37 209 HIS C C 1
ATOM 10064 O O . HIS C 1 189 ? -2.655 10.820 22.692 1.00 27.21 209 HIS C O 1
ATOM 10079 N N . VAL C 1 190 ? -4.469 12.152 22.462 1.00 18.84 210 VAL C N 1
ATOM 10080 C CA . VAL C 1 190 ? -3.783 13.184 21.697 1.00 19.59 210 VAL C CA 1
ATOM 10081 C C . VAL C 1 190 ? -4.244 14.556 22.219 1.00 26.63 210 VAL C C 1
ATOM 10082 O O . VAL C 1 190 ? -5.431 14.800 22.351 1.00 19.29 210 VAL C O 1
ATOM 10095 N N . GLU C 1 191 ? -3.301 15.439 22.536 1.00 19.27 211 GLU C N 1
ATOM 10096 C CA . GLU C 1 191 ? -3.615 16.783 22.999 1.00 22.29 211 GLU C CA 1
ATOM 10097 C C . GLU C 1 191 ? -3.162 17.758 21.916 1.00 23.38 211 GLU C C 1
ATOM 10098 O O . GLU C 1 191 ? -1.974 17.863 21.639 1.00 22.83 211 GLU C O 1
ATOM 10110 N N . PRO C 1 192 ? -4.113 18.436 21.263 1.00 22.83 212 PRO C N 1
ATOM 10111 C CA . PRO C 1 192 ? -3.744 19.368 20.187 1.00 19.89 212 PRO C CA 1
ATOM 10112 C C . PRO C 1 192 ? -3.115 20.635 20.742 1.00 18.73 212 PRO C C 1
ATOM 10113 O O . PRO C 1 192 ? -3.503 21.083 21.810 1.00 17.82 212 PRO C O 1
ATOM 10124 N N . PRO C 1 193 ? -2.138 21.208 20.025 1.00 19.46 213 PRO C N 1
ATOM 10125 C CA . PRO C 1 193 ? -1.551 22.448 20.536 1.00 18.50 213 PRO C CA 1
ATOM 10126 C C . PRO C 1 193 ? -2.430 23.661 20.206 1.00 16.74 213 PRO C C 1
ATOM 10127 O O . PRO C 1 193 ? -3.302 23.570 19.347 1.00 16.13 213 PRO C O 1
ATOM 10138 N N . PRO C 1 194 ? -2.169 24.799 20.860 1.00 18.52 214 PRO C N 1
ATOM 10139 C CA . PRO C 1 194 ? -2.911 26.043 20.612 1.00 19.49 214 PRO C CA 1
ATOM 10140 C C . PRO C 1 194 ? -2.910 26.425 19.143 1.00 19.97 214 PRO C C 1
ATOM 10141 O O . PRO C 1 194 ? -1.856 26.424 18.501 1.00 14.56 214 PRO C O 1
ATOM 10152 N N . GLY C 1 195 ? -4.080 26.766 18.620 1.00 17.11 215 GLY C N 1
ATOM 10153 C CA . GLY C 1 195 ? -4.191 27.237 17.253 1.00 16.28 215 GLY C CA 1
ATOM 10154 C C . GLY C 1 195 ? -4.426 26.122 16.251 1.00 22.14 215 GLY C C 1
ATOM 10155 O O . GLY C 1 195 ? -4.494 26.383 15.050 1.00 22.01 215 GLY C O 1
ATOM 10159 N N . SER C 1 196 ? -4.530 24.883 16.732 1.00 17.05 216 SER C N 1
ATOM 10160 C CA . SER C 1 196 ? -4.746 23.739 15.839 1.00 15.65 216 SER C CA 1
ATOM 10161 C C . SER C 1 196 ? -6.166 23.808 15.296 1.00 18.42 216 SER C C 1
ATOM 10162 O O . SER C 1 196 ? -7.036 24.401 15.930 1.00 18.91 216 SER C O 1
ATOM 10170 N N . GLN C 1 197 ? -6.386 23.158 14.154 1.00 15.12 217 GLN C N 1
ATOM 10171 C CA . GLN C 1 197 ? -7.735 22.883 13.635 1.00 16.21 217 GLN C CA 1
ATOM 10172 C C . GLN C 1 197 ? -7.997 21.393 13.808 1.00 19.04 217 GLN C C 1
ATOM 10173 O O . GLN C 1 197 ? -7.124 20.567 13.540 1.00 20.45 217 GLN C O 1
ATOM 10187 N N . LEU C 1 198 ? -9.178 21.054 14.302 1.00 13.50 218 LEU C N 1
ATOM 10188 C CA . LEU C 1 198 ? -9.615 19.666 14.431 1.00 13.34 218 LEU C CA 1
ATOM 10189 C C . LEU C 1 198 ? -10.682 19.421 13.370 1.00 20.24 218 LEU C C 1
ATOM 10190 O O . LEU C 1 198 ? -11.770 19.975 13.464 1.00 20.31 218 LEU C O 1
ATOM 10206 N N . TRP C 1 199 ? -10.359 18.596 12.379 1.00 13.88 219 TRP C N 1
ATOM 10207 C CA . TRP C 1 199 ? -11.225 18.314 11.248 1.00 14.93 219 TRP C CA 1
ATOM 10208 C C . TRP C 1 199 ? -11.869 16.944 11.448 1.00 19.77 219 TRP C C 1
ATOM 10209 O O . TRP C 1 199 ? -11.183 15.929 11.549 1.00 17.46 219 TRP C O 1
ATOM 10230 N N . LEU C 1 200 ? -13.194 16.908 11.477 1.00 15.11 220 LEU C N 1
ATOM 10231 C CA . LEU C 1 200 ? -13.892 15.636 11.591 1.00 17.19 220 LEU C CA 1
ATOM 10232 C C . LEU C 1 200 ? -14.572 15.402 10.250 1.00 20.01 220 LEU C C 1
ATOM 10233 O O . LEU C 1 200 ? -15.481 16.140 9.887 1.00 17.17 220 LEU C O 1
ATOM 10249 N N . GLY C 1 201 ? -14.102 14.416 9.496 1.00 17.51 221 GLY C N 1
ATOM 10250 C CA . GLY C 1 201 ? -14.517 14.259 8.112 1.00 14.52 221 GLY C CA 1
ATOM 10251 C C . GLY C 1 201 ? -15.742 13.375 7.904 1.00 16.65 221 GLY C C 1
ATOM 10252 O O . GLY C 1 201 ? -16.461 13.025 8.850 1.00 17.44 221 GLY C O 1
ATOM 10256 N N . PHE C 1 202 ? -15.984 13.020 6.647 1.00 16.79 222 PHE C N 1
ATOM 10257 C CA . PHE C 1 202 ? -17.094 12.132 6.296 1.00 18.02 222 PHE C CA 1
ATOM 10258 C C . PHE C 1 202 ? -16.656 10.677 6.353 1.00 18.11 222 PHE C C 1
ATOM 10259 O O . PHE C 1 202 ? -15.520 10.366 6.016 1.00 19.18 222 PHE C O 1
ATOM 10276 N N . SER C 1 203 ? -17.555 9.787 6.761 1.00 20.01 223 SER C N 1
ATOM 10277 C CA . SER C 1 203 ? -17.233 8.364 6.784 1.00 15.24 223 SER C CA 1
ATOM 10278 C C . SER C 1 203 ? -16.988 7.826 5.376 1.00 17.81 223 SER C C 1
ATOM 10279 O O . SER C 1 203 ? -17.625 8.251 4.399 1.00 22.00 223 SER C O 1
ATOM 10287 N N . ALA C 1 204 ? -16.069 6.873 5.279 1.00 19.60 224 ALA C N 1
ATOM 10288 C CA . ALA C 1 204 ? -15.830 6.177 4.019 1.00 30.30 224 ALA C CA 1
ATOM 10289 C C . ALA C 1 204 ? -17.105 5.480 3.522 1.00 29.66 224 ALA C C 1
ATOM 10290 O O . ALA C 1 204 ? -17.334 5.351 2.322 1.00 33.18 224 ALA C O 1
ATOM 10297 N N . HIS C 1 205 ? -17.936 5.040 4.451 1.00 21.06 225 HIS C N 1
ATOM 10298 C CA . HIS C 1 205 ? -19.145 4.318 4.103 1.00 28.18 225 HIS C CA 1
ATOM 10299 C C . HIS C 1 205 ? -20.156 5.214 3.388 1.00 32.34 225 HIS C C 1
ATOM 10300 O O . HIS C 1 205 ? -20.989 4.725 2.632 1.00 38.70 225 HIS C O 1
ATOM 10315 N N . VAL C 1 206 ? -20.085 6.522 3.616 1.00 24.27 226 VAL C N 1
ATOM 10316 C CA . VAL C 1 206 ? -21.082 7.426 3.047 1.00 27.33 226 VAL C CA 1
ATOM 10317 C C . VAL C 1 206 ? -20.567 8.195 1.816 1.00 29.89 226 VAL C C 1
ATOM 10318 O O . VAL C 1 206 ? -21.342 8.611 0.964 1.00 20.97 226 VAL C O 1
ATOM 10331 N N . LEU C 1 207 ? -19.258 8.374 1.711 1.00 23.06 227 LEU C N 1
ATOM 10332 C CA . LEU C 1 207 ? -18.676 9.028 0.543 1.00 36.22 227 LEU C CA 1
ATOM 10333 C C . LEU C 1 207 ? -18.799 8.165 -0.707 1.00 37.49 227 LEU C C 1
ATOM 10334 O O . LEU C 1 207 ? -18.265 7.066 -0.749 1.00 30.96 227 LEU C O 1
ATOM 10350 N N . PRO C 1 208 ? -19.494 8.668 -1.737 1.00 32.16 228 PRO C N 1
ATOM 10351 C CA . PRO C 1 208 ? -19.532 7.939 -3.011 1.00 30.82 228 PRO C CA 1
ATOM 10352 C C . PRO C 1 208 ? -18.142 7.832 -3.649 1.00 33.33 228 PRO C C 1
ATOM 10353 O O . PRO C 1 208 ? -17.259 8.641 -3.365 1.00 31.64 228 PRO C O 1
ATOM 10364 N N . GLU C 1 209 ? -17.956 6.839 -4.507 1.00 37.24 229 GLU C N 1
ATOM 10365 C CA . GLU C 1 209 ? -16.682 6.625 -5.179 1.00 42.76 229 GLU C CA 1
ATOM 10366 C C . GLU C 1 209 ? -16.233 7.909 -5.867 1.00 33.87 229 GLU C C 1
ATOM 10367 O O . GLU C 1 209 ? -15.051 8.233 -5.905 1.00 25.14 229 GLU C O 1
ATOM 10379 N N . LYS C 1 210 ? -17.211 8.639 -6.383 1.00 26.66 230 LYS C N 1
ATOM 10380 C CA . LYS C 1 210 ? -17.006 9.860 -7.148 1.00 40.18 230 LYS C CA 1
ATOM 10381 C C . LYS C 1 210 ? -16.292 10.943 -6.333 1.00 31.97 230 LYS C C 1
ATOM 10382 O O . LYS C 1 210 ? -15.548 11.747 -6.890 1.00 35.04 230 LYS C O 1
ATOM 10401 N N . TYR C 1 211 ? -16.519 10.951 -5.020 1.00 22.22 231 TYR C N 1
ATOM 10402 C CA . TYR C 1 211 ? -15.902 11.935 -4.127 1.00 27.52 231 TYR C CA 1
ATOM 10403 C C . TYR C 1 211 ? -14.997 11.276 -3.084 1.00 25.20 231 TYR C C 1
ATOM 10404 O O . TYR C 1 211 ? -14.856 11.775 -1.970 1.00 23.81 231 TYR C O 1
ATOM 10422 N N . ALA C 1 212 ? -14.414 10.136 -3.436 1.00 27.81 232 ALA C N 1
ATOM 10423 C CA . ALA C 1 212 ? -13.589 9.366 -2.500 1.00 33.65 232 ALA C CA 1
ATOM 10424 C C . ALA C 1 212 ? -12.429 10.178 -1.888 1.00 28.69 232 ALA C C 1
ATOM 10425 O O . ALA C 1 212 ? -12.108 10.010 -0.714 1.00 31.18 232 ALA C O 1
ATOM 10432 N N . ASP C 1 213 ? -11.811 11.037 -2.687 1.00 26.16 233 ASP C N 1
ATOM 10433 C CA . ASP C 1 213 ? -10.681 11.853 -2.249 1.00 31.99 233 ASP C CA 1
ATOM 10434 C C . ASP C 1 213 ? -11.093 13.067 -1.401 1.00 19.54 233 ASP C C 1
ATOM 10435 O O . ASP C 1 213 ? -10.229 13.865 -1.013 1.00 15.23 233 ASP C O 1
ATOM 10444 N N . LEU C 1 214 ? -12.392 13.247 -1.159 1.00 22.72 234 LEU C N 1
ATOM 10445 C CA . LEU C 1 214 ? -12.890 14.537 -0.644 1.00 25.51 234 LEU C CA 1
ATOM 10446 C C . LEU C 1 214 ? -12.359 14.918 0.740 1.00 24.03 234 LEU C C 1
ATOM 10447 O O . LEU C 1 214 ? -12.074 16.099 0.994 1.00 17.46 234 LEU C O 1
ATOM 10463 N N . ASN C 1 215 ? -12.244 13.952 1.654 1.00 16.78 235 ASN C N 1
ATOM 10464 C CA . ASN C 1 215 ? -11.694 14.272 2.974 1.00 18.83 235 ASN C CA 1
ATOM 10465 C C . ASN C 1 215 ? -10.273 14.784 2.870 1.00 19.15 235 ASN C C 1
ATOM 10466 O O . ASN C 1 215 ? -9.902 15.741 3.531 1.00 16.24 235 ASN C O 1
ATOM 10477 N N . ASP C 1 216 ? -9.469 14.103 2.067 1.00 15.10 236 ASP C N 1
ATOM 10478 C CA . ASP C 1 216 ? -8.073 14.506 1.901 1.00 19.47 236 ASP C CA 1
ATOM 10479 C C . ASP C 1 216 ? -7.957 15.867 1.234 1.00 17.09 236 ASP C C 1
ATOM 10480 O O . ASP C 1 216 ? -7.076 16.661 1.581 1.00 17.79 236 ASP C O 1
ATOM 10489 N N . GLN C 1 217 ? -8.821 16.128 0.258 1.00 16.49 237 GLN C N 1
ATOM 10490 C CA . GLN C 1 217 ? -8.807 17.429 -0.446 1.00 18.92 237 GLN C CA 1
ATOM 10491 C C . GLN C 1 217 ? -9.135 18.577 0.495 1.00 20.10 237 GLN C C 1
ATOM 10492 O O . GLN C 1 217 ? -8.562 19.671 0.405 1.00 18.38 237 GLN C O 1
ATOM 10506 N N . ILE C 1 218 ? -10.099 18.350 1.380 1.00 16.74 238 ILE C N 1
ATOM 10507 C CA . ILE C 1 218 ? -10.416 19.333 2.415 1.00 15.55 238 ILE C CA 1
ATOM 10508 C C . ILE C 1 218 ? -9.255 19.495 3.393 1.00 17.09 238 ILE C C 1
ATOM 10509 O O . ILE C 1 218 ? -8.866 20.625 3.726 1.00 16.29 238 ILE C O 1
ATOM 10525 N N . VAL C 1 219 ? -8.659 18.391 3.838 1.00 15.70 239 VAL C N 1
ATOM 10526 C CA . VAL C 1 219 ? -7.514 18.540 4.734 1.00 20.45 239 VAL C CA 1
ATOM 10527 C C . VAL C 1 219 ? -6.438 19.405 4.057 1.00 26.17 239 VAL C C 1
ATOM 10528 O O . VAL C 1 219 ? -5.848 20.282 4.693 1.00 19.90 239 VAL C O 1
ATOM 10541 N N . SER C 1 220 ? -6.206 19.172 2.766 1.00 18.59 240 SER C N 1
ATOM 10542 C CA A SER C 1 220 ? -5.210 19.928 2.015 0.50 23.73 240 SER C CA 1
ATOM 10543 C CA B SER C 1 220 ? -5.206 19.933 2.022 0.50 23.61 240 SER C CA 1
ATOM 10544 C C . SER C 1 220 ? -5.519 21.430 2.056 1.00 25.53 240 SER C C 1
ATOM 10545 O O . SER C 1 220 ? -4.618 22.264 2.210 1.00 21.03 240 SER C O 1
ATOM 10560 N N . VAL C 1 221 ? -6.796 21.776 1.915 1.00 18.25 241 VAL C N 1
ATOM 10561 C CA . VAL C 1 221 ? -7.203 23.184 1.971 1.00 20.33 241 VAL C CA 1
ATOM 10562 C C . VAL C 1 221 ? -6.902 23.764 3.354 1.00 20.31 241 VAL C C 1
ATOM 10563 O O . VAL C 1 221 ? -6.379 24.876 3.478 1.00 21.78 241 VAL C O 1
ATOM 10576 N N . LEU C 1 222 ? -7.241 23.020 4.404 1.00 15.25 242 LEU C N 1
ATOM 10577 C CA . LEU C 1 222 ? -7.065 23.520 5.762 1.00 13.60 242 LEU C CA 1
ATOM 10578 C C . LEU C 1 222 ? -5.589 23.635 6.170 1.00 20.53 242 LEU C C 1
ATOM 10579 O O . LEU C 1 222 ? -5.252 24.505 6.969 1.00 24.78 242 LEU C O 1
ATOM 10595 N N . THR C 1 223 ? -4.715 22.783 5.629 1.00 21.49 243 THR C N 1
ATOM 10596 C CA . THR C 1 223 ? -3.290 22.850 5.995 1.00 16.47 243 THR C CA 1
ATOM 10597 C C . THR C 1 223 ? -2.637 24.105 5.449 1.00 23.75 243 THR C C 1
ATOM 10598 O O . THR C 1 223 ? -1.506 24.441 5.816 1.00 26.80 243 THR C O 1
ATOM 10609 N N . GLN C 1 224 ? -3.336 24.799 4.564 1.00 18.66 244 GLN C N 1
ATOM 10610 C CA . GLN C 1 224 ? -2.770 25.988 3.948 1.00 20.76 244 GLN C CA 1
ATOM 10611 C C . GLN C 1 224 ? -3.314 27.283 4.487 1.00 32.58 244 GLN C C 1
ATOM 10612 O O . GLN C 1 224 ? -3.197 28.323 3.857 1.00 29.37 244 GLN C O 1
ATOM 10626 N N . ARG C 1 225 ? -3.917 27.243 5.654 1.00 35.34 245 ARG C N 1
ATOM 10627 C CA . ARG C 1 225 ? -4.431 28.476 6.175 1.00 41.10 245 ARG C CA 1
ATOM 10628 C C . ARG C 1 225 ? -4.203 28.518 7.664 1.00 43.83 245 ARG C C 1
ATOM 10629 O O . ARG C 1 225 ? -3.948 27.491 8.301 1.00 42.51 245 ARG C O 1
ATOM 10650 N N . VAL C 1 226 ? -4.211 29.732 8.191 1.00 43.91 246 VAL C N 1
ATOM 10651 C CA . VAL C 1 226 ? -4.234 29.954 9.620 1.00 44.84 246 VAL C CA 1
ATOM 10652 C C . VAL C 1 226 ? -5.604 30.552 9.917 1.00 43.24 246 VAL C C 1
ATOM 10653 O O . VAL C 1 226 ? -6.004 31.528 9.279 1.00 42.98 246 VAL C O 1
ATOM 10666 N N . PRO C 1 227 ? -6.345 29.939 10.851 1.00 38.62 247 PRO C N 1
ATOM 10667 C CA . PRO C 1 227 ? -7.720 30.377 11.136 1.00 44.47 247 PRO C CA 1
ATOM 10668 C C . PRO C 1 227 ? -7.789 31.856 11.507 1.00 36.99 247 PRO C C 1
ATOM 10669 O O . PRO C 1 227 ? -6.831 32.386 12.071 1.00 42.34 247 PRO C O 1
ATOM 10680 N N . GLU C 1 228 ? -8.901 32.507 11.179 1.00 47.71 248 GLU C N 1
ATOM 10681 C CA . GLU C 1 228 ? -9.076 33.927 11.473 1.00 66.81 248 GLU C CA 1
ATOM 10682 C C . GLU C 1 228 ? -9.605 34.130 12.889 1.00 71.20 248 GLU C C 1
ATOM 10683 O O . GLU C 1 228 ? -9.143 33.488 13.832 1.00 71.61 248 GLU C O 1
ATOM 10689 N N . GLN D 1 3 ? 0.526 18.348 41.813 1.00 82.00 23 GLN D N 1
ATOM 10690 C CA . GLN D 1 3 ? 1.445 17.790 42.798 1.00 88.41 23 GLN D CA 1
ATOM 10691 C C . GLN D 1 3 ? 2.872 18.319 42.614 1.00 70.80 23 GLN D C 1
ATOM 10692 O O . GLN D 1 3 ? 3.593 18.503 43.592 1.00 73.84 23 GLN D O 1
ATOM 10705 N N . GLY D 1 4 ? 3.275 18.560 41.368 1.00 50.69 24 GLY D N 1
ATOM 10706 C CA . GLY D 1 4 ? 4.626 19.015 41.073 1.00 45.78 24 GLY D CA 1
ATOM 10707 C C . GLY D 1 4 ? 4.922 20.441 41.521 1.00 48.69 24 GLY D C 1
ATOM 10708 O O . GLY D 1 4 ? 4.109 21.340 41.330 1.00 57.03 24 GLY D O 1
ATOM 10729 N N . VAL D 1 6 ? 7.831 23.158 40.765 1.00 82.14 26 VAL D N 1
ATOM 10730 C CA . VAL D 1 6 ? 8.988 23.419 39.917 1.00 67.24 26 VAL D CA 1
ATOM 10731 C C . VAL D 1 6 ? 9.703 24.694 40.333 1.00 56.71 26 VAL D C 1
ATOM 10732 O O . VAL D 1 6 ? 9.091 25.758 40.436 1.00 48.14 26 VAL D O 1
ATOM 10745 N N . THR D 1 7 ? 11.000 24.562 40.596 1.00 46.48 27 THR D N 1
ATOM 10746 C CA . THR D 1 7 ? 11.877 25.698 40.816 1.00 44.11 27 THR D CA 1
ATOM 10747 C C . THR D 1 7 ? 12.502 26.043 39.473 1.00 42.14 27 THR D C 1
ATOM 10748 O O . THR D 1 7 ? 13.031 25.165 38.808 1.00 34.94 27 THR D O 1
ATOM 10759 N N . ILE D 1 8 ? 12.442 27.310 39.071 1.00 41.20 28 ILE D N 1
ATOM 10760 C CA . ILE D 1 8 ? 12.947 27.728 37.762 1.00 42.40 28 ILE D CA 1
ATOM 10761 C C . ILE D 1 8 ? 14.142 28.655 37.895 1.00 45.92 28 ILE D C 1
ATOM 10762 O O . ILE D 1 8 ? 14.036 29.734 38.472 1.00 54.22 28 ILE D O 1
ATOM 10778 N N . TYR D 1 9 ? 15.275 28.240 37.340 1.00 33.58 29 TYR D N 1
ATOM 10779 C CA . TYR D 1 9 ? 16.469 29.078 37.316 1.00 52.58 29 TYR D CA 1
ATOM 10780 C C . TYR D 1 9 ? 16.569 29.835 35.993 1.00 57.81 29 TYR D C 1
ATOM 10781 O O . TYR D 1 9 ? 16.568 29.234 34.918 1.00 48.53 29 TYR D O 1
ATOM 10799 N N . LEU D 1 10 ? 16.630 31.160 36.084 1.00 63.44 30 LEU D N 1
ATOM 10800 C CA . LEU D 1 10 ? 16.805 32.016 34.916 1.00 62.45 30 LEU D CA 1
ATOM 10801 C C . LEU D 1 10 ? 18.285 32.313 34.730 1.00 74.83 30 LEU D C 1
ATOM 10802 O O . LEU D 1 10 ? 19.043 32.352 35.701 1.00 81.92 30 LEU D O 1
ATOM 10818 N N . PRO D 1 11 ? 18.706 32.529 33.478 1.00 71.34 31 PRO D N 1
ATOM 10819 C CA . PRO D 1 11 ? 20.122 32.816 33.234 1.00 73.08 31 PRO D CA 1
ATOM 10820 C C . PRO D 1 11 ? 20.460 34.264 33.576 1.00 81.44 31 PRO D C 1
ATOM 10821 O O . PRO D 1 11 ? 19.668 35.160 33.279 1.00 78.67 31 PRO D O 1
ATOM 10832 N N . GLY D 1 12 ? 21.610 34.482 34.209 1.00 91.06 32 GLY D N 1
ATOM 10833 C CA . GLY D 1 12 ? 22.071 35.825 34.518 1.00 106.28 32 GLY D CA 1
ATOM 10834 C C . GLY D 1 12 ? 21.296 36.502 35.635 1.00 117.32 32 GLY D C 1
ATOM 10835 O O . GLY D 1 12 ? 21.362 37.722 35.794 1.00 120.09 32 GLY D O 1
ATOM 10839 N N . GLU D 1 13 ? 20.558 35.711 36.408 1.00 121.34 33 GLU D N 1
ATOM 10840 C CA . GLU D 1 13 ? 19.826 36.228 37.559 1.00 124.90 33 GLU D CA 1
ATOM 10841 C C . GLU D 1 13 ? 20.131 35.407 38.803 1.00 136.04 33 GLU D C 1
ATOM 10842 O O . GLU D 1 13 ? 20.200 34.178 38.749 1.00 131.15 33 GLU D O 1
ATOM 10854 N N . GLN D 1 14 ? 20.310 36.092 39.926 1.00 151.38 34 GLN D N 1
ATOM 10855 C CA . GLN D 1 14 ? 20.573 35.424 41.191 1.00 162.17 34 GLN D CA 1
ATOM 10856 C C . GLN D 1 14 ? 19.289 34.808 41.728 1.00 158.38 34 GLN D C 1
ATOM 10857 O O . GLN D 1 14 ? 19.311 33.755 42.365 1.00 157.11 34 GLN D O 1
ATOM 10871 N N . GLN D 1 15 ? 18.169 35.472 41.458 1.00 149.21 35 GLN D N 1
ATOM 10872 C CA . GLN D 1 15 ? 16.885 35.063 42.008 1.00 143.99 35 GLN D CA 1
ATOM 10873 C C . GLN D 1 15 ? 16.158 34.097 41.083 1.00 117.20 35 GLN D C 1
ATOM 10874 O O . GLN D 1 15 ? 16.171 34.251 39.861 1.00 116.06 35 GLN D O 1
ATOM 10888 N N . THR D 1 16 ? 15.518 33.102 41.685 1.00 96.94 36 THR D N 1
ATOM 10889 C CA . THR D 1 16 ? 14.810 32.076 40.939 1.00 75.37 36 THR D CA 1
ATOM 10890 C C . THR D 1 16 ? 13.305 32.205 41.132 1.00 70.87 36 THR D C 1
ATOM 10891 O O . THR D 1 16 ? 12.837 32.899 42.037 1.00 69.14 36 THR D O 1
ATOM 10902 N N . LEU D 1 17 ? 12.551 31.525 40.275 1.00 64.66 37 LEU D N 1
ATOM 10903 C CA . LEU D 1 17 ? 11.099 31.590 40.312 1.00 66.34 37 LEU D CA 1
ATOM 10904 C C . LEU D 1 17 ? 10.516 30.262 40.775 1.00 69.56 37 LEU D C 1
ATOM 10905 O O . LEU D 1 17 ? 11.126 29.206 40.608 1.00 62.07 37 LEU D O 1
ATOM 10921 N N . SER D 1 18 ? 9.330 30.323 41.365 1.00 68.83 38 SER D N 1
ATOM 10922 C CA . SER D 1 18 ? 8.644 29.125 41.810 1.00 70.88 38 SER D CA 1
ATOM 10923 C C . SER D 1 18 ? 7.319 29.031 41.067 1.00 66.64 38 SER D C 1
ATOM 10924 O O . SER D 1 18 ? 6.611 30.024 40.905 1.00 70.13 38 SER D O 1
ATOM 10932 N N . VAL D 1 19 ? 6.998 27.833 40.601 1.00 59.04 39 VAL D N 1
ATOM 10933 C CA . VAL D 1 19 ? 5.749 27.593 39.902 1.00 57.94 39 VAL D CA 1
ATOM 10934 C C . VAL D 1 19 ? 5.178 26.265 40.374 1.00 58.54 39 VAL D C 1
ATOM 10935 O O . VAL D 1 19 ? 5.905 25.282 40.493 1.00 58.41 39 VAL D O 1
ATOM 10948 N N . GLY D 1 20 ? 3.877 26.242 40.645 1.00 44.66 40 GLY D N 1
ATOM 10949 C CA . GLY D 1 20 ? 3.221 25.055 41.160 1.00 46.14 40 GLY D CA 1
ATOM 10950 C C . GLY D 1 20 ? 2.227 25.421 42.252 1.00 57.68 40 GLY D C 1
ATOM 10951 O O . GLY D 1 20 ? 2.238 26.546 42.744 1.00 61.33 40 GLY D O 1
ATOM 10955 N N . PRO D 1 21 ? 1.371 24.468 42.648 1.00 65.57 41 PRO D N 1
ATOM 10956 C CA . PRO D 1 21 ? 1.364 23.102 42.119 1.00 72.79 41 PRO D CA 1
ATOM 10957 C C . PRO D 1 21 ? 1.031 23.057 40.638 1.00 70.85 41 PRO D C 1
ATOM 10958 O O . PRO D 1 21 ? 0.258 23.882 40.149 1.00 74.54 41 PRO D O 1
ATOM 10969 N N . VAL D 1 22 ? 1.629 22.107 39.931 1.00 66.65 42 VAL D N 1
ATOM 10970 C CA . VAL D 1 22 ? 1.244 21.818 38.560 1.00 58.49 42 VAL D CA 1
ATOM 10971 C C . VAL D 1 22 ? 1.062 20.305 38.432 1.00 54.30 42 VAL D C 1
ATOM 10972 O O . VAL D 1 22 ? 1.889 19.523 38.902 1.00 45.91 42 VAL D O 1
ATOM 10985 N N . GLU D 1 23 ? -0.042 19.891 37.827 1.00 49.90 43 GLU D N 1
ATOM 10986 C CA . GLU D 1 23 ? -0.364 18.474 37.760 1.00 59.94 43 GLU D CA 1
ATOM 10987 C C . GLU D 1 23 ? 0.468 17.777 36.695 1.00 56.52 43 GLU D C 1
ATOM 10988 O O . GLU D 1 23 ? 0.741 16.580 36.793 1.00 44.61 43 GLU D O 1
ATOM 11000 N N . ASN D 1 24 ? 0.878 18.535 35.683 1.00 51.27 44 ASN D N 1
ATOM 11001 C CA . ASN D 1 24 ? 1.553 17.964 34.534 1.00 50.27 44 ASN D CA 1
ATOM 11002 C C . ASN D 1 24 ? 2.313 19.019 33.740 1.00 52.20 44 ASN D C 1
ATOM 11003 O O . ASN D 1 24 ? 2.197 20.215 34.008 1.00 32.61 44 ASN D O 1
ATOM 11014 N N . VAL D 1 25 ? 3.078 18.563 32.751 1.00 44.41 45 VAL D N 1
ATOM 11015 C CA . VAL D 1 25 ? 3.932 19.443 31.954 1.00 36.74 45 VAL D CA 1
ATOM 11016 C C . VAL D 1 25 ? 3.153 20.447 31.107 1.00 32.52 45 VAL D C 1
ATOM 11017 O O . VAL D 1 25 ? 3.611 21.570 30.879 1.00 27.29 45 VAL D O 1
ATOM 11030 N N . ALA D 1 26 ? 1.981 20.047 30.628 1.00 31.74 46 ALA D N 1
ATOM 11031 C CA . ALA D 1 26 ? 1.167 20.936 29.823 1.00 33.85 46 ALA D CA 1
ATOM 11032 C C . ALA D 1 26 ? 0.843 22.203 30.623 1.00 38.83 46 ALA D C 1
ATOM 11033 O O . ALA D 1 26 ? 0.978 23.317 30.120 1.00 27.75 46 ALA D O 1
ATOM 11040 N N . GLN D 1 27 ? 0.437 22.023 31.878 1.00 27.75 47 GLN D N 1
ATOM 11041 C CA . GLN D 1 27 ? 0.125 23.145 32.755 1.00 33.04 47 GLN D CA 1
ATOM 11042 C C . GLN D 1 27 ? 1.374 23.927 33.122 1.00 32.79 47 GLN D C 1
ATOM 11043 O O . GLN D 1 27 ? 1.340 25.147 33.207 1.00 28.39 47 GLN D O 1
ATOM 11057 N N . LEU D 1 28 ? 2.480 23.223 33.333 1.00 27.11 48 LEU D N 1
ATOM 11058 C CA . LEU D 1 28 ? 3.752 23.892 33.605 1.00 27.06 48 LEU D CA 1
ATOM 11059 C C . LEU D 1 28 ? 4.127 24.917 32.529 1.00 30.96 48 LEU D C 1
ATOM 11060 O O . LEU D 1 28 ? 4.416 26.067 32.848 1.00 31.72 48 LEU D O 1
ATOM 11076 N N . VAL D 1 29 ? 4.140 24.502 31.262 1.00 24.59 49 VAL D N 1
ATOM 11077 C CA . VAL D 1 29 ? 4.663 25.355 30.198 1.00 28.36 49 VAL D CA 1
ATOM 11078 C C . VAL D 1 29 ? 3.643 26.423 29.807 1.00 31.26 49 VAL D C 1
ATOM 11079 O O . VAL D 1 29 ? 3.955 27.360 29.069 1.00 36.05 49 VAL D O 1
ATOM 11092 N N . THR D 1 30 ? 2.432 26.284 30.323 1.00 21.94 50 THR D N 1
ATOM 11093 C CA . THR D 1 30 ? 1.382 27.283 30.102 1.00 31.48 50 THR D CA 1
ATOM 11094 C C . THR D 1 30 ? 1.425 28.421 31.127 1.00 37.25 50 THR D C 1
ATOM 11095 O O . THR D 1 30 ? 0.766 29.445 30.947 1.00 37.85 50 THR D O 1
ATOM 11106 N N . GLN D 1 31 ? 2.172 28.247 32.214 1.00 28.15 51 GLN D N 1
ATOM 11107 C CA . GLN D 1 31 ? 2.239 29.293 33.240 1.00 31.36 51 GLN D CA 1
ATOM 11108 C C . GLN D 1 31 ? 2.600 30.634 32.599 1.00 33.71 51 GLN D C 1
ATOM 11109 O O . GLN D 1 31 ? 3.451 30.690 31.713 1.00 35.62 51 GLN D O 1
ATOM 11123 N N . PRO D 1 32 ? 1.946 31.716 33.045 1.00 32.76 52 PRO D N 1
ATOM 11124 C CA . PRO D 1 32 ? 2.195 33.075 32.556 1.00 38.64 52 PRO D CA 1
ATOM 11125 C C . PRO D 1 32 ? 3.658 33.496 32.687 1.00 42.74 52 PRO D C 1
ATOM 11126 O O . PRO D 1 32 ? 4.193 34.160 31.802 1.00 43.18 52 PRO D O 1
ATOM 11137 N N . GLN D 1 33 ? 4.292 33.121 33.791 1.00 42.54 53 GLN D N 1
ATOM 11138 C CA . GLN D 1 33 ? 5.685 33.478 34.019 1.00 50.57 53 GLN D CA 1
ATOM 11139 C C . GLN D 1 33 ? 6.617 32.881 32.955 1.00 45.93 53 GLN D C 1
ATOM 11140 O O . GLN D 1 33 ? 7.673 33.436 32.692 1.00 46.81 53 GLN D O 1
ATOM 11154 N N . LEU D 1 34 ? 6.209 31.775 32.333 1.00 40.48 54 LEU D N 1
ATOM 11155 C CA . LEU D 1 34 ? 7.088 31.005 31.448 1.00 34.56 54 LEU D CA 1
ATOM 11156 C C . LEU D 1 34 ? 6.720 31.020 29.959 1.00 39.47 54 LEU D C 1
ATOM 11157 O O . LEU D 1 34 ? 7.594 31.185 29.100 1.00 36.66 54 LEU D O 1
ATOM 11173 N N . ARG D 1 35 ? 5.442 30.816 29.648 1.00 36.38 55 ARG D N 1
ATOM 11174 C CA . ARG D 1 35 ? 5.031 30.467 28.285 1.00 39.42 55 ARG D CA 1
ATOM 11175 C C . ARG D 1 35 ? 5.664 31.310 27.167 1.00 49.07 55 ARG D C 1
ATOM 11176 O O . ARG D 1 35 ? 6.051 30.768 26.120 1.00 36.76 55 ARG D O 1
ATOM 11197 N N . ASP D 1 36 ? 5.738 32.625 27.373 1.00 47.89 56 ASP D N 1
ATOM 11198 C CA . ASP D 1 36 ? 6.236 33.533 26.341 1.00 51.66 56 ASP D CA 1
ATOM 11199 C C . ASP D 1 36 ? 7.571 34.159 26.701 1.00 46.54 56 ASP D C 1
ATOM 11200 O O . ASP D 1 36 ? 8.045 35.051 26.007 1.00 51.48 56 ASP D O 1
ATOM 11209 N N . ARG D 1 37 ? 8.174 33.696 27.785 1.00 38.13 57 ARG D N 1
ATOM 11210 C CA . ARG D 1 37 ? 9.439 34.252 28.242 1.00 57.11 57 ARG D CA 1
ATOM 11211 C C . ARG D 1 37 ? 10.604 33.319 27.909 1.00 52.75 57 ARG D C 1
ATOM 11212 O O . ARG D 1 37 ? 11.703 33.780 27.636 1.00 37.17 57 ARG D O 1
ATOM 11233 N N . LEU D 1 38 ? 10.364 32.012 27.916 1.00 43.34 58 LEU D N 1
ATOM 11234 C CA . LEU D 1 38 ? 11.450 31.061 27.714 1.00 33.89 58 LEU D CA 1
ATOM 11235 C C . LEU D 1 38 ? 11.768 30.802 26.239 1.00 30.06 58 LEU D C 1
ATOM 11236 O O . LEU D 1 38 ? 10.896 30.845 25.372 1.00 30.04 58 LEU D O 1
ATOM 11252 N N . TRP D 1 39 ? 13.043 30.559 25.960 1.00 32.08 59 TRP D N 1
ATOM 11253 C CA . TRP D 1 39 ? 13.429 29.933 24.703 1.00 30.86 59 TRP D CA 1
ATOM 11254 C C . TRP D 1 39 ? 13.324 28.424 24.951 1.00 29.78 59 TRP D C 1
ATOM 11255 O O . TRP D 1 39 ? 14.219 27.796 25.523 1.00 27.29 59 TRP D O 1
ATOM 11276 N N . TRP D 1 40 ? 12.189 27.853 24.563 1.00 27.20 60 TRP D N 1
ATOM 11277 C CA . TRP D 1 40 ? 11.830 26.516 25.026 1.00 25.27 60 TRP D CA 1
ATOM 11278 C C . TRP D 1 40 ? 12.756 25.381 24.590 1.00 24.74 60 TRP D C 1
ATOM 11279 O O . TRP D 1 40 ? 12.981 24.447 25.366 1.00 26.78 60 TRP D O 1
ATOM 11300 N N . PRO D 1 41 ? 13.312 25.451 23.367 1.00 28.08 61 PRO D N 1
ATOM 11301 C CA . PRO D 1 41 ? 14.177 24.339 22.950 1.00 26.49 61 PRO D CA 1
ATOM 11302 C C . PRO D 1 41 ? 15.375 24.171 23.879 1.00 29.93 61 PRO D C 1
ATOM 11303 O O . PRO D 1 41 ? 15.926 23.081 23.978 1.00 34.47 61 PRO D O 1
ATOM 11314 N N . GLY D 1 42 ? 15.768 25.248 24.549 1.00 25.85 62 GLY D N 1
ATOM 11315 C CA . GLY D 1 42 ? 16.927 25.203 25.432 1.00 36.92 62 GLY D CA 1
ATOM 11316 C C . GLY D 1 42 ? 16.603 24.915 26.890 1.00 50.34 62 GLY D C 1
ATOM 11317 O O . GLY D 1 42 ? 17.501 24.783 27.721 1.00 60.69 62 GLY D O 1
ATOM 11321 N N . ALA D 1 43 ? 15.317 24.808 27.203 1.00 35.31 63 ALA D N 1
ATOM 11322 C CA . ALA D 1 43 ? 14.873 24.594 28.576 1.00 39.67 63 ALA D CA 1
ATOM 11323 C C . ALA D 1 43 ? 14.937 23.115 28.966 1.00 40.83 63 ALA D C 1
ATOM 11324 O O . ALA D 1 43 ? 14.718 22.222 28.150 1.00 34.68 63 ALA D O 1
ATOM 11331 N N . LEU D 1 44 ? 15.219 22.859 30.233 1.00 42.28 64 LEU D N 1
ATOM 11332 C CA . LEU D 1 44 ? 15.486 21.506 30.680 1.00 43.26 64 LEU D CA 1
ATOM 11333 C C . LEU D 1 44 ? 14.809 21.248 32.020 1.00 33.19 64 LEU D C 1
ATOM 11334 O O . LEU D 1 44 ? 15.011 21.983 32.968 1.00 34.18 64 LEU D O 1
ATOM 11350 N N . LEU D 1 45 ? 14.011 20.195 32.082 1.00 27.66 65 LEU D N 1
ATOM 11351 C CA . LEU D 1 45 ? 13.381 19.787 33.331 1.00 42.79 65 LEU D CA 1
ATOM 11352 C C . LEU D 1 45 ? 14.093 18.553 33.895 1.00 40.94 65 LEU D C 1
ATOM 11353 O O . LEU D 1 45 ? 14.336 17.583 33.180 1.00 33.35 65 LEU D O 1
ATOM 11369 N N . THR D 1 46 ? 14.419 18.583 35.181 1.00 39.28 66 THR D N 1
ATOM 11370 C CA . THR D 1 46 ? 15.074 17.446 35.815 1.00 32.37 66 THR D CA 1
ATOM 11371 C C . THR D 1 46 ? 14.540 17.246 37.245 1.00 39.37 66 THR D C 1
ATOM 11372 O O . THR D 1 46 ? 13.711 18.027 37.722 1.00 40.19 66 THR D O 1
ATOM 11383 N N . ASP D 1 47 ? 14.965 16.165 37.897 1.00 35.08 67 ASP D N 1
ATOM 11384 C CA . ASP D 1 47 ? 14.749 15.993 39.337 1.00 41.21 67 ASP D CA 1
ATOM 11385 C C . ASP D 1 47 ? 15.868 15.135 39.925 1.00 46.63 67 ASP D C 1
ATOM 11386 O O . ASP D 1 47 ? 16.826 14.792 39.233 1.00 34.77 67 ASP D O 1
ATOM 11395 N N . SER D 1 48 ? 15.763 14.805 41.205 1.00 39.87 68 SER D N 1
ATOM 11396 C CA . SER D 1 48 ? 16.870 14.164 41.913 1.00 36.02 68 SER D CA 1
ATOM 11397 C C . SER D 1 48 ? 17.284 12.844 41.269 1.00 38.05 68 SER D C 1
ATOM 11398 O O . SER D 1 48 ? 18.474 12.587 41.097 1.00 37.98 68 SER D O 1
ATOM 11406 N N . ALA D 1 49 ? 16.307 12.016 40.897 1.00 37.39 69 ALA D N 1
ATOM 11407 C CA . ALA D 1 49 ? 16.600 10.708 40.301 1.00 47.45 69 ALA D CA 1
ATOM 11408 C C . ALA D 1 49 ? 17.236 10.845 38.909 1.00 35.81 69 ALA D C 1
ATOM 11409 O O . ALA D 1 49 ? 18.217 10.168 38.606 1.00 36.67 69 ALA D O 1
ATOM 11416 N N . ALA D 1 50 ? 16.687 11.727 38.081 1.00 30.43 70 ALA D N 1
ATOM 11417 C CA . ALA D 1 50 ? 17.278 12.033 36.768 1.00 36.68 70 ALA D CA 1
ATOM 11418 C C . ALA D 1 50 ? 18.708 12.547 36.892 1.00 37.01 70 ALA D C 1
ATOM 11419 O O . ALA D 1 50 ? 19.585 12.162 36.112 1.00 33.46 70 ALA D O 1
ATOM 11426 N N . LYS D 1 51 ? 18.946 13.429 37.858 1.00 31.63 71 LYS D N 1
ATOM 11427 C CA . LYS D 1 51 ? 20.283 13.999 38.051 1.00 37.56 71 LYS D CA 1
ATOM 11428 C C . LYS D 1 51 ? 21.289 12.944 38.552 1.00 42.23 71 LYS D C 1
ATOM 11429 O O . LYS D 1 51 ? 22.446 12.903 38.106 1.00 36.02 71 LYS D O 1
ATOM 11448 N N . ALA D 1 52 ? 20.850 12.084 39.466 1.00 42.40 72 ALA D N 1
ATOM 11449 C CA . ALA D 1 52 ? 21.727 11.040 39.996 1.00 48.63 72 ALA D CA 1
ATOM 11450 C C . ALA D 1 52 ? 22.108 10.047 38.903 1.00 44.38 72 ALA D C 1
ATOM 11451 O O . ALA D 1 52 ? 23.259 9.634 38.829 1.00 36.28 72 ALA D O 1
ATOM 11458 N N . LYS D 1 53 ? 21.152 9.670 38.055 1.00 37.47 73 LYS D N 1
ATOM 11459 C CA . LYS D 1 53 ? 21.445 8.769 36.947 1.00 42.50 73 LYS D CA 1
ATOM 11460 C C . LYS D 1 53 ? 22.435 9.392 35.965 1.00 40.84 73 LYS D C 1
ATOM 11461 O O . LYS D 1 53 ? 23.408 8.746 35.579 1.00 35.32 73 LYS D O 1
ATOM 11480 N N . ALA D 1 54 ? 22.178 10.635 35.560 1.00 30.20 74 ALA D N 1
ATOM 11481 C CA . ALA D 1 54 ? 23.074 11.348 34.648 1.00 33.55 74 ALA D CA 1
ATOM 11482 C C . ALA D 1 54 ? 24.489 11.436 35.219 1.00 41.16 74 ALA D C 1
ATOM 11483 O O . ALA D 1 54 ? 25.468 11.360 34.479 1.00 42.57 74 ALA D O 1
ATOM 11490 N N . LEU D 1 55 ? 24.598 11.597 36.535 1.00 41.25 75 LEU D N 1
ATOM 11491 C CA . LEU D 1 55 ? 25.904 11.742 37.172 1.00 38.24 75 LEU D CA 1
ATOM 11492 C C . LEU D 1 55 ? 26.668 10.428 37.161 1.00 35.35 75 LEU D C 1
ATOM 11493 O O . LEU D 1 55 ? 27.870 10.412 36.919 1.00 37.09 75 LEU D O 1
ATOM 11509 N N . LYS D 1 56 ? 25.978 9.328 37.445 1.00 42.03 76 LYS D N 1
ATOM 11510 C CA . LYS D 1 56 ? 26.603 8.018 37.331 1.00 52.20 76 LYS D CA 1
ATOM 11511 C C . LYS D 1 56 ? 27.058 7.800 35.887 1.00 47.01 76 LYS D C 1
ATOM 11512 O O . LYS D 1 56 ? 28.143 7.291 35.644 1.00 37.15 76 LYS D O 1
ATOM 11531 N N . ASP D 1 57 ? 26.220 8.184 34.932 1.00 36.01 77 ASP D N 1
ATOM 11532 C CA . ASP D 1 57 ? 26.521 7.961 33.521 1.00 29.71 77 ASP D CA 1
ATOM 11533 C C . ASP D 1 57 ? 27.762 8.740 33.116 1.00 38.49 77 ASP D C 1
ATOM 11534 O O . ASP D 1 57 ? 28.665 8.204 32.472 1.00 36.11 77 ASP D O 1
ATOM 11543 N N . TYR D 1 58 ? 27.801 10.005 33.516 1.00 35.88 78 TYR D N 1
ATOM 11544 C CA . TYR D 1 58 ? 28.930 10.875 33.227 1.00 37.82 78 TYR D CA 1
ATOM 11545 C C . TYR D 1 58 ? 30.222 10.316 33.834 1.00 38.52 78 TYR D C 1
ATOM 11546 O O . TYR D 1 58 ? 31.255 10.177 33.159 1.00 32.36 78 TYR D O 1
ATOM 11564 N N . GLN D 1 59 ? 30.160 9.973 35.111 1.00 34.65 79 GLN D N 1
ATOM 11565 C CA . GLN D 1 59 ? 31.325 9.455 35.813 1.00 36.06 79 GLN D CA 1
ATOM 11566 C C . GLN D 1 59 ? 31.831 8.179 35.141 1.00 41.14 79 GLN D C 1
ATOM 11567 O O . GLN D 1 59 ? 33.041 7.963 35.036 1.00 31.40 79 GLN D O 1
ATOM 11581 N N . HIS D 1 60 ? 30.909 7.344 34.664 1.00 40.46 80 HIS D N 1
ATOM 11582 C CA . HIS D 1 60 ? 31.289 6.118 33.961 1.00 37.63 80 HIS D CA 1
ATOM 11583 C C . HIS D 1 60 ? 32.018 6.432 32.646 1.00 39.67 80 HIS D C 1
ATOM 11584 O O . HIS D 1 60 ? 32.984 5.766 32.300 1.00 32.77 80 HIS D O 1
ATOM 11599 N N . VAL D 1 61 ? 31.562 7.447 31.919 1.00 33.79 81 VAL D N 1
ATOM 11600 C CA . VAL D 1 61 ? 32.206 7.815 30.661 1.00 27.92 81 VAL D CA 1
ATOM 11601 C C . VAL D 1 61 ? 33.625 8.332 30.912 1.00 36.36 81 VAL D C 1
ATOM 11602 O O . VAL D 1 61 ? 34.569 7.936 30.222 1.00 36.38 81 VAL D O 1
ATOM 11632 N N . ALA D 1 63 ? 35.617 7.744 33.500 1.00 33.84 83 ALA D N 1
ATOM 11633 C CA . ALA D 1 63 ? 36.452 6.633 33.951 1.00 35.26 83 ALA D CA 1
ATOM 11634 C C . ALA D 1 63 ? 36.846 5.740 32.776 1.00 37.28 83 ALA D C 1
ATOM 11635 O O . ALA D 1 63 ? 37.991 5.295 32.670 1.00 37.28 83 ALA D O 1
ATOM 11642 N N . GLN D 1 64 ? 35.910 5.503 31.868 1.00 41.37 84 GLN D N 1
ATOM 11643 C CA . GLN D 1 64 ? 36.212 4.684 30.706 1.00 42.06 84 GLN D CA 1
ATOM 11644 C C . GLN D 1 64 ? 37.234 5.385 29.809 1.00 40.60 84 GLN D C 1
ATOM 11645 O O . GLN D 1 64 ? 38.157 4.741 29.311 1.00 33.93 84 GLN D O 1
ATOM 11659 N N . LEU D 1 65 ? 37.087 6.695 29.618 1.00 35.22 85 LEU D N 1
ATOM 11660 C CA . LEU D 1 65 ? 38.062 7.441 28.813 1.00 40.20 85 LEU D CA 1
ATOM 11661 C C . LEU D 1 65 ? 39.460 7.390 29.444 1.00 39.26 85 LEU D C 1
ATOM 11662 O O . LEU D 1 65 ? 40.468 7.337 28.741 1.00 35.46 85 LEU D O 1
ATOM 11678 N N . ALA D 1 66 ? 39.519 7.396 30.770 1.00 36.85 86 ALA D N 1
ATOM 11679 C CA . ALA D 1 66 ? 40.800 7.414 31.479 1.00 37.12 86 ALA D CA 1
ATOM 11680 C C . ALA D 1 66 ? 41.517 6.070 31.366 1.00 43.19 86 ALA D C 1
ATOM 11681 O O . ALA D 1 66 ? 42.722 6.009 31.143 1.00 41.11 86 ALA D O 1
ATOM 11688 N N . SER D 1 67 ? 40.760 4.994 31.512 1.00 37.70 87 SER D N 1
ATOM 11689 C CA . SER D 1 67 ? 41.302 3.651 31.414 1.00 46.19 87 SER D CA 1
ATOM 11690 C C . SER D 1 67 ? 41.754 3.356 29.990 1.00 42.24 87 SER D C 1
ATOM 11691 O O . SER D 1 67 ? 42.844 2.808 29.769 1.00 38.58 87 SER D O 1
ATOM 11699 N N . TRP D 1 68 ? 40.920 3.739 29.025 1.00 33.13 88 TRP D N 1
ATOM 11700 C CA . TRP D 1 68 ? 41.233 3.548 27.616 1.00 37.43 88 TRP D CA 1
ATOM 11701 C C . TRP D 1 68 ? 42.493 4.319 27.242 1.00 41.06 88 TRP D C 1
ATOM 11702 O O . TRP D 1 68 ? 43.399 3.793 26.561 1.00 32.35 88 TRP D O 1
ATOM 11723 N N . GLU D 1 69 ? 42.565 5.564 27.704 1.00 28.99 89 GLU D N 1
ATOM 11724 C CA . GLU D 1 69 ? 43.742 6.386 27.447 1.00 34.82 89 GLU D CA 1
ATOM 11725 C C . GLU D 1 69 ? 45.023 5.652 27.888 1.00 47.13 89 GLU D C 1
ATOM 11726 O O . GLU D 1 69 ? 46.024 5.639 27.163 1.00 41.20 89 GLU D O 1
ATOM 11738 N N . ALA D 1 70 ? 44.988 5.044 29.070 1.00 43.41 90 ALA D N 1
ATOM 11739 C CA . ALA D 1 70 ? 46.169 4.371 29.629 1.00 44.19 90 ALA D CA 1
ATOM 11740 C C . ALA D 1 70 ? 46.567 3.105 28.863 1.00 54.11 90 ALA D C 1
ATOM 11741 O O . ALA D 1 70 ? 47.700 2.630 28.973 1.00 54.28 90 ALA D O 1
ATOM 11748 N N . GLU D 1 71 ? 45.637 2.565 28.088 1.00 46.37 91 GLU D N 1
ATOM 11749 C CA . GLU D 1 71 ? 45.852 1.308 27.387 1.00 48.44 91 GLU D CA 1
ATOM 11750 C C . GLU D 1 71 ? 46.201 1.474 25.903 1.00 44.35 91 GLU D C 1
ATOM 11751 O O . GLU D 1 71 ? 46.921 0.653 25.339 1.00 42.70 91 GLU D O 1
ATOM 11763 N N . ALA D 1 72 ? 45.702 2.541 25.281 1.00 33.48 92 ALA D N 1
ATOM 11764 C CA . ALA D 1 72 ? 45.723 2.682 23.825 1.00 30.05 92 ALA D CA 1
ATOM 11765 C C . ALA D 1 72 ? 47.111 3.046 23.259 1.00 42.19 92 ALA D C 1
ATOM 11766 O O . ALA D 1 72 ? 48.001 3.443 24.000 1.00 37.95 92 ALA D O 1
ATOM 11773 N N . ASP D 1 73 ? 47.279 2.915 21.942 1.00 41.38 93 ASP D N 1
ATOM 11774 C CA . ASP D 1 73 ? 48.471 3.432 21.252 1.00 45.59 93 ASP D CA 1
ATOM 11775 C C . ASP D 1 73 ? 48.688 4.916 21.556 1.00 39.92 93 ASP D C 1
ATOM 11776 O O . ASP D 1 73 ? 47.733 5.643 21.821 1.00 39.30 93 ASP D O 1
ATOM 11785 N N . ASP D 1 74 ? 49.942 5.366 21.509 1.00 28.98 94 ASP D N 1
ATOM 11786 C CA . ASP D 1 74 ? 50.275 6.754 21.846 1.00 29.73 94 ASP D CA 1
ATOM 11787 C C . ASP D 1 74 ? 49.487 7.788 21.036 1.00 31.84 94 ASP D C 1
ATOM 11788 O O . ASP D 1 74 ? 49.071 8.810 21.579 1.00 41.13 94 ASP D O 1
ATOM 11797 N N . ASP D 1 75 ? 49.267 7.528 19.752 1.00 26.26 95 ASP D N 1
ATOM 11798 C CA . ASP D 1 75 ? 48.598 8.513 18.913 1.00 31.24 95 ASP D CA 1
ATOM 11799 C C . ASP D 1 75 ? 47.114 8.584 19.304 1.00 35.51 95 ASP D C 1
ATOM 11800 O O . ASP D 1 75 ? 46.573 9.664 19.512 1.00 29.34 95 ASP D O 1
ATOM 11809 N N . VAL D 1 76 ? 46.473 7.432 19.459 1.00 31.87 96 VAL D N 1
ATOM 11810 C CA . VAL D 1 76 ? 45.065 7.411 19.847 1.00 35.15 96 VAL D CA 1
ATOM 11811 C C . VAL D 1 76 ? 44.894 7.967 21.258 1.00 28.85 96 VAL D C 1
ATOM 11812 O O . VAL D 1 76 ? 43.916 8.646 21.557 1.00 25.13 96 VAL D O 1
ATOM 11825 N N . ALA D 1 77 ? 45.873 7.714 22.117 1.00 24.72 97 ALA D N 1
ATOM 11826 C CA . ALA D 1 77 ? 45.815 8.160 23.508 1.00 28.34 97 ALA D CA 1
ATOM 11827 C C . ALA D 1 77 ? 45.757 9.691 23.605 1.00 29.94 97 ALA D C 1
ATOM 11828 O O . ALA D 1 77 ? 45.078 10.244 24.474 1.00 31.41 97 ALA D O 1
ATOM 11835 N N . ALA D 1 78 ? 46.453 10.372 22.697 1.00 23.59 98 ALA D N 1
ATOM 11836 C CA . ALA D 1 78 ? 46.409 11.839 22.638 1.00 24.16 98 ALA D CA 1
ATOM 11837 C C . ALA D 1 78 ? 45.009 12.332 22.273 1.00 26.73 98 ALA D C 1
ATOM 11838 O O . ALA D 1 78 ? 44.545 13.359 22.776 1.00 23.02 98 ALA D O 1
ATOM 11845 N N . THR D 1 79 ? 44.345 11.617 21.378 1.00 23.00 99 THR D N 1
ATOM 11846 C CA . THR D 1 79 ? 42.989 12.000 20.998 1.00 23.09 99 THR D CA 1
ATOM 11847 C C . THR D 1 79 ? 42.057 11.788 22.197 1.00 22.06 99 THR D C 1
ATOM 11848 O O . THR D 1 79 ? 41.208 12.640 22.494 1.00 22.85 99 THR D O 1
ATOM 11859 N N . ILE D 1 80 ? 42.220 10.664 22.890 1.00 21.74 100 ILE D N 1
ATOM 11860 C CA . ILE D 1 80 ? 41.337 10.348 24.009 1.00 30.16 100 ILE D CA 1
ATOM 11861 C C . ILE D 1 80 ? 41.514 11.411 25.069 1.00 34.96 100 ILE D C 1
ATOM 11862 O O . ILE D 1 80 ? 40.543 11.843 25.688 1.00 27.10 100 ILE D O 1
ATOM 11878 N N . LYS D 1 81 ? 42.758 11.839 25.264 1.00 29.10 101 LYS D N 1
ATOM 11879 C CA . LYS D 1 81 ? 43.053 12.896 26.219 1.00 24.30 101 LYS D CA 1
ATOM 11880 C C . LYS D 1 81 ? 42.342 14.192 25.862 1.00 26.66 101 LYS D C 1
ATOM 11881 O O . LYS D 1 81 ? 41.755 14.835 26.729 1.00 27.14 101 LYS D O 1
ATOM 11900 N N . SER D 1 82 ? 42.407 14.589 24.594 1.00 19.39 102 SER D N 1
ATOM 11901 C CA . SER D 1 82 ? 41.742 15.795 24.154 1.00 24.82 102 SER D CA 1
ATOM 11902 C C . SER D 1 82 ? 40.231 15.723 24.438 1.00 28.60 102 SER D C 1
ATOM 11903 O O . SER D 1 82 ? 39.617 16.698 24.856 1.00 26.18 102 SER D O 1
ATOM 11911 N N . VAL D 1 83 ? 39.641 14.565 24.199 1.00 18.57 103 VAL D N 1
ATOM 11912 C CA . VAL D 1 83 ? 38.197 14.411 24.340 1.00 21.88 103 VAL D CA 1
ATOM 11913 C C . VAL D 1 83 ? 37.804 14.479 25.812 1.00 23.71 103 VAL D C 1
ATOM 11914 O O . VAL D 1 83 ? 36.814 15.121 26.172 1.00 27.03 103 VAL D O 1
ATOM 11927 N N . ARG D 1 84 ? 38.591 13.830 26.662 1.00 22.71 104 ARG D N 1
ATOM 11928 C CA . ARG D 1 84 ? 38.320 13.851 28.095 1.00 26.73 104 ARG D CA 1
ATOM 11929 C C . ARG D 1 84 ? 38.438 15.293 28.615 1.00 29.17 104 ARG D C 1
ATOM 11930 O O . ARG D 1 84 ? 37.642 15.746 29.447 1.00 29.17 104 ARG D O 1
ATOM 11951 N N . GLN D 1 85 ? 39.429 16.022 28.119 1.00 25.22 105 GLN D N 1
ATOM 11952 C CA . GLN D 1 85 ? 39.572 17.424 28.489 1.00 25.93 105 GLN D CA 1
ATOM 11953 C C . GLN D 1 85 ? 38.373 18.245 28.067 1.00 28.63 105 GLN D C 1
ATOM 11954 O O . GLN D 1 85 ? 37.928 19.099 28.818 1.00 27.56 105 GLN D O 1
ATOM 11968 N N . GLN D 1 86 ? 37.857 18.002 26.862 1.00 24.55 106 GLN D N 1
ATOM 11969 C CA . GLN D 1 86 ? 36.649 18.697 26.404 1.00 22.87 106 GLN D CA 1
ATOM 11970 C C . GLN D 1 86 ? 35.426 18.396 27.270 1.00 24.32 106 GLN D C 1
ATOM 11971 O O . GLN D 1 86 ? 34.479 19.186 27.286 1.00 22.61 106 GLN D O 1
ATOM 11985 N N . LEU D 1 87 ? 35.408 17.227 27.907 1.00 27.31 107 LEU D N 1
ATOM 11986 C CA . LEU D 1 87 ? 34.219 16.776 28.639 1.00 31.19 107 LEU D CA 1
ATOM 11987 C C . LEU D 1 87 ? 34.344 17.058 30.136 1.00 41.56 107 LEU D C 1
ATOM 11988 O O . LEU D 1 87 ? 33.447 16.735 30.919 1.00 29.99 107 LEU D O 1
ATOM 12004 N N . LEU D 1 88 ? 35.446 17.698 30.516 1.00 40.93 108 LEU D N 1
ATOM 12005 C CA . LEU D 1 88 ? 35.786 17.928 31.917 1.00 43.20 108 LEU D CA 1
ATOM 12006 C C . LEU D 1 88 ? 34.827 18.893 32.629 1.00 45.39 108 LEU D C 1
ATOM 12007 O O . LEU D 1 88 ? 34.453 18.674 33.787 1.00 46.08 108 LEU D O 1
ATOM 12023 N N . ASN D 1 89 ? 34.424 19.958 31.946 1.00 33.40 109 ASN D N 1
ATOM 12024 C CA . ASN D 1 89 ? 33.677 21.035 32.603 1.00 69.44 109 ASN D CA 1
ATOM 12025 C C . ASN D 1 89 ? 32.158 20.989 32.369 1.00 70.27 109 ASN D C 1
ATOM 12026 O O . ASN D 1 89 ? 31.491 22.025 32.357 1.00 72.17 109 ASN D O 1
ATOM 12037 N N . LEU D 1 90 ? 31.615 19.789 32.200 1.00 57.40 110 LEU D N 1
ATOM 12038 C CA . LEU D 1 90 ? 30.200 19.631 31.887 1.00 43.10 110 LEU D CA 1
ATOM 12039 C C . LEU D 1 90 ? 29.322 19.883 33.101 1.00 43.22 110 LEU D C 1
ATOM 12040 O O . LEU D 1 90 ? 29.527 19.306 34.177 1.00 33.61 110 LEU D O 1
ATOM 12056 N N . ASN D 1 91 ? 28.328 20.742 32.922 1.00 49.07 111 ASN D N 1
ATOM 12057 C CA . ASN D 1 91 ? 27.337 20.974 33.957 1.00 51.50 111 ASN D CA 1
ATOM 12058 C C . ASN D 1 91 ? 26.273 19.891 33.868 1.00 45.88 111 ASN D C 1
ATOM 12059 O O . ASN D 1 91 ? 25.383 19.973 33.027 1.00 36.30 111 ASN D O 1
ATOM 12070 N N . ILE D 1 92 ? 26.372 18.875 34.722 1.00 41.08 112 ILE D N 1
ATOM 12071 C CA . ILE D 1 92 ? 25.493 17.709 34.641 1.00 40.62 112 ILE D CA 1
ATOM 12072 C C . ILE D 1 92 ? 24.242 17.884 35.503 1.00 43.63 112 ILE D C 1
ATOM 12073 O O . ILE D 1 92 ? 24.330 17.932 36.719 1.00 41.04 112 ILE D O 1
ATOM 12089 N N . THR D 1 93 ? 23.079 17.951 34.870 1.00 38.70 113 THR D N 1
ATOM 12090 C CA . THR D 1 93 ? 21.828 18.210 35.583 1.00 35.34 113 THR D CA 1
ATOM 12091 C C . THR D 1 93 ? 20.840 17.042 35.520 1.00 39.88 113 THR D C 1
ATOM 12092 O O . THR D 1 93 ? 19.939 16.926 36.361 1.00 33.48 113 THR D O 1
ATOM 12103 N N . GLY D 1 94 ? 21.013 16.177 34.527 1.00 34.50 114 GLY D N 1
ATOM 12104 C CA . GLY D 1 94 ? 20.006 15.188 34.184 1.00 45.34 114 GLY D CA 1
ATOM 12105 C C . GLY D 1 94 ? 18.930 15.846 33.338 1.00 38.97 114 GLY D C 1
ATOM 12106 O O . GLY D 1 94 ? 18.890 17.070 33.249 1.00 31.41 114 GLY D O 1
ATOM 12110 N N . ARG D 1 95 ? 18.053 15.044 32.737 1.00 39.49 115 ARG D N 1
ATOM 12111 C CA . ARG D 1 95 ? 16.994 15.563 31.876 1.00 35.27 115 ARG D CA 1
ATOM 12112 C C . ARG D 1 95 ? 15.863 14.549 31.775 1.00 32.11 115 ARG D C 1
ATOM 12113 O O . ARG D 1 95 ? 16.033 13.468 31.223 1.00 43.94 115 ARG D O 1
ATOM 12134 N N . LEU D 1 96 ? 14.706 14.887 32.318 1.00 33.09 116 LEU D N 1
ATOM 12135 C CA . LEU D 1 96 ? 13.538 14.026 32.166 1.00 34.17 116 LEU D CA 1
ATOM 12136 C C . LEU D 1 96 ? 13.141 14.013 30.692 1.00 36.12 116 LEU D C 1
ATOM 12137 O O . LEU D 1 96 ? 13.257 15.032 30.012 1.00 31.96 116 LEU D O 1
ATOM 12153 N N . PRO D 1 97 ? 12.686 12.854 30.190 1.00 40.94 117 PRO D N 1
ATOM 12154 C CA . PRO D 1 97 ? 12.287 12.693 28.787 1.00 45.97 117 PRO D CA 1
ATOM 12155 C C . PRO D 1 97 ? 10.934 13.349 28.453 1.00 56.14 117 PRO D C 1
ATOM 12156 O O . PRO D 1 97 ? 10.176 12.799 27.656 1.00 60.30 117 PRO D O 1
ATOM 12167 N N . VAL D 1 98 ? 10.642 14.500 29.051 1.00 52.88 118 VAL D N 1
ATOM 12168 C CA . VAL D 1 98 ? 9.441 15.266 28.717 1.00 55.68 118 VAL D CA 1
ATOM 12169 C C . VAL D 1 98 ? 9.728 16.266 27.589 1.00 45.98 118 VAL D C 1
ATOM 12170 O O . VAL D 1 98 ? 10.834 16.794 27.488 1.00 36.93 118 VAL D O 1
ATOM 12183 N N . LYS D 1 99 ? 8.730 16.527 26.747 1.00 40.43 119 LYS D N 1
ATOM 12184 C CA . LYS D 1 99 ? 8.818 17.590 25.748 1.00 38.11 119 LYS D CA 1
ATOM 12185 C C . LYS D 1 99 ? 8.238 18.873 26.330 1.00 37.71 119 LYS D C 1
ATOM 12186 O O . LYS D 1 99 ? 7.080 18.900 26.704 1.00 39.66 119 LYS D O 1
ATOM 12205 N N . LEU D 1 100 ? 9.027 19.941 26.412 1.00 31.55 120 LEU D N 1
ATOM 12206 C CA . LEU D 1 100 ? 8.546 21.175 27.041 1.00 34.80 120 LEU D CA 1
ATOM 12207 C C . LEU D 1 100 ? 7.811 22.104 26.058 1.00 33.77 120 LEU D C 1
ATOM 12208 O O . LEU D 1 100 ? 6.986 22.910 26.452 1.00 49.89 120 LEU D O 1
ATOM 12224 N N . ASP D 1 101 ? 8.131 21.972 24.780 1.00 34.60 121 ASP D N 1
ATOM 12225 C CA . ASP D 1 101 ? 7.528 22.759 23.700 1.00 30.70 121 ASP D CA 1
ATOM 12226 C C . ASP D 1 101 ? 5.998 22.972 23.852 1.00 23.03 121 ASP D C 1
ATOM 12227 O O . ASP D 1 101 ? 5.235 22.019 23.765 1.00 28.49 121 ASP D O 1
ATOM 12236 N N . PRO D 1 102 ? 5.550 24.229 24.077 1.00 22.52 122 PRO D N 1
ATOM 12237 C CA . PRO D 1 102 ? 4.107 24.514 24.227 1.00 28.90 122 PRO D CA 1
ATOM 12238 C C . PRO D 1 102 ? 3.306 24.232 22.958 1.00 25.86 122 PRO D C 1
ATOM 12239 O O . PRO D 1 102 ? 2.096 24.059 23.002 1.00 23.48 122 PRO D O 1
ATOM 12250 N N . ASP D 1 103 ? 3.990 24.194 21.823 1.00 19.17 123 ASP D N 1
ATOM 12251 C CA . ASP D 1 103 ? 3.327 23.954 20.550 1.00 21.40 123 ASP D CA 1
ATOM 12252 C C . ASP D 1 103 ? 3.408 22.510 20.100 1.00 24.72 123 ASP D C 1
ATOM 12253 O O . ASP D 1 103 ? 3.067 22.176 18.973 1.00 21.86 123 ASP D O 1
ATOM 12262 N N . PHE D 1 104 ? 3.884 21.656 20.986 1.00 22.28 124 PHE D N 1
ATOM 12263 C CA . PHE D 1 104 ? 4.016 20.245 20.681 1.00 26.57 124 PHE D CA 1
ATOM 12264 C C . PHE D 1 104 ? 2.664 19.519 20.739 1.00 34.96 124 PHE D C 1
ATOM 12265 O O . PHE D 1 104 ? 1.829 19.810 21.603 1.00 27.23 124 PHE D O 1
ATOM 12282 N N . VAL D 1 105 ? 2.448 18.587 19.812 1.00 24.26 125 VAL D N 1
ATOM 12283 C CA . VAL D 1 105 ? 1.285 17.696 19.863 1.00 26.12 125 VAL D CA 1
ATOM 12284 C C . VAL D 1 105 ? 1.604 16.533 20.809 1.00 35.57 125 VAL D C 1
ATOM 12285 O O . VAL D 1 105 ? 2.358 15.633 20.463 1.00 35.16 125 VAL D O 1
ATOM 12298 N N . ARG D 1 106 ? 1.039 16.545 22.004 1.00 25.77 126 ARG D N 1
ATOM 12299 C CA . ARG D 1 106 ? 1.385 15.526 22.987 1.00 29.48 126 ARG D CA 1
ATOM 12300 C C . ARG D 1 106 ? 0.556 14.287 22.731 1.00 30.00 126 ARG D C 1
ATOM 12301 O O . ARG D 1 106 ? -0.670 14.347 22.638 1.00 27.61 126 ARG D O 1
ATOM 12322 N N . VAL D 1 107 ? 1.228 13.154 22.609 1.00 26.12 127 VAL D N 1
ATOM 12323 C CA . VAL D 1 107 ? 0.518 11.936 22.268 1.00 38.95 127 VAL D CA 1
ATOM 12324 C C . VAL D 1 107 ? 0.930 10.792 23.168 1.00 45.99 127 VAL D C 1
ATOM 12325 O O . VAL D 1 107 ? 2.108 10.625 23.471 1.00 49.28 127 VAL D O 1
ATOM 12338 N N . ASP D 1 108 ? -0.071 10.034 23.606 1.00 49.41 128 ASP D N 1
ATOM 12339 C CA . ASP D 1 108 ? 0.109 8.792 24.350 1.00 56.09 128 ASP D CA 1
ATOM 12340 C C . ASP D 1 108 ? 0.168 8.966 25.865 1.00 70.03 128 ASP D C 1
ATOM 12341 O O . ASP D 1 108 ? 0.032 10.069 26.393 1.00 55.89 128 ASP D O 1
ATOM 12350 N N . GLU D 1 109 ? 0.362 7.839 26.542 1.00 98.77 129 GLU D N 1
ATOM 12351 C CA . GLU D 1 109 ? 0.396 7.765 27.994 1.00 111.51 129 GLU D CA 1
ATOM 12352 C C . GLU D 1 109 ? 1.558 8.557 28.599 1.00 115.60 129 GLU D C 1
ATOM 12353 O O . GLU D 1 109 ? 1.509 8.937 29.767 1.00 118.06 129 GLU D O 1
ATOM 12365 N N . ASN D 1 110 ? 2.590 8.821 27.801 1.00 109.02 130 ASN D N 1
ATOM 12366 C CA . ASN D 1 110 ? 3.828 9.395 28.325 1.00 109.98 130 ASN D CA 1
ATOM 12367 C C . ASN D 1 110 ? 4.226 10.758 27.748 1.00 108.21 130 ASN D C 1
ATOM 12368 O O . ASN D 1 110 ? 5.396 11.139 27.820 1.00 112.23 130 ASN D O 1
ATOM 12379 N N . SER D 1 111 ? 3.273 11.497 27.186 1.00 96.80 131 SER D N 1
ATOM 12380 C CA . SER D 1 111 ? 3.599 12.787 26.573 1.00 84.00 131 SER D CA 1
ATOM 12381 C C . SER D 1 111 ? 3.104 13.976 27.398 1.00 75.87 131 SER D C 1
ATOM 12382 O O . SER D 1 111 ? 3.574 15.100 27.217 1.00 80.46 131 SER D O 1
ATOM 12390 N N . ASN D 1 112 ? 2.150 13.735 28.289 1.00 65.66 132 ASN D N 1
ATOM 12391 C CA . ASN D 1 112 ? 1.822 14.718 29.308 1.00 61.34 132 ASN D CA 1
ATOM 12392 C C . ASN D 1 112 ? 1.983 14.111 30.697 1.00 66.88 132 ASN D C 1
ATOM 12393 O O . ASN D 1 112 ? 1.013 14.026 31.458 1.00 70.69 132 ASN D O 1
ATOM 12404 N N . PRO D 1 113 ? 3.218 13.686 31.027 1.00 59.91 133 PRO D N 1
ATOM 12405 C CA . PRO D 1 113 ? 3.565 13.038 32.296 1.00 59.42 133 PRO D CA 1
ATOM 12406 C C . PRO D 1 113 ? 3.109 13.829 33.512 1.00 56.68 133 PRO D C 1
ATOM 12407 O O . PRO D 1 113 ? 3.397 15.021 33.603 1.00 50.50 133 PRO D O 1
ATOM 12418 N N . PRO D 1 114 ? 2.399 13.171 34.440 1.00 59.44 134 PRO D N 1
ATOM 12419 C CA . PRO D 1 114 ? 2.088 13.813 35.720 1.00 64.52 134 PRO D CA 1
ATOM 12420 C C . PRO D 1 114 ? 3.369 14.239 36.424 1.00 59.96 134 PRO D C 1
ATOM 12421 O O . PRO D 1 114 ? 4.399 13.567 36.301 1.00 51.59 134 PRO D O 1
ATOM 12432 N N . LEU D 1 115 ? 3.310 15.362 37.129 1.00 50.32 135 LEU D N 1
ATOM 12433 C CA . LEU D 1 115 ? 4.432 15.831 37.923 1.00 52.01 135 LEU D CA 1
ATOM 12434 C C . LEU D 1 115 ? 4.091 15.585 39.376 1.00 61.52 135 LEU D C 1
ATOM 12435 O O . LEU D 1 115 ? 3.007 15.957 39.836 1.00 64.49 135 LEU D O 1
ATOM 12451 N N . VAL D 1 116 ? 5.005 14.943 40.096 1.00 48.28 136 VAL D N 1
ATOM 12452 C CA . VAL D 1 116 ? 4.730 14.542 41.469 1.00 61.02 136 VAL D CA 1
ATOM 12453 C C . VAL D 1 116 ? 5.621 15.279 42.470 1.00 66.22 136 VAL D C 1
ATOM 12454 O O . VAL D 1 116 ? 5.183 16.227 43.116 1.00 80.33 136 VAL D O 1
ATOM 12467 N N . GLY D 1 117 ? 6.871 14.862 42.592 1.00 71.93 137 GLY D N 1
ATOM 12468 C CA . GLY D 1 117 ? 7.757 15.469 43.571 1.00 84.79 137 GLY D CA 1
ATOM 12469 C C . GLY D 1 117 ? 8.161 16.894 43.235 1.00 71.09 137 GLY D C 1
ATOM 12470 O O . GLY D 1 117 ? 7.402 17.647 42.623 1.00 63.92 137 GLY D O 1
ATOM 12474 N N . ASP D 1 118 ? 9.366 17.265 43.660 1.00 52.50 138 ASP D N 1
ATOM 12475 C CA . ASP D 1 118 ? 9.948 18.549 43.310 1.00 50.40 138 ASP D CA 1
ATOM 12476 C C . ASP D 1 118 ? 10.723 18.366 42.020 1.00 48.61 138 ASP D C 1
ATOM 12477 O O . ASP D 1 118 ? 11.251 17.281 41.766 1.00 39.19 138 ASP D O 1
ATOM 12486 N N . TYR D 1 119 ? 10.794 19.433 41.226 1.00 54.88 139 TYR D N 1
ATOM 12487 C CA . TYR D 1 119 ? 11.526 19.440 39.963 1.00 52.59 139 TYR D CA 1
ATOM 12488 C C . TYR D 1 119 ? 12.301 20.741 39.820 1.00 46.90 139 TYR D C 1
ATOM 12489 O O . TYR D 1 119 ? 12.003 21.713 40.504 1.00 36.31 139 TYR D O 1
ATOM 12507 N N . THR D 1 120 ? 13.278 20.756 38.915 1.00 39.13 140 THR D N 1
ATOM 12508 C CA . THR D 1 120 ? 14.044 21.958 38.621 1.00 38.69 140 THR D CA 1
ATOM 12509 C C . THR D 1 120 ? 14.037 22.203 37.121 1.00 38.18 140 THR D C 1
ATOM 12510 O O . THR D 1 120 ? 14.198 21.262 36.336 1.00 29.66 140 THR D O 1
ATOM 12521 N N . LEU D 1 121 ? 13.865 23.461 36.723 1.00 31.85 141 LEU D N 1
ATOM 12522 C CA . LEU D 1 121 ? 13.821 23.824 35.302 1.00 36.02 141 LEU D CA 1
ATOM 12523 C C . LEU D 1 121 ? 14.943 24.803 35.003 1.00 44.78 141 LEU D C 1
ATOM 12524 O O . LEU D 1 121 ? 14.919 25.947 35.463 1.00 45.15 141 LEU D O 1
ATOM 12540 N N . TYR D 1 122 ? 15.937 24.347 34.249 1.00 36.85 142 TYR D N 1
ATOM 12541 C CA . TYR D 1 122 ? 17.041 25.203 33.856 1.00 40.14 142 TYR D CA 1
ATOM 12542 C C . TYR D 1 122 ? 16.728 25.795 32.496 1.00 40.33 142 TYR D C 1
ATOM 12543 O O . TYR D 1 122 ? 16.191 25.110 31.625 1.00 39.13 142 TYR D O 1
ATOM 12561 N N . THR D 1 123 ? 17.020 27.079 32.329 1.00 36.75 143 THR D N 1
ATOM 12562 C CA . THR D 1 123 ? 16.707 27.772 31.081 1.00 43.47 143 THR D CA 1
ATOM 12563 C C . THR D 1 123 ? 17.913 28.567 30.611 1.00 45.57 143 THR D C 1
ATOM 12564 O O . THR D 1 123 ? 18.764 28.946 31.413 1.00 49.76 143 THR D O 1
ATOM 12575 N N . VAL D 1 124 ? 17.990 28.807 29.308 1.00 41.29 144 VAL D N 1
ATOM 12576 C CA . VAL D 1 124 ? 19.034 29.657 28.740 1.00 41.66 144 VAL D CA 1
ATOM 12577 C C . VAL D 1 124 ? 18.458 30.498 27.614 1.00 43.53 144 VAL D C 1
ATOM 12578 O O . VAL D 1 124 ? 17.397 30.187 27.074 1.00 42.65 144 VAL D O 1
ATOM 12591 N N . GLN D 1 125 ? 19.173 31.554 27.248 1.00 50.66 145 GLN D N 1
ATOM 12592 C CA . GLN D 1 125 ? 18.779 32.389 26.123 1.00 58.35 145 GLN D CA 1
ATOM 12593 C C . GLN D 1 125 ? 19.196 31.699 24.831 1.00 47.88 145 GLN D C 1
ATOM 12594 O O . GLN D 1 125 ? 20.166 30.941 24.823 1.00 43.06 145 GLN D O 1
ATOM 12608 N N . ARG D 1 126 ? 18.470 31.957 23.746 1.00 43.28 146 ARG D N 1
ATOM 12609 C CA . ARG D 1 126 ? 18.825 31.393 22.452 1.00 37.40 146 ARG D CA 1
ATOM 12610 C C . ARG D 1 126 ? 20.256 31.796 22.115 1.00 33.71 146 ARG D C 1
ATOM 12611 O O . ARG D 1 126 ? 20.587 32.973 22.122 1.00 32.35 146 ARG D O 1
ATOM 12632 N N . PRO D 1 127 ? 21.109 30.821 21.809 1.00 33.57 147 PRO D N 1
ATOM 12633 C CA . PRO D 1 127 ? 22.507 31.171 21.567 1.00 33.42 147 PRO D CA 1
ATOM 12634 C C . PRO D 1 127 ? 22.700 31.621 20.134 1.00 28.20 147 PRO D C 1
ATOM 12635 O O . PRO D 1 127 ? 21.790 31.449 19.327 1.00 28.01 147 PRO D O 1
ATOM 12646 N N . VAL D 1 128 ? 23.868 32.176 19.823 1.00 25.05 148 VAL D N 1
ATOM 12647 C CA . VAL D 1 128 ? 24.257 32.445 18.444 1.00 34.62 148 VAL D CA 1
ATOM 12648 C C . VAL D 1 128 ? 25.440 31.545 18.052 1.00 26.24 148 VAL D C 1
ATOM 12649 O O . VAL D 1 128 ? 26.245 31.886 17.188 1.00 28.16 148 VAL D O 1
ATOM 12662 N N . THR D 1 129 ? 25.541 30.390 18.690 1.00 24.92 149 THR D N 1
ATOM 12663 C CA . THR D 1 129 ? 26.635 29.473 18.394 1.00 28.12 149 THR D CA 1
ATOM 12664 C C . THR D 1 129 ? 26.147 28.029 18.377 1.00 27.37 149 THR D C 1
ATOM 12665 O O . THR D 1 129 ? 25.045 27.734 18.834 1.00 28.97 149 THR D O 1
ATOM 12676 N N . ILE D 1 130 ? 26.973 27.134 17.842 1.00 21.92 150 ILE D N 1
ATOM 12677 C CA . ILE D 1 130 ? 26.822 25.709 18.079 1.00 25.21 150 ILE D CA 1
ATOM 12678 C C . ILE D 1 130 ? 28.100 25.229 18.768 1.00 28.05 150 ILE D C 1
ATOM 12679 O O . ILE D 1 130 ? 29.082 25.960 18.804 1.00 31.27 150 ILE D O 1
ATOM 12695 N N . THR D 1 131 ? 28.094 24.024 19.323 1.00 20.66 151 THR D N 1
ATOM 12696 C CA . THR D 1 131 ? 29.301 23.485 19.961 1.00 21.03 151 THR D CA 1
ATOM 12697 C C . THR D 1 131 ? 29.813 22.297 19.191 1.00 24.82 151 THR D C 1
ATOM 12698 O O . THR D 1 131 ? 29.064 21.366 18.946 1.00 24.03 151 THR D O 1
ATOM 12709 N N . LEU D 1 132 ? 31.091 22.322 18.820 1.00 22.83 152 LEU D N 1
ATOM 12710 C CA . LEU D 1 132 ? 31.749 21.150 18.220 1.00 21.28 152 LEU D CA 1
ATOM 12711 C C . LEU D 1 132 ? 32.619 20.416 19.246 1.00 24.47 152 LEU D C 1
ATOM 12712 O O . LEU D 1 132 ? 33.475 21.039 19.880 1.00 24.82 152 LEU D O 1
ATOM 12728 N N . LEU D 1 133 ? 32.417 19.103 19.382 1.00 25.72 153 LEU D N 1
ATOM 12729 C CA . LEU D 1 133 ? 33.155 18.264 20.352 1.00 25.15 153 LEU D CA 1
ATOM 12730 C C . LEU D 1 133 ? 33.523 16.919 19.753 1.00 22.20 153 LEU D C 1
ATOM 12731 O O . LEU D 1 133 ? 32.853 16.434 18.848 1.00 20.89 153 LEU D O 1
ATOM 12747 N N . GLY D 1 134 ? 34.554 16.293 20.311 1.00 20.75 154 GLY D N 1
ATOM 12748 C CA . GLY D 1 134 ? 34.918 14.943 19.935 1.00 24.63 154 GLY D CA 1
ATOM 12749 C C . GLY D 1 134 ? 36.325 14.846 19.377 1.00 22.93 154 GLY D C 1
ATOM 12750 O O . GLY D 1 134 ? 37.187 15.658 19.705 1.00 18.60 154 GLY D O 1
ATOM 12754 N N . ALA D 1 135 ? 36.542 13.840 18.536 1.00 20.71 155 ALA D N 1
ATOM 12755 C CA . ALA D 1 135 ? 37.853 13.563 17.954 1.00 22.64 155 ALA D CA 1
ATOM 12756 C C . ALA D 1 135 ? 38.102 14.505 16.788 1.00 19.72 155 ALA D C 1
ATOM 12757 O O . ALA D 1 135 ? 38.188 14.080 15.638 1.00 20.85 155 ALA D O 1
ATOM 12764 N N . VAL D 1 136 ? 38.175 15.799 17.087 1.00 17.22 156 VAL D N 1
ATOM 12765 C CA . VAL D 1 136 ? 38.241 16.816 16.053 1.00 20.97 156 VAL D CA 1
ATOM 12766 C C . VAL D 1 136 ? 39.056 18.001 16.564 1.00 25.71 156 VAL D C 1
ATOM 12767 O O . VAL D 1 136 ? 38.989 18.332 17.748 1.00 19.84 156 VAL D O 1
ATOM 12780 N N . SER D 1 137 ? 39.854 18.608 15.683 1.00 21.07 157 SER D N 1
ATOM 12781 C CA . SER D 1 137 ? 40.674 19.759 16.054 1.00 20.64 157 SER D CA 1
ATOM 12782 C C . SER D 1 137 ? 39.822 21.032 16.107 1.00 24.28 157 SER D C 1
ATOM 12783 O O . SER D 1 137 ? 38.826 21.145 15.393 1.00 25.76 157 SER D O 1
ATOM 12791 N N . GLY D 1 138 ? 40.221 21.980 16.949 1.00 20.66 158 GLY D N 1
ATOM 12792 C CA . GLY D 1 138 ? 39.496 23.235 17.109 1.00 24.57 158 GLY D CA 1
ATOM 12793 C C . GLY D 1 138 ? 38.106 23.040 17.694 1.00 23.92 158 GLY D C 1
ATOM 12794 O O . GLY D 1 138 ? 37.159 23.745 17.333 1.00 24.14 158 GLY D O 1
ATOM 12798 N N . ALA D 1 139 ? 37.974 22.064 18.582 1.00 19.78 159 ALA D N 1
ATOM 12799 C CA . ALA D 1 139 ? 36.711 21.835 19.294 1.00 26.88 159 ALA D CA 1
ATOM 12800 C C . ALA D 1 139 ? 36.315 23.067 20.105 1.00 29.29 159 ALA D C 1
ATOM 12801 O O . ALA D 1 139 ? 37.172 23.764 20.645 1.00 23.15 159 ALA D O 1
ATOM 12808 N N . GLY D 1 140 ? 35.018 23.341 20.198 1.00 29.28 160 GLY D N 1
ATOM 12809 C CA . GLY D 1 140 ? 34.537 24.424 21.040 1.00 31.01 160 GLY D CA 1
ATOM 12810 C C . GLY D 1 140 ? 33.347 25.105 20.393 1.00 30.39 160 GLY D C 1
ATOM 12811 O O . GLY D 1 140 ? 32.687 24.521 19.545 1.00 24.96 160 GLY D O 1
ATOM 12815 N N . GLN D 1 141 ? 33.072 26.345 20.767 1.00 23.45 161 GLN D N 1
ATOM 12816 C CA . GLN D 1 141 ? 31.889 27.006 20.222 1.00 36.51 161 GLN D CA 1
ATOM 12817 C C . GLN D 1 141 ? 32.215 27.631 18.878 1.00 30.93 161 GLN D C 1
ATOM 12818 O O . GLN D 1 141 ? 33.275 28.221 18.712 1.00 31.18 161 GLN D O 1
ATOM 12832 N N . LEU D 1 142 ? 31.322 27.449 17.911 1.00 19.32 162 LEU D N 1
ATOM 12833 C CA . LEU D 1 142 ? 31.455 28.044 16.579 1.00 28.18 162 LEU D CA 1
ATOM 12834 C C . LEU D 1 142 ? 30.295 29.009 16.337 1.00 31.22 162 LEU D C 1
ATOM 12835 O O . LEU D 1 142 ? 29.194 28.770 16.818 1.00 27.47 162 LEU D O 1
ATOM 12851 N N . PRO D 1 143 ? 30.528 30.098 15.591 1.00 28.05 163 PRO D N 1
ATOM 12852 C CA . PRO D 1 143 ? 29.350 30.919 15.283 1.00 27.23 163 PRO D CA 1
ATOM 12853 C C . PRO D 1 143 ? 28.340 30.142 14.451 1.00 28.18 163 PRO D C 1
ATOM 12854 O O . PRO D 1 143 ? 28.717 29.435 13.513 1.00 26.57 163 PRO D O 1
ATOM 12865 N N . TRP D 1 144 ? 27.071 30.253 14.819 1.00 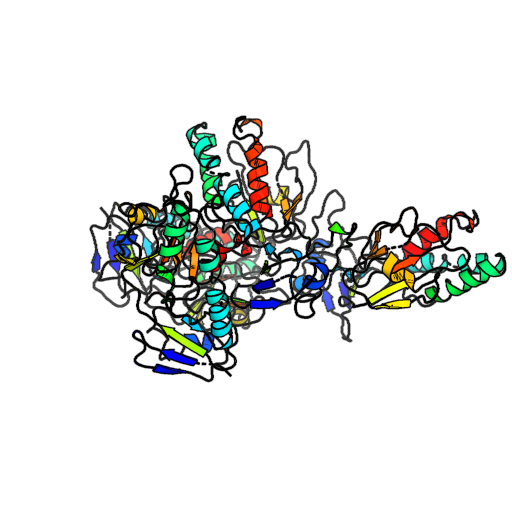25.53 164 TRP D N 1
ATOM 12866 C CA . TRP D 1 144 ? 25.983 29.639 14.055 1.00 29.48 164 TRP D CA 1
ATOM 12867 C C . TRP D 1 144 ? 25.690 30.522 12.858 1.00 35.11 164 TRP D C 1
ATOM 12868 O O . TRP D 1 144 ? 25.569 31.739 12.999 1.00 35.09 164 TRP D O 1
ATOM 12889 N N . LEU D 1 145 ? 25.607 29.921 11.676 1.00 30.13 165 LEU D N 1
ATOM 12890 C CA . LEU D 1 145 ? 25.253 30.663 10.468 1.00 37.11 165 LEU D CA 1
ATOM 12891 C C . LEU D 1 145 ? 24.015 30.053 9.829 1.00 36.59 165 LEU D C 1
ATOM 12892 O O . LEU D 1 145 ? 24.035 28.902 9.402 1.00 29.35 165 LEU D O 1
ATOM 12908 N N . ALA D 1 146 ? 22.925 30.807 9.764 1.00 38.95 166 ALA D N 1
ATOM 12909 C CA . ALA D 1 146 ? 21.730 30.273 9.127 1.00 44.72 166 ALA D CA 1
ATOM 12910 C C . ALA D 1 146 ? 22.107 29.789 7.727 1.00 34.41 166 ALA D C 1
ATOM 12911 O O . ALA D 1 146 ? 22.867 30.449 7.016 1.00 31.98 166 ALA D O 1
ATOM 12918 N N . GLY D 1 147 ? 21.609 28.615 7.349 1.00 31.44 167 GLY D N 1
ATOM 12919 C CA . GLY D 1 147 ? 21.835 28.095 6.009 1.00 36.79 167 GLY D CA 1
ATOM 12920 C C . GLY D 1 147 ? 23.065 27.213 5.874 1.00 39.46 167 GLY D C 1
ATOM 12921 O O . GLY D 1 147 ? 23.247 26.524 4.869 1.00 40.56 167 GLY D O 1
ATOM 12925 N N . ARG D 1 148 ? 23.916 27.229 6.889 1.00 31.40 168 ARG D N 1
ATOM 12926 C CA . ARG D 1 148 ? 25.168 26.497 6.832 1.00 30.16 168 ARG D CA 1
ATOM 12927 C C . ARG D 1 148 ? 24.983 25.044 7.297 1.00 25.17 168 ARG D C 1
ATOM 12928 O O . ARG D 1 148 ? 24.293 24.793 8.272 1.00 28.35 168 ARG D O 1
ATOM 12949 N N . SER D 1 149 ? 25.629 24.099 6.618 1.00 24.53 169 SER D N 1
ATOM 12950 C CA . SER D 1 149 ? 25.474 22.679 6.942 1.00 28.82 169 SER D CA 1
ATOM 12951 C C . SER D 1 149 ? 26.529 22.155 7.924 1.00 24.60 169 SER D C 1
ATOM 12952 O O . SER D 1 149 ? 27.532 22.809 8.188 1.00 24.54 169 SER D O 1
ATOM 12960 N N . VAL D 1 150 ? 26.330 20.938 8.413 1.00 22.04 170 VAL D N 1
ATOM 12961 C CA . VAL D 1 150 ? 27.332 20.291 9.268 1.00 24.15 170 VAL D CA 1
ATOM 12962 C C . VAL D 1 150 ? 28.671 20.177 8.522 1.00 28.23 170 VAL D C 1
ATOM 12963 O O . VAL D 1 150 ? 29.748 20.445 9.073 1.00 25.47 170 VAL D O 1
ATOM 12976 N N . THR D 1 151 ? 28.595 19.798 7.251 1.00 29.38 171 THR D N 1
ATOM 12977 C CA . THR D 1 151 ? 29.781 19.716 6.409 1.00 34.72 171 THR D CA 1
ATOM 12978 C C . THR D 1 151 ? 30.492 21.066 6.346 1.00 34.61 171 THR D C 1
ATOM 12979 O O . THR D 1 151 ? 31.720 21.143 6.467 1.00 38.18 171 THR D O 1
ATOM 12990 N N . ASP D 1 152 ? 29.721 22.134 6.160 1.00 30.52 172 ASP D N 1
ATOM 12991 C CA . ASP D 1 152 ? 30.287 23.481 6.125 1.00 34.39 172 ASP D CA 1
ATOM 12992 C C . ASP D 1 152 ? 31.033 23.808 7.416 1.00 36.87 172 ASP D C 1
ATOM 12993 O O . ASP D 1 152 ? 32.121 24.368 7.389 1.00 34.77 172 ASP D O 1
ATOM 13002 N N . TYR D 1 153 ? 30.433 23.482 8.552 1.00 28.73 173 TYR D N 1
ATOM 13003 C CA . TYR D 1 153 ? 31.035 23.818 9.831 1.00 31.64 173 TYR D CA 1
ATOM 13004 C C . TYR D 1 153 ? 32.364 23.086 10.033 1.00 28.63 173 TYR D C 1
ATOM 13005 O O . TYR D 1 153 ? 33.217 23.560 10.777 1.00 33.84 173 TYR D O 1
ATOM 13023 N N . LEU D 1 154 ? 32.547 21.947 9.366 1.00 23.67 174 LEU D N 1
ATOM 13024 C CA . LEU D 1 154 ? 33.705 21.093 9.626 1.00 36.24 174 LEU D CA 1
ATOM 13025 C C . LEU D 1 154 ? 34.957 21.399 8.793 1.00 44.75 174 LEU D C 1
ATOM 13026 O O . LEU D 1 154 ? 36.020 20.879 9.092 1.00 39.08 174 LEU D O 1
ATOM 13042 N N . GLN D 1 155 ? 34.841 22.211 7.748 1.00 52.81 175 GLN D N 1
ATOM 13043 C CA . GLN D 1 155 ? 35.886 22.255 6.714 1.00 57.78 175 GLN D CA 1
ATOM 13044 C C . GLN D 1 155 ? 37.296 22.619 7.199 1.00 52.23 175 GLN D C 1
ATOM 13045 O O . GLN D 1 155 ? 38.291 22.049 6.702 1.00 42.99 175 GLN D O 1
ATOM 13059 N N . ASP D 1 156 ? 37.383 23.573 8.132 1.00 33.65 176 ASP D N 1
ATOM 13060 C CA . ASP D 1 156 ? 38.659 23.939 8.770 1.00 33.95 176 ASP D CA 1
ATOM 13061 C C . ASP D 1 156 ? 38.844 23.264 10.140 1.00 27.50 176 ASP D C 1
ATOM 13062 O O . ASP D 1 156 ? 39.547 23.791 11.014 1.00 27.82 176 ASP D O 1
ATOM 13071 N N . HIS D 1 157 ? 38.206 22.112 10.318 1.00 21.51 177 HIS D N 1
ATOM 13072 C CA . HIS D 1 157 ? 38.357 21.312 11.535 1.00 24.74 177 HIS D CA 1
ATOM 13073 C C . HIS D 1 157 ? 38.756 19.874 11.203 1.00 24.69 177 HIS D C 1
ATOM 13074 O O . HIS D 1 157 ? 37.930 18.966 11.209 1.00 18.92 177 HIS D O 1
ATOM 13089 N N . PRO D 1 158 ? 40.046 19.662 10.921 1.00 22.82 178 PRO D N 1
ATOM 13090 C CA . PRO D 1 158 ? 40.504 18.303 10.620 1.00 20.99 178 PRO D CA 1
ATOM 13091 C C . PRO D 1 158 ? 40.189 17.319 11.759 1.00 20.93 178 PRO D C 1
ATOM 13092 O O . PRO D 1 158 ? 40.166 17.702 12.924 1.00 19.23 178 PRO D O 1
ATOM 13103 N N . ARG D 1 159 ? 39.931 16.063 11.413 1.00 20.19 179 ARG D N 1
ATOM 13104 C CA . ARG D 1 159 ? 39.655 15.043 12.412 1.00 22.25 179 ARG D CA 1
ATOM 13105 C C . ARG D 1 159 ? 40.971 14.642 13.052 1.00 25.26 179 ARG D C 1
ATOM 13106 O O . ARG D 1 159 ? 42.028 14.764 12.432 1.00 20.02 179 ARG D O 1
ATOM 13127 N N . LEU D 1 160 ? 40.890 14.158 14.287 1.00 16.72 180 LEU D N 1
ATOM 13128 C CA . LEU D 1 160 ? 42.047 13.671 15.018 1.00 17.79 180 LEU D CA 1
ATOM 13129 C C . LEU D 1 160 ? 42.210 12.165 14.788 1.00 22.90 180 LEU D C 1
ATOM 13130 O O . LEU D 1 160 ? 41.285 11.494 14.334 1.00 21.42 180 LEU D O 1
ATOM 13146 N N . ALA D 1 161 ? 43.372 11.631 15.139 1.00 19.86 181 ALA D N 1
ATOM 13147 C CA . ALA D 1 161 ? 43.623 10.194 15.010 1.00 24.95 181 ALA D CA 1
ATOM 13148 C C . ALA D 1 161 ? 42.550 9.434 15.776 1.00 30.44 181 ALA D C 1
ATOM 13149 O O . ALA D 1 161 ? 42.213 9.794 16.898 1.00 26.24 181 ALA D O 1
ATOM 13156 N N . GLY D 1 162 ? 42.019 8.380 15.164 1.00 27.32 182 GLY D N 1
ATOM 13157 C CA . GLY D 1 162 ? 41.047 7.529 15.817 1.00 29.10 182 GLY D CA 1
ATOM 13158 C C . GLY D 1 162 ? 39.610 7.995 15.597 1.00 31.01 182 GLY D C 1
ATOM 13159 O O . GLY D 1 162 ? 38.692 7.380 16.115 1.00 24.69 182 GLY D O 1
ATOM 13163 N N . ALA D 1 163 ? 39.401 9.055 14.822 1.00 23.56 183 ALA D N 1
ATOM 13164 C CA . ALA D 1 163 ? 38.043 9.577 14.646 1.00 28.30 183 ALA D CA 1
ATOM 13165 C C . ALA D 1 163 ? 37.199 8.729 13.693 1.00 26.42 183 ALA D C 1
ATOM 13166 O O . ALA D 1 163 ? 37.714 8.039 12.812 1.00 23.75 183 ALA D O 1
ATOM 13173 N N . ASP D 1 164 ? 35.887 8.794 13.895 1.00 20.64 184 ASP D N 1
ATOM 13174 C CA . ASP D 1 164 ? 34.913 8.276 12.949 1.00 20.28 184 ASP D CA 1
ATOM 13175 C C . ASP D 1 164 ? 35.134 9.002 11.637 1.00 24.78 184 ASP D C 1
ATOM 13176 O O . ASP D 1 164 ? 35.162 10.229 11.606 1.00 25.05 184 ASP D O 1
ATOM 13185 N N . LYS D 1 165 ? 35.288 8.257 10.553 1.00 28.46 185 LYS D N 1
ATOM 13186 C CA . LYS D 1 165 ? 35.597 8.870 9.263 1.00 47.81 185 LYS D CA 1
ATOM 13187 C C . LYS D 1 165 ? 34.349 9.286 8.477 1.00 43.86 185 LYS D C 1
ATOM 13188 O O . LYS D 1 165 ? 34.453 10.040 7.506 1.00 40.71 185 LYS D O 1
ATOM 13207 N N . ASN D 1 166 ? 33.183 8.793 8.896 1.00 29.31 186 ASN D N 1
ATOM 13208 C CA . ASN D 1 166 ? 31.954 8.928 8.104 1.00 39.80 186 ASN D CA 1
ATOM 13209 C C . ASN D 1 166 ? 30.977 10.014 8.570 1.00 34.51 186 ASN D C 1
ATOM 13210 O O . ASN D 1 166 ? 30.549 10.841 7.767 1.00 29.20 186 ASN D O 1
ATOM 13221 N N . ASN D 1 167 ? 30.610 9.988 9.851 1.00 29.73 187 ASN D N 1
ATOM 13222 C CA . ASN D 1 167 ? 29.466 10.762 10.348 1.00 31.32 187 ASN D CA 1
ATOM 13223 C C . ASN D 1 167 ? 29.791 11.749 11.459 1.00 33.31 187 ASN D C 1
ATOM 13224 O O . ASN D 1 167 ? 30.844 11.681 12.086 1.00 23.95 187 ASN D O 1
ATOM 13235 N N . VAL D 1 168 ? 28.844 12.653 11.689 1.00 22.68 188 VAL D N 1
ATOM 13236 C CA . VAL D 1 168 ? 28.815 13.492 12.861 1.00 26.94 188 VAL D CA 1
ATOM 13237 C C . VAL D 1 168 ? 27.421 13.333 13.423 1.00 30.34 188 VAL D C 1
ATOM 13238 O O . VAL D 1 168 ? 26.470 13.232 12.653 1.00 25.88 188 VAL D O 1
ATOM 13268 N N . VAL D 1 170 ? 24.427 15.099 15.170 1.00 23.55 190 VAL D N 1
ATOM 13269 C CA . VAL D 1 170 ? 23.856 16.374 15.571 1.00 20.73 190 VAL D CA 1
ATOM 13270 C C . VAL D 1 170 ? 22.986 16.112 16.798 1.00 31.58 190 VAL D C 1
ATOM 13271 O O . VAL D 1 170 ? 22.175 15.188 16.801 1.00 24.67 190 VAL D O 1
ATOM 13284 N N . ILE D 1 171 ? 23.187 16.900 17.845 1.00 24.80 191 ILE D N 1
ATOM 13285 C CA . ILE D 1 171 ? 22.360 16.819 19.037 1.00 26.05 191 ILE D CA 1
ATOM 13286 C C . ILE D 1 171 ? 21.635 18.154 19.164 1.00 29.30 191 ILE D C 1
ATOM 13287 O O . ILE D 1 171 ? 22.238 19.186 19.428 1.00 24.71 191 ILE D O 1
ATOM 13303 N N . THR D 1 172 ? 20.333 18.155 18.944 1.00 25.80 192 THR D N 1
ATOM 13304 C CA . THR D 1 172 ? 19.624 19.423 18.963 1.00 19.50 192 THR D CA 1
ATOM 13305 C C . THR D 1 172 ? 19.572 19.937 20.397 1.00 20.74 192 THR D C 1
ATOM 13306 O O . THR D 1 172 ? 19.838 19.190 21.329 1.00 24.18 192 THR D O 1
ATOM 13317 N N . PRO D 1 173 ? 19.235 21.217 20.583 1.00 24.14 193 PRO D N 1
ATOM 13318 C CA . PRO D 1 173 ? 19.100 21.717 21.959 1.00 37.35 193 PRO D CA 1
ATOM 13319 C C . PRO D 1 173 ? 18.113 20.889 22.802 1.00 31.34 193 PRO D C 1
ATOM 13320 O O . PRO D 1 173 ? 18.274 20.811 24.014 1.00 31.58 193 PRO D O 1
ATOM 13331 N N A GLU D 1 174 ? 17.117 20.277 22.169 0.50 24.36 194 GLU D N 1
ATOM 13332 N N B GLU D 1 174 ? 17.124 20.268 22.169 0.50 24.37 194 GLU D N 1
ATOM 13333 C CA A GLU D 1 174 ? 16.121 19.496 22.912 0.50 31.52 194 GLU D CA 1
ATOM 13334 C CA B GLU D 1 174 ? 16.125 19.497 22.916 0.50 31.52 194 GLU D CA 1
ATOM 13335 C C A GLU D 1 174 ? 16.652 18.124 23.319 0.50 35.05 194 GLU D C 1
ATOM 13336 C C B GLU D 1 174 ? 16.675 18.146 23.361 0.50 35.09 194 GLU D C 1
ATOM 13337 O O A GLU D 1 174 ? 15.987 17.380 24.047 0.50 29.01 194 GLU D O 1
ATOM 13338 O O B GLU D 1 174 ? 16.045 17.437 24.154 0.50 29.54 194 GLU D O 1
ATOM 13361 N N . GLY D 1 175 ? 17.847 17.790 22.842 1.00 28.18 195 GLY D N 1
ATOM 13362 C CA . GLY D 1 175 ? 18.466 16.523 23.172 1.00 34.07 195 GLY D CA 1
ATOM 13363 C C . GLY D 1 175 ? 18.192 15.423 22.159 1.00 29.83 195 GLY D C 1
ATOM 13364 O O . GLY D 1 175 ? 18.508 14.269 22.418 1.00 30.61 195 GLY D O 1
ATOM 13369 N N . GLU D 1 176 ? 17.589 15.765 21.022 1.00 27.28 196 GLU D N 1
ATOM 13370 C CA . GLU D 1 176 ? 17.312 14.780 19.982 1.00 25.57 196 GLU D CA 1
ATOM 13371 C C . GLU D 1 176 ? 18.549 14.613 19.089 1.00 22.85 196 GLU D C 1
ATOM 13372 O O . GLU D 1 176 ? 19.335 15.530 18.952 1.00 22.26 196 GLU D O 1
ATOM 13384 N N . THR D 1 177 ? 18.696 13.449 18.473 1.00 26.06 197 THR D N 1
ATOM 13385 C CA . THR D 1 177 ? 19.899 13.157 17.711 1.00 33.15 197 THR D CA 1
ATOM 13386 C C . THR D 1 177 ? 19.567 12.900 16.252 1.00 40.38 197 THR D C 1
ATOM 13387 O O . THR D 1 177 ? 18.518 12.341 15.918 1.00 36.72 197 THR D O 1
ATOM 13398 N N . VAL D 1 178 ? 20.492 13.300 15.392 1.00 28.81 198 VAL D N 1
ATOM 13399 C CA . VAL D 1 178 ? 20.341 13.178 13.956 1.00 31.29 198 VAL D CA 1
ATOM 13400 C C . VAL D 1 178 ? 21.711 12.864 13.379 1.00 27.13 198 VAL D C 1
ATOM 13401 O O . VAL D 1 178 ? 22.655 13.606 13.601 1.00 26.46 198 VAL D O 1
ATOM 13414 N N . VAL D 1 179 ? 21.813 11.775 12.634 1.00 24.83 199 VAL D N 1
ATOM 13415 C CA . VAL D 1 179 ? 23.076 11.385 12.014 1.00 34.73 199 VAL D CA 1
ATOM 13416 C C . VAL D 1 179 ? 23.324 12.175 10.730 1.00 35.93 199 VAL D C 1
ATOM 13417 O O . VAL D 1 179 ? 22.470 12.222 9.844 1.00 25.31 199 VAL D O 1
ATOM 13430 N N . ALA D 1 180 ? 24.504 12.780 10.628 1.00 25.77 200 ALA D N 1
ATOM 13431 C CA . ALA D 1 180 ? 24.859 13.596 9.479 1.00 29.43 200 ALA D CA 1
ATOM 13432 C C . ALA D 1 180 ? 26.112 13.041 8.804 1.00 30.37 200 ALA D C 1
ATOM 13433 O O . ALA D 1 180 ? 27.233 13.296 9.249 1.00 25.44 200 ALA D O 1
ATOM 13440 N N . PRO D 1 181 ? 25.923 12.270 7.728 1.00 28.95 201 PRO D N 1
ATOM 13441 C CA . PRO D 1 181 ? 27.097 11.832 6.965 1.00 33.77 201 PRO D CA 1
ATOM 13442 C C . PRO D 1 181 ? 27.835 13.046 6.416 1.00 30.75 201 PRO D C 1
ATOM 13443 O O . PRO D 1 181 ? 27.198 13.949 5.874 1.00 33.62 201 PRO D O 1
ATOM 13454 N N . VAL D 1 182 ? 29.155 13.080 6.549 1.00 27.34 202 VAL D N 1
ATOM 13455 C CA . VAL D 1 182 ? 29.898 14.239 6.101 1.00 31.21 202 VAL D CA 1
ATOM 13456 C C . VAL D 1 182 ? 30.869 13.922 4.959 1.00 33.55 202 VAL D C 1
ATOM 13457 O O . VAL D 1 182 ? 31.351 14.829 4.290 1.00 52.18 202 VAL D O 1
ATOM 13470 N N . ALA D 1 183 ? 31.114 12.643 4.712 1.00 34.84 203 ALA D N 1
ATOM 13471 C CA . ALA D 1 183 ? 32.109 12.225 3.724 1.00 40.82 203 ALA D CA 1
ATOM 13472 C C . ALA D 1 183 ? 31.541 11.931 2.326 1.00 43.31 203 ALA D C 1
ATOM 13473 O O . ALA D 1 183 ? 32.303 11.875 1.359 1.00 33.40 203 ALA D O 1
ATOM 13480 N N . LEU D 1 184 ? 30.227 11.737 2.221 1.00 42.49 204 LEU D N 1
ATOM 13481 C CA . LEU D 1 184 ? 29.589 11.367 0.948 1.00 52.55 204 LEU D CA 1
ATOM 13482 C C . LEU D 1 184 ? 29.802 12.394 -0.168 1.00 56.22 204 LEU D C 1
ATOM 13483 O O . LEU D 1 184 ? 29.837 13.598 0.075 1.00 54.99 204 LEU D O 1
ATOM 13499 N N . TRP D 1 185 ? 29.923 11.900 -1.399 1.00 51.97 205 TRP D N 1
ATOM 13500 C CA . TRP D 1 185 ? 30.279 12.738 -2.541 1.00 62.64 205 TRP D CA 1
ATOM 13501 C C . TRP D 1 185 ? 29.246 13.824 -2.794 1.00 76.71 205 TRP D C 1
ATOM 13502 O O . TRP D 1 185 ? 29.586 15.005 -2.840 1.00 76.26 205 TRP D O 1
ATOM 13523 N N . ASN D 1 186 ? 27.989 13.431 -2.977 1.00 85.41 206 ASN D N 1
ATOM 13524 C CA . ASN D 1 186 ? 26.926 14.418 -3.103 1.00 103.65 206 ASN D CA 1
ATOM 13525 C C . ASN D 1 186 ? 26.566 14.921 -1.715 1.00 107.74 206 ASN D C 1
ATOM 13526 O O . ASN D 1 186 ? 26.005 14.188 -0.899 1.00 107.69 206 ASN D O 1
ATOM 13537 N N . LYS D 1 187 ? 26.907 16.179 -1.456 1.00 117.09 207 LYS D N 1
ATOM 13538 C CA . LYS D 1 187 ? 26.874 16.730 -0.106 1.00 113.03 207 LYS D CA 1
ATOM 13539 C C . LYS D 1 187 ? 25.489 16.744 0.519 1.00 107.99 207 LYS D C 1
ATOM 13540 O O . LYS D 1 187 ? 24.548 17.320 -0.023 1.00 105.41 207 LYS D O 1
ATOM 13559 N N . ARG D 1 188 ? 25.387 16.104 1.678 1.00 115.90 208 ARG D N 1
ATOM 13560 C CA . ARG D 1 188 ? 24.157 16.089 2.449 1.00 109.32 208 ARG D CA 1
ATOM 13561 C C . ARG D 1 188 ? 24.024 17.414 3.168 1.00 95.50 208 ARG D C 1
ATOM 13562 O O . ARG D 1 188 ? 24.897 17.786 3.947 1.00 106.73 208 ARG D O 1
ATOM 13583 N N . HIS D 1 189 ? 22.946 18.139 2.900 1.00 70.67 209 HIS D N 1
ATOM 13584 C CA . HIS D 1 189 ? 22.767 19.442 3.521 1.00 52.84 209 HIS D CA 1
ATOM 13585 C C . HIS D 1 189 ? 21.901 19.344 4.775 1.00 44.53 209 HIS D C 1
ATOM 13586 O O . HIS D 1 189 ? 20.678 19.437 4.721 1.00 48.95 209 HIS D O 1
ATOM 13601 N N . VAL D 1 190 ? 22.569 19.143 5.902 1.00 35.31 210 VAL D N 1
ATOM 13602 C CA . VAL D 1 190 ? 21.925 19.096 7.201 1.00 28.70 210 VAL D CA 1
ATOM 13603 C C . VAL D 1 190 ? 22.288 20.380 7.932 1.00 30.34 210 VAL D C 1
ATOM 13604 O O . VAL D 1 190 ? 23.466 20.632 8.195 1.00 29.63 210 VAL D O 1
ATOM 13617 N N . GLU D 1 191 ? 21.290 21.200 8.247 1.00 25.83 211 GLU D N 1
ATOM 13618 C CA . GLU D 1 191 ? 21.545 22.488 8.900 1.00 32.85 211 GLU D CA 1
ATOM 13619 C C . GLU D 1 191 ? 21.155 22.408 10.362 1.00 29.71 211 GLU D C 1
ATOM 13620 O O . GLU D 1 191 ? 19.977 22.269 10.674 1.00 31.56 211 GLU D O 1
ATOM 13632 N N . PRO D 1 192 ? 22.139 22.503 11.268 1.00 25.80 212 PRO D N 1
ATOM 13633 C CA . PRO D 1 192 ? 21.815 22.373 12.690 1.00 25.20 212 PRO D CA 1
ATOM 13634 C C . PRO D 1 192 ? 21.279 23.676 13.251 1.00 30.56 212 PRO D C 1
ATOM 13635 O O . PRO D 1 192 ? 21.752 24.737 12.840 1.00 28.83 212 PRO D O 1
ATOM 13646 N N . PRO D 1 193 ? 20.291 23.604 14.159 1.00 27.42 213 PRO D N 1
ATOM 13647 C CA . PRO D 1 193 ? 19.777 24.848 14.734 1.00 22.78 213 PRO D CA 1
ATOM 13648 C C . PRO D 1 193 ? 20.755 25.444 15.740 1.00 24.97 213 PRO D C 1
ATOM 13649 O O . PRO D 1 193 ? 21.689 24.762 16.142 1.00 23.22 213 PRO D O 1
ATOM 13660 N N . PRO D 1 194 ? 20.550 26.714 16.127 1.00 26.63 214 PRO D N 1
ATOM 13661 C CA . PRO D 1 194 ? 21.377 27.344 17.159 1.00 35.60 214 PRO D CA 1
ATOM 13662 C C . PRO D 1 194 ? 21.370 26.532 18.450 1.00 33.56 214 PRO D C 1
ATOM 13663 O O . PRO D 1 194 ? 20.315 26.077 18.888 1.00 21.68 214 PRO D O 1
ATOM 13674 N N . GLY D 1 195 ? 22.542 26.331 19.039 1.00 22.79 215 GLY D N 1
ATOM 13675 C CA . GLY D 1 195 ? 22.626 25.697 20.338 1.00 23.05 215 GLY D CA 1
ATOM 13676 C C . GLY D 1 195 ? 22.830 24.200 20.240 1.00 26.85 215 GLY D C 1
ATOM 13677 O O . GLY D 1 195 ? 22.957 23.523 21.251 1.00 28.50 215 GLY D O 1
ATOM 13681 N N . SER D 1 196 ? 22.855 23.684 19.016 1.00 20.99 216 SER D N 1
ATOM 13682 C CA . SER D 1 196 ? 23.089 22.268 18.808 1.00 16.86 216 SER D CA 1
ATOM 13683 C C . SER D 1 196 ? 24.512 21.927 19.235 1.00 18.48 216 SER D C 1
ATOM 13684 O O . SER D 1 196 ? 25.373 22.811 19.353 1.00 21.99 216 SER D O 1
ATOM 13692 N N . GLN D 1 197 ? 24.738 20.647 19.477 1.00 18.60 217 GLN D N 1
ATOM 13693 C CA . GLN D 1 197 ? 26.080 20.112 19.640 1.00 18.44 217 GLN D CA 1
ATOM 13694 C C . GLN D 1 197 ? 26.376 19.182 18.475 1.00 26.93 217 GLN D C 1
ATOM 13695 O O . GLN D 1 197 ? 25.522 18.413 18.046 1.00 24.74 217 GLN D O 1
ATOM 13709 N N . LEU D 1 198 ? 27.592 19.266 17.958 1.00 22.45 218 LEU D N 1
ATOM 13710 C CA . LEU D 1 198 ? 28.027 18.409 16.875 1.00 18.65 218 LEU D CA 1
ATOM 13711 C C . LEU D 1 198 ? 29.076 17.476 17.452 1.00 27.36 218 LEU D C 1
ATOM 13712 O O . LEU D 1 198 ? 30.196 17.919 17.737 1.00 23.14 218 LEU D O 1
ATOM 13728 N N . TRP D 1 199 ? 28.720 16.205 17.627 1.00 22.70 219 TRP D N 1
ATOM 13729 C CA . TRP D 1 199 ? 29.628 15.220 18.205 1.00 23.59 219 TRP D CA 1
ATOM 13730 C C . TRP D 1 199 ? 30.302 14.405 17.109 1.00 23.25 219 TRP D C 1
ATOM 13731 O O . TRP D 1 199 ? 29.634 13.771 16.301 1.00 21.93 219 TRP D O 1
ATOM 13752 N N . LEU D 1 200 ? 31.631 14.420 17.079 1.00 19.85 220 LEU D N 1
ATOM 13753 C CA . LEU D 1 200 ? 32.359 13.597 16.129 1.00 17.66 220 LEU D CA 1
ATOM 13754 C C . LEU D 1 200 ? 33.086 12.543 16.947 1.00 26.31 220 LEU D C 1
ATOM 13755 O O . LEU D 1 200 ? 34.067 12.841 17.620 1.00 26.05 220 LEU D O 1
ATOM 13771 N N . GLY D 1 201 ? 32.574 11.312 16.919 1.00 19.67 221 GLY D N 1
ATOM 13772 C CA . GLY D 1 201 ? 33.036 10.276 17.828 1.00 19.68 221 GLY D CA 1
ATOM 13773 C C . GLY D 1 201 ? 34.306 9.550 17.377 1.00 29.55 221 GLY D C 1
ATOM 13774 O O . GLY D 1 201 ? 34.971 9.957 16.427 1.00 24.14 221 GLY D O 1
ATOM 13778 N N . PHE D 1 202 ? 34.615 8.468 18.083 1.00 26.56 222 PHE D N 1
ATOM 13779 C CA . PHE D 1 202 ? 35.708 7.551 17.766 1.00 25.01 222 PHE D CA 1
ATOM 13780 C C . PHE D 1 202 ? 35.270 6.531 16.713 1.00 26.09 222 PHE D C 1
ATOM 13781 O O . PHE D 1 202 ? 34.087 6.207 16.609 1.00 24.97 222 PHE D O 1
ATOM 13798 N N . SER D 1 203 ? 36.207 6.000 15.936 1.00 26.61 223 SER D N 1
ATOM 13799 C CA . SER D 1 203 ? 35.844 5.014 14.916 1.00 42.16 223 SER D CA 1
ATOM 13800 C C . SER D 1 203 ? 35.551 3.657 15.554 1.00 40.99 223 SER D C 1
ATOM 13801 O O . SER D 1 203 ? 36.149 3.290 16.563 1.00 32.48 223 SER D O 1
ATOM 13809 N N . ALA D 1 204 ? 34.623 2.913 14.968 1.00 45.32 224 ALA D N 1
ATOM 13810 C CA . ALA D 1 204 ? 34.361 1.551 15.415 1.00 61.88 224 ALA D CA 1
ATOM 13811 C C . ALA D 1 204 ? 35.635 0.699 15.348 1.00 59.60 224 ALA D C 1
ATOM 13812 O O . ALA D 1 204 ? 35.870 -0.149 16.209 1.00 61.21 224 ALA D O 1
ATOM 13819 N N . HIS D 1 205 ? 36.464 0.933 14.334 1.00 48.91 225 HIS D N 1
ATOM 13820 C CA . HIS D 1 205 ? 37.693 0.157 14.169 1.00 58.10 225 HIS D CA 1
ATOM 13821 C C . HIS D 1 205 ? 38.684 0.338 15.320 1.00 56.22 225 HIS D C 1
ATOM 13822 O O . HIS D 1 205 ? 39.471 -0.563 15.609 1.00 48.74 225 HIS D O 1
ATOM 13837 N N . VAL D 1 206 ? 38.667 1.499 15.965 1.00 56.34 226 VAL D N 1
ATOM 13838 C CA . VAL D 1 206 ? 39.659 1.780 17.000 1.00 48.72 226 VAL D CA 1
ATOM 13839 C C . VAL D 1 206 ? 39.126 1.504 18.404 1.00 41.54 226 VAL D C 1
ATOM 13840 O O . VAL D 1 206 ? 39.898 1.322 19.333 1.00 35.96 226 VAL D O 1
ATOM 13853 N N . LEU D 1 207 ? 37.810 1.466 18.565 1.00 37.41 227 LEU D N 1
ATOM 13854 C CA . LEU D 1 207 ? 37.247 1.201 19.881 1.00 36.74 227 LEU D CA 1
ATOM 13855 C C . LEU D 1 207 ? 37.428 -0.264 20.253 1.00 44.89 227 LEU D C 1
ATOM 13856 O O . LEU D 1 207 ? 36.947 -1.150 19.544 1.00 43.59 227 LEU D O 1
ATOM 13872 N N . PRO D 1 208 ? 38.116 -0.533 21.370 1.00 39.74 228 PRO D N 1
ATOM 13873 C CA . PRO D 1 208 ? 38.216 -1.935 21.791 1.00 40.85 228 PRO D CA 1
ATOM 13874 C C . PRO D 1 208 ? 36.838 -2.493 22.172 1.00 46.85 228 PRO D C 1
ATOM 13875 O O . PRO D 1 208 ? 35.899 -1.722 22.406 1.00 43.73 228 PRO D O 1
ATOM 13886 N N . GLU D 1 209 ? 36.706 -3.814 22.208 1.00 50.98 229 GLU D N 1
ATOM 13887 C CA . GLU D 1 209 ? 35.436 -4.431 22.574 1.00 46.22 229 GLU D CA 1
ATOM 13888 C C . GLU D 1 209 ? 35.008 -3.912 23.939 1.00 35.31 229 GLU D C 1
ATOM 13889 O O . GLU D 1 209 ? 33.851 -3.567 24.149 1.00 43.14 229 GLU D O 1
ATOM 13901 N N . LYS D 1 210 ? 35.964 -3.865 24.858 1.00 51.66 230 LYS D N 1
ATOM 13902 C CA . LYS D 1 210 ? 35.787 -3.276 26.181 1.00 68.81 230 LYS D CA 1
ATOM 13903 C C . LYS D 1 210 ? 34.933 -2.003 26.135 1.00 66.51 230 LYS D C 1
ATOM 13904 O O . LYS D 1 210 ? 34.049 -1.802 26.973 1.00 61.36 230 LYS D O 1
ATOM 13923 N N . TYR D 1 211 ? 35.202 -1.148 25.151 1.00 58.41 231 TYR D N 1
ATOM 13924 C CA . TYR D 1 211 ? 34.580 0.176 25.085 1.00 53.44 231 TYR D CA 1
ATOM 13925 C C . TYR D 1 211 ? 33.604 0.353 23.916 1.00 48.88 231 TYR D C 1
ATOM 13926 O O . TYR D 1 211 ? 33.332 1.473 23.487 1.00 43.69 231 TYR D O 1
ATOM 13944 N N . ALA D 1 212 ? 33.070 -0.746 23.406 1.00 50.83 232 ALA D N 1
ATOM 13945 C CA . ALA D 1 212 ? 32.248 -0.697 22.204 1.00 53.71 232 ALA D CA 1
ATOM 13946 C C . ALA D 1 212 ? 31.111 0.325 22.292 1.00 48.23 232 ALA D C 1
ATOM 13947 O O . ALA D 1 212 ? 30.731 0.912 21.282 1.00 40.19 232 ALA D O 1
ATOM 13954 N N . ASP D 1 213 ? 30.573 0.539 23.488 1.00 37.76 233 ASP D N 1
ATOM 13955 C CA . ASP D 1 213 ? 29.399 1.393 23.649 1.00 45.34 233 ASP D CA 1
ATOM 13956 C C . ASP D 1 213 ? 29.744 2.839 24.005 1.00 41.66 233 ASP D C 1
ATOM 13957 O O . ASP D 1 213 ? 28.852 3.627 24.330 1.00 29.62 233 ASP D O 1
ATOM 13966 N N . LEU D 1 214 ? 31.026 3.190 23.940 1.00 34.22 234 LEU D N 1
ATOM 13967 C CA . LEU D 1 214 ? 31.485 4.477 24.461 1.00 32.99 234 LEU D CA 1
ATOM 13968 C C . LEU D 1 214 ? 30.947 5.705 23.701 1.00 29.10 234 LEU D C 1
ATOM 13969 O O . LEU D 1 214 ? 30.643 6.725 24.318 1.00 24.89 234 LEU D O 1
ATOM 13985 N N . ASN D 1 215 ? 30.839 5.638 22.375 1.00 28.42 235 ASN D N 1
ATOM 13986 C CA . ASN D 1 215 ? 30.223 6.747 21.639 1.00 32.49 235 ASN D CA 1
ATOM 13987 C C . ASN D 1 215 ? 28.763 6.940 22.067 1.00 28.82 235 ASN D C 1
ATOM 13988 O O . ASN D 1 215 ? 28.316 8.053 22.260 1.00 23.04 235 ASN D O 1
ATOM 13999 N N . ASP D 1 216 ? 28.015 5.847 22.169 1.00 27.05 236 ASP D N 1
ATOM 14000 C CA . ASP D 1 216 ? 26.604 5.930 22.554 1.00 38.38 236 ASP D CA 1
ATOM 14001 C C . ASP D 1 216 ? 26.465 6.548 23.936 1.00 30.32 236 ASP D C 1
ATOM 14002 O O . ASP D 1 216 ? 25.569 7.341 24.192 1.00 26.40 236 ASP D O 1
ATOM 14011 N N . GLN D 1 217 ? 27.361 6.164 24.829 1.00 30.32 237 GLN D N 1
ATOM 14012 C CA . GLN D 1 217 ? 27.321 6.634 26.204 1.00 30.53 237 GLN D CA 1
ATOM 14013 C C . GLN D 1 217 ? 27.659 8.117 26.292 1.00 35.64 237 GLN D C 1
ATOM 14014 O O . GLN D 1 217 ? 27.056 8.859 27.066 1.00 28.64 237 GLN D O 1
ATOM 14028 N N . ILE D 1 218 ? 28.602 8.564 25.469 1.00 29.98 238 ILE D N 1
ATOM 14029 C CA . ILE D 1 218 ? 28.946 9.971 25.472 1.00 28.55 238 ILE D CA 1
ATOM 14030 C C . ILE D 1 218 ? 27.793 10.793 24.909 1.00 22.69 238 ILE D C 1
ATOM 14031 O O . ILE D 1 218 ? 27.435 11.848 25.448 1.00 22.39 238 ILE D O 1
ATOM 14047 N N . VAL D 1 219 ? 27.199 10.312 23.825 1.00 24.82 239 VAL D N 1
ATOM 14048 C CA . VAL D 1 219 ? 26.126 11.066 23.181 1.00 23.28 239 VAL D CA 1
ATOM 14049 C C . VAL D 1 219 ? 24.973 11.174 24.178 1.00 33.89 239 VAL D C 1
ATOM 14050 O O . VAL D 1 219 ? 24.371 12.232 24.342 1.00 26.97 239 VAL D O 1
ATOM 14063 N N . SER D 1 220 ? 24.703 10.082 24.881 1.00 30.59 240 SER D N 1
ATOM 14064 C CA . SER D 1 220 ? 23.654 10.077 25.890 1.00 33.53 240 SER D CA 1
ATOM 14065 C C . SER D 1 220 ? 23.905 11.157 26.961 1.00 33.57 240 SER D C 1
ATOM 14066 O O . SER D 1 220 ? 23.014 11.919 27.308 1.00 33.11 240 SER D O 1
ATOM 14074 N N . VAL D 1 221 ? 25.129 11.229 27.468 1.00 30.08 241 VAL D N 1
ATOM 14075 C CA . VAL D 1 221 ? 25.510 12.265 28.433 1.00 34.72 241 VAL D CA 1
ATOM 14076 C C . VAL D 1 221 ? 25.324 13.684 27.894 1.00 32.30 241 VAL D C 1
ATOM 14077 O O . VAL D 1 221 ? 24.840 14.567 28.608 1.00 30.28 241 VAL D O 1
ATOM 14090 N N . LEU D 1 222 ? 25.722 13.903 26.639 1.00 20.30 242 LEU D N 1
ATOM 14091 C CA . LEU D 1 222 ? 25.604 15.220 26.019 1.00 19.09 242 LEU D CA 1
ATOM 14092 C C . LEU D 1 222 ? 24.131 15.631 25.808 1.00 25.92 242 LEU D C 1
ATOM 14093 O O . LEU D 1 222 ? 23.812 16.805 25.910 1.00 28.22 242 LEU D O 1
ATOM 14109 N N . THR D 1 223 ? 23.252 14.681 25.495 1.00 37.45 243 THR D N 1
ATOM 14110 C CA . THR D 1 223 ? 21.837 15.014 25.282 1.00 35.80 243 THR D CA 1
ATOM 14111 C C . THR D 1 223 ? 21.148 15.463 26.570 1.00 39.54 243 THR D C 1
ATOM 14112 O O . THR D 1 223 ? 20.034 15.986 26.520 1.00 38.88 243 THR D O 1
ATOM 14123 N N . GLN D 1 224 ? 21.801 15.257 27.709 1.00 36.08 244 GLN D N 1
ATOM 14124 C CA . GLN D 1 224 ? 21.212 15.527 29.018 1.00 45.70 244 GLN D CA 1
ATOM 14125 C C . GLN D 1 224 ? 21.716 16.811 29.662 1.00 52.15 244 GLN D C 1
ATOM 14126 O O . GLN D 1 224 ? 21.180 17.249 30.679 1.00 46.32 244 GLN D O 1
ATOM 14140 N N . ARG D 1 225 ? 22.739 17.414 29.074 1.00 46.18 245 ARG D N 1
ATOM 14141 C CA . ARG D 1 225 ? 23.241 18.694 29.554 1.00 49.25 245 ARG D CA 1
ATOM 14142 C C . ARG D 1 225 ? 22.881 19.807 28.558 1.00 58.36 245 ARG D C 1
ATOM 14143 O O . ARG D 1 225 ? 22.772 19.568 27.350 1.00 50.84 245 ARG D O 1
ATOM 14164 N N . VAL D 1 226 ? 22.667 21.019 29.060 1.00 64.62 246 VAL D N 1
ATOM 14165 C CA . VAL D 1 226 ? 22.448 22.160 28.173 1.00 66.78 246 VAL D CA 1
ATOM 14166 C C . VAL D 1 226 ? 23.745 22.953 28.060 1.00 61.58 246 VAL D C 1
ATOM 14167 O O . VAL D 1 226 ? 24.248 23.474 29.060 1.00 52.80 246 VAL D O 1
ATOM 14180 N N . PRO D 1 227 ? 24.309 23.019 26.841 1.00 68.40 247 PRO D N 1
ATOM 14181 C CA . PRO D 1 227 ? 25.573 23.732 26.619 1.00 69.20 247 PRO D CA 1
ATOM 14182 C C . PRO D 1 227 ? 25.504 25.178 27.094 1.00 67.59 247 PRO D C 1
ATOM 14183 O O . PRO D 1 227 ? 24.417 25.758 27.127 1.00 61.20 247 PRO D O 1
ATOM 14194 N N . GLU D 1 228 ? 26.656 25.740 27.450 1.00 76.70 248 GLU D N 1
ATOM 14195 C CA . GLU D 1 228 ? 26.755 27.131 27.892 1.00 84.24 248 GLU D CA 1
ATOM 14196 C C . GLU D 1 228 ? 25.665 27.490 28.904 1.00 81.78 248 GLU D C 1
ATOM 14197 O O . GLU D 1 228 ? 24.911 28.452 28.732 1.00 83.11 248 GLU D O 1
ATOM 14209 N N . LEU D 1 229 ? 25.599 26.688 29.959 1.00 74.56 249 LEU D N 1
ATOM 14210 C CA . LEU D 1 229 ? 24.761 26.972 31.115 1.00 78.52 249 LEU D CA 1
ATOM 14211 C C . LEU D 1 229 ? 25.705 27.167 32.298 1.00 72.88 249 LEU D C 1
ATOM 14212 O O . LEU D 1 229 ? 26.290 26.203 32.792 1.00 70.85 249 LEU D O 1
ATOM 14228 N N . GLU D 1 230 ? 25.872 28.414 32.730 1.00 59.77 250 GLU D N 1
ATOM 14229 C CA . GLU D 1 230 ? 26.853 28.738 33.767 1.00 70.28 250 GLU D CA 1
ATOM 14230 C C . GLU D 1 230 ? 26.601 27.989 35.074 1.00 79.06 250 GLU D C 1
ATOM 14231 O O . GLU D 1 230 ? 25.457 27.840 35.507 1.00 70.53 250 GLU D O 1
ATOM 14243 N N . HIS D 1 231 ? 27.684 27.525 35.696 1.00 93.23 251 HIS D N 1
ATOM 14244 C CA . HIS D 1 231 ? 27.609 26.859 36.992 1.00 99.54 251 HIS D CA 1
ATOM 14245 C C . HIS D 1 231 ? 27.089 27.818 38.052 1.00 103.26 251 HIS D C 1
ATOM 14246 O O . HIS D 1 231 ? 27.751 28.800 38.384 1.00 106.46 251 HIS D O 1
#

B-factor: mean 40.86, std 24.88, range [11.59, 242.89]

Foldseek 3Di:
DEEWEQEAVRPDIDDDDDDWWLLRVCPPPVHVVPAPQLQKFKADPVQQVVLVVLLVVLVVLVVVLVVADVQVNVLSVQQCVVSVDDDGGGGDLQRRHNPDDQDDPPNTPTHDYYMYMYGHDFAQWEFEGGQKAPGGTDGADPPAWPLNVCVPIHGGPQWAQFWKKQASNLDDDTATRDPVVHDTHRHGGQIYIYTYGHCVRDDPVCNCSVVSVSSSVSNDRVVPPNDDPGD/DAEEWEDDPPDPDIDDDDDDWWLLCVCVPPVHVPPAPQLQKFKFDDVQQVVLVVLLVVLVVLVVVLVVDDPQVNVLSVQQCVVSVDFDFDGGDPARRHNPDDFDDDCRIGTHHYYMYMYGDHQDQWEFEGEQKAPGGIDGADPPAFPLNVCPPIHGGPQWAQFWKKQGSNRDDDTAGHHPVDHDGHHYGGHIYIYTYGHCVRDDPVCNCSSVSVSSSVSRGD/DEEWEAEAVRPDIDDDDPDFFLVSVCCPPVNPPPAPQLQKFKFDDVQLVVLVVLLVVLVVLVVCLVVDDVQVSVLSVQQCVVSVDDDGGGGDPDRRDPPDDDDDDPDGGTGDDYMYMYGHDQAQWEFEGGQKAPGGIGGADPPAFPLNVCVPIHGGPQWAQFWKKQASNLDDDTATHDPVPHDTHRYGGQIYIYTYGHCVRDDPVCNCSVVSVSSSVSGDRDD/DEEWEDEPPDPDIDDDDPDFWLLRVCVDPVHVPPAPQLQKFKDDDVQQVVLVVLLVVLVVLVVCLVVADPQVSVLSVQQCVVSVPFDGGGGDPERNDNPDDADDPPHTDTHDYYMYMYGDDQDQWEFEGEQKPPGGTDGADPQAAPLRVCPPIHGGPQWAPFWKKQASNLDDDIAGNPDPPHDGHHHGGQIYIYTYGHCVRQDPVCNCSVVSVSNSVSGGRPPRDD

CATH classification: 3.10.20.700 (+2 more: 6.10.250.2280, 3.10.560.10)

Nearest PDB structures (foldseek):
  3p42-assembly1_A  TM=1.004E+00  e=8.769E-52  Escherichia coli O127:H6 str. E2348/69
  5y3c-assembly1_A  TM=4.191E-01  e=4.979E+00  Danio rerio
  6ks7-assembly1_D  TM=3.064E-01  e=4.979E+00  Saccharomyces cerevisiae S288C
  3p42-assembly1_A  TM=9.911E-01  e=2.301E-45  Escherichia coli O127:H6 str. E2348/69
  3p42-assembly1_A  TM=9.830E-01  e=3.762E-45  Escherichia coli O127:H6 str. E2348/69

Radius of gyration: 30.95 Å; Cα contacts (8 Å, |Δi|>4): 1825; chains: 4; bounding box: 82×75×94 Å

Organism: Escherichia coli O127:H6 (strain E2348/69 / EPEC) (NCBI:txid574521)

Solvent-accessible surface area: 40374 Å² total